Protein AF-0000000074141932 (afdb_homodimer)

Radius of gyration: 29.72 Å; Cα contacts (8 Å, |Δi|>4): 2025; chains: 2; bounding box: 64×89×67 Å

pLDDT: mean 93.92, std 7.86, range [34.31, 98.94]

Foldseek 3Di:
DPPQFKKFKDKAFAPAAFWWFFVPDPDDIDGLVRCCVPFNVCQYGGHMAGFAPCQRFLVSLAVVLVVDLPCVPLDWAWAKDKDWQAQAWDADPVGDTDGLDDPHGQWIWMKIWTAAPVGDDDDPCQCVLDDPLQDFDAPPNYGHDDPPDDRDDQDALAAEEEEEEAAQEWPSRPLNSLQSSPCCDPPNNHTYMYTAWALHRRGATRAQDTDFLQSLSSVVCCVPPPCCVPHVNHQYEYEYAASGLLSVLNNLLSCFPNPDPSHAEYEYEAYLQQLVVLVCLLCVDPCSNQPVFQVSQVSVVCSLVVHCNNCVDVLSVVCVVPVVVQPRRGNQSSCASDVQVVVPHHGSVVVRRNSRSLVRLLRRFHQYEYEHECRASRRHDPVPNSVSSHQANRYMYMYMPHAYRSGCQHNVRRHSVSVSVSSSVSVSSSIGTDGDDPVSGDDPCCVAQADPNHGCHVNDDDDD/DPPQFKKFKDKAFAPAAFWWFFPPDPPDIDGLVRCCVPFNVCQYGGRMAGFAPCQRFLVSLAVVLVVDLPCVPLDWAWAKDKDWQAQAWDADPVGDTDGLDDPHGQWIWMKIWTAAPVGDDDDPCQVVQDDPLQDFDADPNYGHDDPPDDRDDQDALAAEEEEEEAAQEWPSRPLNSLQSSPCCDPPNNHTYMYTAWALHRSGATRAQDTDFLQSLSSVVCCVPPPCCVPHVNHQYEYEYAASGLLSVLNNLLSCQPNPDPSHAEYEYEAYLQQLVVLVCLLCVDPCSNQPVFQVSLVSVVCSLVVHCNNCVDVLSVVCVVPVVVQPRRGNQSSCASDVQVVVPHHGSVVVRRNSRSLVRLLRRFHAYEYEHECRASRRHDPVPNSVSSHQANRYMYMYMPHAYRSGCQHNVRRHSVSVSVSSSVSVSSSIGTDGDDPVSGDDPCCVAQADPNHGCHVNDPDDD

Secondary structure (DSSP, 8-state):
--GGGEEEEEEE--SS--EEEESSSTT-EE-HHHHHHHH-GGGSTT-EEEBPGGG-SHHHHHHHHHH---TTSS--EEEEEEEE--S-EEE-TTS-EEES-SSTT--EEEEEEEE-TTT----TTGGGG--TT--SPPPTTEEEPPTT---S---TTS-EEEEE--TT--TT-HHHHHHHHHHTSTTT--EEEEEEPTT-TTPPPSSS----TT--HHHHHIIIIIIHHH-TT--EEEEEETHHHHHHHHHHHHHGGGS-TTEEEEEEES--S-HHHHHHHHHHSHHIIIIIHHHHHHHHHHHHHH-GGGGGSHHHHHHHH-GGGS---SHHHHIIIIIHHHTT-S-HHHHHHHH-GGGTGGG--S-EEEEEETT-TTT-STT--HHHHHH-TTEEEEEESS-TTTT-BBTTS-BTTHHHHHHHHHHHTTEEEEPPPGGGSPP-GGGTTEETTEE-TTTS----/--GGGEEEEEEE--SS--EEEESSSSS-EE-HHHHHHHH-GGGSTT-EEEBPGGG-SHHHHHHHHHH---TTSS--EEEEEEEE--S-EEE-TTS-EEES-SSTT--EEEEEEEE-TTT----TTGGGG--TT--SPPPTTEEEPPTT---S---TTS-EEEEE--TT--TT-HHHHHHHHHHTSTTT--EEEEEEPTT-TTPPPSSS----TT--HHHHHIIIIIIHHH-TT--EEEEEETHHHHHHHHHHHHHGGGS-TTEEEEEEES--S-HHHHHHHHHHSHHIIIIIHHHHHHHHHHHHHH-GGGGGSHHHHHHHH-GGGS---SHHHHIIIIIHHHTT-S-HHHHHHHH-GGGTGGG--S-EEEEEETT-TTT-STT--HHHHHH-TTEEEEEESS-TTTT-BBTTS-BTTHHHHHHHHHHHTTEEEEPPPGGGSPP-GGGTTEETTEE-TTTS----

Sequence (928 aa):
MSGFFVSKVETYFPKKPVKFNLNNSGPTSTSIPEIVKSSVPEFSSNYSFLINPLLSSGHTQTAYTALNKFDNQDKVNYKREIINIEHKPYSLPNGEQLYYDQWNGESTIALDYAIPKAQFKSDPNHESFKPESQTRELPPRTEYKNPEESLIDDHEDKPLLIVLHGLAGGSYEAYLRAVVDKIIEEPYGFDTLVVNSRGCANHTITSPQLYNGLWTNDVRYVINEVVAKRWPNKKIYLMGYSLGAAICSNYLGQEGEHVSKQIKGATVIACPWDFVESSYHLRDSVIGHYIYSPTMANNLLKLLKSHHMLLANDLVKQYMENPEKYEVKFLKQFDDQFTAKLFGLNSADEYYRKASPVQRLLNVRVPLVILNSLDDPIVGSRSLPYSEVNLNPYLSMITTTNGGHIGWFTLNGSRWYVDPVCKLLTELNKVDVINASEEDLPIDITKDSWQFDRLVHGMLPAKKMSGFFVSKVETYFPKKPVKFNLNNSGPTSTSIPEIVKSSVPEFSSNYSFLINPLLSSGHTQTAYTALNKFDNQDKVNYKREIINIEHKPYSLPNGEQLYYDQWNGESTIALDYAIPKAQFKSDPNHESFKPESQTRELPPRTEYKNPEESLIDDHEDKPLLIVLHGLAGGSYEAYLRAVVDKIIEEPYGFDTLVVNSRGCANHTITSPQLYNGLWTNDVRYVINEVVAKRWPNKKIYLMGYSLGAAICSNYLGQEGEHVSKQIKGATVIACPWDFVESSYHLRDSVIGHYIYSPTMANNLLKLLKSHHMLLANDLVKQYMENPEKYEVKFLKQFDDQFTAKLFGLNSADEYYRKASPVQRLLNVRVPLVILNSLDDPIVGSRSLPYSEVNLNPYLSMITTTNGGHIGWFTLNGSRWYVDPVCKLLTELNKVDVINASEEDLPIDITKDSWQFDRLVHGMLPAKK

Structure (mmCIF, N/CA/C/O backbone):
data_AF-0000000074141932-model_v1
#
loop_
_entity.id
_entity.type
_entity.pdbx_description
1 polymer 'AB hydrolase-1 domain-containing protein'
#
loop_
_atom_site.group_PDB
_atom_site.id
_atom_site.type_symbol
_atom_site.label_atom_id
_atom_site.label_alt_id
_atom_site.label_comp_id
_atom_site.label_asym_id
_atom_site.label_entity_id
_atom_site.label_seq_id
_atom_site.pdbx_PDB_ins_code
_atom_site.Cartn_x
_atom_site.Cartn_y
_atom_site.Cartn_z
_atom_site.occupancy
_atom_site.B_iso_or_equiv
_atom_site.auth_seq_id
_atom_site.auth_comp_id
_atom_site.auth_asym_id
_atom_site.auth_atom_id
_atom_site.pdbx_PDB_model_num
ATOM 1 N N . MET A 1 1 ? 28.531 10.164 30.312 1 34.31 1 MET A N 1
ATOM 2 C CA . MET A 1 1 ? 27.125 10.367 30.688 1 34.31 1 MET A CA 1
ATOM 3 C C . MET A 1 1 ? 26.219 9.383 29.953 1 34.31 1 MET A C 1
ATOM 5 O O . MET A 1 1 ? 26.375 9.172 28.75 1 34.31 1 MET A O 1
ATOM 9 N N . SER A 1 2 ? 25.594 8.531 30.578 1 41.97 2 SER A N 1
ATOM 10 C CA . SER A 1 2 ? 24.844 7.348 30.172 1 41.97 2 SER A CA 1
ATOM 11 C C . SER A 1 2 ? 23.844 7.676 29.078 1 41.97 2 SER A C 1
ATOM 13 O O . SER A 1 2 ? 23.25 8.758 29.078 1 41.97 2 SER A O 1
ATOM 15 N N . GLY A 1 3 ? 24.047 7.277 27.734 1 57.75 3 GLY A N 1
ATOM 16 C CA . GLY A 1 3 ? 23.391 7.277 26.438 1 57.75 3 GLY A CA 1
ATOM 17 C C . GLY A 1 3 ? 21.875 7.258 26.547 1 57.75 3 GLY A C 1
ATOM 18 O O . GLY A 1 3 ? 21.172 7.434 25.547 1 57.75 3 GLY A O 1
ATOM 19 N N . PHE A 1 4 ? 21.328 7.137 27.797 1 68.12 4 PHE A N 1
ATOM 20 C CA . PHE A 1 4 ? 19.906 6.887 28.016 1 68.12 4 PHE A CA 1
ATOM 21 C C . PHE A 1 4 ? 19.109 8.172 27.875 1 68.12 4 PHE A C 1
ATOM 23 O O . PHE A 1 4 ? 17.953 8.148 27.438 1 68.12 4 PHE A O 1
ATOM 30 N N . PHE A 1 5 ? 19.828 9.375 28.109 1 84.62 5 PHE A N 1
ATOM 31 C CA . PHE A 1 5 ? 19.047 10.609 28.078 1 84.62 5 PHE A CA 1
ATOM 32 C C . PHE A 1 5 ? 19.469 11.5 26.922 1 84.62 5 PHE A C 1
ATOM 34 O O . PHE A 1 5 ? 19.234 12.711 26.938 1 84.62 5 PHE A O 1
ATOM 41 N N . VAL A 1 6 ? 20.203 10.961 26.078 1 91.88 6 VAL A N 1
ATOM 42 C CA . VAL A 1 6 ? 20.672 11.711 24.922 1 91.88 6 VAL A CA 1
ATOM 43 C C . VAL A 1 6 ? 19.953 11.219 23.672 1 91.88 6 VAL A C 1
ATOM 45 O O . VAL A 1 6 ? 19.891 10.016 23.406 1 91.88 6 VAL A O 1
ATOM 48 N N . SER A 1 7 ? 19.328 12.18 23 1 95.19 7 SER A N 1
ATOM 49 C CA . SER A 1 7 ? 18.766 11.875 21.688 1 95.19 7 SER A CA 1
ATOM 50 C C . SER A 1 7 ? 19.719 12.289 20.578 1 95.19 7 SER A C 1
ATOM 52 O O . SER A 1 7 ? 20.188 13.422 20.531 1 95.19 7 SER A O 1
ATOM 54 N N . LYS A 1 8 ? 20.016 11.398 19.703 1 97.06 8 LYS A N 1
ATOM 55 C CA . LYS A 1 8 ? 20.938 11.641 18.594 1 97.06 8 LYS A CA 1
ATOM 56 C C . LYS A 1 8 ? 20.156 11.914 17.297 1 97.06 8 LYS A C 1
ATOM 58 O O . LYS A 1 8 ? 19.125 11.297 17.047 1 97.06 8 LYS A O 1
ATOM 63 N N . VAL A 1 9 ? 20.688 12.867 16.547 1 97.94 9 VAL A N 1
ATOM 64 C CA . VAL A 1 9 ? 20.062 13.273 15.297 1 97.94 9 VAL A CA 1
ATOM 65 C C . VAL A 1 9 ? 20.781 12.641 14.109 1 97.94 9 VAL A C 1
ATOM 67 O O . VAL A 1 9 ? 22.016 12.531 14.109 1 97.94 9 VAL A O 1
ATOM 70 N N . GLU A 1 10 ? 20.047 12.109 13.164 1 98.25 10 GLU A N 1
ATOM 71 C CA . GLU A 1 10 ? 20.547 11.703 11.852 1 98.25 10 GLU A CA 1
ATOM 72 C C . GLU A 1 10 ? 19.75 12.359 10.734 1 98.25 10 GLU A C 1
ATOM 74 O O . GLU A 1 10 ? 18.531 12.461 10.812 1 98.25 10 GLU A O 1
ATOM 79 N N . THR A 1 11 ? 20.453 12.852 9.75 1 98.31 11 THR A N 1
ATOM 80 C CA . THR A 1 11 ? 19.797 13.516 8.641 1 98.31 11 THR A CA 1
ATOM 81 C C . THR A 1 11 ? 20.047 12.766 7.336 1 98.31 11 THR A C 1
ATOM 83 O O . THR A 1 11 ? 21.141 12.25 7.105 1 98.31 11 THR A O 1
ATOM 86 N N . TYR A 1 12 ? 19.016 12.648 6.516 1 98.56 12 TYR A N 1
ATOM 87 C CA . TYR A 1 12 ? 19.031 12.008 5.207 1 98.56 12 TYR A CA 1
ATOM 88 C C . TYR A 1 12 ? 18.656 12.992 4.109 1 98.56 12 TYR A C 1
ATOM 90 O O . TYR A 1 12 ? 17.578 13.602 4.16 1 98.56 12 TYR A O 1
ATOM 98 N N . PHE A 1 13 ? 19.547 13.156 3.166 1 98.5 13 PHE A N 1
ATOM 99 C CA . PHE A 1 13 ? 19.328 14.047 2.033 1 98.5 13 PHE A CA 1
ATOM 100 C C . PHE A 1 13 ? 19.188 13.258 0.739 1 98.5 13 PHE A C 1
ATOM 102 O O . PHE A 1 13 ? 19.578 12.094 0.673 1 98.5 13 PHE A O 1
ATOM 109 N N . PRO A 1 14 ? 18.516 13.859 -0.27 1 98.38 14 PRO A N 1
ATOM 110 C CA . PRO A 1 14 ? 18.469 13.195 -1.576 1 98.38 14 PRO A CA 1
ATOM 111 C C . PRO A 1 14 ? 19.844 13.094 -2.23 1 98.38 14 PRO A C 1
ATOM 113 O O . PRO A 1 14 ? 20.75 13.875 -1.909 1 98.38 14 PRO A O 1
ATOM 116 N N . LYS A 1 15 ? 19.969 12.141 -3.139 1 97 15 LYS A N 1
ATOM 117 C CA . LYS A 1 15 ? 21.188 11.984 -3.91 1 97 15 LYS A CA 1
ATOM 118 C C . LYS A 1 15 ? 21.547 13.273 -4.656 1 97 15 LYS A C 1
ATOM 120 O O . LYS A 1 15 ? 22.719 13.609 -4.801 1 97 15 LYS A O 1
ATOM 125 N N . LYS A 1 16 ? 20.531 14.008 -5.141 1 97.38 16 LYS A N 1
ATOM 126 C CA . LYS A 1 16 ? 20.688 15.273 -5.855 1 97.38 16 LYS A CA 1
ATOM 127 C C . LYS A 1 16 ? 19.719 16.328 -5.312 1 97.38 16 LYS A C 1
ATOM 129 O O . LYS A 1 16 ? 18.719 16.656 -5.957 1 97.38 16 LYS A O 1
ATOM 134 N N . PRO A 1 17 ? 20.109 16.953 -4.254 1 97.81 17 PRO A N 1
ATOM 135 C CA . PRO A 1 17 ? 19.203 17.938 -3.668 1 97.81 17 PRO A CA 1
ATOM 136 C C . PRO A 1 17 ? 18.953 19.125 -4.594 1 97.81 17 PRO A C 1
ATOM 138 O O . PRO A 1 17 ? 19.859 19.562 -5.297 1 97.81 17 PRO A O 1
ATOM 141 N N . VAL A 1 18 ? 17.766 19.625 -4.598 1 96.88 18 VAL A N 1
ATOM 142 C CA . VAL A 1 18 ? 17.453 20.812 -5.371 1 96.88 18 VAL A CA 1
ATOM 143 C C . VAL A 1 18 ? 18.281 21.984 -4.875 1 96.88 18 VAL A C 1
ATOM 145 O O . VAL A 1 18 ? 18.719 22.016 -3.717 1 96.88 18 VAL A O 1
ATOM 148 N N . LYS A 1 19 ? 18.453 22.906 -5.746 1 96.06 19 LYS A N 1
ATOM 149 C CA . LYS A 1 19 ? 19.203 24.109 -5.422 1 96.06 19 LYS A CA 1
ATOM 150 C C . LYS A 1 19 ? 18.281 25.312 -5.266 1 96.06 19 LYS A C 1
ATOM 152 O O . LYS A 1 19 ? 17.125 25.266 -5.66 1 96.06 19 LYS A O 1
ATOM 157 N N . PHE A 1 20 ? 18.812 26.297 -4.559 1 95.44 20 PHE A N 1
ATOM 158 C CA . PHE A 1 20 ? 18.078 27.531 -4.332 1 95.44 20 PHE A CA 1
ATOM 159 C C . PHE A 1 20 ? 18.891 28.734 -4.812 1 95.44 20 PHE A C 1
ATOM 161 O O . PHE A 1 20 ? 20.109 28.766 -4.641 1 95.44 20 PHE A O 1
ATOM 168 N N . ASN A 1 21 ? 18.203 29.688 -5.43 1 91.75 21 ASN A N 1
ATOM 169 C CA . ASN A 1 21 ? 18.812 31 -5.699 1 91.75 21 ASN A CA 1
ATOM 170 C C . ASN A 1 21 ? 18.719 31.922 -4.484 1 91.75 21 ASN A C 1
ATOM 172 O O . ASN A 1 21 ? 17.703 31.922 -3.785 1 91.75 21 ASN A O 1
ATOM 176 N N . LEU A 1 22 ? 19.891 32.594 -4.289 1 83.5 22 LEU A N 1
ATOM 177 C CA . LEU A 1 22 ? 19.859 33.594 -3.229 1 83.5 22 LEU A CA 1
ATOM 178 C C . LEU A 1 22 ? 19.188 34.875 -3.717 1 83.5 22 LEU A C 1
ATOM 180 O O . LEU A 1 22 ? 19.406 35.281 -4.859 1 83.5 22 LEU A O 1
ATOM 184 N N . ASN A 1 23 ? 18.141 35.375 -3.275 1 67.56 23 ASN A N 1
ATOM 185 C CA . ASN A 1 23 ? 17.438 36.562 -3.727 1 67.56 23 ASN A CA 1
ATOM 186 C C . ASN A 1 23 ? 18.391 37.719 -3.951 1 67.56 23 ASN A C 1
ATOM 188 O O . ASN A 1 23 ? 18.234 38.5 -4.902 1 67.56 23 ASN A O 1
ATOM 192 N N . ASN A 1 24 ? 19.25 38.156 -2.998 1 57.47 24 ASN A N 1
ATOM 193 C CA . ASN A 1 24 ? 19.984 39.406 -3.098 1 57.47 24 ASN A CA 1
ATOM 194 C C . ASN A 1 24 ? 21.406 39.188 -3.604 1 57.47 24 ASN A C 1
ATOM 196 O O . ASN A 1 24 ? 22.203 40.125 -3.668 1 57.47 24 ASN A O 1
ATOM 200 N N . SER A 1 25 ? 21.859 38 -3.576 1 51.81 25 SER A N 1
ATOM 201 C CA . SER A 1 25 ? 23.312 37.969 -3.723 1 51.81 25 SER A CA 1
ATOM 202 C C . SER A 1 25 ? 23.75 37 -4.816 1 51.81 25 SER A C 1
ATOM 204 O O . SER A 1 25 ? 23.609 35.812 -4.668 1 51.81 25 SER A O 1
ATOM 206 N N . GLY A 1 26 ? 24.031 37.438 -5.98 1 54.31 26 GLY A N 1
ATOM 207 C CA . GLY A 1 26 ? 24.828 36.906 -7.074 1 54.31 26 GLY A CA 1
ATOM 208 C C . GLY A 1 26 ? 24.594 35.406 -7.301 1 54.31 26 GLY A C 1
ATOM 209 O O . GLY A 1 26 ? 23.688 34.844 -6.699 1 54.31 26 GLY A O 1
ATOM 210 N N . PRO A 1 27 ? 25.422 34.719 -8.203 1 56.62 27 PRO A N 1
ATOM 211 C CA . PRO A 1 27 ? 25.281 33.406 -8.828 1 56.62 27 PRO A CA 1
ATOM 212 C C . PRO A 1 27 ? 25.391 32.25 -7.828 1 56.62 27 PRO A C 1
ATOM 214 O O . PRO A 1 27 ? 25.531 31.094 -8.227 1 56.62 27 PRO A O 1
ATOM 217 N N . THR A 1 28 ? 25.359 32.469 -6.496 1 67.19 28 THR A N 1
ATOM 218 C CA . THR A 1 28 ? 25.672 31.359 -5.59 1 67.19 28 THR A CA 1
ATOM 219 C C . THR A 1 28 ? 24.391 30.625 -5.18 1 67.19 28 THR A C 1
ATOM 221 O O . THR A 1 28 ? 23.375 31.266 -4.855 1 67.19 28 THR A O 1
ATOM 224 N N . SER A 1 29 ? 24.266 29.312 -5.484 1 84.88 29 SER A N 1
ATOM 225 C CA . SER A 1 29 ? 23.141 28.453 -5.133 1 84.88 29 SER A CA 1
ATOM 226 C C . SER A 1 29 ? 23.391 27.703 -3.83 1 84.88 29 SER A C 1
ATOM 228 O O . SER A 1 29 ? 24.531 27.625 -3.371 1 84.88 29 SER A O 1
ATOM 230 N N . THR A 1 30 ? 22.469 27.609 -3.074 1 93.69 30 THR A N 1
ATOM 231 C CA . THR A 1 30 ? 22.516 26.797 -1.86 1 93.69 30 THR A CA 1
ATOM 232 C C . THR A 1 30 ? 21.547 25.625 -1.955 1 93.69 30 THR A C 1
ATOM 234 O O . THR A 1 30 ? 20.953 25.375 -3.01 1 93.69 30 THR A O 1
ATOM 237 N N . SER A 1 31 ? 21.578 24.75 -0.964 1 96.06 31 SER A N 1
ATOM 238 C CA . SER A 1 31 ? 20.688 23.594 -0.854 1 96.06 31 SER A CA 1
ATOM 239 C C . SER A 1 31 ? 20.266 23.344 0.593 1 96.06 31 SER A C 1
ATOM 241 O O . SER A 1 31 ? 20.797 23.984 1.511 1 96.06 31 SER A O 1
ATOM 243 N N . ILE A 1 32 ? 19.297 22.531 0.807 1 96.19 32 ILE A N 1
ATOM 244 C CA . ILE A 1 32 ? 18.844 22.25 2.162 1 96.19 32 ILE A CA 1
ATOM 245 C C . ILE A 1 32 ? 20 21.672 2.984 1 96.19 32 ILE A C 1
ATOM 247 O O . ILE A 1 32 ? 20.203 22.062 4.133 1 96.19 32 ILE A O 1
ATOM 251 N N . PRO A 1 33 ? 20.812 20.75 2.426 1 97.12 33 PRO A N 1
ATOM 252 C CA . PRO A 1 33 ? 21.969 20.297 3.191 1 97.12 33 PRO A CA 1
ATOM 253 C C . PRO A 1 33 ? 22.859 21.453 3.645 1 97.12 33 PRO A C 1
ATOM 255 O O . PRO A 1 33 ? 23.312 21.469 4.789 1 97.12 33 PRO A O 1
ATOM 258 N N . GLU A 1 34 ? 23.062 22.391 2.781 1 96.19 34 GLU A N 1
ATOM 259 C CA . GLU A 1 34 ? 23.906 23.547 3.125 1 96.19 34 GLU A CA 1
ATOM 260 C C . GLU A 1 34 ? 23.219 24.422 4.164 1 96.19 34 GLU A C 1
ATOM 262 O O . GLU A 1 34 ? 23.875 24.922 5.086 1 96.19 34 GLU A O 1
ATOM 267 N N . ILE A 1 35 ? 21.953 24.625 4.016 1 96.5 35 ILE A N 1
ATOM 268 C CA . ILE A 1 35 ? 21.203 25.438 4.961 1 96.5 35 ILE A CA 1
ATOM 269 C C . ILE A 1 35 ? 21.25 24.797 6.344 1 96.5 35 ILE A C 1
ATOM 271 O O . ILE A 1 35 ? 21.469 25.469 7.348 1 96.5 35 ILE A O 1
ATOM 275 N N . VAL A 1 36 ? 21.047 23.469 6.414 1 97.25 36 VAL A N 1
ATOM 276 C CA . VAL A 1 36 ? 21.078 22.734 7.676 1 97.25 36 VAL A CA 1
ATOM 277 C C . VAL A 1 36 ? 22.453 22.891 8.328 1 97.25 36 VAL A C 1
ATOM 279 O O . VAL A 1 36 ? 22.562 23.188 9.516 1 97.25 36 VAL A O 1
ATOM 282 N N . LYS A 1 37 ? 23.453 22.766 7.613 1 95.5 37 LYS A N 1
ATOM 283 C CA . LYS A 1 37 ? 24.812 22.844 8.125 1 95.5 37 LYS A CA 1
ATOM 284 C C . LYS A 1 37 ? 25.125 24.25 8.641 1 95.5 37 LYS A C 1
ATOM 286 O O . LYS A 1 37 ? 25.719 24.406 9.719 1 95.5 37 LYS A O 1
ATOM 291 N N . SER A 1 38 ? 24.703 25.234 7.938 1 95.44 38 SER A N 1
ATOM 292 C CA . SER A 1 38 ? 25.125 26.609 8.227 1 95.44 38 SER A CA 1
ATOM 293 C C . SER A 1 38 ? 24.203 27.281 9.227 1 95.44 38 SER A C 1
ATOM 295 O O . SER A 1 38 ? 24.641 28.016 10.102 1 95.44 38 SER A O 1
ATOM 297 N N . SER A 1 39 ? 22.891 26.953 9.125 1 96.25 39 SER A N 1
ATOM 298 C CA . SER A 1 39 ? 21.953 27.812 9.82 1 96.25 39 SER A CA 1
ATOM 299 C C . SER A 1 39 ? 21.125 27.016 10.828 1 96.25 39 SER A C 1
ATOM 301 O O . SER A 1 39 ? 20.516 27.594 11.734 1 96.25 39 SER A O 1
ATOM 303 N N . VAL A 1 40 ? 21.047 25.734 10.664 1 98.06 40 VAL A N 1
ATOM 304 C CA . VAL A 1 40 ? 20.234 24.906 11.555 1 98.06 40 VAL A CA 1
ATOM 305 C C . VAL A 1 40 ? 21.047 23.672 11.984 1 98.06 40 VAL A C 1
ATOM 307 O O . VAL A 1 40 ? 20.594 22.531 11.781 1 98.06 40 VAL A O 1
ATOM 310 N N . PRO A 1 41 ? 22.125 23.812 12.578 1 97.06 41 PRO A N 1
ATOM 311 C CA . PRO A 1 41 ? 22.984 22.688 12.922 1 97.06 41 PRO A CA 1
ATOM 312 C C . PRO A 1 41 ? 22.297 21.656 13.812 1 97.06 41 PRO A C 1
ATOM 314 O O . PRO A 1 41 ? 22.719 20.5 13.875 1 97.06 41 PRO A O 1
ATOM 317 N N . GLU A 1 42 ? 21.234 22.031 14.508 1 97.75 42 GLU A N 1
ATOM 318 C CA . GLU A 1 42 ? 20.469 21.125 15.352 1 97.75 42 GLU A CA 1
ATOM 319 C C . GLU A 1 42 ? 19.875 19.969 14.531 1 97.75 42 GLU A C 1
ATOM 321 O O . GLU A 1 42 ? 19.516 18.938 15.078 1 97.75 42 GLU A O 1
ATOM 326 N N . PHE A 1 43 ? 19.734 20.188 13.148 1 98.12 43 PHE A N 1
ATOM 327 C CA . PHE A 1 43 ? 19.172 19.172 12.266 1 98.12 43 PHE A CA 1
ATOM 328 C C . PHE A 1 43 ? 20.266 18.375 11.578 1 98.12 43 PHE A C 1
ATOM 330 O O . PHE A 1 43 ? 20 17.5 10.758 1 98.12 43 PHE A O 1
ATOM 337 N N . SER A 1 44 ? 21.516 18.641 11.875 1 97.19 44 SER A N 1
ATOM 338 C CA . SER A 1 44 ? 22.625 17.969 11.227 1 97.19 44 SER A CA 1
ATOM 339 C C . SER A 1 44 ? 22.891 16.609 11.875 1 97.19 44 SER A C 1
ATOM 341 O O . SER A 1 44 ? 22.688 16.438 13.078 1 97.19 44 SER A O 1
ATOM 343 N N . SER A 1 45 ? 23.422 15.805 10.992 1 95.56 45 SER A N 1
ATOM 344 C CA . SER A 1 45 ? 23.859 14.516 11.516 1 95.56 45 SER A CA 1
ATOM 345 C C . SER A 1 45 ? 24.906 14.68 12.609 1 95.56 45 SER A C 1
ATOM 347 O O . SER A 1 45 ? 25.734 15.602 12.547 1 95.56 45 SER A O 1
ATOM 349 N N . ASN A 1 46 ? 24.875 13.914 13.719 1 88.62 46 ASN A N 1
ATOM 350 C CA . ASN A 1 46 ? 25.797 13.859 14.852 1 88.62 46 ASN A CA 1
ATOM 351 C C . ASN A 1 46 ? 25.453 14.898 15.906 1 88.62 46 ASN A C 1
ATOM 353 O O . ASN A 1 46 ? 26.141 15 16.922 1 88.62 46 ASN A O 1
ATOM 357 N N . TYR A 1 47 ? 24.453 15.797 15.555 1 94.94 47 TYR A N 1
ATOM 358 C CA . TYR A 1 47 ? 23.922 16.594 16.656 1 94.94 47 TYR A CA 1
ATOM 359 C C . TYR A 1 47 ? 23.25 15.719 17.703 1 94.94 47 TYR A C 1
ATOM 361 O O . TYR A 1 47 ? 22.797 14.617 17.391 1 94.94 47 TYR A O 1
ATOM 369 N N . SER A 1 48 ? 23.312 16.203 18.859 1 95.56 48 SER A N 1
ATOM 370 C CA . SER A 1 48 ? 22.609 15.531 19.953 1 95.56 48 SER A CA 1
ATOM 371 C C . SER A 1 48 ? 22.078 16.547 20.969 1 95.56 48 SER A C 1
ATOM 373 O O . SER A 1 48 ? 22.562 17.672 21.047 1 95.56 48 SER A O 1
ATOM 375 N N . PHE A 1 49 ? 21.062 16.188 21.625 1 93.44 49 PHE A N 1
ATOM 376 C CA . PHE A 1 49 ? 20.484 17.031 22.656 1 93.44 49 PHE A CA 1
ATOM 377 C C . PHE A 1 49 ? 20 16.188 23.844 1 93.44 49 PHE A C 1
ATOM 379 O O . PHE A 1 49 ? 19.75 14.992 23.688 1 93.44 49 PHE A O 1
ATOM 386 N N . LEU A 1 50 ? 19.891 16.812 24.984 1 92.06 50 LEU A N 1
ATOM 387 C CA . LEU A 1 50 ? 19.438 16.125 26.172 1 92.06 50 LEU A CA 1
ATOM 388 C C . LEU A 1 50 ? 17.922 16.141 26.281 1 92.06 50 LEU A C 1
ATOM 390 O O . LEU A 1 50 ? 17.297 17.188 26.094 1 92.06 50 LEU A O 1
ATOM 394 N N . ILE A 1 51 ? 17.359 15 26.547 1 90.88 51 ILE A N 1
ATOM 395 C CA . ILE A 1 51 ? 15.93 14.914 26.766 1 90.88 51 ILE A CA 1
ATOM 396 C C . ILE A 1 51 ? 15.625 14.953 28.266 1 90.88 51 ILE A C 1
ATOM 398 O O . ILE A 1 51 ? 16.5 14.68 29.078 1 90.88 51 ILE A O 1
ATOM 402 N N . ASN A 1 52 ? 14.43 15.305 28.547 1 88.25 52 ASN A N 1
ATOM 403 C CA . ASN A 1 52 ? 14 15.273 29.953 1 88.25 52 ASN A CA 1
ATOM 404 C C . ASN A 1 52 ? 14.133 13.875 30.547 1 88.25 52 ASN A C 1
ATOM 406 O O . ASN A 1 52 ? 13.492 12.938 30.078 1 88.25 52 ASN A O 1
ATOM 410 N N . PRO A 1 53 ? 14.867 13.711 31.594 1 85.75 53 PRO A N 1
ATOM 411 C CA . PRO A 1 53 ? 15.109 12.375 32.156 1 85.75 53 PRO A CA 1
ATOM 412 C C . PRO A 1 53 ? 13.836 11.719 32.688 1 85.75 53 PRO A C 1
ATOM 414 O O . PRO A 1 53 ? 13.766 10.484 32.781 1 85.75 53 PRO A O 1
ATOM 417 N N . LEU A 1 54 ? 12.859 12.492 33.062 1 82.94 54 LEU A N 1
ATOM 418 C CA . LEU A 1 54 ? 11.586 11.945 33.5 1 82.94 54 LEU A CA 1
ATOM 419 C C . LEU A 1 54 ? 10.773 11.422 32.344 1 82.94 54 LEU A C 1
ATOM 421 O O . LEU A 1 54 ? 9.789 10.695 32.531 1 82.94 54 LEU A O 1
ATOM 425 N N . LEU A 1 55 ? 11.234 11.758 31.156 1 82.75 55 LEU A N 1
ATOM 426 C CA . LEU A 1 55 ? 10.562 11.367 29.922 1 82.75 55 LEU A CA 1
ATOM 427 C C . LEU A 1 55 ? 11.539 10.664 28.984 1 82.75 55 LEU A C 1
ATOM 429 O O . LEU A 1 55 ? 11.672 11.055 27.828 1 82.75 55 LEU A O 1
ATOM 433 N N . SER A 1 56 ? 12.078 9.578 29.344 1 81.81 56 SER A N 1
ATOM 434 C CA . SER A 1 56 ? 13.289 9.039 28.734 1 81.81 56 SER A CA 1
ATOM 435 C C . SER A 1 56 ? 12.953 8.062 27.609 1 81.81 56 SER A C 1
ATOM 437 O O . SER A 1 56 ? 13.852 7.551 26.938 1 81.81 56 SER A O 1
ATOM 439 N N . SER A 1 57 ? 11.688 7.859 27.375 1 83.44 57 SER A N 1
ATOM 440 C CA . SER A 1 57 ? 11.305 6.93 26.312 1 83.44 57 SER A CA 1
ATOM 441 C C . SER A 1 57 ? 10.227 7.52 25.406 1 83.44 57 SER A C 1
ATOM 443 O O . SER A 1 57 ? 9.555 8.492 25.797 1 83.44 57 SER A O 1
ATOM 445 N N . GLY A 1 58 ? 10.094 6.922 24.297 1 84.5 58 GLY A N 1
ATOM 446 C CA . GLY A 1 58 ? 9.039 7.332 23.391 1 84.5 58 GLY A CA 1
ATOM 447 C C . GLY A 1 58 ? 7.656 7.242 24.016 1 84.5 58 GLY A C 1
ATOM 448 O O . GLY A 1 58 ? 6.801 8.094 23.766 1 84.5 58 GLY A O 1
ATOM 449 N N . HIS A 1 59 ? 7.426 6.27 24.781 1 83.12 59 HIS A N 1
ATOM 450 C CA . HIS A 1 59 ? 6.145 6.109 25.469 1 83.12 59 HIS A CA 1
ATOM 451 C C . HIS A 1 59 ? 5.906 7.234 26.469 1 83.12 59 HIS A C 1
ATOM 453 O O . HIS A 1 59 ? 4.828 7.832 26.484 1 83.12 59 HIS A O 1
ATOM 459 N N . THR A 1 60 ? 6.891 7.535 27.219 1 82.25 60 THR A N 1
ATOM 460 C CA . THR A 1 60 ? 6.723 8.562 28.25 1 82.25 60 THR A CA 1
ATOM 461 C C . THR A 1 60 ? 6.586 9.945 27.609 1 82.25 60 THR A C 1
ATOM 463 O O . THR A 1 60 ? 5.789 10.766 28.062 1 82.25 60 THR A O 1
ATOM 466 N N . GLN A 1 61 ? 7.367 10.195 26.562 1 83.69 61 GLN A N 1
ATOM 467 C CA . GLN A 1 61 ? 7.238 11.438 25.812 1 83.69 61 GLN A CA 1
ATOM 468 C C . GLN A 1 61 ? 5.828 11.594 25.25 1 83.69 61 GLN A C 1
ATOM 470 O O . GLN A 1 61 ? 5.23 12.664 25.344 1 83.69 61 GLN A O 1
ATOM 475 N N . THR A 1 62 ? 5.328 10.57 24.703 1 83.25 62 THR A N 1
ATOM 476 C CA . THR A 1 62 ? 4.016 10.562 24.078 1 83.25 62 THR A CA 1
ATOM 477 C C . THR A 1 62 ? 2.91 10.734 25.109 1 83.25 62 THR A C 1
ATOM 479 O O . THR A 1 62 ? 1.996 11.539 24.922 1 83.25 62 THR A O 1
ATOM 482 N N . ALA A 1 63 ? 2.99 10.023 26.203 1 81.44 63 ALA A N 1
ATOM 483 C CA . ALA A 1 63 ? 2.006 10.117 27.281 1 81.44 63 ALA A CA 1
ATOM 484 C C . ALA A 1 63 ? 1.975 11.531 27.859 1 81.44 63 ALA A C 1
ATOM 486 O O . ALA A 1 63 ? 0.901 12.07 28.141 1 81.44 63 ALA A O 1
ATOM 487 N N . TYR A 1 64 ? 3.139 12.094 28.031 1 80.5 64 TYR A N 1
ATOM 488 C CA . TYR A 1 64 ? 3.242 13.445 28.578 1 80.5 64 TYR A CA 1
ATOM 489 C C . TYR A 1 64 ? 2.572 14.453 27.672 1 80.5 64 TYR A C 1
ATOM 491 O O . TYR A 1 64 ? 1.898 15.375 28.141 1 80.5 64 TYR A O 1
ATOM 499 N N . THR A 1 65 ? 2.727 14.258 26.438 1 80.56 65 THR A N 1
ATOM 500 C CA . THR A 1 65 ? 2.072 15.109 25.453 1 80.56 65 THR A CA 1
ATOM 501 C C . THR A 1 65 ? 0.555 14.961 25.531 1 80.56 65 THR A C 1
ATOM 503 O O . THR A 1 65 ? -0.173 15.953 25.5 1 80.56 65 THR A O 1
ATOM 506 N N . ALA A 1 66 ? 0.072 13.758 25.703 1 77.69 66 ALA A N 1
ATOM 507 C CA . ALA A 1 66 ? -1.355 13.461 25.641 1 77.69 66 ALA A CA 1
ATOM 508 C C . ALA A 1 66 ? -2.059 13.867 26.922 1 77.69 66 ALA A C 1
ATOM 510 O O . ALA A 1 66 ? -3.223 14.273 26.906 1 77.69 66 ALA A O 1
ATOM 511 N N . LEU A 1 67 ? -1.345 13.836 28.031 1 77.38 67 LEU A N 1
ATOM 512 C CA . LEU A 1 67 ? -1.978 13.992 29.344 1 77.38 67 LEU A CA 1
ATOM 513 C C . LEU A 1 67 ? -1.944 15.445 29.797 1 77.38 67 LEU A C 1
ATOM 515 O O . LEU A 1 67 ? -2.672 15.836 30.719 1 77.38 67 LEU A O 1
ATOM 519 N N . ASN A 1 68 ? -1.115 16.25 29.109 1 79.25 68 ASN A N 1
ATOM 520 C CA . ASN A 1 68 ? -0.965 17.625 29.578 1 79.25 68 ASN A CA 1
ATOM 521 C C . ASN A 1 68 ? -1.477 18.625 28.547 1 79.25 68 ASN A C 1
ATOM 523 O O . ASN A 1 68 ? -1.157 18.516 27.359 1 79.25 68 ASN A O 1
ATOM 527 N N . LYS A 1 69 ? -2.252 19.609 29.047 1 78.38 69 LYS A N 1
ATOM 528 C CA . LYS A 1 69 ? -2.812 20.641 28.172 1 78.38 69 LYS A CA 1
ATOM 529 C C . LYS A 1 69 ? -1.81 21.75 27.938 1 78.38 69 LYS A C 1
ATOM 531 O O . LYS A 1 69 ? -1.931 22.5 26.953 1 78.38 69 LYS A O 1
ATOM 536 N N . PHE A 1 70 ? -0.888 21.875 28.781 1 84.12 70 PHE A N 1
ATOM 537 C CA . PHE A 1 70 ? 0.153 22.891 28.672 1 84.12 70 PHE A CA 1
ATOM 538 C C . PHE A 1 70 ? -0.459 24.281 28.547 1 84.12 70 PHE A C 1
ATOM 540 O O . PHE A 1 70 ? -0.01 25.094 27.734 1 84.12 70 PHE A O 1
ATOM 547 N N . ASP A 1 71 ? -1.481 24.594 29.281 1 83.69 71 ASP A N 1
ATOM 548 C CA . ASP A 1 71 ? -2.279 25.797 29.172 1 83.69 71 ASP A CA 1
ATOM 549 C C . ASP A 1 71 ? -1.453 27.047 29.516 1 83.69 71 ASP A C 1
ATOM 551 O O . ASP A 1 71 ? -1.773 28.156 29.094 1 83.69 71 ASP A O 1
ATOM 555 N N . ASN A 1 72 ? -0.403 26.797 30.219 1 85.06 72 ASN A N 1
ATOM 556 C CA . ASN A 1 72 ? 0.382 27.938 30.641 1 85.06 72 ASN A CA 1
ATOM 557 C C . ASN A 1 72 ? 1.657 28.094 29.828 1 85.06 72 ASN A C 1
ATOM 559 O O . ASN A 1 72 ? 2.502 28.938 30.125 1 85.06 72 ASN A O 1
ATOM 563 N N . GLN A 1 73 ? 1.779 27.297 28.906 1 89.25 73 GLN A N 1
ATOM 564 C CA . GLN A 1 73 ? 2.92 27.391 28 1 89.25 73 GLN A CA 1
ATOM 565 C C . GLN A 1 73 ? 2.475 27.734 26.594 1 89.25 73 GLN A C 1
ATOM 567 O O . GLN A 1 73 ? 1.379 27.359 26.172 1 89.25 73 GLN A O 1
ATOM 572 N N . ASP A 1 74 ? 3.285 28.547 25.906 1 92.5 74 ASP A N 1
ATOM 573 C CA . ASP A 1 74 ? 3.051 28.859 24.5 1 92.5 74 ASP A CA 1
ATOM 574 C C . ASP A 1 74 ? 1.619 29.344 24.281 1 92.5 74 ASP A C 1
ATOM 576 O O . ASP A 1 74 ? 0.867 28.734 23.516 1 92.5 74 ASP A O 1
ATOM 580 N N . LYS A 1 75 ? 1.25 30.422 24.906 1 95.5 75 LYS A N 1
ATOM 581 C CA . LYS A 1 75 ? -0.097 30.969 24.828 1 95.5 75 LYS A CA 1
ATOM 582 C C . LYS A 1 75 ? -0.298 31.734 23.516 1 95.5 75 LYS A C 1
ATOM 584 O O . LYS A 1 75 ? 0.274 32.812 23.328 1 95.5 75 LYS A O 1
ATOM 589 N N . VAL A 1 76 ? -1.074 31.188 22.625 1 97.75 76 VAL A N 1
ATOM 590 C CA . VAL A 1 76 ? -1.366 31.797 21.328 1 97.75 76 VAL A CA 1
ATOM 591 C C . VAL A 1 76 ? -2.807 32.312 21.312 1 97.75 76 VAL A C 1
ATOM 593 O O . VAL A 1 76 ? -3.732 31.578 21.688 1 97.75 76 VAL A O 1
ATOM 596 N N . ASN A 1 77 ? -3.004 33.562 20.938 1 98.12 77 ASN A N 1
ATOM 597 C CA . ASN A 1 77 ? -4.336 34.094 20.703 1 98.12 77 ASN A CA 1
ATOM 598 C C . ASN A 1 77 ? -4.754 33.969 19.25 1 98.12 77 ASN A C 1
ATOM 600 O O . ASN A 1 77 ? -3.973 34.25 18.344 1 98.12 77 ASN A O 1
ATOM 604 N N . TYR A 1 78 ? -5.98 33.469 19.062 1 98.44 78 TYR A N 1
ATOM 605 C CA . TYR A 1 78 ? -6.473 33.219 17.719 1 98.44 78 TYR A CA 1
ATOM 606 C C . TYR A 1 78 ? -7.711 34.062 17.422 1 98.44 78 TYR A C 1
ATOM 608 O O . TYR A 1 78 ? -8.492 34.375 18.328 1 98.44 78 TYR A O 1
ATOM 616 N N . LYS A 1 79 ? -7.875 34.5 16.219 1 98.69 79 LYS A N 1
ATOM 617 C CA . LYS A 1 79 ? -9.141 34.938 15.641 1 98.69 79 LYS A CA 1
ATOM 618 C C . LYS A 1 79 ? -9.688 33.875 14.664 1 98.69 79 LYS A C 1
ATOM 620 O O . LYS A 1 79 ? -9 33.5 13.719 1 98.69 79 LYS A O 1
ATOM 625 N N . ARG A 1 80 ? -10.883 33.438 14.922 1 98.62 80 ARG A N 1
ATOM 626 C CA . ARG A 1 80 ? -11.469 32.344 14.133 1 98.62 80 ARG A CA 1
ATOM 627 C C . ARG A 1 80 ? -12.391 32.906 13.055 1 98.62 80 ARG A C 1
ATOM 629 O O . ARG A 1 80 ? -13.219 33.781 13.32 1 98.62 80 ARG A O 1
ATOM 636 N N . GLU A 1 81 ? -12.227 32.406 11.875 1 98.5 81 GLU A N 1
ATOM 637 C CA . GLU A 1 81 ? -13.133 32.625 10.758 1 98.5 81 GLU A CA 1
ATOM 638 C C . GLU A 1 81 ? -13.75 31.328 10.273 1 98.5 81 GLU A C 1
ATOM 640 O O . GLU A 1 81 ? -13.047 30.344 10.047 1 98.5 81 GLU A O 1
ATOM 645 N N . ILE A 1 82 ? -15.047 31.25 10.195 1 98.38 82 ILE A N 1
ATOM 646 C CA . ILE A 1 82 ? -15.75 30.109 9.609 1 98.38 82 ILE A CA 1
ATOM 647 C C . ILE A 1 82 ? -15.914 30.328 8.109 1 98.38 82 ILE A C 1
ATOM 649 O O . ILE A 1 82 ? -16.469 31.344 7.676 1 98.38 82 ILE A O 1
ATOM 653 N N . ILE A 1 83 ? -15.391 29.375 7.305 1 97.62 83 ILE A N 1
ATOM 654 C CA . ILE A 1 83 ? -15.406 29.484 5.852 1 97.62 83 ILE A CA 1
ATOM 655 C C . ILE A 1 83 ? -16.422 28.516 5.27 1 97.62 83 ILE A C 1
ATOM 657 O O . ILE A 1 83 ? -16.453 27.328 5.641 1 97.62 83 ILE A O 1
ATOM 661 N N . ASN A 1 84 ? -17.219 29 4.391 1 97.5 84 ASN A N 1
ATOM 662 C CA . ASN A 1 84 ? -18.109 28.156 3.623 1 97.5 84 ASN A CA 1
ATOM 663 C C . ASN A 1 84 ? -17.422 27.562 2.396 1 97.5 84 ASN A C 1
ATOM 665 O O . ASN A 1 84 ? -16.75 28.281 1.647 1 97.5 84 ASN A O 1
ATOM 669 N N . ILE A 1 85 ? -17.547 26.266 2.215 1 98.19 85 ILE A N 1
ATOM 670 C CA . ILE A 1 85 ? -17.031 25.609 1.015 1 98.19 85 ILE A CA 1
ATOM 671 C C . ILE A 1 85 ? -18.016 25.812 -0.14 1 98.19 85 ILE A C 1
ATOM 673 O O . ILE A 1 85 ? -19.078 25.203 -0.163 1 98.19 85 ILE A O 1
ATOM 677 N N . GLU A 1 86 ? -17.609 26.562 -1.044 1 97.69 86 GLU A N 1
ATOM 678 C CA . GLU A 1 86 ? -18.484 26.891 -2.168 1 97.69 86 GLU A CA 1
ATOM 679 C C . GLU A 1 86 ? -18.703 25.672 -3.066 1 97.69 86 GLU A C 1
ATOM 681 O O . GLU A 1 86 ? -17.812 24.812 -3.191 1 97.69 86 GLU A O 1
ATOM 686 N N . HIS A 1 87 ? -19.891 25.656 -3.637 1 96.5 87 HIS A N 1
ATOM 687 C CA . HIS A 1 87 ? -20.172 24.609 -4.609 1 96.5 87 HIS A CA 1
ATOM 688 C C . HIS A 1 87 ? -19.609 24.953 -5.98 1 96.5 87 HIS A C 1
ATOM 690 O O . HIS A 1 87 ? -20.359 25.328 -6.891 1 96.5 87 HIS A O 1
ATOM 696 N N . LYS A 1 88 ? -18.406 24.812 -6.172 1 95.56 88 LYS A N 1
ATOM 697 C CA . LYS A 1 88 ? -17.719 25.031 -7.445 1 95.56 88 LYS A CA 1
ATOM 698 C C . LYS A 1 88 ? -16.641 23.969 -7.672 1 95.56 88 LYS A C 1
ATOM 700 O O . LYS A 1 88 ? -16.078 23.438 -6.715 1 95.56 88 LYS A O 1
ATOM 705 N N . PRO A 1 89 ? -16.406 23.656 -8.859 1 95.69 89 PRO A N 1
ATOM 706 C CA . PRO A 1 89 ? -15.375 22.656 -9.141 1 95.69 89 PRO A CA 1
ATOM 707 C C . PRO A 1 89 ? -13.984 23.266 -9.297 1 95.69 89 PRO A C 1
ATOM 709 O O . PRO A 1 89 ? -13.859 24.484 -9.461 1 95.69 89 PRO A O 1
ATOM 712 N N . TYR A 1 90 ? -13 22.5 -9.148 1 95.75 90 TYR A N 1
ATOM 713 C CA . TYR A 1 90 ? -11.641 22.812 -9.578 1 95.75 90 TYR A CA 1
ATOM 714 C C . TYR A 1 90 ? -11.172 21.844 -10.648 1 95.75 90 TYR A C 1
ATOM 716 O O . TYR A 1 90 ? -11.742 20.75 -10.797 1 95.75 90 TYR A O 1
ATOM 724 N N . SER A 1 91 ? -10.195 22.234 -11.406 1 94.56 91 SER A N 1
ATOM 725 C CA . SER A 1 91 ? -9.734 21.422 -12.531 1 94.56 91 SER A CA 1
ATOM 726 C C . SER A 1 91 ? -8.523 20.578 -12.148 1 94.56 91 SER A C 1
ATOM 728 O O . SER A 1 91 ? -7.578 21.078 -11.531 1 94.56 91 SER A O 1
ATOM 730 N N . LEU A 1 92 ? -8.594 19.359 -12.492 1 93.81 92 LEU A N 1
ATOM 731 C CA . LEU A 1 92 ? -7.422 18.484 -12.406 1 93.81 92 LEU A CA 1
ATOM 732 C C . LEU A 1 92 ? -6.508 18.672 -13.609 1 93.81 92 LEU A C 1
ATOM 734 O O . LEU A 1 92 ? -6.926 19.219 -14.633 1 93.81 92 LEU A O 1
ATOM 738 N N . PRO A 1 93 ? -5.352 18.203 -13.492 1 87.25 93 PRO A N 1
ATOM 739 C CA . PRO A 1 93 ? -4.414 18.375 -14.602 1 87.25 93 PRO A CA 1
ATOM 740 C C . PRO A 1 93 ? -4.883 17.688 -15.883 1 87.25 93 PRO A C 1
ATOM 742 O O . PRO A 1 93 ? -4.574 18.156 -16.984 1 87.25 93 PRO A O 1
ATOM 745 N N . ASN A 1 94 ? -5.574 16.641 -15.758 1 86.88 94 ASN A N 1
ATOM 746 C CA . ASN A 1 94 ? -6.023 15.906 -16.938 1 86.88 94 ASN A CA 1
ATOM 747 C C . ASN A 1 94 ? -7.297 16.516 -17.516 1 86.88 94 ASN A C 1
ATOM 749 O O . ASN A 1 94 ? -7.852 15.984 -18.484 1 86.88 94 ASN A O 1
ATOM 753 N N . GLY A 1 95 ? -7.785 17.578 -16.938 1 90.56 95 GLY A N 1
ATOM 754 C CA . GLY A 1 95 ? -8.938 18.281 -17.469 1 90.56 95 GLY A CA 1
ATOM 755 C C . GLY A 1 95 ? -10.234 17.953 -16.75 1 90.56 95 GLY A C 1
ATOM 756 O O . GLY A 1 95 ? -11.234 18.656 -16.906 1 90.56 95 GLY A O 1
ATOM 757 N N . GLU A 1 96 ? -10.18 16.969 -15.93 1 92.62 96 GLU A N 1
ATOM 758 C CA . GLU A 1 96 ? -11.375 16.594 -15.188 1 92.62 96 GLU A CA 1
ATOM 759 C C . GLU A 1 96 ? -11.734 17.641 -14.141 1 92.62 96 GLU A C 1
ATOM 761 O O . GLU A 1 96 ? -10.859 18.344 -13.633 1 92.62 96 GLU A O 1
ATOM 766 N N . GLN A 1 97 ? -13.023 17.781 -13.93 1 95.44 97 GLN A N 1
ATOM 767 C CA . GLN A 1 97 ? -13.523 18.703 -12.914 1 95.44 97 GLN A CA 1
ATOM 768 C C . GLN A 1 97 ? -13.977 17.953 -11.672 1 95.44 97 GLN A C 1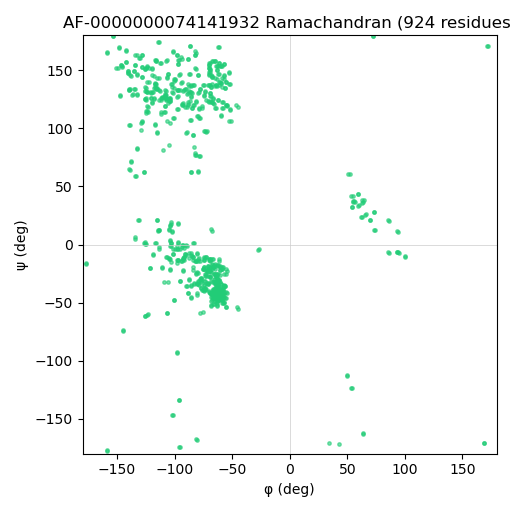
ATOM 770 O O . GLN A 1 97 ? -14.594 16.875 -11.773 1 95.44 97 GLN A O 1
ATOM 775 N N . LEU A 1 98 ? -13.633 18.5 -10.562 1 96.69 98 LEU A N 1
ATOM 776 C CA . LEU A 1 98 ? -14.008 17.891 -9.297 1 96.69 98 LEU A CA 1
ATOM 777 C C . LEU A 1 98 ? -14.508 18.938 -8.305 1 96.69 98 LEU A C 1
ATOM 779 O O . LEU A 1 98 ? -13.875 19.984 -8.141 1 96.69 98 LEU A O 1
ATOM 783 N N . TYR A 1 99 ? -15.672 18.688 -7.715 1 97.44 99 TYR A N 1
ATOM 784 C CA . TYR A 1 99 ? -16.094 19.547 -6.617 1 97.44 99 TYR A CA 1
ATOM 785 C C . TYR A 1 99 ? -15.234 19.312 -5.379 1 97.44 99 TYR A C 1
ATOM 787 O O . TYR A 1 99 ? -14.641 18.25 -5.223 1 97.44 99 TYR A O 1
ATOM 795 N N . TYR A 1 100 ? -15.172 20.266 -4.566 1 97.75 100 TYR A N 1
ATOM 796 C CA . TYR A 1 100 ? -14.359 20.156 -3.363 1 97.75 100 TYR A CA 1
ATOM 797 C C . TYR A 1 100 ? -14.977 19.188 -2.363 1 97.75 100 TYR A C 1
ATOM 799 O O . TYR A 1 100 ? -14.273 18.562 -1.565 1 97.75 100 TYR A O 1
ATOM 807 N N . ASP A 1 101 ? -16.297 19.109 -2.289 1 97.06 101 ASP A N 1
ATOM 808 C CA . ASP A 1 101 ? -17.016 18.078 -1.542 1 97.06 101 ASP A CA 1
ATOM 809 C C . ASP A 1 101 ? -18.406 17.828 -2.131 1 97.06 101 ASP A C 1
ATOM 811 O O . ASP A 1 101 ? -18.75 18.406 -3.166 1 97.06 101 ASP A O 1
ATOM 815 N N . GLN A 1 102 ? -19.125 16.922 -1.55 1 95.69 102 GLN A N 1
ATOM 816 C CA . GLN A 1 102 ? -20.391 16.484 -2.146 1 95.69 102 GLN A CA 1
ATOM 817 C C . GLN A 1 102 ? -21.578 17.203 -1.531 1 95.69 102 GLN A C 1
ATOM 819 O O . GLN A 1 102 ? -22.719 16.812 -1.725 1 95.69 102 GLN A O 1
ATOM 824 N N . TRP A 1 103 ? -21.375 18.391 -0.824 1 96.56 103 TRP A N 1
ATOM 825 C CA . TRP A 1 103 ? -22.469 18.891 0.021 1 96.56 103 TRP A CA 1
ATOM 826 C C . TRP A 1 103 ? -22.984 20.219 -0.489 1 96.56 103 TRP A C 1
ATOM 828 O O . TRP A 1 103 ? -23.484 21.047 0.291 1 96.56 103 TRP A O 1
ATOM 838 N N . ASN A 1 104 ? -22.781 20.562 -1.679 1 95.94 104 ASN A N 1
ATOM 839 C CA . ASN A 1 104 ? -23.438 21.609 -2.459 1 95.94 104 ASN A CA 1
ATOM 840 C C . ASN A 1 104 ? -23.359 22.953 -1.764 1 95.94 104 ASN A C 1
ATOM 842 O O . ASN A 1 104 ? -24.359 23.672 -1.684 1 95.94 104 ASN A O 1
ATOM 846 N N . GLY A 1 105 ? -22.297 23.203 -1.153 1 96.75 105 GLY A N 1
ATOM 847 C CA . GLY A 1 105 ? -22.094 24.516 -0.595 1 96.75 105 GLY A CA 1
ATOM 848 C C . GLY A 1 105 ? -22.531 24.641 0.854 1 96.75 105 GLY A C 1
ATOM 849 O O . GLY A 1 105 ? -22.516 25.734 1.427 1 96.75 105 GLY A O 1
ATOM 850 N N . GLU A 1 106 ? -22.797 23.531 1.449 1 97 106 GLU A N 1
ATOM 851 C CA . GLU A 1 106 ? -23.328 23.562 2.811 1 97 106 GLU A CA 1
ATOM 852 C C . GLU A 1 106 ? -22.219 23.359 3.836 1 97 106 GLU A C 1
ATOM 854 O O . GLU A 1 106 ? -22.391 23.625 5.023 1 97 106 GLU A O 1
ATOM 859 N N . SER A 1 107 ? -21.078 22.938 3.379 1 97.81 107 SER A N 1
ATOM 860 C CA . SER A 1 107 ? -20 22.609 4.297 1 97.81 107 SER A CA 1
ATOM 861 C C . SER A 1 107 ? -19.266 23.859 4.785 1 97.81 107 SER A C 1
ATOM 863 O O . SER A 1 107 ? -19.156 24.844 4.051 1 97.81 107 SER A O 1
ATOM 865 N N . THR A 1 108 ? -18.828 23.797 6.023 1 98.06 108 THR A N 1
ATOM 866 C CA . THR A 1 108 ? -17.984 24.844 6.566 1 98.06 108 THR A CA 1
ATOM 867 C C . THR A 1 108 ? -16.719 24.25 7.195 1 98.06 108 THR A C 1
ATOM 869 O O . THR A 1 108 ? -16.703 23.094 7.586 1 98.06 108 THR A O 1
ATOM 872 N N . ILE A 1 109 ? -15.656 25.031 7.223 1 98.19 109 ILE A N 1
ATOM 873 C CA . ILE A 1 109 ? -14.445 24.719 7.969 1 98.19 109 ILE A CA 1
ATOM 874 C C . ILE A 1 109 ? -14.031 25.938 8.805 1 98.19 109 ILE A C 1
ATOM 876 O O . ILE A 1 109 ? -14.516 27.047 8.57 1 98.19 109 ILE A O 1
ATOM 880 N N . ALA A 1 110 ? -13.242 25.719 9.781 1 98.69 110 ALA A N 1
ATOM 881 C CA . ALA A 1 110 ? -12.797 26.797 10.672 1 98.69 110 ALA A CA 1
ATOM 882 C C . ALA A 1 110 ? -11.312 27.094 10.477 1 98.69 110 ALA A C 1
ATOM 884 O O . ALA A 1 110 ? -10.484 26.172 10.516 1 98.69 110 ALA A O 1
ATOM 885 N N . LEU A 1 111 ? -10.984 28.312 10.25 1 98.75 111 LEU A N 1
ATOM 886 C CA . LEU A 1 111 ? -9.609 28.797 10.195 1 98.75 111 LEU A CA 1
ATOM 887 C C . LEU A 1 111 ? -9.289 29.656 11.414 1 98.75 111 LEU A C 1
ATOM 889 O O . LEU A 1 111 ? -10.055 30.547 11.773 1 98.75 111 LEU A O 1
ATOM 893 N N . ASP A 1 112 ? -8.227 29.375 12.086 1 98.88 112 ASP A N 1
ATOM 894 C CA . ASP A 1 112 ? -7.758 30.156 13.227 1 98.88 112 ASP A CA 1
ATOM 895 C C . ASP A 1 112 ? -6.492 30.938 12.875 1 98.88 112 ASP A C 1
ATOM 897 O O . ASP A 1 112 ? -5.438 30.344 12.633 1 98.88 112 ASP A O 1
ATOM 901 N N . TYR A 1 113 ? -6.617 32.281 12.859 1 98.69 113 TYR A N 1
ATOM 902 C CA . TYR A 1 113 ? -5.5 33.188 12.625 1 98.69 113 TYR A CA 1
ATOM 903 C C . TYR A 1 113 ? -4.73 33.438 13.922 1 98.69 113 TYR A C 1
ATOM 905 O O . TYR A 1 113 ? -5.301 33.938 14.898 1 98.69 113 TYR A O 1
ATOM 913 N N . ALA A 1 114 ? -3.455 33.094 13.914 1 98.69 114 ALA A N 1
ATOM 914 C CA . ALA A 1 114 ? -2.639 33.375 15.086 1 98.69 114 ALA A CA 1
ATOM 915 C C . ALA A 1 114 ? -2.209 34.844 15.109 1 98.69 114 ALA A C 1
ATOM 917 O O . ALA A 1 114 ? -1.689 35.375 14.109 1 98.69 114 ALA A O 1
ATOM 918 N N . ILE A 1 115 ? -2.402 35.531 16.234 1 98.19 115 ILE A N 1
ATOM 919 C CA . ILE A 1 115 ? -2.125 36.969 16.344 1 98.19 115 ILE A CA 1
ATOM 920 C C . ILE A 1 115 ? -0.939 37.188 17.266 1 98.19 115 ILE A C 1
ATOM 922 O O . ILE A 1 115 ? -0.951 36.75 18.422 1 98.19 115 ILE A O 1
ATOM 926 N N . PRO A 1 116 ? 0.105 37.875 16.797 1 97.5 116 PRO A N 1
ATOM 927 C CA . PRO A 1 116 ? 1.206 38.219 17.688 1 97.5 116 PRO A CA 1
ATOM 928 C C . PRO A 1 116 ? 0.729 38.938 18.953 1 97.5 116 PRO A C 1
ATOM 930 O O . PRO A 1 116 ? -0.215 39.75 18.906 1 97.5 116 PRO A O 1
ATOM 933 N N . LYS A 1 117 ? 1.402 38.75 20.062 1 96.75 117 LYS A N 1
ATOM 934 C CA . LYS A 1 117 ? 1.001 39.219 21.375 1 96.75 117 LYS A CA 1
ATOM 935 C C . LYS A 1 117 ? 0.833 40.75 21.391 1 96.75 117 LYS A C 1
ATOM 937 O O . LYS A 1 117 ? -0.155 41.25 21.922 1 96.75 117 LYS A O 1
ATOM 942 N N . ALA A 1 118 ? 1.712 41.438 20.703 1 95.31 118 ALA A N 1
ATOM 943 C CA . ALA A 1 118 ? 1.699 42.906 20.703 1 95.31 118 ALA A CA 1
ATOM 944 C C . ALA A 1 118 ? 0.554 43.438 19.859 1 95.31 118 ALA A C 1
ATOM 946 O O . ALA A 1 118 ? 0.119 44.562 20.047 1 95.31 118 ALA A O 1
ATOM 947 N N . GLN A 1 119 ? 0.045 42.594 18.984 1 94.62 119 GLN A N 1
ATOM 948 C CA . GLN A 1 119 ? -0.959 43.062 18.031 1 94.62 119 GLN A CA 1
ATOM 949 C C . GLN A 1 119 ? -2.357 42.594 18.453 1 94.62 119 GLN A C 1
ATOM 951 O O . GLN A 1 119 ? -3.355 43.125 17.938 1 94.62 119 GLN A O 1
ATOM 956 N N . PHE A 1 120 ? -2.404 41.719 19.359 1 95.69 120 PHE A N 1
ATOM 957 C CA . PHE A 1 120 ? -3.697 41.156 19.734 1 95.69 120 PHE A CA 1
ATOM 958 C C . PHE A 1 120 ? -4.516 42.188 20.516 1 95.69 120 PHE A C 1
ATOM 960 O O . PHE A 1 120 ? -4.055 42.688 21.547 1 95.69 120 PHE A O 1
ATOM 967 N N . LYS A 1 121 ? -5.645 42.469 20.078 1 94.06 121 LYS A N 1
ATOM 968 C CA . LYS A 1 121 ? -6.656 43.281 20.766 1 94.06 121 LYS A CA 1
ATOM 969 C C . LYS A 1 121 ? -7.969 42.531 20.891 1 94.06 121 LYS A C 1
ATOM 971 O O . LYS A 1 121 ? -8.625 42.219 19.891 1 94.06 121 LYS A O 1
ATOM 976 N N . SER A 1 122 ? -8.266 42.25 22.094 1 95.06 122 SER A N 1
ATOM 977 C CA . SER A 1 122 ? -9.516 41.531 22.344 1 95.06 122 SER A CA 1
ATOM 978 C C . SER A 1 122 ? -10.719 42.375 21.906 1 95.06 122 SER A C 1
ATOM 980 O O . SER A 1 122 ? -10.75 43.594 22.125 1 95.06 122 SER A O 1
ATOM 982 N N . ASP A 1 123 ? -11.602 41.719 21.281 1 95 123 ASP A N 1
ATOM 983 C CA . ASP A 1 123 ? -12.875 42.344 20.922 1 95 123 ASP A CA 1
ATOM 984 C C . ASP A 1 123 ? -14 41.812 21.812 1 95 123 ASP A C 1
ATOM 986 O O . ASP A 1 123 ? -14.516 40.719 21.609 1 95 123 ASP A O 1
ATOM 990 N N . PRO A 1 124 ? -14.469 42.594 22.75 1 94.12 124 PRO A N 1
ATOM 991 C CA . PRO A 1 124 ? -15.516 42.125 23.656 1 94.12 124 PRO A CA 1
ATOM 992 C C . PRO A 1 124 ? -16.797 41.75 22.922 1 94.12 124 PRO A C 1
ATOM 994 O O . PRO A 1 124 ? -17.625 41 23.469 1 94.12 124 PRO A O 1
ATOM 997 N N . ASN A 1 125 ? -16.938 42.25 21.688 1 95.69 125 ASN A N 1
ATOM 998 C CA . ASN A 1 125 ? -18.156 41.969 20.938 1 95.69 125 ASN A CA 1
ATOM 999 C C . ASN A 1 125 ? -17.938 40.906 19.891 1 95.69 125 ASN A C 1
ATOM 1001 O O . ASN A 1 125 ? -18.734 40.781 18.953 1 95.69 125 ASN A O 1
ATOM 1005 N N . HIS A 1 126 ? -16.875 40.094 20 1 96.69 126 HIS A N 1
ATOM 1006 C CA . HIS A 1 126 ? -16.531 39.156 18.969 1 96.69 126 HIS A CA 1
ATOM 1007 C C . HIS A 1 126 ? -17.641 38.125 18.766 1 96.69 126 HIS A C 1
ATOM 1009 O O . HIS A 1 126 ? -17.812 37.594 17.672 1 96.69 126 HIS A O 1
ATOM 1015 N N . GLU A 1 127 ? -18.469 37.844 19.781 1 96.5 127 GLU A N 1
ATOM 1016 C CA . GLU A 1 127 ? -19.562 36.875 19.703 1 96.5 127 GLU A CA 1
ATOM 1017 C C . GLU A 1 127 ? -20.609 37.281 18.688 1 96.5 127 GLU A C 1
ATOM 1019 O O . GLU A 1 127 ? -21.391 36.469 18.203 1 96.5 127 GLU A O 1
ATOM 1024 N N . SER A 1 128 ? -20.703 38.562 18.438 1 96.94 128 SER A N 1
ATOM 1025 C CA . SER A 1 128 ? -21.656 39.031 17.453 1 96.94 128 SER A CA 1
ATOM 1026 C C . SER A 1 128 ? -21.297 38.562 16.047 1 96.94 128 SER A C 1
ATOM 1028 O O . SER A 1 128 ? -22.141 38.594 15.148 1 96.94 128 SER A O 1
ATOM 1030 N N . PHE A 1 129 ? -20.031 38.156 15.867 1 97.38 129 PHE A N 1
ATOM 1031 C CA . PHE A 1 129 ? -19.562 37.688 14.57 1 97.38 129 PHE A CA 1
ATOM 1032 C C . PHE A 1 129 ? -19.719 36.156 14.453 1 97.38 129 PHE A C 1
ATOM 1034 O O . PHE A 1 129 ? -19.406 35.594 13.414 1 97.38 129 PHE A O 1
ATOM 1041 N N . LYS A 1 130 ? -20.172 35.531 15.492 1 97.5 130 LYS A N 1
ATOM 1042 C CA . LYS A 1 130 ? -20.391 34.094 15.508 1 97.5 130 LYS A CA 1
ATOM 1043 C C . LYS A 1 130 ? -21.5 33.688 14.539 1 97.5 130 LYS A C 1
ATOM 1045 O O . LYS A 1 130 ? -22.625 34.188 14.648 1 97.5 130 LYS A O 1
ATOM 1050 N N . PRO A 1 131 ? -21.188 32.844 13.586 1 96.94 131 PRO A N 1
ATOM 1051 C CA . PRO A 1 131 ? -22.266 32.344 12.742 1 96.94 131 PRO A CA 1
ATOM 1052 C C . PRO A 1 131 ? -23.281 31.531 13.523 1 96.94 131 PRO A C 1
ATOM 1054 O O . PRO A 1 131 ? -22.922 30.828 14.469 1 96.94 131 PRO A O 1
ATOM 1057 N N . GLU A 1 132 ? -24.531 31.484 13.047 1 95.62 132 GLU A N 1
ATOM 1058 C CA . GLU A 1 132 ? -25.625 30.766 13.711 1 95.62 132 GLU A CA 1
ATOM 1059 C C . GLU A 1 132 ? -25.344 29.266 13.766 1 95.62 132 GLU A C 1
ATOM 1061 O O . GLU A 1 132 ? -25.734 28.594 14.719 1 95.62 132 GLU A O 1
ATOM 1066 N N . SER A 1 133 ? -24.625 28.828 12.836 1 95.06 133 SER A N 1
ATOM 1067 C CA . SER A 1 133 ? -24.359 27.406 12.719 1 95.06 133 SER A CA 1
ATOM 1068 C C . SER A 1 133 ? -23.422 26.922 13.828 1 95.06 133 SER A C 1
ATOM 1070 O O . SER A 1 133 ? -23.375 25.734 14.133 1 95.06 133 SER A O 1
ATOM 1072 N N . GLN A 1 134 ? -22.656 27.844 14.406 1 97.12 134 GLN A N 1
ATOM 1073 C CA . GLN A 1 134 ? -21.703 27.469 15.438 1 97.12 134 GLN A CA 1
ATOM 1074 C C . GLN A 1 134 ? -22.344 27.484 16.812 1 97.12 134 GLN A C 1
ATOM 1076 O O . GLN A 1 134 ? -22.797 28.531 17.281 1 97.12 134 GLN A O 1
ATOM 1081 N N . THR A 1 135 ? -22.344 26.312 17.484 1 95.5 135 THR A N 1
ATOM 1082 C CA . THR A 1 135 ? -23.109 26.203 18.734 1 95.5 135 THR A CA 1
ATOM 1083 C C . THR A 1 135 ? -22.188 25.875 19.906 1 95.5 135 THR A C 1
ATOM 1085 O O . THR A 1 135 ? -22.609 25.938 21.062 1 95.5 135 THR A O 1
ATOM 1088 N N . ARG A 1 136 ? -20.969 25.594 19.594 1 95.06 136 ARG A N 1
ATOM 1089 C CA . ARG A 1 136 ? -20.047 25.188 20.641 1 95.06 136 ARG A CA 1
ATOM 1090 C C . ARG A 1 136 ? -19.219 26.359 21.125 1 95.06 136 ARG A C 1
ATOM 1092 O O . ARG A 1 136 ? -18.984 27.328 20.375 1 95.06 136 ARG A O 1
ATOM 1099 N N . GLU A 1 137 ? -18.766 26.219 22.328 1 95.75 137 GLU A N 1
ATOM 1100 C CA . GLU A 1 137 ? -17.859 27.234 22.859 1 95.75 137 GLU A CA 1
ATOM 1101 C C . GLU A 1 137 ? -16.516 27.219 22.141 1 95.75 137 GLU A C 1
ATOM 1103 O O . GLU A 1 137 ? -16.016 26.156 21.781 1 95.75 137 GLU A O 1
ATOM 1108 N N . LEU A 1 138 ? -15.969 28.391 22 1 97.5 138 LEU A N 1
ATOM 1109 C CA . LEU A 1 138 ? -14.664 28.5 21.359 1 97.5 138 LEU A CA 1
ATOM 1110 C C . LEU A 1 138 ? -13.57 27.906 22.234 1 97.5 138 LEU A C 1
ATOM 1112 O O . LEU A 1 138 ? -13.703 27.891 23.469 1 97.5 138 LEU A O 1
ATOM 1116 N N . PRO A 1 139 ? -12.516 27.375 21.625 1 96.38 139 PRO A N 1
ATOM 1117 C CA . PRO A 1 139 ? -11.359 26.938 22.406 1 96.38 139 PRO A CA 1
ATOM 1118 C C . PRO A 1 139 ? -10.703 28.094 23.172 1 96.38 139 PRO A C 1
ATOM 1120 O O . PRO A 1 139 ? -11.039 29.266 22.938 1 96.38 139 PRO A O 1
ATOM 1123 N N . PRO A 1 140 ? -9.789 27.766 24.062 1 94.5 140 PRO A N 1
ATOM 1124 C CA . PRO A 1 140 ? -9.117 28.812 24.812 1 94.5 140 PRO A CA 1
ATOM 1125 C C . PRO A 1 140 ? -8.406 29.828 23.922 1 94.5 140 PRO A C 1
ATOM 1127 O O . PRO A 1 140 ? -7.82 29.453 22.906 1 94.5 140 PRO A O 1
ATOM 1130 N N . ARG A 1 141 ? -8.461 31.156 24.359 1 96.81 141 ARG A N 1
ATOM 1131 C CA . ARG A 1 141 ? -7.734 32.25 23.734 1 96.81 141 ARG A CA 1
ATOM 1132 C C . ARG A 1 141 ? -8.148 32.406 22.266 1 96.81 141 ARG A C 1
ATOM 1134 O O . ARG A 1 141 ? -7.309 32.688 21.406 1 96.81 141 ARG A O 1
ATOM 1141 N N . THR A 1 142 ? -9.414 32.125 21.984 1 98.06 142 THR A N 1
ATOM 1142 C CA . THR A 1 142 ? -9.938 32.219 20.625 1 98.06 142 THR A CA 1
ATOM 1143 C C . THR A 1 142 ? -11.156 33.156 20.578 1 98.06 142 THR A C 1
ATOM 1145 O O . THR A 1 142 ? -12.016 33.094 21.469 1 98.06 142 THR A O 1
ATOM 1148 N N . GLU A 1 143 ? -11.195 34.062 19.672 1 98.5 143 GLU A N 1
ATOM 1149 C CA . GLU A 1 143 ? -12.336 34.938 19.391 1 98.5 143 GLU A CA 1
ATOM 1150 C C . GLU A 1 143 ? -12.766 34.844 17.938 1 98.5 143 GLU A C 1
ATOM 1152 O O . GLU A 1 143 ? -11.969 34.438 17.078 1 98.5 143 GLU A O 1
ATOM 1157 N N . TYR A 1 144 ? -14 35.094 17.688 1 98.62 144 TYR A N 1
ATOM 1158 C CA . TYR A 1 144 ? -14.438 35.188 16.297 1 98.62 144 TYR A CA 1
ATOM 1159 C C . TYR A 1 144 ? -13.836 36.406 15.609 1 98.62 144 TYR A C 1
ATOM 1161 O O . TYR A 1 144 ? -13.766 37.469 16.203 1 98.62 144 TYR A O 1
ATOM 1169 N N . LYS A 1 145 ? -13.43 36.25 14.469 1 98.19 145 LYS A N 1
ATOM 1170 C CA . LYS A 1 145 ? -12.852 37.312 13.664 1 98.19 145 LYS A CA 1
ATOM 1171 C C . LYS A 1 145 ? -13.922 38.281 13.172 1 98.19 145 LYS A C 1
ATOM 1173 O O . LYS A 1 145 ? -14.961 37.844 12.664 1 98.19 145 LYS A O 1
ATOM 1178 N N . ASN A 1 146 ? -13.68 39.562 13.344 1 96.75 146 ASN A N 1
ATOM 1179 C CA . ASN A 1 146 ? -14.477 40.562 12.664 1 96.75 146 ASN A CA 1
ATOM 1180 C C . ASN A 1 146 ? -14.312 40.5 11.148 1 96.75 146 ASN A C 1
ATOM 1182 O O . ASN A 1 146 ? -13.211 40.656 10.633 1 96.75 146 ASN A O 1
ATOM 1186 N N . PRO A 1 147 ? -15.406 40.219 10.422 1 95 147 PRO A N 1
ATOM 1187 C CA . PRO A 1 147 ? -15.305 40.062 8.969 1 95 147 PRO A CA 1
ATOM 1188 C C . PRO A 1 147 ? -14.68 41.25 8.281 1 95 147 PRO A C 1
ATOM 1190 O O . PRO A 1 147 ? -14.133 41.125 7.18 1 95 147 PRO A O 1
ATOM 1193 N N . GLU A 1 148 ? -14.664 42.406 8.867 1 93.44 148 GLU A N 1
ATOM 1194 C CA . GLU A 1 148 ? -14.148 43.625 8.258 1 93.44 148 GLU A CA 1
ATOM 1195 C C . GLU A 1 148 ? -12.664 43.812 8.562 1 93.44 148 GLU A C 1
ATOM 1197 O O . GLU A 1 148 ? -11.992 44.625 7.945 1 93.44 148 GLU A O 1
ATOM 1202 N N . GLU A 1 149 ? -12.211 43 9.422 1 92.5 149 GLU A N 1
ATOM 1203 C CA . GLU A 1 149 ? -10.812 43.125 9.805 1 92.5 149 GLU A CA 1
ATOM 1204 C C . GLU A 1 149 ? -9.906 42.344 8.844 1 92.5 149 GLU A C 1
ATOM 1206 O O . GLU A 1 149 ? -10.242 41.25 8.414 1 92.5 149 GLU A O 1
ATOM 1211 N N . SER A 1 150 ? -8.82 42.969 8.492 1 91.56 150 SER A N 1
ATOM 1212 C CA . SER A 1 150 ? -7.766 42.312 7.738 1 91.56 150 SER A CA 1
ATOM 1213 C C . SER A 1 150 ? -6.602 41.906 8.641 1 91.56 150 SER A C 1
ATOM 1215 O O . SER A 1 150 ? -5.883 42.781 9.148 1 91.56 150 SER A O 1
ATOM 1217 N N . LEU A 1 151 ? -6.434 40.688 8.875 1 93.75 151 LEU A N 1
ATOM 1218 C CA . LEU A 1 151 ? -5.445 40.219 9.828 1 93.75 151 LEU A CA 1
ATOM 1219 C C . LEU A 1 151 ? -4.121 39.906 9.141 1 93.75 151 LEU A C 1
ATOM 1221 O O . LEU A 1 151 ? -3.08 39.812 9.797 1 93.75 151 LEU A O 1
ATOM 1225 N N . ILE A 1 152 ? -4.121 39.656 7.867 1 95 152 ILE A N 1
ATOM 1226 C CA . ILE A 1 152 ? -2.941 39.281 7.082 1 95 152 ILE A CA 1
ATOM 1227 C C . ILE A 1 152 ? -2.787 40.25 5.918 1 95 152 ILE A C 1
ATOM 1229 O O . ILE A 1 152 ? -3.744 40.531 5.184 1 95 152 ILE A O 1
ATOM 1233 N N . ASP A 1 153 ? -1.616 40.875 5.82 1 92.12 153 ASP A N 1
ATOM 1234 C CA . ASP A 1 153 ? -1.296 41.719 4.688 1 92.12 153 ASP A CA 1
ATOM 1235 C C . ASP A 1 153 ? -0.682 40.938 3.543 1 92.12 153 ASP A C 1
ATOM 1237 O O . ASP A 1 153 ? 0.13 40.031 3.773 1 92.12 153 ASP A O 1
ATOM 1241 N N . ASP A 1 154 ? -1.104 41.219 2.389 1 92.75 154 ASP A N 1
ATOM 1242 C CA . ASP A 1 154 ? -0.61 40.531 1.204 1 92.75 154 ASP A CA 1
ATOM 1243 C C . ASP A 1 154 ? 0.764 41.062 0.792 1 92.75 154 ASP A C 1
ATOM 1245 O O . ASP A 1 154 ? 0.878 41.844 -0.157 1 92.75 154 ASP A O 1
ATOM 1249 N N . HIS A 1 155 ? 1.722 40.688 1.472 1 86.5 155 HIS A N 1
ATOM 1250 C CA . HIS A 1 155 ? 3.086 41.094 1.154 1 86.5 155 HIS A CA 1
ATOM 1251 C C . HIS A 1 155 ? 4.012 39.875 1.061 1 86.5 155 HIS A C 1
ATOM 1253 O O . HIS A 1 155 ? 3.955 39 1.903 1 86.5 155 HIS A O 1
ATOM 1259 N N . GLU A 1 156 ? 4.918 39.938 0.186 1 79.75 156 GLU A N 1
ATOM 1260 C CA . GLU A 1 156 ? 5.793 38.812 -0.098 1 79.75 156 GLU A CA 1
ATOM 1261 C C . GLU A 1 156 ? 6.848 38.625 0.992 1 79.75 156 GLU A C 1
ATOM 1263 O O . GLU A 1 156 ? 7.363 37.531 1.196 1 79.75 156 GLU A O 1
ATOM 1268 N N . ASP A 1 157 ? 7.062 39.688 1.69 1 84.38 157 ASP A N 1
ATOM 1269 C CA . ASP A 1 157 ? 8.156 39.656 2.654 1 84.38 157 ASP A CA 1
ATOM 1270 C C . ASP A 1 157 ? 7.719 39 3.965 1 84.38 157 ASP A C 1
ATOM 1272 O O . ASP A 1 157 ? 8.555 38.688 4.816 1 84.38 157 ASP A O 1
ATOM 1276 N N . LYS A 1 158 ? 6.492 38.844 4.156 1 93.31 158 LYS A N 1
ATOM 1277 C CA . LYS A 1 158 ? 5.977 38.156 5.34 1 93.31 158 LYS A CA 1
ATOM 1278 C C . LYS A 1 158 ? 5.266 36.875 4.965 1 93.31 158 LYS A C 1
ATOM 1280 O O . LYS A 1 158 ? 4.074 36.875 4.652 1 93.31 158 LYS A O 1
ATOM 1285 N N . PRO A 1 159 ? 5.949 35.781 5.047 1 97.12 159 PRO A N 1
ATOM 1286 C CA . PRO A 1 159 ? 5.367 34.5 4.605 1 97.12 159 PRO A CA 1
ATOM 1287 C C . PRO A 1 159 ? 4.207 34.031 5.488 1 97.12 159 PRO A C 1
ATOM 1289 O O . PRO A 1 159 ? 4.031 34.562 6.598 1 97.12 159 PRO A O 1
ATOM 1292 N N . LEU A 1 160 ? 3.346 33.188 4.961 1 98.5 160 LEU A N 1
ATOM 1293 C CA . LEU A 1 160 ? 2.217 32.594 5.664 1 98.5 160 LEU A CA 1
ATOM 1294 C C . LEU A 1 160 ? 2.465 31.125 5.934 1 98.5 160 LEU A C 1
ATOM 1296 O O . LEU A 1 160 ? 2.738 30.359 5.008 1 98.5 160 LEU A O 1
ATOM 1300 N N . LEU A 1 161 ? 2.473 30.781 7.188 1 98.75 161 LEU A N 1
ATOM 1301 C CA . LEU A 1 161 ? 2.529 29.375 7.59 1 98.75 161 LEU A CA 1
ATOM 1302 C C . LEU A 1 161 ? 1.129 28.812 7.805 1 98.75 161 LEU A C 1
ATOM 1304 O O . LEU A 1 161 ? 0.337 29.375 8.562 1 98.75 161 LEU A O 1
ATOM 1308 N N . ILE A 1 162 ? 0.775 27.766 7.082 1 98.94 162 ILE A N 1
ATOM 1309 C CA . ILE A 1 162 ? -0.485 27.062 7.262 1 98.94 162 ILE A CA 1
ATOM 1310 C C . ILE A 1 162 ? -0.233 25.734 7.984 1 98.94 162 ILE A C 1
ATOM 1312 O O . ILE A 1 162 ? 0.554 24.906 7.516 1 98.94 162 ILE A O 1
ATOM 1316 N N . VAL A 1 163 ? -0.945 25.531 9.086 1 98.94 163 VAL A N 1
ATOM 1317 C CA . VAL A 1 163 ? -0.651 24.391 9.961 1 98.94 163 VAL A CA 1
ATOM 1318 C C . VAL A 1 163 ? -1.835 23.438 9.977 1 98.94 163 VAL A C 1
ATOM 1320 O O . VAL A 1 163 ? -2.988 23.859 10.094 1 98.94 163 VAL A O 1
ATOM 1323 N N . LEU A 1 164 ? -1.577 22.141 9.852 1 98.94 164 LEU A N 1
ATOM 1324 C CA . LEU A 1 164 ? -2.545 21.062 9.961 1 98.94 164 LEU A CA 1
ATOM 1325 C C . LEU A 1 164 ? -2.291 20.234 11.219 1 98.94 164 LEU A C 1
ATOM 1327 O O . LEU A 1 164 ? -1.186 19.719 11.422 1 98.94 164 LEU A O 1
ATOM 1331 N N . HIS A 1 165 ? -3.318 20.078 12.047 1 98.5 165 HIS A N 1
ATOM 1332 C CA . HIS A 1 165 ? -3.186 19.422 13.336 1 98.5 165 HIS A CA 1
ATOM 1333 C C . HIS A 1 165 ? -3.355 17.906 13.203 1 98.5 165 HIS A C 1
ATOM 1335 O O . HIS A 1 165 ? -3.689 17.406 12.125 1 98.5 165 HIS A O 1
ATOM 1341 N N . GLY A 1 166 ? -3.07 17.203 14.297 1 97 166 GLY A N 1
ATOM 1342 C CA . GLY A 1 166 ? -3.213 15.75 14.328 1 97 166 GLY A CA 1
ATOM 1343 C C . GLY A 1 166 ? -4.641 15.297 14.562 1 97 166 GLY A C 1
ATOM 1344 O O . GLY A 1 166 ? -5.57 16.109 14.508 1 97 166 GLY A O 1
ATOM 1345 N N . LEU A 1 167 ? -4.801 14.047 14.852 1 95.44 167 LEU A N 1
ATOM 1346 C CA . LEU A 1 167 ? -6.105 13.406 14.969 1 95.44 167 LEU A CA 1
ATOM 1347 C C . LEU A 1 167 ? -6.914 14.016 16.094 1 95.44 167 LEU A C 1
ATOM 1349 O O . LEU A 1 167 ? -6.445 14.086 17.234 1 95.44 167 LEU A O 1
ATOM 1353 N N . ALA A 1 168 ? -8.078 14.492 15.82 1 93.31 168 ALA A N 1
ATOM 1354 C CA . ALA A 1 168 ? -9.078 14.984 16.766 1 93.31 168 ALA A CA 1
ATOM 1355 C C . ALA A 1 168 ? -8.555 16.188 17.531 1 93.31 168 ALA A C 1
ATOM 1357 O O . ALA A 1 168 ? -8.977 16.438 18.672 1 93.31 168 ALA A O 1
ATOM 1358 N N . GLY A 1 169 ? -7.602 16.891 16.984 1 94.69 169 GLY A N 1
ATOM 1359 C CA . GLY A 1 169 ? -7.031 18.047 17.641 1 94.69 169 GLY A CA 1
ATOM 1360 C C . GLY A 1 169 ? -7.551 19.375 17.109 1 94.69 169 GLY A C 1
ATOM 1361 O O . GLY A 1 169 ? -8.742 19.5 16.797 1 94.69 169 GLY A O 1
ATOM 1362 N N . GLY A 1 170 ? -6.625 20.344 17.141 1 96.75 170 GLY A N 1
ATOM 1363 C CA . GLY A 1 170 ? -6.957 21.672 16.688 1 96.75 170 GLY A CA 1
ATOM 1364 C C . GLY A 1 170 ? -5.902 22.703 17.047 1 96.75 170 GLY A C 1
ATOM 1365 O O . GLY A 1 170 ? -4.805 22.359 17.484 1 96.75 170 GLY A O 1
ATOM 1366 N N . SER A 1 171 ? -6.289 23.938 16.812 1 97.88 171 SER A N 1
ATOM 1367 C CA . SER A 1 171 ? -5.352 25.047 16.984 1 97.88 171 SER A CA 1
ATOM 1368 C C . SER A 1 171 ? -4.883 25.156 18.438 1 97.88 171 SER A C 1
ATOM 1370 O O . SER A 1 171 ? -3.824 25.734 18.703 1 97.88 171 SER A O 1
ATOM 1372 N N . TYR A 1 172 ? -5.578 24.562 19.406 1 96.12 172 TYR A N 1
ATOM 1373 C CA . TYR A 1 172 ? -5.266 24.688 20.828 1 96.12 172 TYR A CA 1
ATOM 1374 C C . TYR A 1 172 ? -4.203 23.688 21.25 1 96.12 172 TYR A C 1
ATOM 1376 O O . TYR A 1 172 ? -3.703 23.734 22.375 1 96.12 172 TYR A O 1
ATOM 1384 N N . GLU A 1 173 ? -3.883 22.75 20.375 1 95.75 173 GLU A N 1
ATOM 1385 C CA . GLU A 1 173 ? -2.951 21.688 20.75 1 95.75 173 GLU A CA 1
ATOM 1386 C C . GLU A 1 173 ? -1.583 22.266 21.125 1 95.75 173 GLU A C 1
ATOM 1388 O O . GLU A 1 173 ? -1.067 23.141 20.422 1 95.75 173 GLU A O 1
ATOM 1393 N N . ALA A 1 174 ? -0.937 21.766 22.125 1 94.62 174 ALA A N 1
ATOM 1394 C CA . ALA A 1 174 ? 0.308 22.281 22.672 1 94.62 174 ALA A CA 1
ATOM 1395 C C . ALA A 1 174 ? 1.458 22.141 21.688 1 94.62 174 ALA A C 1
ATOM 1397 O O . ALA A 1 174 ? 2.312 23.016 21.578 1 94.62 174 ALA A O 1
ATOM 1398 N N . TYR A 1 175 ? 1.509 21.016 21 1 94.44 175 TYR A N 1
ATOM 1399 C CA . TYR A 1 175 ? 2.625 20.75 20.094 1 94.44 175 TYR A CA 1
ATOM 1400 C C . TYR A 1 175 ? 2.666 21.766 18.953 1 94.44 175 TYR A C 1
ATOM 1402 O O . TYR A 1 175 ? 3.744 22.203 18.531 1 94.44 175 TYR A O 1
ATOM 1410 N N . LEU A 1 176 ? 1.496 22.156 18.422 1 95.94 176 LEU A N 1
ATOM 1411 C CA . LEU A 1 176 ? 1.503 23.125 17.328 1 95.94 176 LEU A CA 1
ATOM 1412 C C . LEU A 1 176 ? 1.656 24.547 17.859 1 95.94 176 LEU A C 1
ATOM 1414 O O . LEU A 1 176 ? 2.328 25.375 17.234 1 95.94 176 LEU A O 1
ATOM 1418 N N . ARG A 1 177 ? 1.095 24.875 19.078 1 97 177 ARG A N 1
ATOM 1419 C CA . ARG A 1 177 ? 1.262 26.188 19.688 1 97 177 ARG A CA 1
ATOM 1420 C C . ARG A 1 177 ? 2.732 26.484 19.953 1 97 177 ARG A C 1
ATOM 1422 O O . ARG A 1 177 ? 3.168 27.641 19.875 1 97 177 ARG A O 1
ATOM 1429 N N . ALA A 1 178 ? 3.482 25.422 20.25 1 96.88 178 ALA A N 1
ATOM 1430 C CA . ALA A 1 178 ? 4.902 25.609 20.531 1 96.88 178 ALA A CA 1
ATOM 1431 C C . ALA A 1 178 ? 5.609 26.297 19.375 1 96.88 178 ALA A C 1
ATOM 1433 O O . ALA A 1 178 ? 6.426 27.203 19.594 1 96.88 178 ALA A O 1
ATOM 1434 N N . VAL A 1 179 ? 5.32 25.922 18.172 1 98.19 179 VAL A N 1
ATOM 1435 C CA . VAL A 1 179 ? 5.941 26.531 17 1 98.19 179 VAL A CA 1
ATOM 1436 C C . VAL A 1 179 ? 5.238 27.844 16.672 1 98.19 179 VAL A C 1
ATOM 1438 O O . VAL A 1 179 ? 5.898 28.859 16.391 1 98.19 179 VAL A O 1
ATOM 1441 N N . VAL A 1 180 ? 3.914 27.891 16.719 1 98.56 180 VAL A N 1
ATOM 1442 C CA . VAL A 1 180 ? 3.127 29.062 16.312 1 98.56 180 VAL A CA 1
ATOM 1443 C C . VAL A 1 180 ? 3.459 30.25 17.219 1 98.56 180 VAL A C 1
ATOM 1445 O O . VAL A 1 180 ? 3.658 31.359 16.719 1 98.56 180 VAL A O 1
ATOM 1448 N N . ASP A 1 181 ? 3.531 30 18.531 1 98.19 181 ASP A N 1
ATOM 1449 C CA . ASP A 1 181 ? 3.826 31.047 19.5 1 98.19 181 ASP A CA 1
ATOM 1450 C C . ASP A 1 181 ? 5.156 31.734 19.172 1 98.19 181 ASP A C 1
ATOM 1452 O O . ASP A 1 181 ? 5.305 32.938 19.375 1 98.19 181 ASP A O 1
ATOM 1456 N N . LYS A 1 182 ? 6.066 30.984 18.703 1 98.06 182 LYS A N 1
ATOM 1457 C CA . LYS A 1 182 ? 7.402 31.5 18.422 1 98.06 182 LYS A CA 1
ATOM 1458 C C . LYS A 1 182 ? 7.473 32.125 17.047 1 98.06 182 LYS A C 1
ATOM 1460 O O . LYS A 1 182 ? 7.992 33.25 16.891 1 98.06 182 LYS A O 1
ATOM 1465 N N . ILE A 1 183 ? 6.961 31.531 16.047 1 98.56 183 ILE A N 1
ATOM 1466 C CA . ILE A 1 183 ? 7.207 31.891 14.648 1 98.56 183 ILE A CA 1
ATOM 1467 C C . ILE A 1 183 ? 6.457 33.188 14.305 1 98.56 183 ILE A C 1
ATOM 1469 O O . ILE A 1 183 ? 6.859 33.906 13.398 1 98.56 183 ILE A O 1
ATOM 1473 N N . ILE A 1 184 ? 5.363 33.531 14.992 1 98.12 184 ILE A N 1
ATOM 1474 C CA . ILE A 1 184 ? 4.57 34.719 14.672 1 98.12 184 ILE A CA 1
ATOM 1475 C C . ILE A 1 184 ? 5.219 35.969 15.281 1 98.12 184 ILE A C 1
ATOM 1477 O O . ILE A 1 184 ? 4.836 37.094 14.969 1 98.12 184 ILE A O 1
ATOM 1481 N N . GLU A 1 185 ? 6.133 35.719 16.172 1 97.81 185 GLU A N 1
ATOM 1482 C CA . GLU A 1 185 ? 6.801 36.844 16.844 1 97.81 185 GLU A CA 1
ATOM 1483 C C . GLU A 1 185 ? 8.102 37.219 16.141 1 97.81 185 GLU A C 1
ATOM 1485 O O . GLU A 1 185 ? 8.641 36.406 15.367 1 97.81 185 GLU A O 1
ATOM 1490 N N . GLU A 1 186 ? 8.594 38.406 16.391 1 95.31 186 GLU A N 1
ATOM 1491 C CA . GLU A 1 186 ? 9.938 38.812 15.945 1 95.31 186 GLU A CA 1
ATOM 1492 C C . GLU A 1 186 ? 11 37.906 16.594 1 95.31 186 GLU A C 1
ATOM 1494 O O . GLU A 1 186 ? 10.867 37.5 17.75 1 95.31 186 GLU A O 1
ATOM 1499 N N . PRO A 1 187 ? 11.969 37.469 15.898 1 95.69 187 PRO A N 1
ATOM 1500 C CA . PRO A 1 187 ? 12.422 37.969 14.609 1 95.69 187 PRO A CA 1
ATOM 1501 C C . PRO A 1 187 ? 11.859 37.219 13.422 1 95.69 187 PRO A C 1
ATOM 1503 O O . PRO A 1 187 ? 12.156 37.531 12.266 1 95.69 187 PRO A O 1
ATOM 1506 N N . TYR A 1 188 ? 11.086 36.156 13.633 1 96.38 188 TYR A N 1
ATOM 1507 C CA . TYR A 1 188 ? 10.594 35.375 12.516 1 96.38 188 TYR A CA 1
ATOM 1508 C C . TYR A 1 188 ? 9.461 36.062 11.789 1 96.38 188 TYR A C 1
ATOM 1510 O O . TYR A 1 188 ? 9.562 36.375 10.594 1 96.38 188 TYR A O 1
ATOM 1518 N N . GLY A 1 189 ? 8.352 36.375 12.523 1 96.5 189 GLY A N 1
ATOM 1519 C CA . GLY A 1 189 ? 7.316 37.281 12.031 1 96.5 189 GLY A CA 1
ATOM 1520 C C . GLY A 1 189 ? 6.453 36.656 10.953 1 96.5 189 GLY A C 1
ATOM 1521 O O . GLY A 1 189 ? 5.996 37.375 10.047 1 96.5 189 GLY A O 1
ATOM 1522 N N . PHE A 1 190 ? 6.273 35.406 10.914 1 97.88 190 PHE A N 1
ATOM 1523 C CA . PHE A 1 190 ? 5.375 34.75 9.961 1 97.88 190 PHE A CA 1
ATOM 1524 C C . PHE A 1 190 ? 3.922 35.062 10.305 1 97.88 190 PHE A C 1
ATOM 1526 O O . PHE A 1 190 ? 3.545 35.062 11.477 1 97.88 190 PHE A O 1
ATOM 1533 N N . ASP A 1 191 ? 3.117 35.344 9.305 1 98.25 191 ASP A N 1
ATOM 1534 C CA . ASP A 1 191 ? 1.694 35.094 9.516 1 98.25 191 ASP A CA 1
ATOM 1535 C C . ASP A 1 191 ? 1.407 33.594 9.633 1 98.25 191 ASP A C 1
ATOM 1537 O O . ASP A 1 191 ? 2.1 32.781 9.023 1 98.25 191 ASP A O 1
ATOM 1541 N N . THR A 1 192 ? 0.467 33.25 10.469 1 98.56 192 THR A N 1
ATOM 1542 C CA . THR A 1 192 ? 0.204 31.828 10.648 1 98.56 192 THR A CA 1
ATOM 1543 C C . THR A 1 192 ? -1.296 31.562 10.742 1 98.56 192 THR A C 1
ATOM 1545 O O . THR A 1 192 ? -2.014 32.281 11.453 1 98.56 192 THR A O 1
ATOM 1548 N N . LEU A 1 193 ? -1.728 30.562 10.016 1 97.88 193 LEU A N 1
ATOM 1549 C CA . LEU A 1 193 ? -3.105 30.078 9.969 1 97.88 193 LEU A CA 1
ATOM 1550 C C . LEU A 1 193 ? -3.172 28.594 10.289 1 97.88 193 LEU A C 1
ATOM 1552 O O . LEU A 1 193 ? -2.361 27.812 9.789 1 97.88 193 LEU A O 1
ATOM 1556 N N . VAL A 1 194 ? -4.125 28.203 11.219 1 98.88 194 VAL A N 1
ATOM 1557 C CA . VAL A 1 194 ? -4.379 26.781 11.477 1 98.88 194 VAL A CA 1
ATOM 1558 C C . VAL A 1 194 ? -5.684 26.359 10.8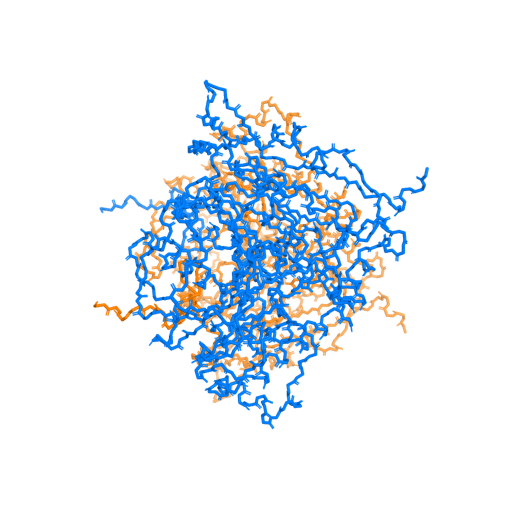12 1 98.88 194 VAL A C 1
ATOM 1560 O O . VAL A 1 194 ? -6.723 27 11.016 1 98.88 194 VAL A O 1
ATOM 1563 N N . VAL A 1 195 ? -5.629 25.344 9.953 1 98.88 195 VAL A N 1
ATOM 1564 C CA . VAL A 1 195 ? -6.824 24.75 9.375 1 98.88 195 VAL A CA 1
ATOM 1565 C C . VAL A 1 195 ? -7.371 23.672 10.312 1 98.88 195 VAL A C 1
ATOM 1567 O O . VAL A 1 195 ? -6.789 22.594 10.438 1 98.88 195 VAL A O 1
ATOM 1570 N N . ASN A 1 196 ? -8.477 23.984 10.969 1 98.81 196 ASN A N 1
ATOM 1571 C CA . ASN A 1 196 ? -9.109 22.984 11.82 1 98.81 196 ASN A CA 1
ATOM 1572 C C . ASN A 1 196 ? -9.969 22.016 11.008 1 98.81 196 ASN A C 1
ATOM 1574 O O . ASN A 1 196 ? -10.867 22.438 10.281 1 98.81 196 ASN A O 1
ATOM 1578 N N . SER A 1 197 ? -9.656 20.766 11.141 1 98.19 197 SER A N 1
ATOM 1579 C CA . SER A 1 197 ? -10.422 19.75 10.43 1 98.19 197 SER A CA 1
ATOM 1580 C C . SER A 1 197 ? -11.891 19.781 10.828 1 98.19 197 SER A C 1
ATOM 1582 O O . SER A 1 197 ? -12.234 20.234 11.922 1 98.19 197 SER A O 1
ATOM 1584 N N . ARG A 1 198 ? -12.727 19.328 9.93 1 97.94 198 ARG A N 1
ATOM 1585 C CA . ARG A 1 198 ? -14.172 19.359 10.156 1 97.94 198 ARG A CA 1
ATOM 1586 C C . ARG A 1 198 ? -14.531 18.656 11.461 1 97.94 198 ARG A C 1
ATOM 1588 O O . ARG A 1 198 ? -14.195 17.5 11.672 1 97.94 198 ARG A O 1
ATOM 1595 N N . GLY A 1 199 ? -15.141 19.422 12.336 1 96.81 199 GLY A N 1
ATOM 1596 C CA . GLY A 1 199 ? -15.602 18.906 13.609 1 96.81 199 GLY A CA 1
ATOM 1597 C C . GLY A 1 199 ? -14.586 19.078 14.727 1 96.81 199 GLY A C 1
ATOM 1598 O O . GLY A 1 199 ? -14.898 18.844 15.898 1 96.81 199 GLY A O 1
ATOM 1599 N N . CYS A 1 200 ? -13.453 19.516 14.445 1 97.44 200 CYS A N 1
ATOM 1600 C CA . CYS A 1 200 ? -12.398 19.641 15.445 1 97.44 200 CYS A CA 1
ATOM 1601 C C . CYS A 1 200 ? -12.32 21.078 15.977 1 97.44 200 CYS A C 1
ATOM 1603 O O . CYS A 1 200 ? -12.93 21.984 15.406 1 97.44 200 CYS A O 1
ATOM 1605 N N . ALA A 1 201 ? -11.656 21.266 17.125 1 97.38 201 ALA A N 1
ATOM 1606 C CA . ALA A 1 201 ? -11.469 22.562 17.797 1 97.38 201 ALA A CA 1
ATOM 1607 C C . ALA A 1 201 ? -12.805 23.25 18.031 1 97.38 201 ALA A C 1
ATOM 1609 O O . ALA A 1 201 ? -12.922 24.469 17.812 1 97.38 201 ALA A O 1
ATOM 1610 N N . ASN A 1 202 ? -13.812 22.469 18.25 1 97 202 ASN A N 1
ATOM 1611 C CA . ASN A 1 202 ? -15.156 22.938 18.594 1 97 202 ASN A CA 1
ATOM 1612 C C . ASN A 1 202 ? -15.828 23.625 17.406 1 97 202 ASN A C 1
ATOM 1614 O O . ASN A 1 202 ? -16.672 24.516 17.594 1 97 202 ASN A O 1
ATOM 1618 N N . HIS A 1 203 ? -1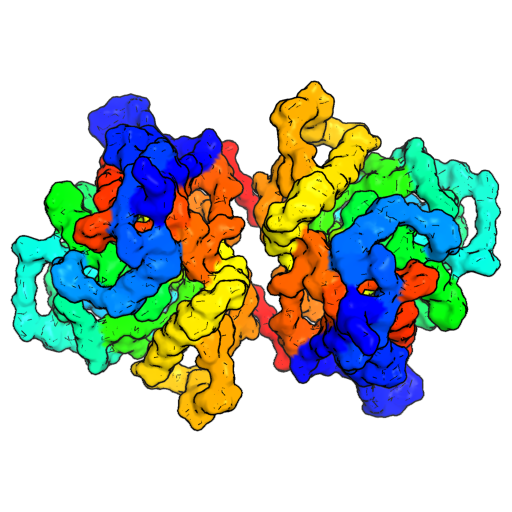5.375 23.344 16.266 1 97.56 203 HIS A N 1
ATOM 1619 C CA . HIS A 1 203 ? -16.109 23.688 15.047 1 97.56 203 HIS A CA 1
ATOM 1620 C C . HIS A 1 203 ? -17.359 22.828 14.898 1 97.56 203 HIS A C 1
ATOM 1622 O O . HIS A 1 203 ? -17.281 21.594 14.977 1 97.56 203 HIS A O 1
ATOM 1628 N N . THR A 1 204 ? -18.547 23.422 14.789 1 97.5 204 THR A N 1
ATOM 1629 C CA . THR A 1 204 ? -19.766 22.688 14.5 1 97.5 204 THR A CA 1
ATOM 1630 C C . THR A 1 204 ? -19.938 22.484 13 1 97.5 204 THR A C 1
ATOM 1632 O O . THR A 1 204 ? -20.078 23.438 12.242 1 97.5 204 THR A O 1
ATOM 1635 N N . ILE A 1 205 ? -19.938 21.234 12.594 1 97.31 205 ILE A N 1
ATOM 1636 C CA . ILE A 1 205 ? -20.016 20.953 11.164 1 97.31 205 ILE A CA 1
ATOM 1637 C C . ILE A 1 205 ? -21.406 21.312 10.648 1 97.31 205 ILE A C 1
ATOM 1639 O O . ILE A 1 205 ? -22.391 21.234 11.391 1 97.31 205 ILE A O 1
ATOM 1643 N N . THR A 1 206 ? -21.484 21.672 9.391 1 97.19 206 THR A N 1
ATOM 1644 C CA . THR A 1 206 ? -22.75 22.047 8.766 1 97.19 206 THR A CA 1
ATOM 1645 C C . THR A 1 206 ? -23.109 21.062 7.648 1 97.19 206 THR A C 1
ATOM 1647 O O . THR A 1 206 ? -24.078 21.297 6.914 1 97.19 206 THR A O 1
ATOM 1650 N N . SER A 1 207 ? -22.406 20.094 7.375 1 96.06 207 SER A N 1
ATOM 1651 C CA . SER A 1 207 ? -22.641 18.938 6.527 1 96.06 207 SER A CA 1
ATOM 1652 C C . SER A 1 207 ? -22.219 17.641 7.219 1 96.06 207 SER A C 1
ATOM 1654 O O . SER A 1 207 ? -21.438 17.672 8.164 1 96.06 207 SER A O 1
ATOM 1656 N N . PRO A 1 208 ? -22.781 16.484 6.883 1 95.12 208 PRO A N 1
ATOM 1657 C CA . PRO A 1 208 ? -22.484 15.227 7.578 1 95.12 208 PRO A CA 1
ATOM 1658 C C . PRO A 1 208 ? -21.172 14.602 7.113 1 95.12 208 PRO A C 1
ATOM 1660 O O . PRO A 1 208 ? -21.141 13.453 6.676 1 95.12 208 PRO A O 1
ATOM 1663 N N . GLN A 1 209 ? -20.141 15.336 7.348 1 95.19 209 GLN A N 1
ATOM 1664 C CA . GLN A 1 209 ? -18.812 14.867 6.934 1 95.19 209 GLN A CA 1
ATOM 1665 C C . GLN A 1 209 ? -17.734 15.344 7.902 1 95.19 209 GLN A C 1
ATOM 1667 O O . GLN A 1 209 ? -17.672 16.531 8.234 1 95.19 209 GLN A O 1
ATOM 1672 N N . LEU A 1 210 ? -17 14.43 8.32 1 96.31 210 LEU A N 1
ATOM 1673 C CA . LEU A 1 210 ? -15.812 14.734 9.102 1 96.31 210 LEU A CA 1
ATOM 1674 C C . LEU A 1 210 ? -14.578 14.773 8.211 1 96.31 210 LEU A C 1
ATOM 1676 O O . LEU A 1 210 ? -14.555 15.477 7.199 1 96.31 210 LEU A O 1
ATOM 1680 N N . TYR A 1 211 ? -13.5 14.125 8.648 1 97.38 211 TYR A N 1
ATOM 1681 C CA . TYR A 1 211 ? -12.242 14.125 7.91 1 97.38 211 TYR A CA 1
ATOM 1682 C C . TYR A 1 211 ? -11.484 12.82 8.125 1 97.38 211 TYR A C 1
ATOM 1684 O O . TYR A 1 211 ? -11.938 11.945 8.867 1 97.38 211 TYR A O 1
ATOM 1692 N N . ASN A 1 212 ? -10.461 12.562 7.395 1 98 212 ASN A N 1
ATOM 1693 C CA . ASN A 1 212 ? -9.539 11.445 7.547 1 98 212 ASN A CA 1
ATOM 1694 C C . ASN A 1 212 ? -8.195 11.727 6.883 1 98 212 ASN A C 1
ATOM 1696 O O . ASN A 1 212 ? -7.938 12.852 6.449 1 98 212 ASN A O 1
ATOM 1700 N N . GLY A 1 213 ? -7.316 10.789 6.895 1 97.75 213 GLY A N 1
ATOM 1701 C CA . GLY A 1 213 ? -5.969 10.977 6.383 1 97.75 213 GLY A CA 1
ATOM 1702 C C . GLY A 1 213 ? -5.922 11.18 4.879 1 97.75 213 GLY A C 1
ATOM 1703 O O . GLY A 1 213 ? -4.93 11.672 4.34 1 97.75 213 GLY A O 1
ATOM 1704 N N . LEU A 1 214 ? -6.977 10.82 4.238 1 97.12 214 LEU A N 1
ATOM 1705 C CA . LEU A 1 214 ? -7.055 10.891 2.783 1 97.12 214 LEU A CA 1
ATOM 1706 C C . LEU A 1 214 ? -7.836 12.117 2.338 1 97.12 214 LEU A C 1
ATOM 1708 O O . LEU A 1 214 ? -7.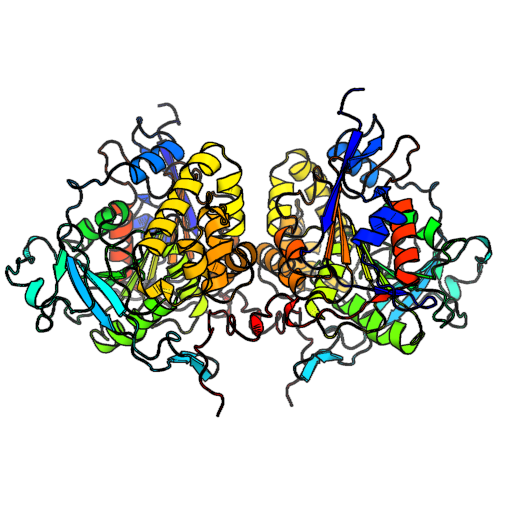879 12.438 1.146 1 97.12 214 LEU A O 1
ATOM 1712 N N . TRP A 1 215 ? -8.445 12.828 3.217 1 98.12 215 TRP A N 1
ATOM 1713 C CA . TRP A 1 215 ? -9.242 14 2.896 1 98.12 215 TRP A CA 1
ATOM 1714 C C . TRP A 1 215 ? -8.367 15.242 2.766 1 98.12 215 TRP A C 1
ATOM 1716 O O . TRP A 1 215 ? -8.172 15.977 3.736 1 98.12 215 TRP A O 1
ATOM 1726 N N . THR A 1 216 ? -7.984 15.516 1.529 1 98.38 216 THR A N 1
ATOM 1727 C CA . THR A 1 216 ? -7.055 16.609 1.274 1 98.38 216 THR A CA 1
ATOM 1728 C C . THR A 1 216 ? -7.789 17.828 0.716 1 98.38 216 THR A C 1
ATOM 1730 O O . THR A 1 216 ? -7.188 18.875 0.505 1 98.38 216 THR A O 1
ATOM 1733 N N . ASN A 1 217 ? -9.07 17.75 0.58 1 98 217 ASN A N 1
ATOM 1734 C CA . ASN A 1 217 ? -9.797 18.766 -0.17 1 98 217 ASN A CA 1
ATOM 1735 C C . ASN A 1 217 ? -9.969 20.047 0.644 1 98 217 ASN A C 1
ATOM 1737 O O . ASN A 1 217 ? -10.078 21.141 0.08 1 98 217 ASN A O 1
ATOM 1741 N N . ASP A 1 218 ? -10.023 19.922 1.951 1 98.56 218 ASP A N 1
ATOM 1742 C CA . ASP A 1 218 ? -10.156 21.141 2.746 1 98.56 218 ASP A CA 1
ATOM 1743 C C . ASP A 1 218 ? -8.906 22.016 2.623 1 98.56 218 ASP A C 1
ATOM 1745 O O . ASP A 1 218 ? -9 23.219 2.439 1 98.56 218 ASP A O 1
ATOM 1749 N N . VAL A 1 219 ? -7.723 21.406 2.75 1 98.69 219 VAL A N 1
ATOM 1750 C CA . VAL A 1 219 ? -6.496 22.172 2.584 1 98.69 219 VAL A CA 1
ATOM 1751 C C . VAL A 1 219 ? -6.402 22.688 1.149 1 98.69 219 VAL A C 1
ATOM 1753 O O . VAL A 1 219 ? -5.965 23.828 0.915 1 98.69 219 VAL A O 1
ATOM 1756 N N . ARG A 1 220 ? -6.805 21.906 0.16 1 98.5 220 ARG A N 1
ATOM 1757 C CA . ARG A 1 220 ? -6.84 22.328 -1.234 1 98.5 220 ARG A CA 1
ATOM 1758 C C . ARG A 1 220 ? -7.719 23.562 -1.411 1 98.5 220 ARG A C 1
ATOM 1760 O O . ARG A 1 220 ? -7.34 24.516 -2.096 1 98.5 220 ARG A O 1
ATOM 1767 N N . TYR A 1 221 ? -8.883 23.5 -0.779 1 98.69 221 TYR A N 1
ATOM 1768 C CA . TYR A 1 221 ? -9.805 24.625 -0.862 1 98.69 221 TYR A CA 1
ATOM 1769 C C . TYR A 1 221 ? -9.18 25.891 -0.27 1 98.69 221 TYR A C 1
ATOM 1771 O O . TYR A 1 221 ? -9.273 26.969 -0.855 1 98.69 221 TYR A O 1
ATOM 1779 N N . VAL A 1 222 ? -8.602 25.766 0.88 1 98.81 222 VAL A N 1
ATOM 1780 C CA . VAL A 1 222 ? -7.996 26.906 1.56 1 98.81 222 VAL A CA 1
ATOM 1781 C C . VAL A 1 222 ? -6.918 27.516 0.673 1 98.81 222 VAL A C 1
ATOM 1783 O O . VAL A 1 222 ? -6.852 28.734 0.524 1 98.81 222 VAL A O 1
ATOM 1786 N N . ILE A 1 223 ? -6.09 26.688 0.053 1 98.69 223 ILE A N 1
ATOM 1787 C CA . ILE A 1 223 ? -5.004 27.172 -0.79 1 98.69 223 ILE A CA 1
ATOM 1788 C C . ILE A 1 223 ? -5.574 27.844 -2.041 1 98.69 223 ILE A C 1
ATOM 1790 O O . ILE A 1 223 ? -5.203 28.969 -2.381 1 98.69 223 ILE A O 1
ATOM 1794 N N . ASN A 1 224 ? -6.52 27.172 -2.701 1 98.25 224 ASN A N 1
ATOM 1795 C CA . ASN A 1 224 ? -7.012 27.594 -4.008 1 98.25 224 ASN A CA 1
ATOM 1796 C C . ASN A 1 224 ? -7.953 28.781 -3.889 1 98.25 224 ASN A C 1
ATOM 1798 O O . ASN A 1 224 ? -7.922 29.703 -4.719 1 98.25 224 ASN A O 1
ATOM 1802 N N . GLU A 1 225 ? -8.797 28.75 -2.836 1 98.31 225 GLU A N 1
ATOM 1803 C CA . GLU A 1 225 ? -9.953 29.656 -2.854 1 98.31 225 GLU A CA 1
ATOM 1804 C C . GLU A 1 225 ? -9.82 30.75 -1.795 1 98.31 225 GLU A C 1
ATOM 1806 O O . GLU A 1 225 ? -10.508 31.766 -1.858 1 98.31 225 GLU A O 1
ATOM 1811 N N . VAL A 1 226 ? -8.992 30.516 -0.836 1 98.12 226 VAL A N 1
ATOM 1812 C CA . VAL A 1 226 ? -8.828 31.516 0.209 1 98.12 226 VAL A CA 1
ATOM 1813 C C . VAL A 1 226 ? -7.484 32.219 0.041 1 98.12 226 VAL A C 1
ATOM 1815 O O . VAL A 1 226 ? -7.434 33.406 -0.315 1 98.12 226 VAL A O 1
ATOM 1818 N N . VAL A 1 227 ? -6.441 31.5 0.081 1 98.12 227 VAL A N 1
ATOM 1819 C CA . VAL A 1 227 ? -5.094 32.062 0.094 1 98.12 227 VAL A CA 1
ATOM 1820 C C . VAL A 1 227 ? -4.797 32.719 -1.252 1 98.12 227 VAL A C 1
ATOM 1822 O O . VAL A 1 227 ? -4.398 33.875 -1.307 1 98.12 227 VAL A O 1
ATOM 1825 N N . ALA A 1 228 ? -4.984 32 -2.316 1 97.69 228 ALA A N 1
ATOM 1826 C CA . ALA A 1 228 ? -4.637 32.469 -3.65 1 97.69 228 ALA A CA 1
ATOM 1827 C C . ALA A 1 228 ? -5.445 33.719 -4.008 1 97.69 228 ALA A C 1
ATOM 1829 O O . ALA A 1 228 ? -4.969 34.594 -4.734 1 97.69 228 ALA A O 1
ATOM 1830 N N . LYS A 1 229 ? -6.641 33.844 -3.498 1 97.38 229 LYS A N 1
ATOM 1831 C CA . LYS A 1 229 ? -7.512 34.969 -3.842 1 97.38 229 LYS A CA 1
ATOM 1832 C C . LYS A 1 229 ? -7.266 36.156 -2.92 1 97.38 229 LYS A C 1
ATOM 1834 O O . LYS A 1 229 ? -7.211 37.312 -3.379 1 97.38 229 LYS A O 1
ATOM 1839 N N . ARG A 1 230 ? -7.102 35.906 -1.637 1 97.31 230 ARG A N 1
ATOM 1840 C CA . ARG A 1 230 ? -6.984 36.969 -0.666 1 97.31 230 ARG A CA 1
ATOM 1841 C C . ARG A 1 230 ? -5.555 37.5 -0.607 1 97.31 230 ARG A C 1
ATOM 1843 O O . ARG A 1 230 ? -5.336 38.688 -0.375 1 97.31 230 ARG A O 1
ATOM 1850 N N . TRP A 1 231 ? -4.602 36.625 -0.808 1 97.5 231 TRP A N 1
ATOM 1851 C CA . TRP A 1 231 ? -3.197 37 -0.639 1 97.5 231 TRP A CA 1
ATOM 1852 C C . TRP A 1 231 ? -2.346 36.375 -1.751 1 97.5 231 TRP A C 1
ATOM 1854 O O . TRP A 1 231 ? -1.434 35.594 -1.487 1 97.5 231 TRP A O 1
ATOM 1864 N N . PRO A 1 232 ? -2.498 36.719 -3.004 1 96.75 232 PRO A N 1
ATOM 1865 C CA . PRO A 1 232 ? -1.832 36.125 -4.16 1 96.75 232 PRO A CA 1
ATOM 1866 C C . PRO A 1 232 ? -0.318 36.312 -4.141 1 96.75 232 PRO A C 1
ATOM 1868 O O . PRO A 1 232 ? 0.414 35.594 -4.805 1 96.75 232 PRO A O 1
ATOM 1871 N N . ASN A 1 233 ? 0.196 37.219 -3.363 1 95.5 233 ASN A N 1
ATOM 1872 C CA . ASN A 1 233 ? 1.623 37.531 -3.393 1 95.5 233 ASN A CA 1
ATOM 1873 C C . ASN A 1 233 ? 2.363 36.875 -2.24 1 95.5 233 ASN A C 1
ATOM 1875 O O . ASN A 1 233 ? 3.59 36.938 -2.162 1 95.5 233 ASN A O 1
ATOM 1879 N N . LYS A 1 234 ? 1.661 36.188 -1.33 1 95.81 234 LYS A N 1
ATOM 1880 C CA . LYS A 1 234 ? 2.262 35.562 -0.148 1 95.81 234 LYS A CA 1
ATOM 1881 C C . LYS A 1 234 ? 3.033 34.312 -0.516 1 95.81 234 LYS A C 1
ATOM 1883 O O . LYS A 1 234 ? 2.584 33.531 -1.35 1 95.81 234 LYS A O 1
ATOM 1888 N N . LYS A 1 235 ? 4.203 34.156 0.081 1 97 235 LYS A N 1
ATOM 1889 C CA . LYS A 1 235 ? 4.852 32.844 0.131 1 97 235 LYS A CA 1
ATOM 1890 C C . LYS A 1 235 ? 4.219 31.969 1.2 1 97 235 LYS A C 1
ATOM 1892 O O . LYS A 1 235 ? 3.969 32.438 2.32 1 97 235 LYS A O 1
ATOM 1897 N N . ILE A 1 236 ? 3.957 30.75 0.79 1 98.38 236 ILE A N 1
ATOM 1898 C CA . ILE A 1 236 ? 3.227 29.859 1.689 1 98.38 236 ILE A CA 1
ATOM 1899 C C . ILE A 1 236 ? 4.133 28.719 2.133 1 98.38 236 ILE A C 1
ATOM 1901 O O . ILE A 1 236 ? 4.832 28.125 1.312 1 98.38 236 ILE A O 1
ATOM 1905 N N . TYR A 1 237 ? 4.16 28.453 3.375 1 98.75 237 TYR A N 1
ATOM 1906 C CA . TYR A 1 237 ? 4.758 27.25 3.949 1 98.75 237 TYR A CA 1
ATOM 1907 C C . TYR A 1 237 ? 3.703 26.406 4.652 1 98.75 237 TYR A C 1
ATOM 1909 O O . TYR A 1 237 ? 2.801 26.938 5.301 1 98.75 237 TYR A O 1
ATOM 1917 N N . LEU A 1 238 ? 3.766 25.094 4.473 1 98.94 238 LEU A N 1
ATOM 1918 C CA . LEU A 1 238 ? 2.854 24.172 5.133 1 98.94 238 LEU A CA 1
ATOM 1919 C C . LEU A 1 238 ? 3.557 23.422 6.266 1 98.94 238 LEU A C 1
ATOM 1921 O O . LEU A 1 238 ? 4.758 23.156 6.184 1 98.94 238 LEU A O 1
ATOM 1925 N N . MET A 1 239 ? 2.805 23.141 7.262 1 98.88 239 MET A N 1
ATOM 1926 C CA . MET A 1 239 ? 3.268 22.312 8.375 1 98.88 239 MET A CA 1
ATOM 1927 C C . MET A 1 239 ? 2.17 21.359 8.836 1 98.88 239 MET A C 1
ATOM 1929 O O . MET A 1 239 ? 1.006 21.75 8.938 1 98.88 239 MET A O 1
ATOM 1933 N N . GLY A 1 240 ? 2.461 20.141 9.016 1 98.81 240 GLY A N 1
ATOM 1934 C CA . GLY A 1 240 ? 1.519 19.141 9.516 1 98.81 240 GLY A CA 1
ATOM 1935 C C . GLY A 1 240 ? 2.092 18.281 10.625 1 98.81 240 GLY A C 1
ATOM 1936 O O . GLY A 1 240 ? 3.287 17.984 10.625 1 98.81 240 GLY A O 1
ATOM 1937 N N . TYR A 1 241 ? 1.223 17.906 11.539 1 98.62 241 TYR A N 1
ATOM 1938 C CA . TYR A 1 241 ? 1.594 17.031 12.648 1 98.62 241 TYR A CA 1
ATOM 1939 C C . TYR A 1 241 ? 0.818 15.719 12.586 1 98.62 241 TYR A C 1
ATOM 1941 O O . TYR A 1 241 ? -0.4 15.719 12.391 1 98.62 241 TYR A O 1
ATOM 1949 N N . SER A 1 242 ? 1.494 14.57 12.797 1 98.19 242 SER A N 1
ATOM 1950 C CA . SER A 1 242 ? 0.826 13.273 12.898 1 98.19 242 SER A CA 1
ATOM 1951 C C . SER A 1 242 ? -0.141 13.062 11.734 1 98.19 242 SER A C 1
ATOM 1953 O O . SER A 1 242 ? 0.261 13.102 10.57 1 98.19 242 SER A O 1
ATOM 1955 N N . LEU A 1 243 ? -1.444 13.031 11.961 1 98.62 243 LEU A N 1
ATOM 1956 C CA . LEU A 1 243 ? -2.414 12.875 10.883 1 98.62 243 LEU A CA 1
ATOM 1957 C C . LEU A 1 243 ? -2.371 14.078 9.945 1 98.62 243 LEU A C 1
ATOM 1959 O O . LEU A 1 243 ? -2.52 13.922 8.727 1 98.62 243 LEU A O 1
ATOM 1963 N N . GLY A 1 244 ? -2.221 15.289 10.469 1 98.81 244 GLY A N 1
ATOM 1964 C CA . GLY A 1 244 ? -2.07 16.469 9.648 1 98.81 244 GLY A CA 1
ATOM 1965 C C . GLY A 1 244 ? -0.86 16.422 8.734 1 98.81 244 GLY A C 1
ATOM 1966 O O . GLY A 1 244 ? -0.886 16.953 7.629 1 98.81 244 GLY A O 1
ATOM 1967 N N . ALA A 1 245 ? 0.191 15.781 9.242 1 98.88 245 ALA A N 1
ATOM 1968 C CA . ALA A 1 245 ? 1.37 15.562 8.414 1 98.88 245 ALA A CA 1
ATOM 1969 C C . ALA A 1 245 ? 1.047 14.648 7.23 1 98.88 245 ALA A C 1
ATOM 1971 O O . ALA A 1 245 ? 1.514 14.883 6.113 1 98.88 245 ALA A O 1
ATOM 1972 N N . ALA A 1 246 ? 0.248 13.648 7.496 1 98.81 246 ALA A N 1
ATOM 1973 C CA . ALA A 1 246 ? -0.167 12.742 6.426 1 98.81 246 ALA A CA 1
ATOM 1974 C C . ALA A 1 246 ? -1.028 13.469 5.398 1 98.81 246 ALA A C 1
ATOM 1976 O O . ALA A 1 246 ? -0.819 13.328 4.191 1 98.81 246 ALA A O 1
ATOM 1977 N N . ILE A 1 247 ? -1.976 14.281 5.848 1 98.88 247 ILE A N 1
ATOM 1978 C CA . ILE A 1 247 ? -2.848 15.047 4.961 1 98.88 247 ILE A CA 1
ATOM 1979 C C . ILE A 1 247 ? -2.014 16 4.109 1 98.88 247 ILE A C 1
ATOM 1981 O O . ILE A 1 247 ? -2.201 16.078 2.895 1 98.88 247 ILE A O 1
ATOM 1985 N N . CYS A 1 248 ? -1.068 16.641 4.746 1 98.94 248 CYS A N 1
ATOM 1986 C CA . CYS A 1 248 ? -0.185 17.578 4.062 1 98.94 248 CYS A CA 1
ATOM 1987 C C . CYS A 1 248 ? 0.626 16.875 2.982 1 98.94 248 CYS A C 1
ATOM 1989 O O . CYS A 1 248 ? 0.689 17.344 1.844 1 98.94 248 CYS A O 1
ATOM 1991 N N . SER A 1 249 ? 1.205 15.766 3.344 1 98.88 249 SER A N 1
ATOM 1992 C CA . SER A 1 249 ? 2.047 15.016 2.422 1 98.88 249 SER A CA 1
ATOM 1993 C C . SER A 1 249 ? 1.23 14.445 1.266 1 98.88 249 SER A C 1
ATOM 1995 O O . SER A 1 249 ? 1.676 14.469 0.116 1 98.88 249 SER A O 1
ATOM 1997 N N . ASN A 1 250 ? 0.061 13.906 1.58 1 98.88 250 ASN A N 1
ATOM 1998 C CA . ASN A 1 250 ? -0.822 13.406 0.532 1 98.88 250 ASN A CA 1
ATOM 1999 C C . ASN A 1 250 ? -1.241 14.516 -0.425 1 98.88 250 ASN A C 1
ATOM 2001 O O . ASN A 1 250 ? -1.263 14.32 -1.642 1 98.88 250 ASN A O 1
ATOM 2005 N N . TYR A 1 251 ? -1.599 15.695 0.096 1 98.75 251 TYR A N 1
ATOM 2006 C CA . TYR A 1 251 ? -1.963 16.844 -0.732 1 98.75 251 TYR A CA 1
ATOM 2007 C C . TYR A 1 251 ? -0.833 17.203 -1.688 1 98.75 251 TYR A C 1
ATOM 2009 O O . TYR A 1 251 ? -1.052 17.328 -2.895 1 98.75 251 TYR A O 1
ATOM 2017 N N . LEU A 1 252 ? 0.373 17.328 -1.152 1 98.81 252 LEU A N 1
ATOM 2018 C CA . LEU A 1 252 ? 1.523 17.703 -1.963 1 98.81 252 LEU A CA 1
ATOM 2019 C C . LEU A 1 252 ? 1.812 16.656 -3.029 1 98.81 252 LEU A C 1
ATOM 2021 O O . LEU A 1 252 ? 2.146 17 -4.168 1 98.81 252 LEU A O 1
ATOM 2025 N N . GLY A 1 253 ? 1.712 15.391 -2.613 1 98.44 253 GLY A N 1
ATOM 2026 C CA . GLY A 1 253 ? 1.911 14.312 -3.572 1 98.44 253 GLY A CA 1
ATOM 2027 C C . GLY A 1 253 ? 0.858 14.281 -4.664 1 98.44 253 GLY A C 1
ATOM 2028 O O . GLY A 1 253 ? 1.167 14.008 -5.824 1 98.44 253 GLY A O 1
ATOM 2029 N N . GLN A 1 254 ? -0.374 14.523 -4.316 1 97.62 254 GLN A N 1
ATOM 2030 C CA . GLN A 1 254 ? -1.472 14.555 -5.277 1 97.62 254 GLN A CA 1
ATOM 2031 C C . GLN A 1 254 ? -1.297 15.688 -6.281 1 97.62 254 GLN A C 1
ATOM 2033 O O . GLN A 1 254 ? -1.578 15.523 -7.469 1 97.62 254 GLN A O 1
ATOM 2038 N N . GLU A 1 255 ? -0.847 16.828 -5.781 1 97.5 255 GLU A N 1
ATOM 2039 C CA . GLU A 1 255 ? -0.668 17.969 -6.664 1 97.5 255 GLU A CA 1
ATOM 2040 C C . GLU A 1 255 ? 0.561 17.812 -7.551 1 97.5 255 GLU A C 1
ATOM 2042 O O . GLU A 1 255 ? 0.551 18.203 -8.719 1 97.5 255 GLU A O 1
ATOM 2047 N N . GLY A 1 256 ? 1.668 17.234 -6.957 1 96.56 256 GLY A N 1
ATOM 2048 C CA . GLY A 1 256 ? 2.881 17.016 -7.727 1 96.56 256 GLY A CA 1
ATOM 2049 C C . GLY A 1 256 ? 3.387 18.266 -8.422 1 96.56 256 GLY A C 1
ATOM 2050 O O . GLY A 1 256 ? 3.549 19.312 -7.793 1 96.56 256 GLY A O 1
ATOM 2051 N N . GLU A 1 257 ? 3.529 18.172 -9.703 1 95.44 257 GLU A N 1
ATOM 2052 C CA . GLU A 1 257 ? 4.086 19.281 -10.492 1 95.44 257 GLU A CA 1
ATOM 2053 C C . GLU A 1 257 ? 3.096 20.438 -10.609 1 95.44 257 GLU A C 1
ATOM 2055 O O . GLU A 1 257 ? 3.469 21.547 -11 1 95.44 257 GLU A O 1
ATOM 2060 N N . HIS A 1 258 ? 1.884 20.219 -10.211 1 96.44 258 HIS A N 1
ATOM 2061 C CA . HIS A 1 258 ? 0.857 21.234 -10.359 1 96.44 258 HIS A CA 1
ATOM 2062 C C . HIS A 1 258 ? 0.578 21.938 -9.023 1 96.44 258 HIS A C 1
ATOM 2064 O O . HIS A 1 258 ? -0.402 22.672 -8.898 1 96.44 258 HIS A O 1
ATOM 2070 N N . VAL A 1 259 ? 1.383 21.719 -8.055 1 97.75 259 VAL A N 1
ATOM 2071 C CA . VAL A 1 259 ? 1.244 22.359 -6.758 1 97.75 259 VAL A CA 1
ATOM 2072 C C . VAL A 1 259 ? 1.258 23.875 -6.938 1 97.75 259 VAL A C 1
ATOM 2074 O O . VAL A 1 259 ? 1.913 24.406 -7.844 1 97.75 259 VAL A O 1
ATOM 2077 N N . SER A 1 260 ? 0.497 24.578 -6.113 1 97.94 260 SER A N 1
ATOM 2078 C CA . SER A 1 260 ? 0.457 26.031 -6.172 1 97.94 260 SER A CA 1
ATOM 2079 C C . SER A 1 260 ? 1.859 26.625 -6.109 1 97.94 260 SER A C 1
ATOM 2081 O O . SER A 1 260 ? 2.67 26.234 -5.266 1 97.94 260 SER A O 1
ATOM 2083 N N . LYS A 1 261 ? 2.121 27.609 -6.902 1 96.62 261 LYS A N 1
ATOM 2084 C CA . LYS A 1 261 ? 3.428 28.266 -6.941 1 96.62 261 LYS A CA 1
ATOM 2085 C C . LYS A 1 261 ? 3.68 29.062 -5.672 1 96.62 261 LYS A C 1
ATOM 2087 O O . LYS A 1 261 ? 4.82 29.422 -5.367 1 96.62 261 LYS A O 1
ATOM 2092 N N . GLN A 1 262 ? 2.619 29.359 -5.008 1 97.62 262 GLN A N 1
ATOM 2093 C CA . GLN A 1 262 ? 2.779 30.094 -3.764 1 97.62 262 GLN A CA 1
ATOM 2094 C C . GLN A 1 262 ? 3.426 29.234 -2.686 1 97.62 262 GLN A C 1
ATOM 2096 O O . GLN A 1 262 ? 4.012 29.75 -1.733 1 97.62 262 GLN A O 1
ATOM 2101 N N . ILE A 1 263 ? 3.256 27.906 -2.754 1 98.56 263 ILE A N 1
ATOM 2102 C CA . ILE A 1 263 ? 3.82 27.016 -1.744 1 98.56 263 ILE A CA 1
ATOM 2103 C C . ILE A 1 263 ? 5.324 26.859 -1.968 1 98.56 263 ILE A C 1
ATOM 2105 O O . ILE A 1 263 ? 5.754 26.359 -3.004 1 98.56 263 ILE A O 1
ATOM 2109 N N . LYS A 1 264 ? 6.098 27.281 -1.004 1 97.75 264 LYS A N 1
ATOM 2110 C CA . LYS A 1 264 ? 7.547 27.328 -1.162 1 97.75 264 LYS A CA 1
ATOM 2111 C C . LYS A 1 264 ? 8.234 26.219 -0.367 1 97.75 264 LYS A C 1
ATOM 2113 O O . LYS A 1 264 ? 9.414 25.938 -0.571 1 97.75 264 LYS A O 1
ATOM 2118 N N . GLY A 1 265 ? 7.488 25.547 0.487 1 98.25 265 GLY A N 1
ATOM 2119 C CA . GLY A 1 265 ? 8.039 24.453 1.274 1 98.25 265 GLY A CA 1
ATOM 2120 C C . GLY A 1 265 ? 7.074 23.938 2.328 1 98.25 265 GLY A C 1
ATOM 2121 O O . GLY A 1 265 ? 5.996 24.5 2.525 1 98.25 265 GLY A O 1
ATOM 2122 N N . ALA A 1 266 ? 7.441 22.844 2.939 1 98.88 266 ALA A N 1
ATOM 2123 C CA . ALA A 1 266 ? 6.629 22.234 3.99 1 98.88 266 ALA A CA 1
ATOM 2124 C C . ALA A 1 266 ? 7.504 21.484 4.996 1 98.88 266 ALA A C 1
ATOM 2126 O O . ALA A 1 266 ? 8.617 21.062 4.668 1 98.88 266 ALA A O 1
ATOM 2127 N N . THR A 1 267 ? 7.051 21.406 6.176 1 98.88 267 THR A N 1
ATOM 2128 C CA . THR A 1 267 ? 7.621 20.578 7.238 1 98.88 267 THR A CA 1
ATOM 2129 C C . THR A 1 267 ? 6.555 19.656 7.836 1 98.88 267 THR A C 1
ATOM 2131 O O . THR A 1 267 ? 5.5 20.125 8.266 1 98.88 267 THR A O 1
ATOM 2134 N N . VAL A 1 268 ? 6.809 18.375 7.848 1 98.88 268 VAL A N 1
ATOM 2135 C CA . VAL A 1 268 ? 5.863 17.422 8.422 1 98.88 268 VAL A CA 1
ATOM 2136 C C . VAL A 1 268 ? 6.512 16.688 9.586 1 98.88 268 VAL A C 1
ATOM 2138 O O . VAL A 1 268 ? 7.66 16.25 9.492 1 98.88 268 VAL A O 1
ATOM 2141 N N . ILE A 1 269 ? 5.82 16.625 10.672 1 98.75 269 ILE A N 1
ATOM 2142 C CA . ILE A 1 269 ? 6.371 16.156 11.938 1 98.75 269 ILE A CA 1
ATOM 2143 C C . ILE A 1 269 ? 5.578 14.945 12.43 1 98.75 269 ILE A C 1
ATOM 2145 O O . ILE A 1 269 ? 4.352 14.992 12.531 1 98.75 269 ILE A O 1
ATOM 2149 N N . ALA A 1 270 ? 6.289 13.797 12.727 1 98.38 270 ALA A N 1
ATOM 2150 C CA . ALA A 1 270 ? 5.723 12.562 13.273 1 98.38 270 ALA A CA 1
ATOM 2151 C C . ALA A 1 270 ? 4.656 11.992 12.344 1 98.38 270 ALA A C 1
ATOM 2153 O O . ALA A 1 270 ? 3.588 11.578 12.797 1 98.38 270 ALA A O 1
ATOM 2154 N N . CYS A 1 271 ? 4.906 11.977 11.078 1 98.69 271 CYS A N 1
ATOM 2155 C CA . CYS A 1 271 ? 3.977 11.508 10.055 1 98.69 271 CYS A CA 1
ATOM 2156 C C . CYS A 1 271 ? 3.879 9.984 10.055 1 98.69 271 CYS A C 1
ATOM 2158 O O . CYS A 1 271 ? 4.898 9.297 10.086 1 98.69 271 CYS A O 1
ATOM 2160 N N . PRO A 1 272 ? 2.654 9.43 10.117 1 98.38 272 PRO A N 1
ATOM 2161 C CA . PRO A 1 272 ? 2.5 8.016 9.773 1 98.38 272 PRO A CA 1
ATOM 2162 C C . PRO A 1 272 ? 2.631 7.762 8.273 1 98.38 272 PRO A C 1
ATOM 2164 O O . PRO A 1 272 ? 1.638 7.82 7.543 1 98.38 272 PRO A O 1
ATOM 2167 N N . TRP A 1 273 ? 3.75 7.387 7.82 1 98.56 273 TRP A N 1
ATOM 2168 C CA . TRP A 1 273 ? 4.066 7.305 6.398 1 98.56 273 TRP A CA 1
ATOM 2169 C C . TRP A 1 273 ? 3.375 6.105 5.754 1 98.56 273 TRP A C 1
ATOM 2171 O O . TRP A 1 273 ? 3.088 6.117 4.555 1 98.56 273 TRP A O 1
ATOM 2181 N N . ASP A 1 274 ? 3.182 5.07 6.457 1 98.25 274 ASP A N 1
ATOM 2182 C CA . ASP A 1 274 ? 2.432 3.877 6.082 1 98.25 274 ASP A CA 1
ATOM 2183 C C . ASP A 1 274 ? 1.393 3.525 7.145 1 98.25 274 ASP A C 1
ATOM 2185 O O . ASP A 1 274 ? 1.728 2.951 8.18 1 98.25 274 ASP A O 1
ATOM 2189 N N . PHE A 1 275 ? 0.127 3.791 6.816 1 98.06 275 PHE A N 1
ATOM 2190 C CA . PHE A 1 275 ? -0.947 3.605 7.785 1 98.06 275 PHE A CA 1
ATOM 2191 C C . PHE A 1 275 ? -1.084 2.135 8.164 1 98.06 275 PHE A C 1
ATOM 2193 O O . PHE A 1 275 ? -1.413 1.812 9.312 1 98.06 275 PHE A O 1
ATOM 2200 N N . VAL A 1 276 ? -0.858 1.205 7.242 1 97.25 276 VAL A N 1
ATOM 2201 C CA . VAL A 1 276 ? -0.963 -0.223 7.52 1 97.25 276 VAL A CA 1
ATOM 2202 C C . VAL A 1 276 ? 0.074 -0.624 8.57 1 97.25 276 VAL A C 1
ATOM 2204 O O . VAL A 1 276 ? -0.266 -1.228 9.586 1 97.25 276 VAL A O 1
ATOM 2207 N N . GLU A 1 277 ? 1.286 -0.186 8.32 1 96.38 277 GLU A N 1
ATOM 2208 C CA . GLU A 1 277 ? 2.367 -0.509 9.242 1 96.38 277 GLU A CA 1
ATOM 2209 C C . GLU A 1 277 ? 2.125 0.117 10.617 1 96.38 277 GLU A C 1
ATOM 2211 O O . GLU A 1 277 ? 2.381 -0.512 11.648 1 96.38 277 GLU A O 1
ATOM 2216 N N . SER A 1 278 ? 1.688 1.356 10.586 1 96.06 278 SER A N 1
ATOM 2217 C CA . SER A 1 278 ? 1.429 2.033 11.859 1 96.06 278 SER A CA 1
ATOM 2218 C C . SER A 1 278 ? 0.322 1.337 12.641 1 96.06 278 SER A C 1
ATOM 2220 O O . SER A 1 278 ? 0.358 1.294 13.875 1 96.06 278 SER A O 1
ATOM 2222 N N . SER A 1 279 ? -0.67 0.827 11.953 1 95.69 279 SER A N 1
ATOM 2223 C CA . SER A 1 279 ? -1.754 0.102 12.609 1 95.69 279 SER A CA 1
ATOM 2224 C C . SER A 1 279 ? -1.242 -1.171 13.273 1 95.69 279 SER A C 1
ATOM 2226 O O . SER A 1 279 ? -1.668 -1.514 14.375 1 95.69 279 SER A O 1
ATOM 2228 N N . TYR A 1 280 ? -0.337 -1.909 12.602 1 94.19 280 TYR A N 1
ATOM 2229 C CA . TYR A 1 280 ? 0.291 -3.078 13.211 1 94.19 280 TYR A CA 1
ATOM 2230 C C . TYR A 1 280 ? 1.107 -2.686 14.438 1 94.19 280 TYR A C 1
ATOM 2232 O O . TYR A 1 280 ? 1.037 -3.346 15.469 1 94.19 280 TYR A O 1
ATOM 2240 N N . HIS A 1 281 ? 1.861 -1.579 14.242 1 92.75 281 HIS A N 1
ATOM 2241 C CA . HIS A 1 281 ? 2.74 -1.097 15.305 1 92.75 281 HIS A CA 1
ATOM 2242 C C . HIS A 1 281 ? 1.952 -0.772 16.562 1 92.75 281 HIS A C 1
ATOM 2244 O O . HIS A 1 281 ? 2.373 -1.119 17.672 1 92.75 281 HIS A O 1
ATOM 2250 N N . LEU A 1 282 ? 0.832 -0.145 16.391 1 90.81 282 LEU A N 1
ATOM 2251 C CA . LEU A 1 282 ? -0.042 0.208 17.516 1 90.81 282 LEU A CA 1
ATOM 2252 C C . LEU A 1 282 ? -0.57 -1.043 18.203 1 90.81 282 LEU A C 1
ATOM 2254 O O . LEU A 1 282 ? -0.68 -1.076 19.438 1 90.81 282 LEU A O 1
ATOM 2258 N N . ARG A 1 283 ? -0.865 -2.051 17.484 1 88.69 283 ARG A N 1
ATOM 2259 C CA . ARG A 1 283 ? -1.457 -3.277 18.016 1 88.69 283 ARG A CA 1
ATOM 2260 C C . ARG A 1 283 ? -0.4 -4.16 18.672 1 88.69 283 ARG A C 1
ATOM 2262 O O . ARG A 1 283 ? -0.698 -4.891 19.609 1 88.69 283 ARG A O 1
ATOM 2269 N N . ASP A 1 284 ? 0.779 -4.109 18.188 1 88.25 284 ASP A N 1
ATOM 2270 C CA . ASP A 1 284 ? 1.822 -5.055 18.578 1 88.25 284 ASP A CA 1
ATOM 2271 C C . ASP A 1 284 ? 2.328 -4.77 20 1 88.25 284 ASP A C 1
ATOM 2273 O O . ASP A 1 284 ? 2.875 -5.656 20.656 1 88.25 284 ASP A O 1
ATOM 2277 N N . SER A 1 285 ? 2.223 -3.494 20.453 1 86.38 285 SER A N 1
ATOM 2278 C CA . SER A 1 285 ? 2.645 -3.182 21.812 1 86.38 285 SER A CA 1
ATOM 2279 C C . SER A 1 285 ? 1.46 -3.184 22.781 1 86.38 285 SER A C 1
ATOM 2281 O O . SER A 1 285 ? 0.354 -2.783 22.406 1 86.38 285 SER A O 1
ATOM 2283 N N . VAL A 1 286 ? 1.707 -3.582 23.953 1 84.81 286 VAL A N 1
ATOM 2284 C CA . VAL A 1 286 ? 0.665 -3.658 24.969 1 84.81 286 VAL A CA 1
ATOM 2285 C C . VAL A 1 286 ? 0.084 -2.268 25.219 1 84.81 286 VAL A C 1
ATOM 2287 O O . VAL A 1 286 ? -1.136 -2.088 25.203 1 84.81 286 VAL A O 1
ATOM 2290 N N . ILE A 1 287 ? 0.965 -1.307 25.375 1 83.88 287 ILE A N 1
ATOM 2291 C CA . ILE A 1 287 ? 0.525 0.055 25.656 1 83.88 287 ILE A CA 1
ATOM 2292 C C . ILE A 1 287 ? -0.177 0.634 24.422 1 83.88 287 ILE A C 1
ATOM 2294 O O . ILE A 1 287 ? -1.213 1.293 24.547 1 83.88 287 ILE A O 1
ATOM 2298 N N . GLY A 1 288 ? 0.338 0.41 23.281 1 84.88 288 GLY A N 1
ATOM 2299 C CA . GLY A 1 288 ? -0.299 0.862 22.062 1 84.88 288 GLY A CA 1
ATOM 2300 C C . GLY A 1 288 ? -1.692 0.296 21.859 1 84.88 288 GLY A C 1
ATOM 2301 O O . GLY A 1 288 ? -2.627 1.03 21.531 1 84.88 288 GLY A O 1
ATOM 2302 N N . HIS A 1 289 ? -1.847 -0.941 22.156 1 86.38 289 HIS A N 1
ATOM 2303 C CA . HIS A 1 289 ? -3.098 -1.646 21.891 1 86.38 289 HIS A CA 1
ATOM 2304 C C . HIS A 1 289 ? -4.137 -1.322 22.969 1 86.38 289 HIS A C 1
ATOM 2306 O O . HIS A 1 289 ? -5.32 -1.15 22.656 1 86.38 289 HIS A O 1
ATOM 2312 N N . TYR A 1 290 ? -3.699 -1.138 24.141 1 89.5 290 TYR A N 1
ATOM 2313 C CA . TYR A 1 290 ? -4.68 -1.054 25.219 1 89.5 290 TYR A CA 1
ATOM 2314 C C . TYR A 1 290 ? -4.859 0.387 25.688 1 89.5 290 TYR A C 1
ATOM 2316 O O . TYR A 1 290 ? -5.809 0.7 26.406 1 89.5 290 TYR A O 1
ATOM 2324 N N . ILE A 1 291 ? -3.975 1.277 25.266 1 87.44 291 ILE A N 1
ATOM 2325 C CA . ILE A 1 291 ? -4.094 2.65 25.734 1 87.44 291 ILE A CA 1
ATOM 2326 C C . ILE A 1 291 ? -4.207 3.604 24.547 1 87.44 291 ILE A C 1
ATOM 2328 O O . ILE A 1 291 ? -5.23 4.27 24.375 1 87.44 291 ILE A O 1
ATOM 2332 N N . TYR A 1 292 ? -3.209 3.635 23.672 1 90.5 292 TYR A N 1
ATOM 2333 C CA . TYR A 1 292 ? -3.195 4.621 22.609 1 90.5 292 TYR A CA 1
ATOM 2334 C C . TYR A 1 292 ? -4.359 4.395 21.641 1 90.5 292 TYR A C 1
ATOM 2336 O O . TYR A 1 292 ? -5.109 5.324 21.344 1 90.5 292 TYR A O 1
ATOM 2344 N N . SER A 1 293 ? -4.535 3.152 21.188 1 92.56 293 SER A N 1
ATOM 2345 C CA . SER A 1 293 ? -5.578 2.824 20.219 1 92.56 293 SER A CA 1
ATOM 2346 C C . SER A 1 293 ? -6.965 3.113 20.781 1 92.56 293 SER A C 1
ATOM 2348 O O . SER A 1 293 ? -7.77 3.793 20.141 1 92.56 293 SER A O 1
ATOM 2350 N N . PRO A 1 294 ? -7.281 2.725 22 1 93.25 294 PRO A N 1
ATOM 2351 C CA . PRO A 1 294 ? -8.594 3.045 22.562 1 93.25 294 PRO A CA 1
ATOM 2352 C C . PRO A 1 294 ? -8.797 4.543 22.781 1 93.25 294 PRO A C 1
ATOM 2354 O O . PRO A 1 294 ? -9.906 5.055 22.594 1 93.25 294 PRO A O 1
ATOM 2357 N N . THR A 1 295 ? -7.758 5.23 23.203 1 92.56 295 THR A N 1
ATOM 2358 C CA . THR A 1 295 ? -7.863 6.672 23.406 1 92.56 295 THR A CA 1
ATOM 2359 C C . THR A 1 295 ? -8.195 7.379 22.094 1 92.56 295 THR A C 1
ATOM 2361 O O . THR A 1 295 ? -9.078 8.242 22.047 1 92.56 295 THR A O 1
ATOM 2364 N N . MET A 1 296 ? -7.5 7.035 21.031 1 93.88 296 MET A N 1
ATOM 2365 C CA . MET A 1 296 ? -7.75 7.613 19.719 1 93.88 296 MET A CA 1
ATOM 2366 C C . MET A 1 296 ? -9.156 7.281 19.234 1 93.88 296 MET A C 1
ATOM 2368 O O . MET A 1 296 ? -9.859 8.148 18.703 1 93.88 296 MET A O 1
ATOM 2372 N N . ALA A 1 297 ? -9.57 6.016 19.438 1 95.31 297 ALA A N 1
ATOM 2373 C CA . ALA A 1 297 ? -10.922 5.602 19.062 1 95.31 297 ALA A CA 1
ATOM 2374 C C . ALA A 1 297 ? -11.969 6.41 19.812 1 95.31 297 ALA A C 1
ATOM 2376 O O . ALA A 1 297 ? -12.945 6.871 19.234 1 95.31 297 ALA A O 1
ATOM 2377 N N . ASN A 1 298 ? -11.773 6.598 21.094 1 94.81 298 ASN A N 1
ATOM 2378 C CA . ASN A 1 298 ? -12.719 7.328 21.938 1 94.81 298 ASN A CA 1
ATOM 2379 C C . ASN A 1 298 ? -12.812 8.797 21.516 1 94.81 298 ASN A C 1
ATOM 2381 O O . ASN A 1 298 ? -13.891 9.391 21.578 1 94.81 298 ASN A O 1
ATOM 2385 N N . ASN A 1 299 ? -11.672 9.375 21.219 1 94.12 299 ASN A N 1
ATOM 2386 C CA . ASN A 1 299 ? -11.68 10.758 20.734 1 94.12 299 ASN A CA 1
ATOM 2387 C C . ASN A 1 299 ? -12.523 10.906 19.484 1 94.12 299 ASN A C 1
ATOM 2389 O O . ASN A 1 299 ? -13.273 11.875 19.328 1 94.12 299 ASN A O 1
ATOM 2393 N N . LEU A 1 300 ? -12.469 9.953 18.594 1 95.06 300 LEU A N 1
ATOM 2394 C CA . LEU A 1 300 ? -13.227 9.984 17.359 1 95.06 300 LEU A CA 1
ATOM 2395 C C . LEU A 1 300 ? -14.711 9.719 17.625 1 95.06 300 LEU A C 1
ATOM 2397 O O . LEU A 1 300 ? -15.578 10.312 16.984 1 95.06 300 LEU A O 1
ATOM 2401 N N . LEU A 1 301 ? -14.977 8.812 18.531 1 94.31 301 LEU A N 1
ATOM 2402 C CA . LEU A 1 301 ? -16.359 8.547 18.922 1 94.31 301 LEU A CA 1
ATOM 2403 C C . LEU A 1 301 ? -17.016 9.797 19.5 1 94.31 301 LEU A C 1
ATOM 2405 O O . LEU A 1 301 ? -18.188 10.062 19.25 1 94.31 301 LEU A O 1
ATOM 2409 N N . LYS A 1 302 ? -16.234 10.516 20.297 1 93.75 302 LYS A N 1
ATOM 2410 C CA . LYS A 1 302 ? -16.75 11.766 20.844 1 93.75 302 LYS A CA 1
ATOM 2411 C C . LYS A 1 302 ? -17.109 12.742 19.719 1 93.75 302 LYS A C 1
ATOM 2413 O O . LYS A 1 302 ? -18.141 13.422 19.797 1 93.75 302 LYS A O 1
ATOM 2418 N N . LEU A 1 303 ? -16.266 12.812 18.703 1 92.81 303 LEU A N 1
ATOM 2419 C CA . LEU A 1 303 ? -16.562 13.664 17.547 1 92.81 303 LEU A CA 1
ATOM 2420 C C . LEU A 1 303 ? -17.844 13.211 16.859 1 92.81 303 LEU A C 1
ATOM 2422 O O . LEU A 1 303 ? -18.688 14.031 16.5 1 92.81 303 LEU A O 1
ATOM 2426 N N . LEU A 1 304 ? -17.953 11.93 16.656 1 91.56 304 LEU A N 1
ATOM 2427 C CA . LEU A 1 304 ? -19.109 11.352 15.992 1 91.56 304 LEU A CA 1
ATOM 2428 C C . LEU A 1 304 ? -20.391 11.656 16.781 1 91.56 304 LEU A C 1
ATOM 2430 O O . LEU A 1 304 ? -21.406 12.039 16.188 1 91.56 304 LEU A O 1
ATOM 2434 N N . LYS A 1 305 ? -20.328 11.602 18.078 1 91.25 305 LYS A N 1
ATOM 2435 C CA . LYS A 1 305 ? -21.484 11.734 18.953 1 91.25 305 LYS A CA 1
ATOM 2436 C C . LYS A 1 305 ? -21.859 13.203 19.156 1 91.25 305 LYS A C 1
ATOM 2438 O O . LYS A 1 305 ? -23.016 13.523 19.406 1 91.25 305 LYS A O 1
ATOM 2443 N N . SER A 1 306 ? -20.891 14.023 19 1 91.75 306 SER A N 1
ATOM 2444 C CA . SER A 1 306 ? -21.109 15.43 19.328 1 91.75 306 SER A CA 1
ATOM 2445 C C . SER A 1 306 ? -21.703 16.203 18.156 1 91.75 306 SER A C 1
ATOM 2447 O O . SER A 1 306 ? -22.094 17.359 18.297 1 91.75 306 SER A O 1
ATOM 2449 N N . HIS A 1 307 ? -21.797 15.602 17.016 1 92.75 307 HIS A N 1
ATOM 2450 C CA . HIS A 1 307 ? -22.312 16.297 15.844 1 92.75 307 HIS A CA 1
ATOM 2451 C C . HIS A 1 307 ? -23.594 15.656 15.336 1 92.75 307 HIS A C 1
ATOM 2453 O O . HIS A 1 307 ? -23.547 14.695 14.562 1 92.75 307 HIS A O 1
ATOM 2459 N N . HIS A 1 308 ? -24.672 16.281 15.609 1 89.25 308 HIS A N 1
ATOM 2460 C CA . HIS A 1 308 ? -26 15.75 15.273 1 89.25 308 HIS A CA 1
ATOM 2461 C C . HIS A 1 308 ? -26.188 15.68 13.766 1 89.25 308 HIS A C 1
ATOM 2463 O O . HIS A 1 308 ? -27 14.875 13.281 1 89.25 308 HIS A O 1
ATOM 2469 N N . MET A 1 309 ? -25.484 16.5 13.078 1 89.56 309 MET A N 1
ATOM 2470 C CA . MET A 1 309 ? -25.547 16.547 11.617 1 89.56 309 MET A CA 1
ATOM 2471 C C . MET A 1 309 ? -25.219 15.18 11.023 1 89.56 309 MET A C 1
ATOM 2473 O O . MET A 1 309 ? -25.703 14.836 9.938 1 89.56 309 MET A O 1
ATOM 2477 N N . LEU A 1 310 ? -24.484 14.391 11.734 1 91.44 310 LEU A N 1
ATOM 2478 C CA . LEU A 1 310 ? -24.016 13.102 11.227 1 91.44 310 LEU A CA 1
ATOM 2479 C C . LEU A 1 310 ? -25.125 12.055 11.305 1 91.44 310 LEU A C 1
ATOM 2481 O O . LEU A 1 310 ? -25 10.984 10.695 1 91.44 310 LEU A O 1
ATOM 2485 N N . LEU A 1 311 ? -26.203 12.375 12.016 1 89.06 311 LEU A N 1
ATOM 2486 C CA . LEU A 1 311 ? -27.328 11.461 12.125 1 89.06 311 LEU A CA 1
ATOM 2487 C C . LEU A 1 311 ? -28.031 11.297 10.781 1 89.06 311 LEU A C 1
ATOM 2489 O O . LEU A 1 311 ? -28.828 10.375 10.602 1 89.06 311 LEU A O 1
ATOM 2493 N N . ALA A 1 312 ? -27.703 12.125 9.922 1 86.75 312 ALA A N 1
ATOM 2494 C CA . ALA A 1 312 ? -28.234 11.992 8.57 1 86.75 312 ALA A CA 1
ATOM 2495 C C . ALA A 1 312 ? -27.688 10.742 7.887 1 86.75 312 ALA A C 1
ATOM 2497 O O . ALA A 1 312 ? -28.266 10.258 6.914 1 86.75 312 ALA A O 1
ATOM 2498 N N . ASN A 1 313 ? -26.609 10.242 8.383 1 90.12 313 ASN A N 1
ATOM 2499 C CA . ASN A 1 313 ? -26.016 9.016 7.867 1 90.12 313 ASN A CA 1
ATOM 2500 C C . ASN A 1 313 ? -26.578 7.785 8.578 1 90.12 313 ASN A C 1
ATOM 2502 O O . ASN A 1 313 ? -26.547 7.707 9.812 1 90.12 313 ASN A O 1
ATOM 2506 N N . ASP A 1 314 ? -27 6.836 7.82 1 90.5 314 ASP A N 1
ATOM 2507 C CA . ASP A 1 314 ? -27.656 5.656 8.367 1 90.5 314 ASP A CA 1
ATOM 2508 C C . ASP A 1 314 ? -26.734 4.891 9.305 1 90.5 314 ASP A C 1
ATOM 2510 O O . ASP A 1 314 ? -27.172 4.348 10.32 1 90.5 314 ASP A O 1
ATOM 2514 N N . LEU A 1 315 ? -25.547 4.832 8.953 1 90.06 315 LEU A N 1
ATOM 2515 C CA . LEU A 1 315 ? -24.578 4.105 9.766 1 90.06 315 LEU A CA 1
ATOM 2516 C C . LEU A 1 315 ? -24.453 4.742 11.148 1 90.06 315 LEU A C 1
ATOM 2518 O O . LEU A 1 315 ? -24.422 4.035 12.156 1 90.06 315 LEU A O 1
ATOM 2522 N N . VAL A 1 316 ? -24.328 6.031 11.164 1 92.44 316 VAL A N 1
ATOM 2523 C CA . VAL A 1 316 ? -24.172 6.77 12.414 1 92.44 316 VAL A CA 1
ATOM 2524 C C . VAL A 1 316 ? -25.453 6.68 13.234 1 92.44 316 VAL A C 1
ATOM 2526 O O . VAL A 1 316 ? -25.422 6.477 14.453 1 92.44 316 VAL A O 1
ATOM 2529 N N . LYS A 1 317 ? -26.562 6.805 12.523 1 93 317 LYS A N 1
ATOM 2530 C CA . LYS A 1 317 ? -27.859 6.703 13.188 1 93 317 LYS A CA 1
ATOM 2531 C C . LYS A 1 317 ? -28.016 5.355 13.883 1 93 317 LYS A C 1
ATOM 2533 O O . LYS A 1 317 ? -28.438 5.293 15.039 1 93 317 LYS A O 1
ATOM 2538 N N . GLN A 1 318 ? -27.656 4.352 13.188 1 92 318 GLN A N 1
ATOM 2539 C CA . GLN A 1 318 ? -27.781 3.008 13.742 1 92 318 GLN A CA 1
ATOM 2540 C C . GLN A 1 318 ? -26.891 2.834 14.969 1 92 318 GLN A C 1
ATOM 2542 O O . GLN A 1 318 ? -27.297 2.221 15.953 1 92 318 GLN A O 1
ATOM 2547 N N . TYR A 1 319 ? -25.719 3.33 14.852 1 91.5 319 TYR A N 1
ATOM 2548 C CA . TYR A 1 319 ? -24.797 3.244 15.984 1 91.5 319 TYR A CA 1
ATOM 2549 C C . TYR A 1 319 ? -25.344 3.998 17.188 1 91.5 319 TYR A C 1
ATOM 2551 O O . TYR A 1 319 ? -25.281 3.5 18.312 1 91.5 319 TYR A O 1
ATOM 2559 N N . MET A 1 320 ? -25.922 5.176 16.984 1 90.81 320 MET A N 1
ATOM 2560 C CA . MET A 1 320 ? -26.422 6.004 18.078 1 90.81 320 MET A CA 1
ATOM 2561 C C . MET A 1 320 ? -27.641 5.344 18.734 1 90.81 320 MET A C 1
ATOM 2563 O O . MET A 1 320 ? -27.844 5.48 19.953 1 90.81 320 MET A O 1
ATOM 2567 N N . GLU A 1 321 ? -28.359 4.641 17.953 1 91.94 321 GLU A N 1
ATOM 2568 C CA . GLU A 1 321 ? -29.547 3.969 18.469 1 91.94 321 GLU A CA 1
ATOM 2569 C C . GLU A 1 321 ? -29.188 2.711 19.25 1 91.94 321 GLU A C 1
ATOM 2571 O O . GLU A 1 321 ? -29.812 2.391 20.266 1 91.94 321 GLU A O 1
ATOM 2576 N N . ASN A 1 322 ? -28.156 2.016 18.734 1 92.06 322 ASN A N 1
ATOM 2577 C CA . ASN A 1 322 ? -27.734 0.771 19.375 1 92.06 322 ASN A CA 1
ATOM 2578 C C . ASN A 1 322 ? -26.203 0.661 19.438 1 92.06 322 ASN A C 1
ATOM 2580 O O . ASN A 1 322 ? -25.625 -0.227 18.812 1 92.06 322 ASN A O 1
ATOM 2584 N N . PRO A 1 323 ? -25.609 1.431 20.25 1 87.5 323 PRO A N 1
ATOM 2585 C CA . PRO A 1 323 ? -24.141 1.45 20.281 1 87.5 323 PRO A CA 1
ATOM 2586 C C . PRO A 1 323 ? -23.547 0.113 20.719 1 87.5 323 PRO A C 1
ATOM 2588 O O . PRO A 1 323 ? -22.438 -0.232 20.328 1 87.5 323 PRO A O 1
ATOM 2591 N N . GLU A 1 324 ? -24.234 -0.677 21.469 1 86.69 324 GLU A N 1
ATOM 2592 C CA . GLU A 1 324 ? -23.719 -1.929 22.016 1 86.69 324 GLU A CA 1
ATOM 2593 C C . GLU A 1 324 ? -23.516 -2.969 20.906 1 86.69 324 GLU A C 1
ATOM 2595 O O . GLU A 1 324 ? -22.75 -3.92 21.078 1 86.69 324 GLU A O 1
ATOM 2600 N N . LYS A 1 325 ? -24.219 -2.754 19.891 1 86.31 325 LYS A N 1
ATOM 2601 C CA . LYS A 1 325 ? -24.125 -3.689 18.781 1 86.31 325 LYS A CA 1
ATOM 2602 C C . LYS A 1 325 ? -22.812 -3.494 18.016 1 86.31 325 LYS A C 1
ATOM 2604 O O . LYS A 1 325 ? -22.406 -4.359 17.234 1 86.31 325 LYS A O 1
ATOM 2609 N N . TYR A 1 326 ? -22.219 -2.375 18.359 1 83.44 326 TYR A N 1
ATOM 2610 C CA . TYR A 1 326 ? -21 -2.049 17.641 1 83.44 326 TYR A CA 1
ATOM 2611 C C . TYR A 1 326 ? -19.781 -2.127 18.562 1 83.44 326 TYR A C 1
ATOM 2613 O O . TYR A 1 326 ? -19.859 -1.713 19.719 1 83.44 326 TYR A O 1
ATOM 2621 N N . GLU A 1 327 ? -18.922 -3.012 18.391 1 84.56 327 GLU A N 1
ATOM 2622 C CA . GLU A 1 327 ? -17.719 -3.127 19.203 1 84.56 327 GLU A CA 1
ATOM 2623 C C . GLU A 1 327 ? -16.625 -2.176 18.703 1 84.56 327 GLU A C 1
ATOM 2625 O O . GLU A 1 327 ? -15.711 -2.592 18 1 84.56 327 GLU A O 1
ATOM 2630 N N . VAL A 1 328 ? -16.75 -0.895 19.062 1 92.5 328 VAL A N 1
ATOM 2631 C CA . VAL A 1 328 ? -15.75 0.073 18.641 1 92.5 328 VAL A CA 1
ATOM 2632 C C . VAL A 1 328 ? -14.852 0.445 19.812 1 92.5 328 VAL A C 1
ATOM 2634 O O . VAL A 1 328 ? -15.07 1.462 20.469 1 92.5 328 VAL A O 1
ATOM 2637 N N . LYS A 1 329 ? -13.867 -0.318 20.016 1 92.62 329 LYS A N 1
ATOM 2638 C CA . LYS A 1 329 ? -12.961 -0.12 21.156 1 92.62 329 LYS A CA 1
ATOM 2639 C C . LYS A 1 329 ? -11.602 0.378 20.672 1 92.62 329 LYS A C 1
ATOM 2641 O O . LYS A 1 329 ? -10.906 1.093 21.406 1 92.62 329 LYS A O 1
ATOM 2646 N N . PHE A 1 330 ? -11.227 -0.027 19.531 1 95 330 PHE A N 1
ATOM 2647 C CA . PHE A 1 330 ? -9.906 0.273 19 1 95 330 PHE A CA 1
ATOM 2648 C C . PHE A 1 330 ? -10.008 1.135 17.75 1 95 330 PHE A C 1
ATOM 2650 O O . PHE A 1 330 ? -11.047 1.162 17.078 1 95 330 PHE A O 1
ATOM 2657 N N . LEU A 1 331 ? -8.93 1.823 17.469 1 96.69 331 LEU A N 1
ATOM 2658 C CA . LEU A 1 331 ? -8.898 2.779 16.375 1 96.69 331 LEU A CA 1
ATOM 2659 C C . LEU A 1 331 ? -9.305 2.113 15.055 1 96.69 331 LEU A C 1
ATOM 2661 O O . LEU A 1 331 ? -10.109 2.66 14.305 1 96.69 331 LEU A O 1
ATOM 2665 N N . LYS A 1 332 ? -8.758 0.96 14.781 1 96.56 332 LYS A N 1
ATOM 2666 C CA . LYS A 1 332 ? -9.047 0.286 13.516 1 96.56 332 LYS A CA 1
ATOM 2667 C C . LYS A 1 332 ? -10.523 -0.064 13.406 1 96.56 332 LYS A C 1
ATOM 2669 O O . LYS A 1 332 ? -11.102 -0.031 12.312 1 96.56 332 LYS A O 1
ATOM 2674 N N . GLN A 1 333 ? -11.117 -0.428 14.531 1 96.25 333 GLN A N 1
ATOM 2675 C CA . GLN A 1 333 ? -12.547 -0.735 14.531 1 96.25 333 GLN A CA 1
ATOM 2676 C C . GLN A 1 333 ? -13.375 0.5 14.195 1 96.25 333 GLN A C 1
ATOM 2678 O O . GLN A 1 333 ? -14.352 0.411 13.445 1 96.25 333 GLN A O 1
ATOM 2683 N N . PHE A 1 334 ? -13.039 1.654 14.742 1 96.69 334 PHE A N 1
ATOM 2684 C CA . PHE A 1 334 ? -13.711 2.896 14.383 1 96.69 334 PHE A CA 1
ATOM 2685 C C . PHE A 1 334 ? -13.57 3.184 12.891 1 96.69 334 PHE A C 1
ATOM 2687 O O . PHE A 1 334 ? -14.547 3.529 12.227 1 96.69 334 PHE A O 1
ATOM 2694 N N . ASP A 1 335 ? -12.312 3.045 12.391 1 97.81 335 ASP A N 1
ATOM 2695 C CA . ASP A 1 335 ? -12.055 3.33 10.984 1 97.81 335 ASP A CA 1
ATOM 2696 C C . ASP A 1 335 ? -12.797 2.354 10.078 1 97.81 335 ASP A C 1
ATOM 2698 O O . ASP A 1 335 ? -13.227 2.721 8.984 1 97.81 335 ASP A O 1
ATOM 2702 N N . ASP A 1 336 ? -12.93 1.162 10.539 1 96.88 336 ASP A N 1
ATOM 2703 C CA . ASP A 1 336 ? -13.617 0.142 9.75 1 96.88 336 ASP A CA 1
ATOM 2704 C C . ASP A 1 336 ? -15.125 0.386 9.727 1 96.88 336 ASP A C 1
ATOM 2706 O O . ASP A 1 336 ? -15.773 0.216 8.695 1 96.88 336 ASP A O 1
ATOM 2710 N N . GLN A 1 337 ? -15.711 0.831 10.812 1 95.19 337 GLN A N 1
ATOM 2711 C CA . GLN A 1 337 ? -17.156 0.963 10.961 1 95.19 337 GLN A CA 1
ATOM 2712 C C . GLN A 1 337 ? -17.641 2.32 10.453 1 95.19 337 GLN A C 1
ATOM 2714 O O . GLN A 1 337 ? -18.75 2.439 9.953 1 95.19 337 GLN A O 1
ATOM 2719 N N . PHE A 1 338 ? -16.734 3.342 10.57 1 95.5 338 PHE A N 1
ATOM 2720 C CA . PHE A 1 338 ? -17.234 4.68 10.281 1 95.5 338 PHE A CA 1
ATOM 2721 C C . PHE A 1 338 ? -16.375 5.363 9.234 1 95.5 338 PHE A C 1
ATOM 2723 O O . PHE A 1 338 ? -16.812 5.578 8.102 1 95.5 338 PHE A O 1
ATOM 2730 N N . THR A 1 339 ? -15.078 5.586 9.484 1 97.06 339 THR A N 1
ATOM 2731 C CA . THR A 1 339 ? -14.227 6.395 8.617 1 97.06 339 THR A CA 1
ATOM 2732 C C . THR A 1 339 ? -14.266 5.871 7.184 1 97.06 339 THR A C 1
ATOM 2734 O O . THR A 1 339 ? -14.562 6.621 6.25 1 97.06 339 THR A O 1
ATOM 2737 N N . ALA A 1 340 ? -13.977 4.594 7.023 1 97.38 340 ALA A N 1
ATOM 2738 C CA . ALA A 1 340 ? -13.922 4.02 5.684 1 97.38 340 ALA A CA 1
ATOM 2739 C C . ALA A 1 340 ? -15.273 4.125 4.984 1 97.38 340 ALA A C 1
ATOM 2741 O O . ALA A 1 340 ? -15.375 4.68 3.887 1 97.38 340 ALA A O 1
ATOM 2742 N N . LYS A 1 341 ? -16.312 3.775 5.633 1 95.06 341 LYS A N 1
ATOM 2743 C CA . LYS A 1 341 ? -17.641 3.668 5.027 1 95.06 341 LYS A CA 1
ATOM 2744 C C . LYS A 1 341 ? -18.234 5.047 4.77 1 95.06 341 LYS A C 1
ATOM 2746 O O . LYS A 1 341 ? -18.938 5.25 3.777 1 95.06 341 LYS A O 1
ATOM 2751 N N . LEU A 1 342 ? -17.953 5.996 5.648 1 94.69 342 LEU A N 1
ATOM 2752 C CA . LEU A 1 342 ? -18.469 7.348 5.488 1 94.69 342 LEU A CA 1
ATOM 2753 C C . LEU A 1 342 ? -17.875 8.016 4.25 1 94.69 342 LEU A C 1
ATOM 2755 O O . LEU A 1 342 ? -18.453 8.969 3.721 1 94.69 342 LEU A O 1
ATOM 2759 N N . PHE A 1 343 ? -16.781 7.5 3.783 1 96.25 343 PHE A N 1
ATOM 2760 C CA . PHE A 1 343 ? -16.156 8.102 2.613 1 96.25 343 PHE A CA 1
ATOM 2761 C C . PHE A 1 343 ? -16.203 7.156 1.421 1 96.25 343 PHE A C 1
ATOM 2763 O O . PHE A 1 343 ? -15.484 7.34 0.441 1 96.25 343 PHE A O 1
ATOM 2770 N N . GLY A 1 344 ? -16.984 6.121 1.539 1 95.56 344 GLY A N 1
ATOM 2771 C CA . GLY A 1 344 ? -17.281 5.266 0.404 1 95.56 344 GLY A CA 1
ATOM 2772 C C . GLY A 1 344 ? -16.25 4.172 0.194 1 95.56 344 GLY A C 1
ATOM 2773 O O . GLY A 1 344 ? -16.141 3.627 -0.905 1 95.56 344 GLY A O 1
ATOM 2774 N N . LEU A 1 345 ? -15.469 3.818 1.168 1 97.25 345 LEU A N 1
ATOM 2775 C CA . LEU A 1 345 ? -14.5 2.73 1.088 1 97.25 345 LEU A CA 1
ATOM 2776 C C . LEU A 1 345 ? -15.031 1.477 1.773 1 97.25 345 LEU A C 1
ATOM 2778 O O . LEU A 1 345 ? -16 1.542 2.527 1 97.25 345 LEU A O 1
ATOM 2782 N N . ASN A 1 346 ? -14.406 0.351 1.549 1 97.62 346 ASN A N 1
ATOM 2783 C CA . ASN A 1 346 ? -14.93 -0.932 2 1 97.62 346 ASN A CA 1
ATOM 2784 C C . ASN A 1 346 ? -14.516 -1.236 3.436 1 97.62 346 ASN A C 1
ATOM 2786 O O . ASN A 1 346 ? -15.242 -1.898 4.172 1 97.62 346 ASN A O 1
ATOM 2790 N N . SER A 1 347 ? -13.289 -0.821 3.781 1 97.94 347 SER A N 1
ATOM 2791 C CA . SER A 1 347 ? -12.727 -1.287 5.043 1 97.94 347 SER A CA 1
ATOM 2792 C C . SER A 1 347 ? -11.617 -0.361 5.523 1 97.94 347 SER A C 1
ATOM 2794 O O . SER A 1 347 ? -11.117 0.469 4.762 1 97.94 347 SER A O 1
ATOM 2796 N N . ALA A 1 348 ? -11.25 -0.507 6.773 1 98.06 348 ALA A N 1
ATOM 2797 C CA . ALA A 1 348 ? -10.117 0.228 7.328 1 98.06 348 ALA A CA 1
ATOM 2798 C C . ALA A 1 348 ? -8.828 -0.111 6.582 1 98.06 348 ALA A C 1
ATOM 2800 O O . ALA A 1 348 ? -8 0.768 6.328 1 98.06 348 ALA A O 1
ATOM 2801 N N . ASP A 1 349 ? -8.641 -1.366 6.215 1 98 349 ASP A N 1
ATOM 2802 C CA . ASP A 1 349 ? -7.426 -1.787 5.527 1 98 349 ASP A CA 1
ATOM 2803 C C . ASP A 1 349 ? -7.293 -1.095 4.176 1 98 349 ASP A C 1
ATOM 2805 O O . ASP A 1 349 ? -6.215 -0.612 3.822 1 98 349 ASP A O 1
ATOM 2809 N N . GLU A 1 350 ? -8.359 -1.07 3.42 1 97.56 350 GLU A N 1
ATOM 2810 C CA . GLU A 1 350 ? -8.359 -0.38 2.133 1 97.56 350 GLU A CA 1
ATOM 2811 C C . GLU A 1 350 ? -8.086 1.111 2.307 1 97.56 350 GLU A C 1
ATOM 2813 O O . GLU A 1 350 ? -7.285 1.69 1.566 1 97.56 350 GLU A O 1
ATOM 2818 N N . TYR A 1 351 ? -8.727 1.685 3.346 1 98.25 351 TYR A N 1
ATOM 2819 C CA . TYR A 1 351 ? -8.492 3.082 3.689 1 98.25 351 TYR A CA 1
ATOM 2820 C C . TYR A 1 351 ? -7.02 3.322 4.008 1 98.25 351 TYR A C 1
ATOM 2822 O O . TYR A 1 351 ? -6.41 4.262 3.488 1 98.25 351 TYR A O 1
ATOM 2830 N N . TYR A 1 352 ? -6.457 2.484 4.828 1 98.38 352 TYR A N 1
ATOM 2831 C CA . TYR A 1 352 ? -5.07 2.645 5.262 1 98.38 352 TYR A CA 1
ATOM 2832 C C . TYR A 1 352 ? -4.117 2.553 4.078 1 98.38 352 TYR A C 1
ATOM 2834 O O . TYR A 1 352 ? -3.176 3.344 3.969 1 98.38 352 TYR A O 1
ATOM 2842 N N . ARG A 1 353 ? -4.32 1.64 3.182 1 97.31 353 ARG A N 1
ATOM 2843 C CA . ARG A 1 353 ? -3.447 1.493 2.023 1 97.31 353 ARG A CA 1
ATOM 2844 C C . ARG A 1 353 ? -3.494 2.736 1.142 1 97.31 353 ARG A C 1
ATOM 2846 O O . ARG A 1 353 ? -2.457 3.215 0.679 1 97.31 353 ARG A O 1
ATOM 2853 N N . LYS A 1 354 ? -4.676 3.309 0.973 1 97.44 354 LYS A N 1
ATOM 2854 C CA . LYS A 1 354 ? -4.824 4.477 0.107 1 97.44 354 LYS A CA 1
ATOM 2855 C C . LYS A 1 354 ? -4.312 5.738 0.795 1 97.44 354 LYS A C 1
ATOM 2857 O O . LYS A 1 354 ? -3.807 6.648 0.136 1 97.44 354 LYS A O 1
ATOM 2862 N N . ALA A 1 355 ? -4.445 5.777 2.084 1 98.12 355 ALA A N 1
ATOM 2863 C CA . ALA A 1 355 ? -4.172 7 2.834 1 98.12 355 ALA A CA 1
ATOM 2864 C C . ALA A 1 355 ? -2.682 7.129 3.146 1 98.12 355 ALA A C 1
ATOM 2866 O O . ALA A 1 355 ? -2.225 8.18 3.596 1 98.12 355 ALA A O 1
ATOM 2867 N N . SER A 1 356 ? -1.878 6.113 2.936 1 98.44 356 SER A N 1
ATOM 2868 C CA . SER A 1 356 ? -0.454 6.125 3.254 1 98.44 356 SER A CA 1
ATOM 2869 C C . SER A 1 356 ? 0.306 7.094 2.354 1 98.44 356 SER A C 1
ATOM 2871 O O . SER A 1 356 ? 0.377 6.895 1.139 1 98.44 356 SER A O 1
ATOM 2873 N N . PRO A 1 357 ? 1.001 8.07 2.916 1 98.44 357 PRO A N 1
ATOM 2874 C CA . PRO A 1 357 ? 1.643 9.102 2.096 1 98.44 357 PRO A CA 1
ATOM 2875 C C . PRO A 1 357 ? 2.85 8.578 1.325 1 98.44 357 PRO A C 1
ATOM 2877 O O . PRO A 1 357 ? 3.24 9.156 0.309 1 98.44 357 PRO A O 1
ATOM 2880 N N . VAL A 1 358 ? 3.434 7.527 1.786 1 97.62 358 VAL A N 1
ATOM 2881 C CA . VAL A 1 358 ? 4.625 6.98 1.147 1 97.62 358 VAL A CA 1
ATOM 2882 C C . VAL A 1 358 ? 4.32 6.629 -0.307 1 97.62 358 VAL A C 1
ATOM 2884 O O . VAL A 1 358 ? 5.219 6.605 -1.149 1 97.62 358 VAL A O 1
ATOM 2887 N N . GLN A 1 359 ? 3.092 6.473 -0.661 1 95.5 359 GLN A N 1
ATOM 2888 C CA . GLN A 1 359 ? 2.674 6.125 -2.016 1 95.5 359 GLN A CA 1
ATOM 2889 C C . GLN A 1 359 ? 2.875 7.297 -2.971 1 95.5 359 GLN A C 1
ATOM 2891 O O . GLN A 1 359 ? 2.961 7.105 -4.188 1 95.5 359 GLN A O 1
ATOM 2896 N N . ARG A 1 360 ? 3.002 8.5 -2.428 1 97.06 360 ARG A N 1
ATOM 2897 C CA . ARG A 1 360 ? 2.928 9.672 -3.287 1 97.06 360 ARG A CA 1
ATOM 2898 C C . ARG A 1 360 ? 4.152 10.562 -3.107 1 97.06 360 ARG A C 1
ATOM 2900 O O . ARG A 1 360 ? 4.27 11.609 -3.75 1 97.06 360 ARG A O 1
ATOM 2907 N N . LEU A 1 361 ? 5.074 10.172 -2.293 1 98.19 361 LEU A N 1
ATOM 2908 C CA . LEU A 1 361 ? 6.188 11.039 -1.917 1 98.19 361 LEU A CA 1
ATOM 2909 C C . LEU A 1 361 ? 7.082 11.328 -3.117 1 98.19 361 LEU A C 1
ATOM 2911 O O . LEU A 1 361 ? 7.695 12.398 -3.197 1 98.19 361 LEU A O 1
ATOM 2915 N N . LEU A 1 362 ? 7.156 10.398 -4.07 1 98.38 362 LEU A N 1
ATOM 2916 C CA . LEU A 1 362 ? 8 10.586 -5.242 1 98.38 362 LEU A CA 1
ATOM 2917 C C . LEU A 1 362 ? 7.43 11.672 -6.148 1 98.38 362 LEU A C 1
ATOM 2919 O O . LEU A 1 362 ? 8.125 12.188 -7.023 1 98.38 362 LEU A O 1
ATOM 2923 N N . ASN A 1 363 ? 6.156 12.102 -5.902 1 97.81 363 ASN A N 1
ATOM 2924 C CA . ASN A 1 363 ? 5.496 13.094 -6.738 1 97.81 363 ASN A CA 1
ATOM 2925 C C . ASN A 1 363 ? 5.688 14.508 -6.188 1 97.81 363 ASN A C 1
ATOM 2927 O O . ASN A 1 363 ? 5.406 15.492 -6.875 1 97.81 363 ASN A O 1
ATOM 2931 N N . VAL A 1 364 ? 6.16 14.641 -4.969 1 98.69 364 VAL A N 1
ATOM 2932 C CA . VAL A 1 364 ? 6.262 15.945 -4.309 1 98.69 364 VAL A CA 1
ATOM 2933 C C . VAL A 1 364 ? 7.242 16.828 -5.07 1 98.69 364 VAL A C 1
ATOM 2935 O O . VAL A 1 364 ? 8.32 16.391 -5.461 1 98.69 364 VAL A O 1
ATOM 2938 N N . ARG A 1 365 ? 6.902 18.125 -5.273 1 98.56 365 ARG A N 1
ATOM 2939 C CA . ARG A 1 365 ? 7.719 19.016 -6.09 1 98.56 365 ARG A CA 1
ATOM 2940 C C . ARG A 1 365 ? 7.98 20.328 -5.363 1 98.56 365 ARG A C 1
ATOM 2942 O O . ARG A 1 365 ? 8.25 21.359 -6 1 98.56 365 ARG A O 1
ATOM 2949 N N . VAL A 1 366 ? 7.871 20.391 -4.062 1 98.44 366 VAL A N 1
ATOM 2950 C CA . VAL A 1 366 ? 8.305 21.484 -3.213 1 98.44 366 VAL A CA 1
ATOM 2951 C C . VAL A 1 366 ? 9.227 20.969 -2.111 1 98.44 366 VAL A C 1
ATOM 2953 O O . VAL A 1 366 ? 9.125 19.797 -1.708 1 98.44 366 VAL A O 1
ATOM 2956 N N . PRO A 1 367 ? 10.148 21.812 -1.634 1 98.5 367 PRO A N 1
ATOM 2957 C CA . PRO A 1 367 ? 10.984 21.344 -0.52 1 98.5 367 PRO A CA 1
ATOM 2958 C C . PRO A 1 367 ? 10.156 20.875 0.674 1 98.5 367 PRO A C 1
ATOM 2960 O O . PRO A 1 367 ? 9.312 21.625 1.184 1 98.5 367 PRO A O 1
ATOM 2963 N N . LEU A 1 368 ? 10.312 19.656 1.033 1 98.88 368 LEU A N 1
ATOM 2964 C CA . LEU A 1 368 ? 9.617 19.031 2.152 1 98.88 368 LEU A CA 1
ATOM 2965 C C . LEU A 1 368 ? 10.602 18.453 3.154 1 98.88 368 LEU A C 1
ATOM 2967 O O . LEU A 1 368 ? 11.391 17.562 2.807 1 98.88 368 LEU A O 1
ATOM 2971 N N . VAL A 1 369 ? 10.594 18.938 4.363 1 98.88 369 VAL A N 1
ATOM 2972 C CA . VAL A 1 369 ? 11.461 18.422 5.422 1 98.88 369 VAL A CA 1
ATOM 2973 C C . VAL A 1 369 ? 10.648 17.547 6.379 1 98.88 369 VAL A C 1
ATOM 2975 O O . VAL A 1 369 ? 9.648 18 6.938 1 98.88 369 VAL A O 1
ATOM 2978 N N . ILE A 1 370 ? 11.125 16.344 6.535 1 98.88 370 ILE A N 1
ATOM 2979 C CA . ILE A 1 370 ? 10.469 15.32 7.348 1 98.88 370 ILE A CA 1
ATOM 2980 C C . ILE A 1 370 ? 11.172 15.203 8.695 1 98.88 370 ILE A C 1
ATOM 2982 O O . ILE A 1 370 ? 12.398 15.125 8.758 1 98.88 370 ILE A O 1
ATOM 2986 N N . LEU A 1 371 ? 10.414 15.227 9.758 1 98.81 371 LEU A N 1
ATOM 2987 C CA . LEU A 1 371 ? 10.945 15 11.094 1 98.81 371 LEU A CA 1
ATOM 2988 C C . LEU A 1 371 ? 10.219 13.859 11.789 1 98.81 371 LEU A C 1
ATOM 2990 O O . LEU A 1 371 ? 9.016 13.945 12.047 1 98.81 371 LEU A O 1
ATOM 2994 N N . ASN A 1 372 ? 10.906 12.773 12.078 1 98.56 372 ASN A N 1
ATOM 2995 C CA . ASN A 1 372 ? 10.352 11.617 12.789 1 98.56 372 ASN A CA 1
ATOM 2996 C C . ASN A 1 372 ? 11.312 11.117 13.867 1 98.56 372 ASN A C 1
ATOM 2998 O O . ASN A 1 372 ? 12.523 11.273 13.742 1 98.56 372 ASN A O 1
ATOM 3002 N N . SER A 1 373 ? 10.758 10.57 14.914 1 97.56 373 SER A N 1
ATOM 3003 C CA . SER A 1 373 ? 11.539 9.914 15.945 1 97.56 373 SER A CA 1
ATOM 3004 C C . SER A 1 373 ? 11.531 8.398 15.773 1 97.56 373 SER A C 1
ATOM 3006 O O . SER A 1 373 ? 10.492 7.812 15.461 1 97.56 373 SER A O 1
ATOM 3008 N N . LEU A 1 374 ? 12.656 7.77 16.047 1 97.12 374 LEU A N 1
ATOM 3009 C CA . LEU A 1 374 ? 12.781 6.332 15.836 1 97.12 374 LEU A CA 1
ATOM 3010 C C . LEU A 1 374 ? 12.039 5.555 16.906 1 97.12 374 LEU A C 1
ATOM 3012 O O . LEU A 1 374 ? 11.672 4.395 16.703 1 97.12 374 LEU A O 1
ATOM 3016 N N . ASP A 1 375 ? 11.773 6.176 18.062 1 95.12 375 ASP A N 1
ATOM 3017 C CA . ASP A 1 375 ? 11.125 5.473 19.172 1 95.12 375 ASP A CA 1
ATOM 3018 C C . ASP A 1 375 ? 9.648 5.875 19.281 1 95.12 375 ASP A C 1
ATOM 3020 O O . ASP A 1 375 ? 9.055 5.754 20.344 1 95.12 375 ASP A O 1
ATOM 3024 N N . ASP A 1 376 ? 9.07 6.473 18.234 1 96.25 376 ASP A N 1
ATOM 3025 C CA . ASP A 1 376 ? 7.656 6.848 18.219 1 96.25 376 ASP A CA 1
ATOM 3026 C C . ASP A 1 376 ? 6.758 5.633 18.422 1 96.25 376 ASP A C 1
ATOM 3028 O O . ASP A 1 376 ? 6.734 4.723 17.594 1 96.25 376 ASP A O 1
ATOM 3032 N N . PRO A 1 377 ? 5.988 5.578 19.469 1 95 377 PRO A N 1
ATOM 3033 C CA . PRO A 1 377 ? 5.203 4.383 19.766 1 95 377 PRO A CA 1
ATOM 3034 C C . PRO A 1 377 ? 3.916 4.301 18.953 1 95 377 PRO A C 1
ATOM 3036 O O . PRO A 1 377 ? 3.236 3.271 18.953 1 95 377 PRO A O 1
ATOM 3039 N N . ILE A 1 378 ? 3.582 5.344 18.219 1 94.19 378 ILE A N 1
ATOM 3040 C CA . ILE A 1 378 ? 2.32 5.391 17.484 1 94.19 378 ILE A CA 1
ATOM 3041 C C . ILE A 1 378 ? 2.562 5.07 16.016 1 94.19 378 ILE A C 1
ATOM 3043 O O . ILE A 1 378 ? 1.894 4.207 15.445 1 94.19 378 ILE A O 1
ATOM 3047 N N . VAL A 1 379 ? 3.561 5.699 15.422 1 94.88 379 VAL A N 1
ATOM 3048 C CA . VAL A 1 379 ? 3.711 5.57 13.977 1 94.88 379 VAL A CA 1
ATOM 3049 C C . VAL A 1 379 ? 4.855 4.609 13.656 1 94.88 379 VAL A C 1
ATOM 3051 O O . VAL A 1 379 ? 4.922 4.059 12.555 1 94.88 379 VAL A O 1
ATOM 3054 N N . GLY A 1 380 ? 5.758 4.406 14.586 1 93.56 380 GLY A N 1
ATOM 3055 C CA . GLY A 1 380 ? 6.891 3.521 14.359 1 93.56 380 GLY A CA 1
ATOM 3056 C C . GLY A 1 380 ? 7.926 4.105 13.414 1 93.56 380 GLY A C 1
ATOM 3057 O O . GLY A 1 380 ? 7.758 5.219 12.914 1 93.56 380 GLY A O 1
ATOM 3058 N N . SER A 1 381 ? 9.016 3.342 13.172 1 95.44 381 SER A N 1
ATOM 3059 C CA . SER A 1 381 ? 10.094 3.85 12.328 1 95.44 381 SER A CA 1
ATOM 3060 C C . SER A 1 381 ? 10.391 2.898 11.172 1 95.44 381 SER A C 1
ATOM 3062 O O . SER A 1 381 ? 11.188 3.217 10.289 1 95.44 381 SER A O 1
ATOM 3064 N N . ARG A 1 382 ? 9.688 1.781 11.055 1 93.06 382 ARG A N 1
ATOM 3065 C CA . ARG A 1 382 ? 9.953 0.763 10.039 1 93.06 382 ARG A CA 1
ATOM 3066 C C . ARG A 1 382 ? 9.602 1.271 8.648 1 93.06 382 ARG A C 1
ATOM 3068 O O . ARG A 1 382 ? 10.195 0.833 7.656 1 93.06 382 ARG A O 1
ATOM 3075 N N . SER A 1 383 ? 8.68 2.158 8.594 1 95.62 383 SER A N 1
ATOM 3076 C CA . SER A 1 383 ? 8.156 2.59 7.305 1 95.62 383 SER A CA 1
ATOM 3077 C C . SER A 1 383 ? 8.68 3.975 6.934 1 95.62 383 SER A C 1
ATOM 3079 O O . SER A 1 383 ? 8.102 4.648 6.074 1 95.62 383 SER A O 1
ATOM 3081 N N . LEU A 1 384 ? 9.695 4.477 7.641 1 98.38 384 LEU A N 1
ATOM 3082 C CA . LEU A 1 384 ? 10.266 5.758 7.242 1 98.38 384 LEU A CA 1
ATOM 3083 C C . LEU A 1 384 ? 10.703 5.73 5.781 1 98.38 384 LEU A C 1
ATOM 3085 O O . LEU A 1 384 ? 11.242 4.727 5.309 1 98.38 384 LEU A O 1
ATOM 3089 N N . PRO A 1 385 ? 10.492 6.738 5.059 1 98.44 385 PRO A N 1
ATOM 3090 C CA . PRO A 1 385 ? 10.633 6.719 3.602 1 98.44 385 PRO A CA 1
ATOM 3091 C C . PRO A 1 385 ? 12.062 6.988 3.141 1 98.44 385 PRO A C 1
ATOM 3093 O O . PRO A 1 385 ? 12.305 7.926 2.375 1 98.44 385 PRO A O 1
ATOM 3096 N N . TYR A 1 386 ? 12.977 6.195 3.457 1 98.06 386 TYR A N 1
ATOM 3097 C CA . TYR A 1 386 ? 14.383 6.363 3.113 1 98.06 386 TYR A CA 1
ATOM 3098 C C . TYR A 1 386 ? 14.578 6.379 1.603 1 98.06 386 TYR A C 1
ATOM 3100 O O . TYR A 1 386 ? 15.289 7.23 1.069 1 98.06 386 TYR A O 1
ATOM 3108 N N . SER A 1 387 ? 13.977 5.453 0.876 1 97.62 387 SER A N 1
ATOM 3109 C CA . SER A 1 387 ? 14.125 5.352 -0.572 1 97.62 387 SER A CA 1
ATOM 3110 C C . SER A 1 387 ? 13.586 6.59 -1.275 1 97.62 387 SER A C 1
ATOM 3112 O O . SER A 1 387 ? 14.219 7.117 -2.189 1 97.62 387 SER A O 1
ATOM 3114 N N . GLU A 1 388 ? 12.484 7.027 -0.868 1 98.56 388 GLU A N 1
ATOM 3115 C CA . GLU A 1 388 ? 11.867 8.203 -1.475 1 98.56 388 GLU A CA 1
ATOM 3116 C C . GLU A 1 388 ? 12.711 9.453 -1.253 1 98.56 388 GLU A C 1
ATOM 3118 O O . GLU A 1 388 ? 12.875 10.266 -2.16 1 98.56 388 GLU A O 1
ATOM 3123 N N . VAL A 1 389 ? 13.227 9.57 -0.031 1 98.75 389 VAL A N 1
ATOM 3124 C CA . VAL A 1 389 ? 14.062 10.719 0.292 1 98.75 389 VAL A CA 1
ATOM 3125 C C . VAL A 1 389 ? 15.328 10.703 -0.564 1 98.75 389 VAL A C 1
ATOM 3127 O O . VAL A 1 389 ? 15.766 11.742 -1.064 1 98.75 389 VAL A O 1
ATOM 3130 N N . ASN A 1 390 ? 15.906 9.562 -0.76 1 98.31 390 ASN A N 1
ATOM 3131 C CA . ASN A 1 390 ? 17.109 9.43 -1.58 1 98.31 390 ASN A CA 1
ATOM 3132 C C . ASN A 1 390 ? 16.828 9.805 -3.033 1 98.31 390 ASN A C 1
ATOM 3134 O O . ASN A 1 390 ? 17.719 10.32 -3.719 1 98.31 390 ASN A O 1
ATOM 3138 N N . LEU A 1 391 ? 15.672 9.555 -3.537 1 98.31 391 LEU A N 1
ATOM 3139 C CA . LEU A 1 391 ? 15.391 9.609 -4.965 1 98.31 391 LEU A CA 1
ATOM 3140 C C . LEU A 1 391 ? 14.805 10.969 -5.348 1 98.31 391 LEU A C 1
ATOM 3142 O O . LEU A 1 391 ? 14.938 11.398 -6.496 1 98.31 391 LEU A O 1
ATOM 3146 N N . ASN A 1 392 ? 14.078 11.625 -4.512 1 98.69 392 ASN A N 1
ATOM 3147 C CA . ASN A 1 392 ? 13.375 12.867 -4.82 1 98.69 392 ASN A CA 1
ATOM 3148 C C . ASN A 1 392 ? 14.164 14.086 -4.367 1 98.69 392 ASN A C 1
ATOM 3150 O O . ASN A 1 392 ? 14.312 14.328 -3.166 1 98.69 392 ASN A O 1
ATOM 3154 N N . PRO A 1 393 ? 14.586 14.922 -5.223 1 98.62 393 PRO A N 1
ATOM 3155 C CA . PRO A 1 393 ? 15.461 16.047 -4.902 1 98.62 393 PRO A CA 1
ATOM 3156 C C . PRO A 1 393 ? 14.82 17.031 -3.916 1 98.62 393 PRO A C 1
ATOM 3158 O O . PRO A 1 393 ? 15.523 17.859 -3.324 1 98.62 393 PRO A O 1
ATOM 3161 N N . TYR A 1 394 ? 13.555 16.922 -3.684 1 98.69 394 TYR A N 1
ATOM 3162 C CA . TYR A 1 394 ? 12.844 17.938 -2.9 1 98.69 394 TYR A CA 1
ATOM 3163 C C . TYR A 1 394 ? 12.703 17.484 -1.449 1 98.69 394 TYR A C 1
ATOM 3165 O O . TYR A 1 394 ? 12.242 18.25 -0.601 1 98.69 394 TYR A O 1
ATOM 3173 N N . LEU A 1 395 ? 13.141 16.266 -1.133 1 98.81 395 LEU A N 1
ATOM 3174 C CA . LEU A 1 395 ? 12.859 15.727 0.189 1 98.81 395 LEU A CA 1
ATOM 3175 C C . LEU A 1 395 ? 14.109 15.719 1.059 1 98.81 395 LEU A C 1
ATOM 3177 O O . LEU A 1 395 ? 15.219 15.5 0.56 1 98.81 395 LEU A O 1
ATOM 3181 N N . SER A 1 396 ? 13.969 15.977 2.316 1 98.81 396 SER A N 1
ATOM 3182 C CA . SER A 1 396 ? 14.945 15.766 3.383 1 98.81 396 SER A CA 1
ATOM 3183 C C . SER A 1 396 ? 14.281 15.188 4.629 1 98.81 396 SER A C 1
ATOM 3185 O O . SER A 1 396 ? 13.125 15.492 4.926 1 98.81 396 SER A O 1
ATOM 3187 N N . MET A 1 397 ? 15.023 14.336 5.316 1 98.88 397 MET A N 1
ATOM 3188 C CA . MET A 1 397 ? 14.438 13.711 6.504 1 98.88 397 MET A CA 1
ATOM 3189 C C . MET A 1 397 ? 15.398 13.789 7.688 1 98.88 397 MET A C 1
ATOM 3191 O O . MET A 1 397 ? 16.578 13.484 7.551 1 98.88 397 MET A O 1
ATOM 3195 N N . ILE A 1 398 ? 14.914 14.258 8.773 1 98.81 398 ILE A N 1
ATOM 3196 C CA . ILE A 1 398 ? 15.609 14.289 10.055 1 98.81 398 ILE A CA 1
ATOM 3197 C C . ILE A 1 398 ? 15 13.258 11 1 98.81 398 ILE A C 1
ATOM 3199 O O . ILE A 1 398 ? 13.781 13.242 11.211 1 98.81 398 ILE A O 1
ATOM 3203 N N . THR A 1 399 ? 15.812 12.398 11.547 1 98.44 399 THR A N 1
ATOM 3204 C CA . THR A 1 399 ? 15.352 11.445 12.547 1 98.44 399 THR A CA 1
ATOM 3205 C C . THR A 1 399 ? 16.094 11.641 13.867 1 98.44 399 THR A C 1
ATOM 3207 O O . THR A 1 399 ? 17.203 12.172 13.883 1 98.44 399 THR A O 1
ATOM 3210 N N . THR A 1 400 ? 15.477 11.336 14.93 1 97.5 400 THR A N 1
ATOM 3211 C CA . THR A 1 400 ? 16.078 11.312 16.266 1 97.5 400 THR A CA 1
ATOM 3212 C C . THR A 1 400 ? 15.93 9.938 16.906 1 97.5 400 THR A C 1
ATOM 3214 O O . THR A 1 400 ? 14.977 9.219 16.609 1 97.5 400 THR A O 1
ATOM 3217 N N . THR A 1 401 ? 16.844 9.586 17.781 1 96.25 401 THR A N 1
ATOM 3218 C CA . THR A 1 401 ? 16.734 8.305 18.484 1 96.25 401 THR A CA 1
ATOM 3219 C C . THR A 1 401 ? 15.594 8.336 19.484 1 96.25 401 THR A C 1
ATOM 3221 O O . THR A 1 401 ? 14.961 7.309 19.75 1 96.25 401 THR A O 1
ATOM 3224 N N . ASN A 1 402 ? 15.383 9.555 20.078 1 94.31 402 ASN A N 1
ATOM 3225 C CA . ASN A 1 402 ? 14.328 9.719 21.078 1 94.31 402 ASN A CA 1
ATOM 3226 C C . ASN A 1 402 ? 13.508 10.984 20.812 1 94.31 402 ASN A C 1
ATOM 3228 O O . ASN A 1 402 ? 14.07 12.031 20.5 1 94.31 402 ASN A O 1
ATOM 3232 N N . GLY A 1 403 ? 12.273 10.891 20.859 1 94.94 403 GLY A N 1
ATOM 3233 C CA . GLY A 1 403 ? 11.375 12.023 20.703 1 94.94 403 GLY A CA 1
ATOM 3234 C C . GLY A 1 403 ? 9.914 11.656 20.875 1 94.94 403 GLY A C 1
ATOM 3235 O O . GLY A 1 403 ? 9.062 12.539 21.062 1 94.94 403 GLY A O 1
ATOM 3236 N N . GLY A 1 404 ? 9.633 10.305 20.812 1 94.62 404 GLY A N 1
ATOM 3237 C CA . GLY A 1 404 ? 8.258 9.867 20.938 1 94.62 404 GLY A CA 1
ATOM 3238 C C . GLY A 1 404 ? 7.371 10.367 19.812 1 94.62 404 GLY A C 1
ATOM 3239 O O . GLY A 1 404 ? 7.848 10.617 18.703 1 94.62 404 GLY A O 1
ATOM 3240 N N . HIS A 1 405 ? 6.027 10.312 20.062 1 95.06 405 HIS A N 1
ATOM 3241 C CA . HIS A 1 405 ? 5.078 10.883 19.109 1 95.06 405 HIS A CA 1
ATOM 3242 C C . HIS A 1 405 ? 4.797 12.352 19.422 1 95.06 405 HIS A C 1
ATOM 3244 O O . HIS A 1 405 ? 3.908 12.656 20.219 1 95.06 405 HIS A O 1
ATOM 3250 N N . ILE A 1 406 ? 5.484 13.266 18.766 1 93.44 406 ILE A N 1
ATOM 3251 C CA . ILE A 1 406 ? 5.402 14.719 18.875 1 93.44 406 ILE A CA 1
ATOM 3252 C C . ILE A 1 406 ? 5.844 15.156 20.266 1 93.44 406 ILE A C 1
ATOM 3254 O O . ILE A 1 406 ? 5.219 16.031 20.875 1 93.44 406 ILE A O 1
ATOM 3258 N N . GLY A 1 407 ? 6.816 14.562 20.844 1 93.12 407 GLY A N 1
ATOM 3259 C CA . GLY A 1 407 ? 7.363 14.891 22.141 1 93.12 407 GLY A CA 1
ATOM 3260 C C . GLY A 1 407 ? 8.609 15.75 22.078 1 93.12 407 GLY A C 1
ATOM 3261 O O . GLY A 1 407 ? 8.523 16.984 22.047 1 93.12 407 GLY A O 1
ATOM 3262 N N . TRP A 1 408 ? 9.805 15.203 22.078 1 95.19 408 TRP A N 1
ATOM 3263 C CA . TRP A 1 408 ? 11.133 15.805 22.031 1 95.19 408 TRP A CA 1
ATOM 3264 C C . TRP A 1 408 ? 11.328 16.781 23.172 1 95.19 408 TRP A C 1
ATOM 3266 O O . TRP A 1 408 ? 11.859 17.891 22.984 1 95.19 408 TRP A O 1
ATOM 3276 N N . PHE A 1 409 ? 10.789 16.469 24.312 1 93.62 409 PHE A N 1
ATOM 3277 C CA . PHE A 1 409 ? 10.891 17.359 25.469 1 93.62 409 PHE A CA 1
ATOM 3278 C C . PHE A 1 409 ? 12.32 17.406 26 1 93.62 409 PHE A C 1
ATOM 3280 O O . PHE A 1 409 ? 12.93 16.359 26.234 1 93.62 409 PHE A O 1
ATOM 3287 N N . THR A 1 410 ? 12.758 18.594 26.172 1 92.56 410 THR A N 1
ATOM 3288 C CA . THR A 1 410 ? 14.086 18.812 26.734 1 92.56 410 THR A CA 1
ATOM 3289 C C . THR A 1 410 ? 14.016 19.062 28.234 1 92.56 410 THR A C 1
ATOM 3291 O O . THR A 1 410 ? 12.945 18.969 28.828 1 92.56 410 THR A O 1
ATOM 3294 N N . LEU A 1 411 ? 15.141 19.391 28.828 1 87.69 411 LEU A N 1
ATOM 3295 C CA . LEU A 1 411 ? 15.266 19.531 30.281 1 87.69 411 LEU A CA 1
ATOM 3296 C C . LEU A 1 411 ? 14.375 20.656 30.797 1 87.69 411 LEU A C 1
ATOM 3298 O O . LEU A 1 411 ? 13.836 20.578 31.891 1 87.69 411 LEU A O 1
ATOM 3302 N N . ASN A 1 412 ? 14.203 21.656 30 1 86.06 412 ASN A N 1
ATOM 3303 C CA . ASN A 1 412 ? 13.43 22.812 30.438 1 86.06 412 ASN A CA 1
ATOM 3304 C C . ASN A 1 412 ? 11.945 22.641 30.125 1 86.06 412 ASN A C 1
ATOM 3306 O O . ASN A 1 412 ? 11.156 23.562 30.344 1 86.06 412 ASN A O 1
ATOM 3310 N N . GLY A 1 413 ? 11.641 21.531 29.516 1 85.69 413 GLY A N 1
ATOM 3311 C CA . GLY A 1 413 ? 10.234 21.266 29.25 1 85.69 413 GLY A CA 1
ATOM 3312 C C . GLY A 1 413 ? 9.789 21.719 27.875 1 85.69 413 GLY A C 1
ATOM 3313 O O . GLY A 1 413 ? 8.672 21.422 27.453 1 85.69 413 GLY A O 1
ATOM 3314 N N . SER A 1 414 ? 10.688 22.375 27.25 1 90.38 414 SER A N 1
ATOM 3315 C CA . SER A 1 414 ? 10.367 22.812 25.891 1 90.38 414 SER A CA 1
ATOM 3316 C C . SER A 1 414 ? 10.609 21.688 24.891 1 90.38 414 SER A C 1
ATOM 3318 O O . SER A 1 414 ? 11.258 20.688 25.203 1 90.38 414 SER A O 1
ATOM 3320 N N . ARG A 1 415 ? 10.062 21.828 23.734 1 94.81 415 ARG A N 1
ATOM 3321 C CA . ARG A 1 415 ? 10.273 20.859 22.672 1 94.81 415 ARG A CA 1
ATOM 3322 C C . ARG A 1 415 ? 11.469 21.219 21.812 1 94.81 415 ARG A C 1
ATOM 3324 O O . ARG A 1 415 ? 11.586 22.359 21.344 1 94.81 415 ARG A O 1
ATOM 3331 N N . TRP A 1 416 ? 12.32 20.25 21.531 1 96.56 416 TRP A N 1
ATOM 3332 C CA . TRP A 1 416 ? 13.602 20.438 20.859 1 96.56 416 TRP A CA 1
ATOM 3333 C C . TRP A 1 416 ? 13.383 20.969 19.438 1 96.56 416 TRP A C 1
ATOM 3335 O O . TRP A 1 416 ? 14.141 21.828 18.969 1 96.56 416 TRP A O 1
ATOM 3345 N N . TYR A 1 417 ? 12.391 20.578 18.719 1 97.12 417 TYR A N 1
ATOM 3346 C CA . TYR A 1 417 ? 12.258 20.812 17.281 1 97.12 417 TYR A CA 1
ATOM 3347 C C . TYR A 1 417 ? 11.773 22.234 17.016 1 97.12 417 TYR A C 1
ATOM 3349 O O . TYR A 1 417 ? 11.859 22.719 15.891 1 97.12 417 TYR A O 1
ATOM 3357 N N . VAL A 1 418 ? 11.273 22.984 17.984 1 97.62 418 VAL A N 1
ATOM 3358 C CA . VAL A 1 418 ? 10.602 24.266 17.797 1 97.62 418 VAL A CA 1
ATOM 3359 C C . VAL A 1 418 ? 11.578 25.281 17.203 1 97.62 418 VAL A C 1
ATOM 3361 O O . VAL A 1 418 ? 11.328 25.828 16.125 1 97.62 418 VAL A O 1
ATOM 3364 N N . ASP A 1 419 ? 12.703 25.438 17.828 1 97.06 419 ASP A N 1
ATOM 3365 C CA . ASP A 1 419 ? 13.672 26.438 17.391 1 97.06 419 ASP A CA 1
ATOM 3366 C C . ASP A 1 419 ? 14.227 26.078 16.016 1 97.06 419 ASP A C 1
ATOM 3368 O O . ASP A 1 419 ? 14.211 26.906 15.094 1 97.06 419 ASP A O 1
ATOM 3372 N N . PRO A 1 420 ? 14.695 24.859 15.852 1 98.06 420 PRO A N 1
ATOM 3373 C CA . PRO A 1 420 ? 15.281 24.547 14.547 1 98.06 420 PRO A CA 1
ATOM 3374 C C . PRO A 1 420 ? 14.266 24.609 13.406 1 98.06 420 PRO A C 1
ATOM 3376 O O . PRO A 1 420 ? 14.617 24.969 12.281 1 98.06 420 PRO A O 1
ATOM 3379 N N . VAL A 1 421 ? 13.031 24.297 13.602 1 98.44 421 VAL A N 1
ATOM 3380 C CA . VAL A 1 421 ? 12.008 24.391 12.562 1 98.44 421 VAL A CA 1
ATOM 3381 C C . VAL A 1 421 ? 11.797 25.844 12.188 1 98.44 421 VAL A C 1
ATOM 3383 O O . VAL A 1 421 ? 11.695 26.188 11 1 98.44 421 VAL A O 1
ATOM 3386 N N . CYS A 1 422 ? 11.688 26.766 13.164 1 98.5 422 CYS A N 1
ATOM 3387 C CA . CYS A 1 422 ? 11.516 28.188 12.891 1 98.5 422 CYS A CA 1
ATOM 3388 C C . CYS A 1 422 ? 12.688 28.734 12.086 1 98.5 422 CYS A C 1
ATOM 3390 O O . CYS A 1 422 ? 12.484 29.484 11.125 1 98.5 422 CYS A O 1
ATOM 3392 N N . LYS A 1 423 ? 13.891 28.328 12.477 1 98.19 423 LYS A N 1
ATOM 3393 C CA . LYS A 1 423 ? 15.086 28.75 11.75 1 98.19 423 LYS A CA 1
ATOM 3394 C C . LYS A 1 423 ? 15.055 28.266 10.305 1 98.19 423 LYS A C 1
ATOM 3396 O O . LYS A 1 423 ? 15.352 29.016 9.383 1 98.19 423 LYS A O 1
ATOM 3401 N N . LEU A 1 424 ? 14.727 27.016 10.133 1 98.25 424 LEU A N 1
ATOM 3402 C CA . LEU A 1 424 ? 14.695 26.422 8.805 1 98.25 424 LEU A CA 1
ATOM 3403 C C . LEU A 1 424 ? 13.734 27.172 7.887 1 98.25 424 LEU A C 1
ATOM 3405 O O . LEU A 1 424 ? 14.086 27.516 6.762 1 98.25 424 LEU A O 1
ATOM 3409 N N . LEU A 1 425 ? 12.508 27.391 8.352 1 97.94 425 LEU A N 1
ATOM 3410 C CA . LEU A 1 425 ? 11.492 28.062 7.547 1 97.94 425 LEU A CA 1
ATOM 3411 C C . LEU A 1 425 ? 11.93 29.469 7.191 1 97.94 425 LEU A C 1
ATOM 3413 O O . LEU A 1 425 ? 11.688 29.938 6.078 1 97.94 425 LEU A O 1
ATOM 3417 N N . THR A 1 426 ? 12.539 30.125 8.133 1 96.81 426 THR A N 1
ATOM 3418 C CA . THR A 1 426 ? 13.023 31.484 7.906 1 96.81 426 THR A CA 1
ATOM 3419 C C . THR A 1 426 ? 14.109 31.5 6.832 1 96.81 426 THR A C 1
ATOM 3421 O O . THR A 1 426 ? 14.117 32.375 5.961 1 96.81 426 THR A O 1
ATOM 3424 N N . GLU A 1 427 ? 15.023 30.531 6.902 1 96.06 427 GLU A N 1
ATOM 3425 C CA . GLU A 1 427 ? 16.094 30.438 5.906 1 96.06 427 GLU A CA 1
ATOM 3426 C C . GLU A 1 427 ? 15.531 30.094 4.527 1 96.06 427 GLU A C 1
ATOM 3428 O O . GLU A 1 427 ? 16 30.625 3.518 1 96.06 427 GLU A O 1
ATOM 3433 N N . LEU A 1 428 ? 14.57 29.234 4.488 1 95.25 428 LEU A N 1
ATOM 3434 C CA . LEU A 1 428 ? 13.945 28.875 3.223 1 95.25 428 LEU A CA 1
ATOM 3435 C C . LEU A 1 428 ? 13.242 30.078 2.605 1 95.25 428 LEU A C 1
ATOM 3437 O O . LEU A 1 428 ? 13.164 30.203 1.38 1 95.25 428 LEU A O 1
ATOM 3441 N N . ASN A 1 429 ? 12.719 30.938 3.459 1 94.69 429 ASN A N 1
ATOM 3442 C CA . ASN A 1 429 ? 12 32.125 2.971 1 94.69 429 ASN A CA 1
ATOM 3443 C C . ASN A 1 429 ? 12.938 33.125 2.305 1 94.69 429 ASN A C 1
ATOM 3445 O O . ASN A 1 429 ? 12.5 34 1.586 1 94.69 429 ASN A O 1
ATOM 3449 N N . LYS A 1 430 ? 14.25 33 2.473 1 93.31 430 LYS A N 1
ATOM 3450 C CA . LYS A 1 430 ? 15.242 33.906 1.924 1 93.31 430 LYS A CA 1
ATOM 3451 C C . LYS A 1 430 ? 15.719 33.469 0.548 1 93.31 430 LYS A C 1
ATOM 3453 O O . LYS A 1 430 ? 16.484 34.156 -0.118 1 93.31 430 LYS A O 1
ATOM 3458 N N . VAL A 1 431 ? 15.297 32.281 0.169 1 93.12 431 VAL A N 1
ATOM 3459 C CA . VAL A 1 431 ? 15.805 31.719 -1.073 1 93.12 431 VAL A CA 1
ATOM 3460 C C . VAL A 1 431 ? 14.648 31.266 -1.95 1 93.12 431 VAL A C 1
ATOM 3462 O O . VAL A 1 431 ? 13.508 31.156 -1.479 1 93.12 431 VAL A O 1
ATOM 3465 N N . ASP A 1 432 ? 14.922 31.062 -3.223 1 92.69 432 ASP A N 1
ATOM 3466 C CA . ASP A 1 432 ? 13.938 30.547 -4.176 1 92.69 432 ASP A CA 1
ATOM 3467 C C . ASP A 1 432 ? 14.414 29.25 -4.809 1 92.69 432 ASP A C 1
ATOM 3469 O O . ASP A 1 432 ? 15.547 29.156 -5.273 1 92.69 432 ASP A O 1
ATOM 3473 N N . VAL A 1 433 ? 13.562 28.312 -4.801 1 94.44 433 VAL A N 1
ATOM 3474 C CA . VAL A 1 433 ? 13.922 26.984 -5.285 1 94.44 433 VAL A CA 1
ATOM 3475 C C . VAL A 1 433 ? 14.148 27.031 -6.797 1 94.44 433 VAL A C 1
ATOM 3477 O O . VAL A 1 433 ? 13.398 27.688 -7.52 1 94.44 433 VAL A O 1
ATOM 3480 N N . ILE A 1 434 ? 15.211 26.406 -7.25 1 94.06 434 ILE A N 1
ATOM 3481 C CA . ILE A 1 434 ? 15.414 26.109 -8.664 1 94.06 434 ILE A CA 1
ATOM 3482 C C . ILE A 1 434 ? 14.828 24.734 -8.984 1 94.06 434 ILE A C 1
ATOM 3484 O O . ILE A 1 434 ? 15.266 23.719 -8.438 1 94.06 434 ILE A O 1
ATOM 3488 N N . ASN A 1 435 ? 13.883 24.734 -9.844 1 94.12 435 ASN A N 1
ATOM 3489 C CA . ASN A 1 435 ? 13.227 23.469 -10.164 1 94.12 435 ASN A CA 1
ATOM 3490 C C . ASN A 1 435 ? 14.227 22.406 -10.633 1 94.12 435 ASN A C 1
ATOM 3492 O O . ASN A 1 435 ? 15.133 22.703 -11.414 1 94.12 435 ASN A O 1
ATOM 3496 N N . ALA A 1 436 ? 14.031 21.266 -10.086 1 95.19 436 ALA A N 1
ATOM 3497 C CA . ALA A 1 436 ? 14.891 20.141 -10.492 1 95.19 436 ALA A CA 1
ATOM 3498 C C . ALA A 1 436 ? 14.734 19.844 -11.977 1 95.19 436 ALA A C 1
ATOM 3500 O O . ALA A 1 436 ? 13.641 19.969 -12.531 1 95.19 436 ALA A O 1
ATOM 3501 N N . SER A 1 437 ? 15.836 19.422 -12.562 1 94.81 437 SER A N 1
ATOM 3502 C CA . SER A 1 437 ? 15.758 18.953 -13.938 1 94.81 437 SER A CA 1
ATOM 3503 C C . SER A 1 437 ? 15.016 17.625 -14.039 1 94.81 437 SER A C 1
ATOM 3505 O O . SER A 1 437 ? 14.977 16.859 -13.07 1 94.81 437 SER A O 1
ATOM 3507 N N . GLU A 1 438 ? 14.453 17.375 -15.156 1 93.94 438 GLU A N 1
ATOM 3508 C CA . GLU A 1 438 ? 13.703 16.141 -15.375 1 93.94 438 GLU A CA 1
ATOM 3509 C C . GLU A 1 438 ? 14.57 14.914 -15.109 1 93.94 438 GLU A C 1
ATOM 3511 O O . GLU A 1 438 ? 14.086 13.906 -14.602 1 93.94 438 GLU A O 1
ATOM 3516 N N . GLU A 1 439 ? 15.82 14.977 -15.422 1 94.38 439 GLU A N 1
ATOM 3517 C CA . GLU A 1 439 ? 16.734 13.844 -15.273 1 94.38 439 GLU A CA 1
ATOM 3518 C C . GLU A 1 439 ? 17 13.539 -13.805 1 94.38 439 GLU A C 1
ATOM 3520 O O . GLU A 1 439 ? 17.375 12.422 -13.453 1 94.38 439 GLU A O 1
ATOM 3525 N N . ASP A 1 440 ? 16.797 14.539 -12.93 1 96.38 440 ASP A N 1
ATOM 3526 C CA . ASP A 1 440 ? 17.078 14.375 -11.508 1 96.38 440 ASP A CA 1
ATOM 3527 C C . ASP A 1 440 ? 15.828 13.898 -10.758 1 96.38 440 ASP A C 1
ATOM 3529 O O . ASP A 1 440 ? 15.914 13.477 -9.602 1 96.38 440 ASP A O 1
ATOM 3533 N N . LEU A 1 441 ? 14.719 13.938 -11.461 1 97.5 441 LEU A N 1
ATOM 3534 C CA . LEU A 1 441 ? 13.453 13.562 -10.836 1 97.5 441 LEU A CA 1
ATOM 3535 C C . LEU A 1 441 ? 13.219 12.055 -10.953 1 97.5 441 LEU A C 1
ATOM 3537 O O . LEU A 1 441 ? 13.695 11.422 -11.891 1 97.5 441 LEU A O 1
ATOM 3541 N N . PRO A 1 442 ? 12.555 11.453 -9.922 1 97.38 442 PRO A N 1
ATOM 3542 C CA . PRO A 1 442 ? 12.109 10.07 -10.125 1 97.38 442 PRO A CA 1
ATOM 3543 C C . PRO A 1 442 ? 11.195 9.93 -11.344 1 97.38 442 PRO A C 1
ATOM 3545 O O . PRO A 1 442 ? 10.508 10.883 -11.727 1 97.38 442 PRO A O 1
ATOM 3548 N N . ILE A 1 443 ? 11.188 8.719 -11.875 1 95.5 443 ILE A N 1
ATOM 3549 C CA . ILE A 1 443 ? 10.336 8.422 -13.016 1 95.5 443 ILE A CA 1
ATOM 3550 C C . ILE A 1 443 ? 8.867 8.492 -12.594 1 95.5 443 ILE A C 1
ATOM 3552 O O . ILE A 1 443 ? 8.492 7.953 -11.555 1 95.5 443 ILE A O 1
ATOM 3556 N N . ASP A 1 444 ? 8.133 9.273 -13.281 1 94.44 444 ASP A N 1
ATOM 3557 C CA . ASP A 1 444 ? 6.684 9.164 -13.125 1 94.44 444 ASP A CA 1
ATOM 3558 C C . ASP A 1 444 ? 6.145 7.91 -13.812 1 94.44 444 ASP A C 1
ATOM 3560 O O . ASP A 1 444 ? 5.812 7.949 -15 1 94.44 444 ASP A O 1
ATOM 3564 N N . ILE A 1 445 ? 5.945 6.883 -13.086 1 95.75 445 ILE A N 1
ATOM 3565 C CA . ILE A 1 445 ? 5.645 5.578 -13.664 1 95.75 445 ILE A CA 1
ATOM 3566 C C . ILE A 1 445 ? 4.234 5.59 -14.258 1 95.75 445 ILE A C 1
ATOM 3568 O O . ILE A 1 445 ? 3.902 4.754 -15.102 1 95.75 445 ILE A O 1
ATOM 3572 N N . THR A 1 446 ? 3.361 6.488 -13.812 1 92.94 446 THR A N 1
ATOM 3573 C CA . THR A 1 446 ? 1.988 6.543 -14.297 1 92.94 446 THR A CA 1
ATOM 3574 C C . THR A 1 446 ? 1.947 7.02 -15.75 1 92.94 446 THR A C 1
ATOM 3576 O O . THR A 1 446 ? 0.926 6.879 -16.422 1 92.94 446 THR A O 1
ATOM 3579 N N . LYS A 1 447 ? 3.025 7.527 -16.188 1 90.31 447 LYS A N 1
ATOM 3580 C CA . LYS A 1 447 ? 3.107 7.996 -17.562 1 90.31 447 LYS A CA 1
ATOM 3581 C C . LYS A 1 447 ? 3.875 7.008 -18.438 1 90.31 447 LYS A C 1
ATOM 3583 O O . LYS A 1 447 ? 4.016 7.215 -19.641 1 90.31 447 LYS A O 1
ATOM 3588 N N . ASP A 1 448 ? 4.332 5.922 -17.75 1 91.69 448 ASP A N 1
ATOM 3589 C CA . ASP A 1 448 ? 5.191 5.047 -18.547 1 91.69 448 ASP A CA 1
ATOM 3590 C C . ASP A 1 448 ? 4.973 3.58 -18.172 1 91.69 448 ASP A C 1
ATOM 3592 O O . ASP A 1 448 ? 4.188 2.881 -18.812 1 91.69 448 ASP A O 1
ATOM 3596 N N . SER A 1 449 ? 5.461 3.213 -17.062 1 95.69 449 SER A N 1
ATOM 3597 C CA . SER A 1 449 ? 5.629 1.788 -16.797 1 95.69 449 SER A CA 1
ATOM 3598 C C . SER A 1 449 ? 4.414 1.209 -16.078 1 95.69 449 SER A C 1
ATOM 3600 O O . SER A 1 449 ? 4.258 -0.011 -16 1 95.69 449 SER A O 1
ATOM 3602 N N . TRP A 1 450 ? 3.551 2.049 -15.602 1 96.44 450 TRP A N 1
ATOM 3603 C CA . TRP A 1 450 ? 2.447 1.557 -14.781 1 96.44 450 TRP A CA 1
ATOM 3604 C C . TRP A 1 450 ? 1.153 2.293 -15.117 1 96.44 450 TRP A C 1
ATOM 3606 O O . TRP A 1 450 ? 0.956 3.436 -14.688 1 96.44 450 TRP A O 1
ATOM 3616 N N . GLN A 1 451 ? 0.32 1.712 -15.812 1 94 451 GLN A N 1
ATOM 3617 C CA . GLN A 1 451 ? -1.017 2.188 -16.156 1 94 451 GLN A CA 1
ATOM 3618 C C . GLN A 1 451 ? -2.031 1.049 -16.125 1 94 451 GLN A C 1
ATOM 3620 O O . GLN A 1 451 ? -1.67 -0.117 -16.297 1 94 451 GLN A O 1
ATOM 3625 N N . PHE A 1 452 ? -3.279 1.297 -15.766 1 93.38 452 PHE A N 1
ATOM 3626 C CA . PHE A 1 452 ? -4.383 0.347 -15.789 1 93.38 452 PHE A CA 1
ATOM 3627 C C . PHE A 1 452 ? -4.16 -0.774 -14.781 1 93.38 452 PHE A C 1
ATOM 3629 O O . PHE A 1 452 ? -4.559 -1.917 -15.023 1 93.38 452 PHE A O 1
ATOM 3636 N N . ASP A 1 453 ? -3.355 -0.447 -13.695 1 94.25 453 ASP A N 1
ATOM 3637 C CA . ASP A 1 453 ? -3.002 -1.417 -12.664 1 94.25 453 ASP A CA 1
ATOM 3638 C C . ASP A 1 453 ? -2.191 -2.572 -13.25 1 94.25 453 ASP A C 1
ATOM 3640 O O . ASP A 1 453 ? -2.371 -3.725 -12.859 1 94.25 453 ASP A O 1
ATOM 3644 N N . ARG A 1 454 ? -1.333 -2.268 -14.242 1 95.62 454 ARG A N 1
ATOM 3645 C CA . ARG A 1 454 ? -0.474 -3.244 -14.906 1 95.62 454 ARG A CA 1
ATOM 3646 C C . ARG A 1 454 ? 0.857 -2.619 -15.312 1 95.62 454 ARG A C 1
ATOM 3648 O O . ARG A 1 454 ? 0.951 -1.4 -15.477 1 95.62 454 ARG A O 1
ATOM 3655 N N . LEU A 1 455 ? 1.887 -3.475 -15.422 1 96.44 455 LEU A N 1
ATOM 3656 C CA . LEU A 1 455 ? 3.113 -3.053 -16.078 1 96.44 455 LEU A CA 1
ATOM 3657 C C . LEU A 1 455 ? 2.885 -2.869 -17.578 1 96.44 455 LEU A C 1
ATOM 3659 O O . LEU A 1 455 ? 2.398 -3.781 -18.25 1 96.44 455 LEU A O 1
ATOM 3663 N N . VAL A 1 456 ? 3.27 -1.682 -18.156 1 94.94 456 VAL A N 1
ATOM 3664 C CA . VAL A 1 456 ? 2.914 -1.423 -19.547 1 94.94 456 VAL A CA 1
ATOM 3665 C C . VAL A 1 456 ? 4.125 -0.865 -20.281 1 94.94 456 VAL A C 1
ATOM 3667 O O . VAL A 1 456 ? 4 -0.404 -21.422 1 94.94 456 VAL A O 1
ATOM 3670 N N . HIS A 1 457 ? 5.281 -0.795 -19.625 1 91.06 457 HIS A N 1
ATOM 3671 C CA . HIS A 1 457 ? 6.453 -0.181 -20.25 1 91.06 457 HIS A CA 1
ATOM 3672 C C . HIS A 1 457 ? 6.723 -0.766 -21.625 1 91.06 457 HIS A C 1
ATOM 3674 O O . HIS A 1 457 ? 6.977 -1.965 -21.766 1 91.06 457 HIS A O 1
ATOM 3680 N N . GLY A 1 458 ? 6.625 0.048 -22.594 1 90.75 458 GLY A N 1
ATOM 3681 C CA . GLY A 1 458 ? 6.895 -0.374 -23.969 1 90.75 458 GLY A CA 1
ATOM 3682 C C . GLY A 1 458 ? 5.801 -1.253 -24.547 1 90.75 458 GLY A C 1
ATOM 3683 O O . GLY A 1 458 ? 5.988 -1.876 -25.594 1 90.75 458 GLY A O 1
ATOM 3684 N N . MET A 1 459 ? 4.672 -1.312 -23.875 1 95.12 459 MET A N 1
ATOM 3685 C CA . MET A 1 459 ? 3.66 -2.285 -24.266 1 95.12 459 MET A CA 1
ATOM 3686 C C . MET A 1 459 ? 2.41 -1.586 -24.797 1 95.12 459 MET A C 1
ATOM 3688 O O . MET A 1 459 ? 1.436 -2.242 -25.172 1 95.12 459 MET A O 1
ATOM 3692 N N . LEU A 1 460 ? 2.441 -0.247 -24.734 1 91.62 460 LEU A N 1
ATOM 3693 C CA . LEU A 1 460 ? 1.316 0.514 -25.266 1 91.62 460 LEU A CA 1
ATOM 3694 C C . LEU A 1 460 ? 1.482 0.755 -26.766 1 91.62 460 LEU A C 1
ATOM 3696 O O . LEU A 1 460 ? 2.562 1.139 -27.219 1 91.62 460 LEU A O 1
ATOM 3700 N N . PRO A 1 461 ? 0.494 0.416 -27.453 1 87.81 461 PRO A N 1
ATOM 3701 C CA . PRO A 1 461 ? 0.595 0.729 -28.891 1 87.81 461 PRO A CA 1
ATOM 3702 C C . PRO A 1 461 ? 0.709 2.229 -29.156 1 87.81 461 PRO A C 1
ATOM 3704 O O . PRO A 1 461 ? 0.284 3.041 -28.328 1 87.81 461 PRO A O 1
ATOM 3707 N N . ALA A 1 462 ? 1.315 2.504 -30.25 1 78.62 462 ALA A N 1
ATOM 3708 C CA . ALA A 1 462 ? 1.384 3.904 -30.656 1 78.62 462 ALA A CA 1
ATOM 3709 C C . ALA A 1 462 ? -0.013 4.496 -30.828 1 78.62 462 ALA A C 1
ATOM 3711 O O . ALA A 1 462 ? -0.91 3.84 -31.359 1 78.62 462 ALA A O 1
ATOM 3712 N N . LYS A 1 463 ? -0.304 5.363 -29.969 1 64.56 463 LYS A N 1
ATOM 3713 C CA . LYS A 1 463 ? -1.6 6.023 -30.109 1 64.56 463 LYS A CA 1
ATOM 3714 C C . LYS A 1 463 ? -1.836 6.465 -31.547 1 64.56 463 LYS A C 1
ATOM 3716 O O . LYS A 1 463 ? -0.942 7.027 -32.188 1 64.56 463 LYS A O 1
ATOM 3721 N N . LYS A 1 464 ? -3 5.895 -32.188 1 43.47 464 LYS A N 1
ATOM 3722 C CA . LYS A 1 464 ? -3.387 6.383 -33.5 1 43.47 464 LYS A CA 1
ATOM 3723 C C . LYS A 1 464 ? -3.646 7.887 -33.5 1 43.47 464 LYS A C 1
ATOM 3725 O O . LYS A 1 464 ? -4.266 8.398 -32.562 1 43.47 464 LYS A O 1
ATOM 3730 N N . MET B 1 1 ? -0.445 -34.562 25.297 1 34.38 1 MET B N 1
ATOM 3731 C CA . MET B 1 1 ? 0.667 -34.531 24.359 1 34.38 1 MET B CA 1
ATOM 3732 C C . MET B 1 1 ? 1.046 -33.094 24 1 34.38 1 MET B C 1
ATOM 3734 O O . MET B 1 1 ? 0.174 -32.281 23.734 1 34.38 1 MET B O 1
ATOM 3738 N N . SER B 1 2 ? 2.141 -32.656 24.312 1 41.97 2 SER B N 1
ATOM 3739 C CA . SER B 1 2 ? 2.693 -31.297 24.344 1 41.97 2 SER B CA 1
ATOM 3740 C C . SER B 1 2 ? 2.508 -30.594 23.016 1 41.97 2 SER B C 1
ATOM 3742 O O . SER B 1 2 ? 2.598 -31.234 21.953 1 41.97 2 SER B O 1
ATOM 3744 N N . GLY B 1 3 ? 1.554 -29.562 22.844 1 57.97 3 GLY B N 1
ATOM 3745 C CA . GLY B 1 3 ? 1.103 -28.594 21.859 1 57.97 3 GLY B CA 1
ATOM 3746 C C . GLY B 1 3 ? 2.186 -28.188 20.875 1 57.97 3 GLY B C 1
ATOM 3747 O O . GLY B 1 3 ? 1.909 -27.516 19.875 1 57.97 3 GLY B O 1
ATOM 3748 N N . PHE B 1 4 ? 3.449 -28.703 21.078 1 68.25 4 PHE B N 1
ATOM 3749 C CA . PHE B 1 4 ? 4.609 -28.219 20.344 1 68.25 4 PHE B CA 1
ATOM 3750 C C . PHE B 1 4 ? 4.668 -28.859 18.953 1 68.25 4 PHE B C 1
ATOM 3752 O O . PHE B 1 4 ? 5.129 -28.219 18 1 68.25 4 PHE B O 1
ATOM 3759 N N . PHE B 1 5 ? 3.996 -30.094 18.812 1 84.56 5 PHE B N 1
ATOM 3760 C CA . PHE B 1 5 ? 4.129 -30.766 17.531 1 84.56 5 PHE B CA 1
ATOM 3761 C C . PHE B 1 5 ? 2.783 -30.844 16.812 1 84.56 5 PHE B C 1
ATOM 3763 O O . PHE B 1 5 ? 2.592 -31.688 15.93 1 84.56 5 PHE B O 1
ATOM 3770 N N . VAL B 1 6 ? 1.893 -30.156 17.297 1 91.88 6 VAL B N 1
ATOM 3771 C CA . VAL B 1 6 ? 0.562 -30.141 16.703 1 91.88 6 VAL B CA 1
ATOM 3772 C C . VAL B 1 6 ? 0.321 -28.812 16 1 91.88 6 VAL B C 1
ATOM 3774 O O . VAL B 1 6 ? 0.55 -27.75 16.578 1 91.88 6 VAL B O 1
ATOM 3777 N N . SER B 1 7 ? -0.023 -28.938 14.734 1 95.12 7 SER B N 1
ATOM 3778 C CA . SER B 1 7 ? -0.462 -27.75 14.008 1 95.12 7 SER B CA 1
ATOM 3779 C C . SER B 1 7 ? -1.984 -27.656 13.961 1 95.12 7 SER B C 1
ATOM 3781 O O . SER B 1 7 ? -2.658 -28.625 13.586 1 95.12 7 SER B O 1
ATOM 3783 N N . LYS B 1 8 ? -2.51 -26.562 14.359 1 97.06 8 LYS B N 1
ATOM 3784 C CA . LYS B 1 8 ? -3.951 -26.344 14.398 1 97.06 8 LYS B CA 1
ATOM 3785 C C . LYS B 1 8 ? -4.41 -25.547 13.18 1 97.06 8 LYS B C 1
ATOM 3787 O O . LYS B 1 8 ? -3.723 -24.609 12.75 1 97.06 8 LYS B O 1
ATOM 3792 N N . VAL B 1 9 ? -5.57 -25.938 12.68 1 97.94 9 VAL B N 1
ATOM 3793 C CA . VAL B 1 9 ? -6.129 -25.297 11.492 1 97.94 9 VAL B CA 1
ATOM 3794 C C . VAL B 1 9 ? -7.234 -24.328 11.906 1 97.94 9 VAL B C 1
ATOM 3796 O O . VAL B 1 9 ? -8.023 -24.609 12.812 1 97.94 9 VAL B O 1
ATOM 3799 N N . GLU B 1 10 ? -7.246 -23.141 11.344 1 98.25 10 GLU B N 1
ATOM 3800 C CA . GLU B 1 10 ? -8.352 -22.188 11.406 1 98.25 10 GLU B CA 1
ATOM 3801 C C . GLU B 1 10 ? -8.789 -21.766 10.008 1 98.25 10 GLU B C 1
ATOM 3803 O O . GLU B 1 10 ? -7.957 -21.516 9.133 1 98.25 10 GLU B O 1
ATOM 3808 N N . THR B 1 11 ? -10.078 -21.75 9.797 1 98.31 11 THR B N 1
ATOM 3809 C CA . THR B 1 11 ? -10.609 -21.375 8.492 1 98.31 11 THR B CA 1
ATOM 3810 C C . THR B 1 11 ? -11.445 -20.094 8.594 1 98.31 11 THR B C 1
ATOM 3812 O O . THR B 1 11 ? -12.172 -19.906 9.57 1 98.31 11 THR B O 1
ATOM 3815 N N . TYR B 1 12 ? -11.289 -19.203 7.633 1 98.56 12 TYR B N 1
ATOM 3816 C CA . TYR B 1 12 ? -12.016 -17.938 7.512 1 98.56 12 TYR B CA 1
ATOM 3817 C C . TYR B 1 12 ? -12.812 -17.891 6.215 1 98.56 12 TYR B C 1
ATOM 3819 O O . TYR B 1 12 ? -12.25 -18.047 5.129 1 98.56 12 TYR B O 1
ATOM 3827 N N . PHE B 1 13 ? -14.102 -17.703 6.352 1 98.5 13 PHE B N 1
ATOM 3828 C CA . PHE B 1 13 ? -14.992 -17.609 5.203 1 98.5 13 PHE B CA 1
ATOM 3829 C C . PHE B 1 13 ? -15.562 -16.203 5.07 1 98.5 13 PHE B C 1
ATOM 3831 O O . PHE B 1 13 ? -15.523 -15.422 6.02 1 98.5 13 PHE B O 1
ATOM 3838 N N . PRO B 1 14 ? -15.984 -15.836 3.838 1 98.38 14 PRO B N 1
ATOM 3839 C CA . PRO B 1 14 ? -16.656 -14.547 3.686 1 98.38 14 PRO B CA 1
ATOM 3840 C C . PRO B 1 14 ? -17.984 -14.484 4.43 1 98.38 14 PRO B C 1
ATOM 3842 O O . PRO B 1 14 ? -18.594 -15.523 4.707 1 98.38 14 PRO B O 1
ATOM 3845 N N . LYS B 1 15 ? -18.406 -13.258 4.727 1 97 15 LYS B N 1
ATOM 3846 C CA . LYS B 1 15 ? -19.703 -13.047 5.359 1 97 15 LYS B CA 1
ATOM 3847 C C . LYS B 1 15 ? -20.828 -13.641 4.523 1 97 15 LYS B C 1
ATOM 3849 O O . LYS B 1 15 ? -21.812 -14.164 5.07 1 97 15 LYS B O 1
ATOM 3854 N N . LYS B 1 16 ? -20.719 -13.594 3.189 1 97.38 16 LYS B N 1
ATOM 3855 C CA . LYS B 1 16 ? -21.688 -14.141 2.244 1 97.38 16 LYS B CA 1
ATOM 3856 C C . LYS B 1 16 ? -21 -14.961 1.16 1 97.38 16 LYS B C 1
ATOM 3858 O O . LYS B 1 16 ? -20.875 -14.516 0.017 1 97.38 16 LYS B O 1
ATOM 3863 N N . PRO B 1 17 ? -20.703 -16.172 1.474 1 97.81 17 PRO B N 1
ATOM 3864 C CA . PRO B 1 17 ? -20 -17 0.485 1 97.81 17 PRO B CA 1
ATOM 3865 C C . PRO B 1 17 ? -20.828 -17.234 -0.777 1 97.81 17 PRO B C 1
ATOM 3867 O O . PRO B 1 17 ? -22.047 -17.406 -0.7 1 97.81 17 PRO B O 1
ATOM 3870 N N . VAL B 1 18 ? -20.188 -17.25 -1.904 1 96.94 18 VAL B N 1
ATOM 3871 C CA . VAL B 1 18 ? -20.875 -17.578 -3.154 1 96.94 18 VAL B CA 1
ATOM 3872 C C . VAL B 1 18 ? -21.422 -18.984 -3.082 1 96.94 18 VAL B C 1
ATOM 3874 O O . VAL B 1 18 ? -20.922 -19.828 -2.334 1 96.94 18 VAL B O 1
ATOM 3877 N N . LYS B 1 19 ? -22.406 -19.188 -3.871 1 96.12 19 LYS B N 1
ATOM 3878 C CA . LYS B 1 19 ? -23.047 -20.5 -3.943 1 96.12 19 LYS B CA 1
ATOM 3879 C C . LYS B 1 19 ? -22.688 -21.203 -5.242 1 96.12 19 LYS B C 1
ATOM 3881 O O . LYS B 1 19 ? -22.172 -20.594 -6.176 1 96.12 19 LYS B O 1
ATOM 3886 N N . PHE B 1 20 ? -22.828 -22.516 -5.195 1 95.44 20 PHE B N 1
ATOM 3887 C CA . PHE B 1 20 ? -22.562 -23.359 -6.355 1 95.44 20 PHE B CA 1
ATOM 3888 C C . PHE B 1 20 ? -23.797 -24.188 -6.715 1 95.44 20 PHE B C 1
ATOM 3890 O O . PHE B 1 20 ? -24.5 -24.688 -5.832 1 95.44 20 PHE B O 1
ATOM 3897 N N . ASN B 1 21 ? -24.031 -24.312 -8.008 1 91.69 21 ASN B N 1
ATOM 3898 C CA . ASN B 1 21 ? -25.016 -25.281 -8.484 1 91.69 21 ASN B CA 1
ATOM 3899 C C . ASN B 1 21 ? -24.391 -26.672 -8.617 1 91.69 21 ASN B C 1
ATOM 3901 O O . ASN B 1 21 ? -23.234 -26.812 -9.039 1 91.69 21 ASN B O 1
ATOM 3905 N N . LEU B 1 22 ? -25.234 -27.641 -8.133 1 83.5 22 LEU B N 1
ATOM 3906 C CA . LEU B 1 22 ? -24.781 -29 -8.336 1 83.5 22 LEU B CA 1
ATOM 3907 C C . LEU B 1 22 ? -25.047 -29.453 -9.766 1 83.5 22 LEU B C 1
ATOM 3909 O O . LEU B 1 22 ? -26.094 -29.141 -10.336 1 83.5 22 LEU B O 1
ATOM 3913 N N . ASN B 1 23 ? -24.188 -29.766 -10.609 1 67.62 23 ASN B N 1
ATOM 3914 C CA . ASN B 1 23 ? -24.375 -30.172 -12 1 67.62 23 ASN B CA 1
ATOM 3915 C C . ASN B 1 23 ? -25.516 -31.188 -12.141 1 67.62 23 ASN B C 1
ATOM 3917 O O . ASN B 1 23 ? -26.281 -31.125 -13.102 1 67.62 23 ASN B O 1
ATOM 3921 N N . ASN B 1 24 ? -25.547 -32.344 -11.445 1 57.66 24 ASN B N 1
ATOM 3922 C CA . ASN B 1 24 ? -26.469 -33.406 -11.727 1 57.66 24 ASN B CA 1
ATOM 3923 C C . ASN B 1 24 ? -27.688 -33.375 -10.805 1 57.66 24 ASN B C 1
ATOM 3925 O O . ASN B 1 24 ? -28.531 -34.25 -10.844 1 57.66 24 ASN B O 1
ATOM 3929 N N . SER B 1 25 ? -27.609 -32.625 -9.773 1 52.12 25 SER B N 1
ATOM 3930 C CA . SER B 1 25 ? -28.656 -32.938 -8.828 1 52.12 25 SER B CA 1
ATOM 3931 C C . SER B 1 25 ? -29.422 -31.703 -8.391 1 52.12 25 SER B C 1
ATOM 3933 O O . SER B 1 25 ? -28.828 -30.781 -7.824 1 52.12 25 SER B O 1
ATOM 3935 N N . GLY B 1 26 ? -30.609 -31.484 -8.859 1 54.22 26 GLY B N 1
ATOM 3936 C CA . GLY B 1 26 ? -31.719 -30.656 -8.438 1 54.22 26 GLY B CA 1
ATOM 3937 C C . GLY B 1 26 ? -31.281 -29.344 -7.793 1 54.22 26 GLY B C 1
ATOM 3938 O O . GLY B 1 26 ? -30.109 -29.016 -7.797 1 54.22 26 GLY B O 1
ATOM 3939 N N . PRO B 1 27 ? -32.25 -28.516 -7.156 1 56.38 27 PRO B N 1
ATOM 3940 C CA . PRO B 1 27 ? -32.188 -27.125 -6.719 1 56.38 27 PRO B CA 1
ATOM 3941 C C . PRO B 1 27 ? -31.234 -26.906 -5.551 1 56.38 27 PRO B C 1
ATOM 3943 O O . PRO B 1 27 ? -31.234 -25.844 -4.926 1 56.38 27 PRO B O 1
ATOM 3946 N N . THR B 1 28 ? -30.328 -27.859 -5.164 1 66.81 28 THR B N 1
ATOM 3947 C CA . THR B 1 28 ? -29.578 -27.672 -3.93 1 66.81 28 THR B CA 1
ATOM 3948 C C . THR B 1 28 ? -28.234 -27 -4.215 1 66.81 28 THR B C 1
ATOM 3950 O O . THR B 1 28 ? -27.531 -27.375 -5.156 1 66.81 28 THR B O 1
ATOM 3953 N N . SER B 1 29 ? -27.969 -25.797 -3.635 1 84.81 29 SER B N 1
ATOM 3954 C CA . SER B 1 29 ? -26.734 -25.047 -3.756 1 84.81 29 SER B CA 1
ATOM 3955 C C . SER B 1 29 ? -25.781 -25.359 -2.605 1 84.81 29 SER B C 1
ATOM 3957 O O . SER B 1 29 ? -26.188 -25.922 -1.588 1 84.81 29 SER B O 1
ATOM 3959 N N . THR B 1 30 ? -24.609 -25.469 -2.881 1 93.69 30 THR B N 1
ATOM 3960 C CA . THR B 1 30 ? -23.562 -25.625 -1.873 1 93.69 30 THR B CA 1
ATOM 3961 C C . THR B 1 30 ? -22.641 -24.406 -1.866 1 93.69 30 THR B C 1
ATOM 3963 O O . THR B 1 30 ? -22.891 -23.422 -2.561 1 93.69 30 THR B O 1
ATOM 3966 N N . SER B 1 31 ? -21.719 -24.375 -0.923 1 96.06 31 SER B N 1
ATOM 3967 C CA . SER B 1 31 ? -20.719 -23.312 -0.784 1 96.06 31 SER B CA 1
ATOM 3968 C C . SER B 1 31 ? -19.375 -23.891 -0.345 1 96.06 31 SER B C 1
ATOM 3970 O O . SER B 1 31 ? -19.281 -25.078 -0.003 1 96.06 31 SER B O 1
ATOM 3972 N N . ILE B 1 32 ? -18.344 -23.125 -0.431 1 96.25 32 ILE B N 1
ATOM 3973 C CA . ILE B 1 32 ? -17.031 -23.594 -0.028 1 96.25 32 ILE B CA 1
ATOM 3974 C C . ILE B 1 32 ? -17.047 -24.016 1.439 1 96.25 32 ILE B C 1
ATOM 3976 O O . ILE B 1 32 ? -16.516 -25.062 1.802 1 96.25 32 ILE B O 1
ATOM 3980 N N . PRO B 1 33 ? -17.703 -23.234 2.33 1 97.06 33 PRO B N 1
ATOM 3981 C CA . PRO B 1 33 ? -17.812 -23.703 3.711 1 97.06 33 PRO B CA 1
ATOM 3982 C C . PRO B 1 33 ? -18.438 -25.094 3.809 1 97.06 33 PRO B C 1
ATOM 3984 O O . PRO B 1 33 ? -17.953 -25.938 4.57 1 97.06 33 PRO B O 1
ATOM 3987 N N . GLU B 1 34 ? -19.438 -25.344 3.035 1 96.19 34 GLU B N 1
ATOM 3988 C CA . GLU B 1 34 ? -20.094 -26.641 3.051 1 96.19 34 GLU B CA 1
ATOM 3989 C C . GLU B 1 34 ? -19.188 -27.719 2.463 1 96.19 34 GLU B C 1
ATOM 3991 O O . GLU B 1 34 ? -19.141 -28.844 2.977 1 96.19 34 GLU B O 1
ATOM 3996 N N . ILE B 1 35 ? -18.531 -27.406 1.416 1 96.44 35 ILE B N 1
ATOM 3997 C CA . ILE B 1 35 ? -17.609 -28.344 0.784 1 96.44 35 ILE B CA 1
ATOM 3998 C C . ILE B 1 35 ? -16.5 -28.734 1.765 1 96.44 35 ILE B C 1
ATOM 4000 O O . ILE B 1 35 ? -16.172 -29.906 1.904 1 96.44 35 ILE B O 1
ATOM 4004 N N . VAL B 1 36 ? -15.93 -27.734 2.463 1 97.25 36 VAL B N 1
ATOM 4005 C CA . VAL B 1 36 ? -14.867 -27.969 3.436 1 97.25 36 VAL B CA 1
ATOM 4006 C C . VAL B 1 36 ? -15.375 -28.875 4.551 1 97.25 36 VAL B C 1
ATOM 4008 O O . VAL B 1 36 ? -14.711 -29.859 4.914 1 97.25 36 VAL B O 1
ATOM 4011 N N . LYS B 1 37 ? -16.484 -28.641 5.02 1 95.5 37 LYS B N 1
ATOM 4012 C CA . LYS B 1 37 ? -17.062 -29.422 6.117 1 95.5 37 LYS B CA 1
ATOM 4013 C C . LYS B 1 37 ? -17.328 -30.859 5.688 1 95.5 37 LYS B C 1
ATOM 4015 O O . LYS B 1 37 ? -17.031 -31.797 6.426 1 95.5 37 LYS B O 1
ATOM 4020 N N . SER B 1 38 ? -17.828 -31.047 4.512 1 95.31 38 SER B N 1
ATOM 4021 C CA . SER B 1 38 ? -18.312 -32.375 4.098 1 95.31 38 SER B CA 1
ATOM 4022 C C . SER B 1 38 ? -17.203 -33.188 3.445 1 95.31 38 SER B C 1
ATOM 4024 O O . SER B 1 38 ? -17.125 -34.406 3.648 1 95.31 38 SER B O 1
ATOM 4026 N N . SER B 1 39 ? -16.328 -32.5 2.699 1 96.25 39 SER B N 1
ATOM 4027 C CA . SER B 1 39 ? -15.469 -33.281 1.803 1 96.25 39 SER B CA 1
ATOM 4028 C C . SER B 1 39 ? -13.992 -33.062 2.115 1 96.25 39 SER B C 1
ATOM 4030 O O . SER B 1 39 ? -13.141 -33.844 1.713 1 96.25 39 SER B O 1
ATOM 4032 N N . VAL B 1 40 ? -13.68 -31.984 2.783 1 98.06 40 VAL B N 1
ATOM 4033 C CA . VAL B 1 40 ? -12.281 -31.672 3.086 1 98.06 40 VAL B CA 1
ATOM 4034 C C . VAL B 1 40 ? -12.148 -31.25 4.551 1 98.06 40 VAL B C 1
ATOM 4036 O O . VAL B 1 40 ? -11.664 -30.156 4.852 1 98.06 40 VAL B O 1
ATOM 4039 N N . PRO B 1 41 ? -12.492 -32.031 5.441 1 97.12 41 PRO B N 1
ATOM 4040 C CA . PRO B 1 41 ? -12.492 -31.672 6.859 1 97.12 41 PRO B CA 1
ATOM 4041 C C . PRO B 1 41 ? -11.117 -31.25 7.363 1 97.12 41 PRO B C 1
ATOM 4043 O O . PRO B 1 41 ? -11.016 -30.562 8.383 1 97.12 41 PRO B O 1
ATOM 4046 N N . GLU B 1 42 ? -10.047 -31.625 6.684 1 97.75 42 GLU B N 1
ATOM 4047 C CA . GLU B 1 42 ? -8.688 -31.234 7.047 1 97.75 42 GLU B CA 1
ATOM 4048 C C . GLU B 1 42 ? -8.531 -29.719 7.012 1 97.75 42 GLU B C 1
ATOM 4050 O O . GLU B 1 42 ? -7.605 -29.172 7.621 1 97.75 42 GLU B O 1
ATOM 4055 N N . PHE B 1 43 ? -9.453 -29 6.23 1 98.12 43 PHE B N 1
ATOM 4056 C CA . PHE B 1 43 ? -9.383 -27.547 6.105 1 98.12 43 PHE B CA 1
ATOM 4057 C C . PHE B 1 43 ? -10.344 -26.875 7.074 1 98.12 43 PHE B C 1
ATOM 4059 O O . PHE B 1 43 ? -10.477 -25.641 7.082 1 98.12 43 PHE B O 1
ATOM 4066 N N . SER B 1 44 ? -11.047 -27.609 7.875 1 97.12 44 SER B N 1
ATOM 4067 C CA . SER B 1 44 ? -12.023 -27.062 8.797 1 97.12 44 SER B CA 1
ATOM 4068 C C . SER B 1 44 ? -11.359 -26.531 10.062 1 97.12 44 SER B C 1
ATOM 4070 O O . SER B 1 44 ? -10.336 -27.062 10.508 1 97.12 44 SER B O 1
ATOM 4072 N N . SER B 1 45 ? -12.07 -25.562 10.562 1 95.56 45 SER B N 1
ATOM 4073 C CA . SER B 1 45 ? -11.617 -25.047 11.852 1 95.56 45 SER B CA 1
ATOM 4074 C C . SER B 1 45 ? -11.609 -26.141 12.906 1 95.56 45 SER B C 1
ATOM 4076 O O . SER B 1 45 ? -12.461 -27.031 12.891 1 95.56 45 SER B O 1
ATOM 4078 N N . ASN B 1 46 ? -10.594 -26.234 13.789 1 88.62 46 ASN B N 1
ATOM 4079 C CA . ASN B 1 46 ? -10.406 -27.156 14.914 1 88.62 46 ASN B CA 1
ATOM 4080 C C . ASN B 1 46 ? -9.766 -28.469 14.469 1 88.62 46 ASN B C 1
ATOM 4082 O O . ASN B 1 46 ? -9.562 -29.375 15.281 1 88.62 46 ASN B O 1
ATOM 4086 N N . TYR B 1 47 ? -9.602 -28.625 13.102 1 95 47 TYR B N 1
ATOM 4087 C CA . TYR B 1 47 ? -8.742 -29.719 12.68 1 95 47 TYR B CA 1
ATOM 4088 C C . TYR B 1 47 ? -7.312 -29.5 13.172 1 95 47 TYR B C 1
ATOM 4090 O O . TYR B 1 47 ? -6.891 -28.359 13.398 1 95 47 TYR B O 1
ATOM 4098 N N . SER B 1 48 ? -6.695 -30.578 13.383 1 95.62 48 SER B N 1
ATOM 4099 C CA . SER B 1 48 ? -5.281 -30.547 13.742 1 95.62 48 SER B CA 1
ATOM 4100 C C . SER B 1 48 ? -4.531 -31.734 13.172 1 95.62 48 SER B C 1
ATOM 4102 O O . SER B 1 48 ? -5.141 -32.75 12.852 1 95.62 48 SER B O 1
ATOM 4104 N N . PHE B 1 49 ? -3.307 -31.578 12.945 1 93.5 49 PHE B N 1
ATOM 4105 C CA . PHE B 1 49 ? -2.461 -32.656 12.453 1 93.5 49 PHE B CA 1
ATOM 4106 C C . PHE B 1 49 ? -1.08 -32.594 13.102 1 93.5 49 PHE B C 1
ATOM 4108 O O . PHE B 1 49 ? -0.663 -31.562 13.594 1 93.5 49 PHE B O 1
ATOM 4115 N N . LEU B 1 50 ? -0.411 -33.719 13.109 1 92 50 LEU B N 1
ATOM 4116 C CA . LEU B 1 50 ? 0.921 -33.812 13.695 1 92 50 LEU B CA 1
ATOM 4117 C C . LEU B 1 50 ? 1.99 -33.438 12.68 1 92 50 LEU B C 1
ATOM 4119 O O . LEU B 1 50 ? 1.96 -33.906 11.539 1 92 50 LEU B O 1
ATOM 4123 N N . ILE B 1 51 ? 2.873 -32.594 13.102 1 90.81 51 ILE B N 1
ATOM 4124 C CA . ILE B 1 51 ? 4 -32.219 12.25 1 90.81 51 ILE B CA 1
ATOM 4125 C C . ILE B 1 51 ? 5.219 -33.062 12.617 1 90.81 51 ILE B C 1
ATOM 4127 O O . ILE B 1 51 ? 5.285 -33.625 13.719 1 90.81 51 ILE B O 1
ATOM 4131 N N . ASN B 1 52 ? 6.117 -33.156 11.711 1 88.12 52 ASN B N 1
ATOM 4132 C CA . ASN B 1 52 ? 7.371 -33.844 11.992 1 88.12 52 ASN B CA 1
ATOM 4133 C C . ASN B 1 52 ? 8.109 -33.219 13.164 1 88.12 52 ASN B C 1
ATOM 4135 O O . ASN B 1 52 ? 8.484 -32.031 13.109 1 88.12 52 ASN B O 1
ATOM 4139 N N . PRO B 1 53 ? 8.406 -33.938 14.195 1 85.56 53 PRO B N 1
ATOM 4140 C CA . PRO B 1 53 ? 9.031 -33.375 15.391 1 85.56 53 PRO B CA 1
ATOM 4141 C C . PRO B 1 53 ? 10.43 -32.812 15.117 1 85.56 53 PRO B C 1
ATOM 4143 O O . PRO B 1 53 ? 10.906 -31.953 15.852 1 85.56 53 PRO B O 1
ATOM 4146 N N . LEU B 1 54 ? 11.086 -33.344 14.125 1 82.69 54 LEU B N 1
ATOM 4147 C CA . LEU B 1 54 ? 12.406 -32.812 13.758 1 82.69 54 LEU B CA 1
ATOM 4148 C C . LEU B 1 54 ? 12.297 -31.484 13.047 1 82.69 54 LEU B C 1
ATOM 4150 O O . LEU B 1 54 ? 13.297 -30.781 12.883 1 82.69 54 LEU B O 1
ATOM 4154 N N . LEU B 1 55 ? 11.086 -31.156 12.695 1 82.56 55 LEU B N 1
ATOM 4155 C CA . LEU B 1 55 ? 10.797 -29.922 11.984 1 82.56 55 LEU B CA 1
ATOM 4156 C C . LEU B 1 55 ? 9.719 -29.125 12.695 1 82.56 55 LEU B C 1
ATOM 4158 O O . LEU B 1 55 ? 8.711 -28.75 12.094 1 82.56 55 LEU B O 1
ATOM 4162 N N . SER B 1 56 ? 9.93 -28.703 13.867 1 81.5 56 SER B N 1
ATOM 4163 C CA . SER B 1 56 ? 8.875 -28.281 14.789 1 81.5 56 SER B CA 1
ATOM 4164 C C . SER B 1 56 ? 8.609 -26.797 14.695 1 81.5 56 SER B C 1
ATOM 4166 O O . SER B 1 56 ? 7.707 -26.266 15.359 1 81.5 56 SER B O 1
ATOM 4168 N N . SER B 1 57 ? 9.336 -26.125 13.836 1 83.12 57 SER B N 1
ATOM 4169 C CA . SER B 1 57 ? 9.133 -24.672 13.711 1 83.12 57 SER B CA 1
ATOM 4170 C C . SER B 1 57 ? 9.055 -24.25 12.25 1 83.12 57 SER B C 1
ATOM 4172 O O . SER B 1 57 ? 9.477 -25 11.359 1 83.12 57 SER B O 1
ATOM 4174 N N . GLY B 1 58 ? 8.547 -23.094 12.086 1 84.12 58 GLY B N 1
ATOM 4175 C CA . GLY B 1 58 ? 8.5 -22.547 10.742 1 84.12 58 GLY B CA 1
ATOM 4176 C C . GLY B 1 58 ? 9.867 -22.438 10.094 1 84.12 58 GLY B C 1
ATOM 4177 O O . GLY B 1 58 ? 10.008 -22.656 8.891 1 84.12 58 GLY B O 1
ATOM 4178 N N . HIS B 1 59 ? 10.844 -22.125 10.836 1 82.81 59 HIS B N 1
ATOM 4179 C CA . HIS B 1 59 ? 12.203 -22.031 10.312 1 82.81 59 HIS B CA 1
ATOM 4180 C C . HIS B 1 59 ? 12.719 -23.406 9.875 1 82.81 59 HIS B C 1
ATOM 4182 O O . HIS B 1 59 ? 13.273 -23.531 8.781 1 82.81 59 HIS B O 1
ATOM 4188 N N . THR B 1 60 ? 12.492 -24.375 10.672 1 82 60 THR B N 1
ATOM 4189 C CA . THR B 1 60 ? 13 -25.703 10.344 1 82 60 THR B CA 1
ATOM 4190 C C . THR B 1 60 ? 12.242 -26.297 9.156 1 82 60 THR B C 1
ATOM 4192 O O . THR B 1 60 ? 12.836 -26.938 8.289 1 82 60 THR B O 1
ATOM 4195 N N . GLN B 1 61 ? 10.938 -26.094 9.133 1 83.44 61 GLN B N 1
ATOM 4196 C CA . GLN B 1 61 ? 10.141 -26.5 7.984 1 83.44 61 GLN B CA 1
ATOM 4197 C C . GLN B 1 61 ? 10.633 -25.859 6.695 1 83.44 61 GLN B C 1
ATOM 4199 O O . GLN B 1 61 ? 10.781 -26.531 5.672 1 83.44 61 GLN B O 1
ATOM 4204 N N . THR B 1 62 ? 10.898 -24.625 6.754 1 83 62 THR B N 1
ATOM 4205 C CA . THR B 1 62 ? 11.328 -23.844 5.605 1 83 62 THR B CA 1
ATOM 4206 C C . THR B 1 62 ? 12.719 -24.266 5.152 1 83 62 THR B C 1
ATOM 4208 O O . THR B 1 62 ? 12.953 -24.469 3.961 1 83 62 THR B O 1
ATOM 4211 N N . ALA B 1 63 ? 13.625 -24.422 6.078 1 81 63 ALA B N 1
ATOM 4212 C CA . ALA B 1 63 ? 14.984 -24.844 5.77 1 81 63 ALA B CA 1
ATOM 4213 C C . ALA B 1 63 ? 14.992 -26.234 5.129 1 81 63 ALA B C 1
ATOM 4215 O O . ALA B 1 63 ? 15.727 -26.469 4.168 1 81 63 ALA B O 1
ATOM 4216 N N . TYR B 1 64 ? 14.172 -27.094 5.66 1 80.25 64 TYR B N 1
ATOM 4217 C CA . TYR B 1 64 ? 14.086 -28.453 5.137 1 80.25 64 TYR B CA 1
ATOM 4218 C C . TYR B 1 64 ? 13.594 -28.453 3.693 1 80.25 64 TYR B C 1
ATOM 4220 O O . TYR B 1 64 ? 14.094 -29.219 2.861 1 80.25 64 TYR B O 1
ATOM 4228 N N . THR B 1 65 ? 12.711 -27.609 3.432 1 80.25 65 THR B N 1
ATOM 4229 C CA . THR B 1 65 ? 12.219 -27.453 2.07 1 80.25 65 THR B CA 1
ATOM 4230 C C . THR B 1 65 ? 13.32 -26.938 1.147 1 80.25 65 THR B C 1
ATOM 4232 O O . THR B 1 65 ? 13.484 -27.422 0.03 1 80.25 65 THR B O 1
ATOM 4235 N N . ALA B 1 66 ? 14.102 -26 1.608 1 77.44 66 ALA B N 1
ATOM 4236 C CA . ALA B 1 66 ? 15.094 -25.312 0.785 1 77.44 66 ALA B CA 1
ATOM 4237 C C . ALA B 1 66 ? 16.328 -26.188 0.568 1 77.44 66 ALA B C 1
ATOM 4239 O O . ALA B 1 66 ? 16.953 -26.141 -0.491 1 77.44 66 ALA B O 1
ATOM 4240 N N . LEU B 1 67 ? 16.625 -27.062 1.521 1 76.81 67 LEU B N 1
ATOM 4241 C CA . LEU B 1 67 ? 17.906 -27.781 1.513 1 76.81 67 LEU B CA 1
ATOM 4242 C C . LEU B 1 67 ? 17.75 -29.141 0.834 1 76.81 67 LEU B C 1
ATOM 4244 O O . LEU B 1 67 ? 18.75 -29.766 0.464 1 76.81 67 LEU B O 1
ATOM 4248 N N . ASN B 1 68 ? 16.484 -29.562 0.644 1 79.12 68 ASN B N 1
ATOM 4249 C CA . ASN B 1 68 ? 16.297 -30.906 0.101 1 79.12 68 ASN B CA 1
ATOM 4250 C C . ASN B 1 68 ? 15.633 -30.875 -1.271 1 79.12 68 ASN B C 1
ATOM 4252 O O . ASN B 1 68 ? 14.641 -30.172 -1.463 1 79.12 68 ASN B O 1
ATOM 4256 N N . LYS B 1 69 ? 16.219 -31.672 -2.197 1 77.44 69 LYS B N 1
ATOM 4257 C CA . LYS B 1 69 ? 15.688 -31.719 -3.555 1 77.44 69 LYS B CA 1
ATOM 4258 C C . LYS B 1 69 ? 14.516 -32.719 -3.645 1 77.44 69 LYS B C 1
ATOM 4260 O O . LYS B 1 69 ? 13.703 -32.625 -4.57 1 77.44 69 LYS B O 1
ATOM 4265 N N . PHE B 1 70 ? 14.438 -33.562 -2.74 1 83.5 70 PHE B N 1
ATOM 4266 C CA . PHE B 1 70 ? 13.383 -34.562 -2.68 1 83.5 70 PHE B CA 1
ATOM 4267 C C . PHE B 1 70 ? 13.289 -35.344 -3.994 1 83.5 70 PHE B C 1
ATOM 4269 O O . PHE B 1 70 ? 12.188 -35.594 -4.5 1 83.5 70 PHE B O 1
ATOM 4276 N N . ASP B 1 71 ? 14.375 -35.719 -4.598 1 83.5 71 ASP B N 1
ATOM 4277 C CA . ASP B 1 71 ? 14.461 -36.281 -5.93 1 83.5 71 ASP B CA 1
ATOM 4278 C C . ASP B 1 71 ? 13.797 -37.656 -5.973 1 83.5 71 ASP B C 1
ATOM 4280 O O . ASP B 1 71 ? 13.391 -38.125 -7.039 1 83.5 71 ASP B O 1
ATOM 4284 N N . ASN B 1 72 ? 13.656 -38.219 -4.809 1 84.81 72 ASN B N 1
ATOM 4285 C CA . ASN B 1 72 ? 13.094 -39.562 -4.789 1 84.81 72 ASN B CA 1
ATOM 4286 C C . ASN B 1 72 ? 11.641 -39.562 -4.344 1 84.81 72 ASN B C 1
ATOM 4288 O O . ASN B 1 72 ? 11.039 -40.625 -4.164 1 84.81 72 ASN B O 1
ATOM 4292 N N . GLN B 1 73 ? 11.164 -38.469 -4.137 1 89.06 7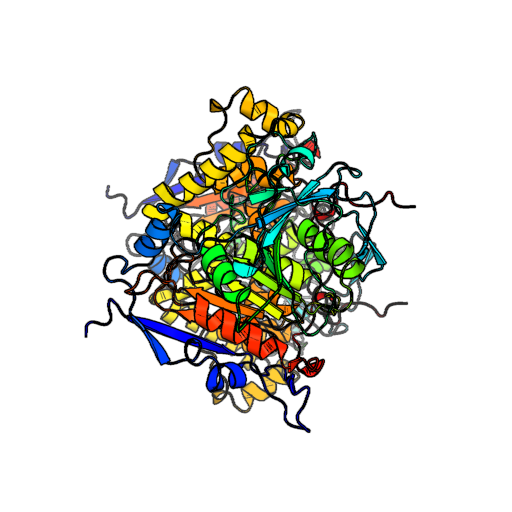3 GLN B N 1
ATOM 4293 C CA . GLN B 1 73 ? 9.766 -38.312 -3.768 1 89.06 73 GLN B CA 1
ATOM 4294 C C . GLN B 1 73 ? 8.977 -37.594 -4.852 1 89.06 73 GLN B C 1
ATOM 4296 O O . GLN B 1 73 ? 9.531 -36.719 -5.551 1 89.06 73 GLN B O 1
ATOM 4301 N N . ASP B 1 74 ? 7.73 -38 -5.051 1 92.44 74 ASP B N 1
ATOM 4302 C CA . ASP B 1 74 ? 6.824 -37.312 -5.965 1 92.44 74 ASP B CA 1
ATOM 4303 C C . ASP B 1 74 ? 7.473 -37.094 -7.328 1 92.44 74 ASP B C 1
ATOM 4305 O O . ASP B 1 74 ? 7.621 -35.969 -7.785 1 92.44 74 ASP B O 1
ATOM 4309 N N . LYS B 1 75 ? 7.84 -38.156 -7.988 1 95.38 75 LYS B N 1
ATOM 4310 C CA . LYS B 1 75 ? 8.508 -38.125 -9.289 1 95.38 75 LYS B CA 1
ATOM 4311 C C . LYS B 1 75 ? 7.508 -37.844 -10.406 1 95.38 75 LYS B C 1
ATOM 4313 O O . LYS B 1 75 ? 6.66 -38.656 -10.719 1 95.38 75 LYS B O 1
ATOM 4318 N N . VAL B 1 76 ? 7.582 -36.656 -10.969 1 97.69 76 VAL B N 1
ATOM 4319 C CA . VAL B 1 76 ? 6.703 -36.25 -12.055 1 97.69 76 VAL B CA 1
ATOM 4320 C C . VAL B 1 76 ? 7.484 -36.188 -13.367 1 97.69 76 VAL B C 1
ATOM 4322 O O . VAL B 1 76 ? 8.57 -35.594 -13.414 1 97.69 76 VAL B O 1
ATOM 4325 N N . ASN B 1 77 ? 6.992 -36.812 -14.406 1 98.12 77 ASN B N 1
ATOM 4326 C CA . ASN B 1 77 ? 7.543 -36.688 -15.75 1 98.12 77 ASN B CA 1
ATOM 4327 C C . ASN B 1 77 ? 6.859 -35.562 -16.531 1 98.12 77 ASN B C 1
ATOM 4329 O O . ASN B 1 77 ? 5.629 -35.469 -16.531 1 98.12 77 ASN B O 1
ATOM 4333 N N . TYR B 1 78 ? 7.691 -34.75 -17.156 1 98.44 78 TYR B N 1
ATOM 4334 C CA . TYR B 1 78 ? 7.168 -33.594 -17.875 1 98.44 78 TYR B CA 1
ATOM 4335 C C . TYR B 1 78 ? 7.531 -33.656 -19.359 1 98.44 78 TYR B C 1
ATOM 4337 O O . TYR B 1 78 ? 8.578 -34.188 -19.719 1 98.44 78 TYR B O 1
ATOM 4345 N N . LYS B 1 79 ? 6.688 -33.188 -20.219 1 98.62 79 LYS B N 1
ATOM 4346 C CA . LYS B 1 79 ? 6.992 -32.781 -21.578 1 98.62 79 LYS B CA 1
ATOM 4347 C C . LYS B 1 79 ? 6.992 -31.266 -21.719 1 98.62 79 LYS B C 1
ATOM 4349 O O . LYS B 1 79 ? 6.004 -30.609 -21.375 1 98.62 79 LYS B O 1
ATOM 4354 N N . ARG B 1 80 ? 8.109 -30.734 -22.141 1 98.62 80 ARG B N 1
ATOM 4355 C CA . ARG B 1 80 ? 8.273 -29.281 -22.219 1 98.62 80 ARG B CA 1
ATOM 4356 C C . ARG B 1 80 ? 7.969 -28.766 -23.609 1 98.62 80 ARG B C 1
ATOM 4358 O O . ARG B 1 80 ? 8.445 -29.312 -24.609 1 98.62 80 ARG B O 1
ATOM 4365 N N . GLU B 1 81 ? 7.199 -27.734 -23.688 1 98.5 81 GLU B N 1
ATOM 4366 C CA . GLU B 1 81 ? 6.957 -26.953 -24.891 1 98.5 81 GLU B CA 1
ATOM 4367 C C . GLU B 1 81 ? 7.426 -25.516 -24.734 1 98.5 81 GLU B C 1
ATOM 4369 O O . GLU B 1 81 ? 7.098 -24.859 -23.734 1 98.5 81 GLU B O 1
ATOM 4374 N N . ILE B 1 82 ? 8.258 -25.031 -25.594 1 98.38 82 ILE B N 1
ATOM 4375 C CA . ILE B 1 82 ? 8.656 -23.625 -25.625 1 98.38 82 ILE B CA 1
ATOM 4376 C C . ILE B 1 82 ? 7.664 -22.828 -26.469 1 98.38 82 ILE B C 1
ATOM 4378 O O . ILE B 1 82 ? 7.438 -23.141 -27.641 1 98.38 82 ILE B O 1
ATOM 4382 N N . ILE B 1 83 ? 7.062 -21.781 -25.859 1 97.62 83 ILE B N 1
ATOM 4383 C CA . ILE B 1 83 ? 6.035 -20.984 -26.516 1 97.62 83 ILE B CA 1
ATOM 4384 C C . ILE B 1 83 ? 6.598 -19.609 -26.859 1 97.62 83 ILE B C 1
ATOM 4386 O O . ILE B 1 83 ? 7.219 -18.953 -26.016 1 97.62 83 ILE B O 1
ATOM 4390 N N . ASN B 1 84 ? 6.359 -19.203 -28.047 1 97.5 84 ASN B N 1
ATOM 4391 C CA . ASN B 1 84 ? 6.68 -17.844 -28.453 1 97.5 84 ASN B CA 1
ATOM 4392 C C . ASN B 1 84 ? 5.551 -16.875 -28.109 1 97.5 84 ASN B C 1
ATOM 4394 O O . ASN B 1 84 ? 4.383 -17.141 -28.391 1 97.5 84 ASN B O 1
ATOM 4398 N N . ILE B 1 85 ? 5.891 -15.758 -27.484 1 98.19 85 ILE B N 1
ATOM 4399 C CA . ILE B 1 85 ? 4.918 -14.711 -27.203 1 98.19 85 ILE B CA 1
ATOM 4400 C C . ILE B 1 85 ? 4.711 -13.859 -28.469 1 98.19 85 ILE B C 1
ATOM 4402 O O . ILE B 1 85 ? 5.59 -13.078 -28.844 1 98.19 85 ILE B O 1
ATOM 4406 N N . GLU B 1 86 ? 3.607 -13.984 -29.016 1 97.69 86 GLU B N 1
ATOM 4407 C CA . GLU B 1 86 ? 3.318 -13.273 -30.25 1 97.69 86 GLU B CA 1
ATOM 4408 C C . GLU B 1 86 ? 3.207 -11.766 -30.016 1 97.69 86 GLU B C 1
ATOM 4410 O O . GLU B 1 86 ? 2.791 -11.328 -28.938 1 97.69 86 GLU B O 1
ATOM 4415 N N . HIS B 1 87 ? 3.609 -11.055 -31.062 1 96.56 87 HIS B N 1
ATOM 4416 C CA . HIS B 1 87 ? 3.443 -9.602 -31 1 96.56 87 HIS B CA 1
ATOM 4417 C C . HIS B 1 87 ? 2.02 -9.195 -31.375 1 96.56 87 HIS B C 1
ATOM 4419 O O . HIS B 1 87 ? 1.777 -8.695 -32.469 1 96.56 87 HIS B O 1
ATOM 4425 N N . LYS B 1 88 ? 1.129 -9.344 -30.531 1 95.62 88 LYS B N 1
ATOM 4426 C CA . LYS B 1 88 ? -0.263 -8.938 -30.703 1 95.62 88 LYS B CA 1
ATOM 4427 C C . LYS B 1 88 ? -0.824 -8.352 -29.406 1 95.62 88 LYS B C 1
ATOM 4429 O O . LYS B 1 88 ? -0.375 -8.703 -28.312 1 95.62 88 LYS B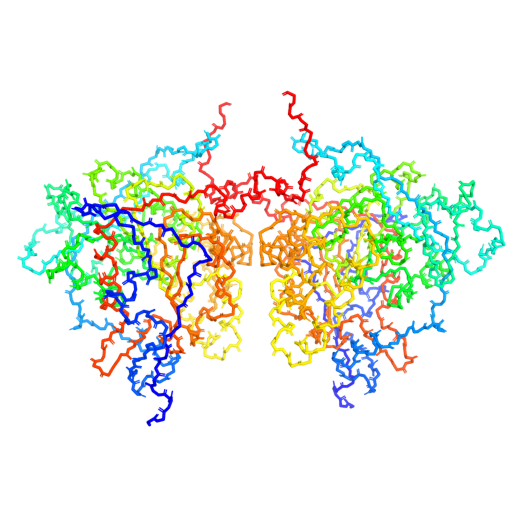 O 1
ATOM 4434 N N . PRO B 1 89 ? -1.702 -7.477 -29.531 1 95.81 89 PRO B N 1
ATOM 4435 C CA . PRO B 1 89 ? -2.283 -6.879 -28.328 1 95.81 89 PRO B CA 1
ATOM 4436 C C . PRO B 1 89 ? -3.49 -7.656 -27.797 1 95.81 89 PRO B C 1
ATOM 4438 O O . PRO B 1 89 ? -4.051 -8.484 -28.516 1 95.81 89 PRO B O 1
ATOM 4441 N N . TYR B 1 90 ? -3.814 -7.48 -26.594 1 95.81 90 TYR B N 1
ATOM 4442 C CA . TYR B 1 90 ? -5.102 -7.848 -26.016 1 95.81 90 TYR B CA 1
ATOM 4443 C C . TYR B 1 90 ? -5.852 -6.617 -25.516 1 95.81 90 TYR B C 1
ATOM 4445 O O . TYR B 1 90 ? -5.254 -5.559 -25.312 1 95.81 90 TYR B O 1
ATOM 4453 N N . SER B 1 91 ? -7.129 -6.738 -25.375 1 94.62 91 SER B N 1
ATOM 4454 C CA . SER B 1 91 ? -7.973 -5.602 -25.016 1 94.62 91 SER B CA 1
ATOM 4455 C C . SER B 1 91 ? -8.25 -5.574 -23.516 1 94.62 91 SER B C 1
ATOM 4457 O O . SER B 1 91 ? -8.617 -6.598 -22.922 1 94.62 91 SER B O 1
ATOM 4459 N N . LEU B 1 92 ? -8.086 -4.445 -22.969 1 93.69 92 LEU B N 1
ATOM 4460 C CA . LEU B 1 92 ? -8.539 -4.211 -21.594 1 93.69 92 LEU B CA 1
ATOM 4461 C C . LEU B 1 92 ? -10.023 -3.891 -21.562 1 93.69 92 LEU B C 1
ATOM 4463 O O . LEU B 1 92 ? -10.617 -3.545 -22.578 1 93.69 92 LEU B O 1
ATOM 4467 N N . PRO B 1 93 ? -10.547 -3.943 -20.422 1 87.25 93 PRO B N 1
ATOM 4468 C CA . PRO B 1 93 ? -11.977 -3.666 -20.312 1 87.25 93 PRO B CA 1
ATOM 4469 C C . PRO B 1 93 ? -12.336 -2.244 -20.734 1 87.25 93 PRO B C 1
ATOM 4471 O O . PRO B 1 93 ? -13.438 -2.006 -21.234 1 87.25 93 PRO B O 1
ATOM 4474 N N . ASN B 1 94 ? -11.492 -1.343 -20.547 1 86.62 94 ASN B N 1
ATOM 4475 C CA . ASN B 1 94 ? -11.781 0.05 -20.859 1 86.62 94 ASN B CA 1
ATOM 4476 C C . ASN B 1 94 ? -11.531 0.344 -22.344 1 86.62 94 ASN B C 1
ATOM 4478 O O . ASN B 1 94 ? -11.648 1.488 -22.781 1 86.62 94 ASN B O 1
ATOM 4482 N N . GLY B 1 95 ? -11.133 -0.658 -23.094 1 90.5 95 GLY B N 1
ATOM 4483 C CA . GLY B 1 95 ? -10.953 -0.51 -24.531 1 90.5 95 GLY B CA 1
ATOM 4484 C C . GLY B 1 95 ? -9.508 -0.316 -24.938 1 90.5 95 GLY B C 1
ATOM 4485 O O . GLY B 1 95 ? -9.164 -0.455 -26.109 1 90.5 95 GLY B O 1
ATOM 4486 N N . GLU B 1 96 ? -8.68 -0.117 -23.969 1 92.5 96 GLU B N 1
ATOM 4487 C CA . GLU B 1 96 ? -7.262 0.065 -24.266 1 92.5 96 GLU B CA 1
ATOM 4488 C C . GLU B 1 96 ? -6.625 -1.239 -24.75 1 92.5 96 GLU B C 1
ATOM 4490 O O . GLU B 1 96 ? -7.059 -2.324 -24.359 1 92.5 96 GLU B O 1
ATOM 4495 N N . GLN B 1 97 ? -5.688 -1.087 -25.641 1 95.44 97 GLN B N 1
ATOM 4496 C CA . GLN B 1 97 ? -4.93 -2.229 -26.141 1 95.44 97 GLN B CA 1
ATOM 4497 C C . GLN B 1 97 ? -3.545 -2.293 -25.5 1 95.44 97 GLN B C 1
ATOM 4499 O O . GLN B 1 97 ? -2.893 -1.264 -25.328 1 95.44 97 GLN B O 1
ATOM 4504 N N . LEU B 1 98 ? -3.172 -3.484 -25.156 1 96.62 98 LEU B N 1
ATOM 4505 C CA . LEU B 1 98 ? -1.862 -3.686 -24.547 1 96.62 98 LEU B CA 1
ATOM 4506 C C . LEU B 1 98 ? -1.171 -4.914 -25.141 1 96.62 98 LEU B C 1
ATOM 4508 O O . LEU B 1 98 ? -1.784 -5.973 -25.266 1 96.62 98 LEU B O 1
ATOM 4512 N N . TYR B 1 99 ? 0.079 -4.73 -25.578 1 97.44 99 TYR B N 1
ATOM 4513 C CA . TYR B 1 99 ? 0.861 -5.902 -25.938 1 97.44 99 TYR B CA 1
ATOM 4514 C C . TYR B 1 99 ? 1.214 -6.734 -24.719 1 97.44 99 TYR B C 1
ATOM 4516 O O . TYR B 1 99 ? 1.248 -6.215 -23.594 1 97.44 99 TYR B O 1
ATOM 4524 N N . TYR B 1 100 ? 1.453 -7.941 -24.922 1 97.75 100 TYR B N 1
ATOM 4525 C CA . TYR B 1 100 ? 1.768 -8.828 -23.812 1 97.75 100 TYR B CA 1
ATOM 4526 C C . TYR B 1 100 ? 3.156 -8.539 -23.25 1 97.75 100 TYR B C 1
ATOM 4528 O O . TYR B 1 100 ? 3.422 -8.781 -22.078 1 97.75 100 TYR B O 1
ATOM 4536 N N . ASP B 1 101 ? 4.105 -8.125 -24.078 1 97.06 101 ASP B N 1
ATOM 4537 C CA . ASP B 1 101 ? 5.398 -7.609 -23.656 1 97.06 101 ASP B CA 1
ATOM 4538 C C . ASP B 1 101 ? 5.988 -6.656 -24.688 1 97.06 101 ASP B C 1
ATOM 4540 O O . ASP B 1 101 ? 5.336 -6.34 -25.688 1 97.06 101 ASP B O 1
ATOM 4544 N N . GLN B 1 102 ? 7.137 -6.121 -24.406 1 95.62 102 GLN B N 1
ATOM 4545 C CA . GLN B 1 102 ? 7.691 -5.059 -25.234 1 95.62 102 GLN B CA 1
ATOM 4546 C C . GLN B 1 102 ? 8.688 -5.613 -26.25 1 95.62 102 GLN B C 1
ATOM 4548 O O . GLN B 1 102 ? 9.438 -4.855 -26.859 1 95.62 102 GLN B O 1
ATOM 4553 N N . TRP B 1 103 ? 8.68 -6.965 -26.547 1 96.56 103 TRP B N 1
ATOM 4554 C CA . TRP B 1 103 ? 9.828 -7.52 -27.266 1 96.56 103 TRP B CA 1
ATOM 4555 C C . TRP B 1 103 ? 9.422 -8.039 -28.641 1 96.56 103 TRP B C 1
ATOM 4557 O O . TRP B 1 103 ? 10.039 -8.977 -29.156 1 96.56 103 TRP B O 1
ATOM 4567 N N . ASN B 1 104 ? 8.367 -7.625 -29.172 1 95.94 104 ASN B N 1
ATOM 4568 C CA . ASN B 1 104 ? 7.961 -7.719 -30.562 1 95.94 104 ASN B CA 1
ATOM 4569 C C . ASN B 1 104 ? 7.98 -9.164 -31.062 1 95.94 104 ASN B C 1
ATOM 4571 O O . ASN B 1 104 ? 8.477 -9.438 -32.156 1 95.94 104 ASN B O 1
ATOM 4575 N N . GLY B 1 105 ? 7.633 -10.031 -30.234 1 96.81 105 GLY B N 1
ATOM 4576 C CA . GLY B 1 105 ? 7.48 -11.406 -30.672 1 96.81 105 GLY B CA 1
ATOM 4577 C C . GLY B 1 105 ? 8.727 -12.242 -30.453 1 96.81 105 GLY B C 1
ATOM 4578 O O . GLY B 1 105 ? 8.789 -13.398 -30.875 1 96.81 105 GLY B O 1
ATOM 4579 N N . GLU B 1 106 ? 9.648 -11.719 -29.734 1 97 106 GLU B N 1
ATOM 4580 C CA . GLU B 1 106 ? 10.93 -12.406 -29.578 1 97 106 GLU B CA 1
ATOM 4581 C C . GLU B 1 106 ? 10.961 -13.211 -28.281 1 97 106 GLU B C 1
ATOM 4583 O O . GLU B 1 106 ? 11.82 -14.07 -28.094 1 97 106 GLU B O 1
ATOM 4588 N N . SER B 1 107 ? 10.016 -12.961 -27.422 1 97.88 107 SER B N 1
ATOM 4589 C CA . SER B 1 107 ? 10.039 -13.594 -26.109 1 97.88 107 SER B CA 1
ATOM 4590 C C . SER B 1 107 ? 9.516 -15.031 -26.188 1 97.88 107 SER B C 1
ATOM 4592 O O . SER B 1 107 ? 8.641 -15.336 -26.984 1 97.88 107 SER B O 1
ATOM 4594 N N . THR B 1 108 ? 10.102 -15.867 -25.359 1 98.06 108 THR B N 1
ATOM 4595 C CA . THR B 1 108 ? 9.602 -17.219 -25.203 1 98.06 108 THR B CA 1
ATOM 4596 C C . THR B 1 108 ? 9.375 -17.547 -23.719 1 98.06 108 THR B C 1
ATOM 4598 O O . THR B 1 108 ? 9.984 -16.922 -22.844 1 98.06 108 THR B O 1
ATOM 4601 N N . ILE B 1 109 ? 8.453 -18.453 -23.438 1 98.19 109 ILE B N 1
ATOM 4602 C CA . ILE B 1 109 ? 8.258 -19.047 -22.109 1 98.19 109 ILE B CA 1
ATOM 4603 C C . ILE B 1 109 ? 8.203 -20.562 -22.234 1 98.19 109 ILE B C 1
ATOM 4605 O O . ILE B 1 109 ? 8.031 -21.094 -23.328 1 98.19 109 ILE B O 1
ATOM 4609 N N . ALA B 1 110 ? 8.422 -21.234 -21.172 1 98.69 110 ALA B N 1
ATOM 4610 C CA . ALA B 1 110 ? 8.422 -22.688 -21.156 1 98.69 110 ALA B CA 1
ATOM 4611 C C . ALA B 1 110 ? 7.215 -23.234 -20.391 1 98.69 110 ALA B C 1
ATOM 4613 O O . ALA B 1 110 ? 6.957 -22.828 -19.25 1 98.69 110 ALA B O 1
ATOM 4614 N N . LEU B 1 111 ? 6.473 -24.094 -21 1 98.75 111 LEU B N 1
ATOM 4615 C CA . LEU B 1 111 ? 5.379 -24.828 -20.375 1 98.75 111 LEU B CA 1
ATOM 4616 C C . LEU B 1 111 ? 5.75 -26.297 -20.188 1 98.75 111 LEU B C 1
ATOM 4618 O O . LEU B 1 111 ? 6.234 -26.953 -21.109 1 98.75 111 LEU B O 1
ATOM 4622 N N . ASP B 1 112 ? 5.602 -26.812 -19 1 98.88 112 ASP B N 1
ATOM 4623 C CA . ASP B 1 112 ? 5.844 -28.219 -18.703 1 98.88 112 ASP B CA 1
ATOM 4624 C C . ASP B 1 112 ? 4.535 -28.953 -18.438 1 98.88 112 ASP B C 1
ATOM 4626 O O . ASP B 1 112 ? 3.85 -28.688 -17.453 1 98.88 112 ASP B O 1
ATOM 4630 N N . TYR B 1 113 ? 4.203 -29.906 -19.344 1 98.69 113 TYR B N 1
ATOM 4631 C CA . TYR B 1 113 ? 3.031 -30.766 -19.219 1 98.69 113 TYR B CA 1
ATOM 4632 C C . TYR B 1 113 ? 3.334 -31.969 -18.328 1 98.69 113 TYR B C 1
ATOM 4634 O O . TYR B 1 113 ? 4.238 -32.75 -18.625 1 98.69 113 TYR B O 1
ATOM 4642 N N . ALA B 1 114 ? 2.594 -32.094 -17.234 1 98.69 114 ALA B N 1
ATOM 4643 C CA . ALA B 1 114 ? 2.771 -33.25 -16.391 1 98.69 114 ALA B CA 1
ATOM 4644 C C . ALA B 1 114 ? 2.066 -34.469 -16.984 1 98.69 114 ALA B C 1
ATOM 4646 O O . ALA B 1 114 ? 0.888 -34.406 -17.328 1 98.69 114 ALA B O 1
ATOM 4647 N N . ILE B 1 115 ? 2.768 -35.625 -17.062 1 98.19 115 ILE B N 1
ATOM 4648 C CA . ILE B 1 115 ? 2.229 -36.812 -17.703 1 98.19 115 ILE B CA 1
ATOM 4649 C C . ILE B 1 115 ? 2.016 -37.906 -16.656 1 98.19 115 ILE B C 1
ATOM 4651 O O . ILE B 1 115 ? 2.945 -38.281 -15.938 1 98.19 115 ILE B O 1
ATOM 4655 N N . PRO B 1 116 ? 0.786 -38.438 -16.547 1 97.5 116 PRO B N 1
ATOM 4656 C CA . PRO B 1 116 ? 0.571 -39.562 -15.633 1 97.5 116 PRO B CA 1
ATOM 4657 C C . PRO B 1 116 ? 1.546 -40.719 -15.883 1 97.5 116 PRO B C 1
ATOM 4659 O O . PRO B 1 116 ? 1.903 -40.969 -17.031 1 97.5 116 PRO B O 1
ATOM 4662 N N . LYS B 1 117 ? 1.921 -41.438 -14.867 1 96.69 117 LYS B N 1
ATOM 4663 C CA . LYS B 1 117 ? 2.955 -42.469 -14.898 1 96.69 117 LYS B CA 1
ATOM 4664 C C . LYS B 1 117 ? 2.629 -43.531 -15.93 1 96.69 117 LYS B C 1
ATOM 4666 O O . LYS B 1 117 ? 3.492 -43.938 -16.703 1 96.69 117 LYS B O 1
ATOM 4671 N N . ALA B 1 118 ? 1.366 -43.906 -16.016 1 95.25 118 ALA B N 1
ATOM 4672 C CA . ALA B 1 118 ? 0.947 -45 -16.906 1 95.25 118 ALA B CA 1
ATOM 4673 C C . ALA B 1 118 ? 0.962 -44.531 -18.375 1 95.25 118 ALA B C 1
ATOM 4675 O O . ALA B 1 118 ? 1.048 -45.344 -19.281 1 95.25 118 ALA B O 1
ATOM 4676 N N . GLN B 1 119 ? 0.945 -43.25 -18.562 1 94.56 119 GLN B N 1
ATOM 4677 C CA . GLN B 1 119 ? 0.819 -42.719 -19.906 1 94.56 119 GLN B CA 1
ATOM 4678 C C . GLN B 1 119 ? 2.162 -42.219 -20.438 1 94.56 119 GLN B C 1
ATOM 4680 O O . GLN B 1 119 ? 2.318 -41.969 -21.625 1 94.56 119 GLN B O 1
ATOM 4685 N N . PHE B 1 120 ? 3.086 -42.062 -19.562 1 95.56 120 PHE B N 1
ATOM 4686 C CA . PHE B 1 120 ? 4.363 -41.5 -19.969 1 95.56 120 PHE B CA 1
ATOM 4687 C C . PHE B 1 120 ? 5.152 -42.469 -20.812 1 95.56 120 PHE B C 1
ATOM 4689 O O . PHE B 1 120 ? 5.387 -43.625 -20.406 1 95.56 120 PHE B O 1
ATOM 4696 N N . LYS B 1 121 ? 5.516 -42.094 -21.953 1 93.81 121 LYS B N 1
ATOM 4697 C CA . LYS B 1 121 ? 6.414 -42.781 -22.859 1 93.81 121 LYS B CA 1
ATOM 4698 C C . LYS B 1 121 ? 7.602 -41.906 -23.25 1 93.81 121 LYS B C 1
ATOM 4700 O O . LYS B 1 121 ? 7.438 -40.906 -23.922 1 93.81 121 LYS B O 1
ATOM 4705 N N . SER B 1 122 ? 8.695 -42.375 -22.812 1 95 122 SER B N 1
ATOM 4706 C CA . SER B 1 122 ? 9.898 -41.625 -23.141 1 95 122 SER B CA 1
ATOM 4707 C C . SER B 1 122 ? 10.156 -41.625 -24.641 1 95 122 SER B C 1
ATOM 4709 O O . SER B 1 122 ? 9.969 -42.656 -25.312 1 95 122 SER B O 1
ATOM 4711 N N . ASP B 1 123 ? 10.5 -40.5 -25.109 1 94.88 123 ASP B N 1
ATOM 4712 C CA . ASP B 1 123 ? 10.914 -40.344 -26.5 1 94.88 123 ASP B CA 1
ATOM 4713 C C . ASP B 1 123 ? 12.43 -40.188 -26.609 1 94.88 123 ASP B C 1
ATOM 4715 O O . ASP B 1 123 ? 12.953 -39.094 -26.375 1 94.88 123 ASP B O 1
ATOM 4719 N N . PRO B 1 124 ? 13.148 -41.156 -27.016 1 94.06 124 PRO B N 1
ATOM 4720 C CA . PRO B 1 124 ? 14.609 -41.062 -27.094 1 94.06 124 PRO B CA 1
ATOM 4721 C C . PRO B 1 124 ? 15.07 -39.969 -28.031 1 94.06 124 PRO B C 1
ATOM 4723 O O . PRO B 1 124 ? 16.219 -39.5 -27.938 1 94.06 124 PRO B O 1
ATOM 4726 N N . ASN B 1 125 ? 14.164 -39.531 -28.922 1 95.62 125 ASN B N 1
ATOM 4727 C CA . ASN B 1 125 ? 14.531 -38.531 -29.906 1 95.62 125 ASN B CA 1
ATOM 4728 C C . ASN B 1 125 ? 13.984 -37.156 -29.531 1 95.62 125 ASN B C 1
ATOM 4730 O O . ASN B 1 125 ? 13.898 -36.25 -30.375 1 95.62 125 ASN B O 1
ATOM 4734 N N . HIS B 1 126 ? 13.594 -36.969 -28.281 1 96.56 126 HIS B N 1
ATOM 4735 C CA . HIS B 1 126 ? 12.93 -35.719 -27.875 1 96.56 126 HIS B CA 1
ATOM 4736 C C . HIS B 1 126 ? 13.836 -34.5 -28.109 1 96.56 126 HIS B C 1
ATOM 4738 O O . HIS B 1 126 ? 13.359 -33.406 -28.344 1 96.56 126 HIS B O 1
ATOM 4744 N N . GLU B 1 127 ? 15.164 -34.688 -28.094 1 96.38 127 GLU B N 1
ATOM 4745 C CA . GLU B 1 127 ? 16.125 -33.594 -28.281 1 96.38 127 GLU B CA 1
ATOM 4746 C C . GLU B 1 127 ? 16 -32.969 -29.672 1 96.38 127 GLU B C 1
ATOM 4748 O O . GLU B 1 127 ? 16.422 -31.844 -29.891 1 96.38 127 GLU B O 1
ATOM 4753 N N . SER B 1 128 ? 15.508 -33.75 -30.609 1 96.81 128 SER B N 1
ATOM 4754 C CA . SER B 1 128 ? 15.312 -33.219 -31.953 1 96.81 128 SER B CA 1
ATOM 4755 C C . SER B 1 128 ? 14.25 -32.125 -31.984 1 96.81 128 SER B C 1
ATOM 4757 O O . SER B 1 128 ? 14.18 -31.344 -32.938 1 96.81 128 SER B O 1
ATOM 4759 N N . PHE B 1 129 ? 13.422 -32.062 -30.922 1 97.31 129 PHE B N 1
ATOM 4760 C CA . PHE B 1 129 ? 12.359 -31.078 -30.828 1 97.31 129 PHE B CA 1
ATOM 4761 C C . PHE B 1 129 ? 12.828 -29.844 -30.062 1 97.31 129 PHE B C 1
ATOM 4763 O O . PHE B 1 129 ? 12.078 -28.875 -29.906 1 97.31 129 PHE B O 1
ATOM 4770 N N . LYS B 1 130 ? 14.023 -29.875 -29.594 1 97.44 130 LYS B N 1
ATOM 4771 C CA . LYS B 1 130 ? 14.609 -28.75 -28.859 1 97.44 130 LYS B CA 1
ATOM 4772 C C . LYS B 1 130 ? 14.789 -27.547 -29.766 1 97.44 130 LYS B C 1
ATOM 4774 O O . LYS B 1 130 ? 15.477 -27.625 -30.797 1 97.44 130 LYS B O 1
ATOM 4779 N N . PRO B 1 131 ? 14.18 -26.422 -29.422 1 96.88 131 PRO B N 1
ATOM 4780 C CA . PRO B 1 131 ? 14.469 -25.219 -30.203 1 96.88 131 PRO B CA 1
ATOM 4781 C C . PRO B 1 131 ? 15.922 -24.781 -30.094 1 96.88 131 PRO B C 1
ATOM 4783 O O . PRO B 1 131 ? 16.547 -24.953 -29.031 1 96.88 131 PRO B O 1
ATOM 4786 N N . GLU B 1 132 ? 16.438 -24.094 -31.094 1 95.56 132 GLU B N 1
ATOM 4787 C CA . GLU B 1 132 ? 17.812 -23.641 -31.156 1 95.56 132 GLU B CA 1
ATOM 4788 C C . GLU B 1 132 ? 18.125 -22.656 -30.031 1 95.56 132 GLU B C 1
ATOM 4790 O O . GLU B 1 132 ? 19.234 -22.609 -29.516 1 95.56 132 GLU B O 1
ATOM 4795 N N . SER B 1 133 ? 17.141 -21.984 -29.641 1 94.94 133 SER B N 1
ATOM 4796 C CA . SER B 1 133 ? 17.312 -20.938 -28.641 1 94.94 133 SER B CA 1
ATOM 4797 C C . SER B 1 133 ? 17.594 -21.531 -27.266 1 94.94 133 SER B C 1
ATOM 4799 O O . SER B 1 133 ? 18.125 -20.859 -26.391 1 94.94 133 SER B O 1
ATOM 4801 N N . GLN B 1 134 ? 17.219 -22.797 -27.078 1 97.06 134 GLN B N 1
ATOM 4802 C CA . GLN B 1 134 ? 17.406 -23.422 -25.781 1 97.06 134 GLN B CA 1
ATOM 4803 C C . GLN B 1 134 ? 18.781 -24.078 -25.672 1 97.06 134 GLN B C 1
ATOM 4805 O O . GLN B 1 134 ? 19.094 -25 -26.438 1 97.06 134 GLN B O 1
ATOM 4810 N N . THR B 1 135 ? 19.578 -23.625 -24.688 1 95.44 135 THR B N 1
ATOM 4811 C CA . THR B 1 135 ? 20.969 -24.062 -24.656 1 95.44 135 THR B CA 1
ATOM 4812 C C . THR B 1 135 ? 21.25 -24.812 -23.359 1 95.44 135 THR B C 1
ATOM 4814 O O . THR B 1 135 ? 22.297 -25.453 -23.219 1 95.44 135 THR B O 1
ATOM 4817 N N . ARG B 1 136 ? 20.312 -24.766 -22.469 1 94.94 136 ARG B N 1
ATOM 4818 C CA . ARG B 1 136 ? 20.547 -25.375 -21.172 1 94.94 136 ARG B CA 1
ATOM 4819 C C . ARG B 1 136 ? 19.969 -26.781 -21.109 1 94.94 136 ARG B C 1
ATOM 4821 O O . ARG B 1 136 ? 19.031 -27.094 -21.828 1 94.94 136 ARG B O 1
ATOM 4828 N N . GLU B 1 137 ? 20.547 -27.531 -20.234 1 95.62 137 GLU B N 1
ATOM 4829 C CA . GLU B 1 137 ? 20.016 -28.875 -20.031 1 95.62 137 GLU B CA 1
ATOM 4830 C C . GLU B 1 137 ? 18.641 -28.828 -19.375 1 95.62 137 GLU B C 1
ATOM 4832 O O . GLU B 1 137 ? 18.375 -27.984 -18.516 1 95.62 137 GLU B O 1
ATOM 4837 N N . LEU B 1 138 ? 17.828 -29.781 -19.766 1 97.44 138 LEU B N 1
ATOM 4838 C CA . LEU B 1 138 ? 16.5 -29.859 -19.188 1 97.44 138 LEU B CA 1
ATOM 4839 C C . LEU B 1 138 ? 16.562 -30.281 -17.734 1 97.44 138 LEU B C 1
ATOM 4841 O O . LEU B 1 138 ? 17.484 -30.984 -17.328 1 97.44 138 LEU B O 1
ATOM 4845 N N . PRO B 1 139 ? 15.586 -29.844 -16.922 1 96.31 139 PRO B N 1
ATOM 4846 C CA . PRO B 1 139 ? 15.492 -30.344 -15.555 1 96.31 139 PRO B CA 1
ATOM 4847 C C . PRO B 1 139 ? 15.234 -31.844 -15.5 1 96.31 139 PRO B C 1
ATOM 4849 O O . PRO B 1 139 ? 14.938 -32.469 -16.531 1 96.31 139 PRO B O 1
ATOM 4852 N N . PRO B 1 140 ? 15.336 -32.406 -14.305 1 94.44 140 PRO B N 1
ATOM 4853 C CA . PRO B 1 140 ? 15.102 -33.844 -14.188 1 94.44 140 PRO B CA 1
ATOM 4854 C C . PRO B 1 140 ? 13.711 -34.25 -14.664 1 94.44 140 PRO B C 1
ATOM 4856 O O . PRO B 1 140 ? 12.734 -33.531 -14.438 1 94.44 140 PRO B O 1
ATOM 4859 N N . ARG B 1 141 ? 13.656 -35.5 -15.336 1 96.75 141 ARG B N 1
ATOM 4860 C CA . ARG B 1 141 ? 12.422 -36.156 -15.758 1 96.75 141 ARG B CA 1
ATOM 4861 C C . ARG B 1 141 ? 11.648 -35.25 -16.719 1 96.75 141 ARG B C 1
ATOM 4863 O O . ARG B 1 141 ? 10.414 -35.188 -16.672 1 96.75 141 ARG B O 1
ATOM 4870 N N . THR B 1 142 ? 12.367 -34.469 -17.516 1 98 142 THR B N 1
ATOM 4871 C CA . THR B 1 142 ? 11.742 -33.562 -18.484 1 98 142 THR B CA 1
ATOM 4872 C C . THR B 1 142 ? 12.25 -33.844 -19.891 1 98 142 THR B C 1
ATOM 4874 O O . THR B 1 142 ? 13.445 -34.094 -20.094 1 98 142 THR B O 1
ATOM 4877 N N . GLU B 1 143 ? 11.391 -33.969 -20.859 1 98.5 143 GLU B N 1
ATOM 4878 C CA . GLU B 1 143 ? 11.695 -34.125 -22.281 1 98.5 143 GLU B CA 1
ATOM 4879 C C . GLU B 1 143 ? 11.008 -33.031 -23.094 1 98.5 143 GLU B C 1
ATOM 4881 O O . GLU B 1 143 ? 10 -32.469 -22.656 1 98.5 143 GLU B O 1
ATOM 4886 N N . TYR B 1 144 ? 11.578 -32.719 -24.203 1 98.56 144 TYR B N 1
ATOM 4887 C CA . TYR B 1 144 ? 10.891 -31.797 -25.109 1 98.56 144 TYR B CA 1
ATOM 4888 C C . TYR B 1 144 ? 9.656 -32.469 -25.719 1 98.56 144 TYR B C 1
ATOM 4890 O O . TYR B 1 144 ? 9.688 -33.625 -26.078 1 98.56 144 TYR B O 1
ATOM 4898 N N . LYS B 1 145 ? 8.648 -31.766 -25.781 1 98.12 145 LYS B N 1
ATOM 4899 C CA . LYS B 1 145 ? 7.391 -32.25 -26.359 1 98.12 145 LYS B CA 1
ATOM 4900 C C . LYS B 1 145 ? 7.48 -32.344 -27.875 1 98.12 145 LYS B C 1
ATOM 4902 O O . LYS B 1 145 ? 7.938 -31.406 -28.547 1 98.12 145 LYS B O 1
ATOM 4907 N N . ASN B 1 146 ? 7.051 -33.469 -28.422 1 96.69 146 ASN B N 1
ATOM 4908 C CA . ASN B 1 146 ? 6.812 -33.562 -29.859 1 96.69 146 ASN B CA 1
ATOM 4909 C C . ASN B 1 146 ? 5.676 -32.656 -30.297 1 96.69 146 ASN B C 1
ATOM 4911 O O . ASN B 1 146 ? 4.539 -32.812 -29.859 1 96.69 146 ASN B O 1
ATOM 4915 N N . PRO B 1 147 ? 5.98 -31.672 -31.172 1 94.94 147 PRO B N 1
ATOM 4916 C CA . PRO B 1 147 ? 4.965 -30.703 -31.594 1 94.94 147 PRO B CA 1
ATOM 4917 C C . PRO B 1 147 ? 3.713 -31.375 -32.156 1 94.94 147 PRO B C 1
ATOM 4919 O O . PRO B 1 147 ? 2.633 -30.781 -32.156 1 94.94 147 PRO B O 1
ATOM 4922 N N . GLU B 1 148 ? 3.768 -32.562 -32.625 1 93.44 148 GLU B N 1
ATOM 4923 C CA . GLU B 1 148 ? 2.643 -33.281 -33.219 1 93.44 148 GLU B CA 1
ATOM 4924 C C . GLU B 1 148 ? 1.818 -34.031 -32.188 1 93.44 148 GLU B C 1
ATOM 4926 O O . GLU B 1 148 ? 0.708 -34.469 -32.469 1 93.44 148 GLU B O 1
ATOM 4931 N N . GLU B 1 149 ? 2.35 -34.094 -31.062 1 92.5 149 GLU B N 1
ATOM 4932 C CA . GLU B 1 149 ? 1.654 -34.844 -30.016 1 92.5 149 GLU B CA 1
ATOM 4933 C C . GLU B 1 149 ? 0.625 -33.938 -29.297 1 92.5 149 GLU B C 1
ATOM 4935 O O . GLU B 1 149 ? 0.878 -32.781 -29.047 1 92.5 149 GLU B O 1
ATOM 4940 N N . SER B 1 150 ? -0.525 -34.5 -29.078 1 91.56 150 SER B N 1
ATOM 4941 C CA . SER B 1 150 ? -1.548 -33.875 -28.25 1 91.56 150 SER B CA 1
ATOM 4942 C C . SER B 1 150 ? -1.58 -34.469 -26.844 1 91.56 150 SER B C 1
ATOM 4944 O O . SER B 1 150 ? -1.966 -35.625 -26.672 1 91.56 150 SER B O 1
ATOM 4946 N N . LEU B 1 151 ? -1.165 -33.75 -25.906 1 93.69 151 LEU B N 1
ATOM 4947 C CA . LEU B 1 151 ? -1.014 -34.281 -24.547 1 93.69 151 LEU B CA 1
ATOM 4948 C C . LEU B 1 151 ? -2.279 -34.031 -23.734 1 93.69 151 LEU B C 1
ATOM 4950 O O . LEU B 1 151 ? -2.49 -34.656 -22.688 1 93.69 151 LEU B O 1
ATOM 4954 N N . ILE B 1 152 ? -3.086 -33.062 -24.094 1 94.94 152 ILE B N 1
ATOM 4955 C CA . ILE B 1 152 ? -4.305 -32.688 -23.375 1 94.94 152 ILE B CA 1
ATOM 4956 C C . ILE B 1 152 ? -5.496 -32.719 -24.328 1 94.94 152 ILE B C 1
ATOM 4958 O O . ILE B 1 152 ? -5.438 -32.188 -25.438 1 94.94 152 ILE B O 1
ATOM 4962 N N . ASP B 1 153 ? -6.504 -33.469 -23.922 1 92.12 153 ASP B N 1
ATOM 4963 C CA . ASP B 1 153 ? -7.754 -33.5 -24.688 1 92.12 153 ASP B CA 1
ATOM 4964 C C . ASP B 1 153 ? -8.711 -32.406 -24.234 1 92.12 153 ASP B C 1
ATOM 4966 O O . ASP B 1 153 ? -8.82 -32.125 -23.031 1 92.12 153 ASP B O 1
ATOM 4970 N N . ASP B 1 154 ? -9.32 -31.797 -25.156 1 92.62 154 ASP B N 1
ATOM 4971 C CA . ASP B 1 154 ? -10.258 -30.719 -24.875 1 92.62 154 ASP B CA 1
ATOM 4972 C C . ASP B 1 154 ? -11.602 -31.266 -24.422 1 92.62 154 ASP B C 1
ATOM 4974 O O . ASP B 1 154 ? -12.562 -31.297 -25.188 1 92.62 154 ASP B O 1
ATOM 4978 N N . HIS B 1 155 ? -11.664 -31.688 -23.266 1 86.31 155 HIS B N 1
ATOM 4979 C CA . HIS B 1 155 ? -12.906 -32.188 -22.703 1 86.31 155 HIS B CA 1
ATOM 4980 C C . HIS B 1 155 ? -13.219 -31.531 -21.359 1 86.31 155 HIS B C 1
ATOM 4982 O O . HIS B 1 155 ? -12.328 -31.359 -20.531 1 86.31 155 HIS B O 1
ATOM 4988 N N . GLU B 1 156 ? -14.438 -31.312 -21.109 1 79.75 156 GLU B N 1
ATOM 4989 C CA . GLU B 1 156 ? -14.875 -30.578 -19.938 1 79.75 156 GLU B CA 1
ATOM 4990 C C . GLU B 1 156 ? -14.773 -31.422 -18.672 1 79.75 156 GLU B C 1
ATOM 4992 O O . GLU B 1 156 ? -14.648 -30.891 -17.562 1 79.75 156 GLU B O 1
ATOM 4997 N N . ASP B 1 157 ? -14.742 -32.688 -18.875 1 84.38 157 ASP B N 1
ATOM 4998 C CA . ASP B 1 157 ? -14.797 -33.562 -17.719 1 84.38 157 ASP B CA 1
ATOM 4999 C C . ASP B 1 157 ? -13.414 -33.75 -17.109 1 84.38 157 ASP B C 1
ATOM 5001 O O . ASP B 1 157 ? -13.289 -34.281 -16 1 84.38 157 ASP B O 1
ATOM 5005 N N . LYS B 1 158 ? -12.414 -33.375 -17.781 1 93.19 158 LYS B N 1
ATOM 5006 C CA . LYS B 1 158 ? -11.062 -33.438 -17.25 1 93.19 158 LYS B CA 1
ATOM 5007 C C . LYS B 1 158 ? -10.461 -32.062 -17.094 1 93.19 158 LYS B C 1
ATOM 5009 O O . LYS B 1 158 ? -9.914 -31.5 -18.062 1 93.19 158 LYS B O 1
ATOM 5014 N N . PRO B 1 159 ? -10.531 -31.5 -15.93 1 97.06 159 PRO B N 1
ATOM 5015 C CA . PRO B 1 159 ? -10.07 -30.125 -15.734 1 97.06 159 PRO B CA 1
ATOM 5016 C C . PRO B 1 159 ? -8.562 -29.969 -15.914 1 97.06 159 PRO B C 1
ATOM 5018 O O . PRO B 1 159 ? -7.832 -30.969 -15.898 1 97.06 159 PRO B O 1
ATOM 5021 N N . LEU B 1 160 ? -8.102 -28.781 -16.203 1 98.5 160 LEU B N 1
ATOM 5022 C CA . LEU B 1 160 ? -6.691 -28.422 -16.344 1 98.5 160 LEU B CA 1
ATOM 5023 C C . LEU B 1 160 ? -6.23 -27.562 -15.172 1 98.5 160 LEU B C 1
ATOM 5025 O O . LEU B 1 160 ? -6.824 -26.531 -14.883 1 98.5 160 LEU B O 1
ATOM 5029 N N . LEU B 1 161 ? -5.266 -28.062 -14.453 1 98.75 161 LEU B N 1
ATOM 5030 C CA . LEU B 1 161 ? -4.613 -27.297 -13.398 1 98.75 161 LEU B CA 1
ATOM 5031 C C . LEU B 1 161 ? -3.371 -26.594 -13.938 1 98.75 161 LEU B C 1
ATOM 5033 O O . LEU B 1 161 ? -2.492 -27.234 -14.523 1 98.75 161 LEU B O 1
ATOM 5037 N N . ILE B 1 162 ? -3.324 -25.281 -13.844 1 98.94 162 ILE B N 1
ATOM 5038 C CA . ILE B 1 162 ? -2.156 -24.484 -14.211 1 98.94 162 ILE B CA 1
ATOM 5039 C C . ILE B 1 162 ? -1.434 -24.031 -12.945 1 98.94 162 ILE B C 1
ATOM 5041 O O . ILE B 1 162 ? -2.027 -23.375 -12.086 1 98.94 162 ILE B O 1
ATOM 5045 N N . VAL B 1 163 ? -0.141 -24.328 -12.867 1 98.94 163 VAL B N 1
ATOM 5046 C CA . VAL B 1 163 ? 0.603 -24.109 -11.633 1 98.94 163 VAL B CA 1
ATOM 5047 C C . VAL B 1 163 ? 1.684 -23.047 -11.852 1 98.94 163 VAL B C 1
ATOM 5049 O O . VAL B 1 163 ? 2.4 -23.094 -12.859 1 98.94 163 VAL B O 1
ATOM 5052 N N . LEU B 1 164 ? 1.809 -22.094 -10.953 1 98.94 164 LEU B N 1
ATOM 5053 C CA . LEU B 1 164 ? 2.852 -21.078 -10.922 1 98.94 164 LEU B CA 1
ATOM 5054 C C . LEU B 1 164 ? 3.793 -21.312 -9.742 1 98.94 164 LEU B C 1
ATOM 5056 O O . LEU B 1 164 ? 3.354 -21.375 -8.594 1 98.94 164 LEU B O 1
ATOM 5060 N N . HIS B 1 165 ? 5.086 -21.391 -10.023 1 98.5 165 HIS B N 1
ATOM 5061 C CA . HIS B 1 165 ? 6.086 -21.719 -9.016 1 98.5 165 HIS B CA 1
ATOM 5062 C C . HIS B 1 165 ? 6.555 -20.469 -8.273 1 98.5 165 HIS B C 1
ATOM 5064 O O . HIS B 1 165 ? 6.184 -19.359 -8.625 1 98.5 165 HIS B O 1
ATOM 5070 N N . GLY B 1 166 ? 7.332 -20.688 -7.203 1 96.88 166 GLY B N 1
ATOM 5071 C CA . GLY B 1 166 ? 7.883 -19.609 -6.41 1 96.88 166 GLY B CA 1
ATOM 5072 C C . GLY B 1 166 ? 9.125 -18.984 -7.027 1 96.88 166 GLY B C 1
ATOM 5073 O O . GLY B 1 166 ? 9.461 -19.266 -8.18 1 96.88 166 GLY B O 1
ATOM 5074 N N . LEU B 1 167 ? 9.797 -18.188 -6.262 1 95.38 167 LEU B N 1
ATOM 5075 C CA . LEU B 1 167 ? 10.93 -17.406 -6.727 1 95.38 167 LEU B CA 1
ATOM 5076 C C . LEU B 1 167 ? 12.062 -18.297 -7.199 1 95.38 167 LEU B C 1
ATOM 5078 O O . LEU B 1 167 ? 12.508 -19.188 -6.465 1 95.38 167 LEU B O 1
ATOM 5082 N N . ALA B 1 168 ? 12.5 -18.125 -8.406 1 93.06 168 ALA B N 1
ATOM 5083 C CA . ALA B 1 168 ? 13.664 -18.766 -9.008 1 93.06 168 ALA B CA 1
ATOM 5084 C C . ALA B 1 168 ? 13.492 -20.281 -9.07 1 93.06 168 ALA B C 1
ATOM 5086 O O . ALA B 1 168 ? 14.469 -21.031 -9.062 1 93.06 168 ALA B O 1
ATOM 5087 N N . GLY B 1 169 ? 12.258 -20.75 -9.07 1 94.62 169 GLY B N 1
ATOM 5088 C CA . GLY B 1 169 ? 11.992 -22.172 -9.109 1 94.62 169 GLY B CA 1
ATOM 5089 C C . GLY B 1 169 ? 11.578 -22.672 -10.484 1 94.62 169 GLY B C 1
ATOM 5090 O O . GLY B 1 169 ? 12.125 -22.234 -11.5 1 94.62 169 GLY B O 1
ATOM 5091 N N . GLY B 1 170 ? 10.703 -23.688 -10.414 1 96.75 170 GLY B N 1
ATOM 5092 C CA . GLY B 1 170 ? 10.211 -24.297 -11.633 1 96.75 170 GLY B CA 1
ATOM 5093 C C . GLY B 1 170 ? 9.453 -25.594 -11.391 1 96.75 170 GLY B C 1
ATOM 5094 O O . GLY B 1 170 ? 9.133 -25.922 -10.242 1 96.75 170 GLY B O 1
ATOM 5095 N N . SER B 1 171 ? 9.18 -26.25 -12.492 1 97.81 171 SER B N 1
ATOM 5096 C CA . SER B 1 171 ? 8.344 -27.438 -12.453 1 97.81 171 SER B CA 1
ATOM 5097 C C . SER B 1 171 ? 8.992 -28.547 -11.617 1 97.81 171 SER B C 1
ATOM 5099 O O . SER B 1 171 ? 8.305 -29.438 -11.125 1 97.81 171 SER B O 1
ATOM 5101 N N . TYR B 1 172 ? 10.312 -28.484 -11.336 1 96.06 172 TYR B N 1
ATOM 5102 C CA . TYR B 1 172 ? 11.039 -29.531 -10.633 1 96.06 172 TYR B CA 1
ATOM 5103 C C . TYR B 1 172 ? 10.93 -29.359 -9.125 1 96.06 172 TYR B C 1
ATOM 5105 O O . TYR B 1 172 ? 11.359 -30.234 -8.359 1 96.06 172 TYR B O 1
ATOM 5113 N N . GLU B 1 173 ? 10.391 -28.25 -8.688 1 95.75 173 GLU B N 1
ATOM 5114 C CA . GLU B 1 173 ? 10.344 -27.969 -7.254 1 95.75 173 GLU B CA 1
ATOM 5115 C C . GLU B 1 173 ? 9.523 -29.016 -6.512 1 95.75 173 GLU B C 1
ATOM 5117 O O . GLU B 1 173 ? 8.445 -29.406 -6.969 1 95.75 173 GLU B O 1
ATOM 5122 N N . ALA B 1 174 ? 9.945 -29.438 -5.355 1 94.56 174 ALA B N 1
ATOM 5123 C CA . ALA B 1 174 ? 9.352 -30.531 -4.594 1 94.56 174 ALA B CA 1
ATOM 5124 C C . ALA B 1 174 ? 7.953 -30.172 -4.109 1 94.56 174 ALA B C 1
ATOM 5126 O O . ALA B 1 174 ? 7.051 -31.016 -4.102 1 94.56 174 ALA B O 1
ATOM 5127 N N . TYR B 1 175 ? 7.773 -28.938 -3.688 1 94.31 175 TYR B N 1
ATOM 5128 C CA . TYR B 1 175 ? 6.492 -28.531 -3.117 1 94.31 175 TYR B CA 1
ATOM 5129 C C . TYR B 1 175 ? 5.383 -28.609 -4.16 1 94.31 175 TYR B C 1
ATOM 5131 O O . TYR B 1 175 ? 4.254 -28.984 -3.844 1 94.31 175 TYR B O 1
ATOM 5139 N N . LEU B 1 176 ? 5.664 -28.219 -5.414 1 95.88 176 LEU B N 1
ATOM 5140 C CA . LEU B 1 176 ? 4.617 -28.266 -6.434 1 95.88 176 LEU B CA 1
ATOM 5141 C C . LEU B 1 176 ? 4.461 -29.688 -6.973 1 95.88 176 LEU B C 1
ATOM 5143 O O . LEU B 1 176 ? 3.344 -30.125 -7.262 1 95.88 176 LEU B O 1
ATOM 5147 N N . ARG B 1 177 ? 5.582 -30.5 -7.066 1 96.94 177 ARG B N 1
ATOM 5148 C CA . ARG B 1 177 ? 5.492 -31.891 -7.512 1 96.94 177 ARG B CA 1
ATOM 5149 C C . ARG B 1 177 ? 4.625 -32.719 -6.566 1 96.94 177 ARG B C 1
ATOM 5151 O O . ARG B 1 177 ? 3.938 -33.625 -6.996 1 96.94 177 ARG B O 1
ATOM 5158 N N . ALA B 1 178 ? 4.641 -32.312 -5.293 1 96.81 178 ALA B N 1
ATOM 5159 C CA . ALA B 1 178 ? 3.844 -33.062 -4.316 1 96.81 178 ALA B CA 1
ATOM 5160 C C . ALA B 1 178 ? 2.371 -33.094 -4.715 1 96.81 178 ALA B C 1
ATOM 5162 O O . ALA B 1 178 ? 1.713 -34.125 -4.621 1 96.81 178 ALA B O 1
ATOM 5163 N N . VAL B 1 179 ? 1.843 -31.969 -5.164 1 98.19 179 VAL B N 1
ATOM 5164 C CA . VAL B 1 179 ? 0.446 -31.906 -5.574 1 98.19 179 VAL B CA 1
ATOM 5165 C C . VAL B 1 179 ? 0.292 -32.469 -6.984 1 98.19 179 VAL B C 1
ATOM 5167 O O . VAL B 1 179 ? -0.629 -33.25 -7.254 1 98.19 179 VAL B O 1
ATOM 5170 N N . VAL B 1 180 ? 1.193 -32.156 -7.902 1 98.56 180 VAL B N 1
ATOM 5171 C CA . VAL B 1 180 ? 1.089 -32.531 -9.312 1 98.56 180 VAL B CA 1
ATOM 5172 C C . VAL B 1 180 ? 1.131 -34.031 -9.445 1 98.56 180 VAL B C 1
ATOM 5174 O O . VAL B 1 180 ? 0.332 -34.625 -10.18 1 98.56 180 VAL B O 1
ATOM 5177 N N . ASP B 1 181 ? 2.07 -34.656 -8.711 1 98.12 181 ASP B N 1
ATOM 5178 C CA . ASP B 1 181 ? 2.225 -36.125 -8.758 1 98.12 181 ASP B CA 1
ATOM 5179 C C . ASP B 1 181 ? 0.922 -36.812 -8.391 1 98.12 181 ASP B C 1
ATOM 5181 O O . ASP B 1 181 ? 0.6 -37.875 -8.938 1 98.12 181 ASP B O 1
ATOM 5185 N N . LYS B 1 182 ? 0.21 -36.25 -7.504 1 98.06 182 LYS B N 1
ATOM 5186 C CA . LYS B 1 182 ? -1.017 -36.875 -7.004 1 98.06 182 LYS B CA 1
ATOM 5187 C C . LYS B 1 182 ? -2.205 -36.531 -7.898 1 98.06 182 LYS B C 1
ATOM 5189 O O . LYS B 1 182 ? -2.98 -37.406 -8.273 1 98.06 182 LYS B O 1
ATOM 5194 N N . ILE B 1 183 ? -2.373 -35.312 -8.273 1 98.56 183 ILE B N 1
ATOM 5195 C CA . ILE B 1 183 ? -3.604 -34.812 -8.875 1 98.56 183 ILE B CA 1
ATOM 5196 C C . ILE B 1 183 ? -3.727 -35.344 -10.312 1 98.56 183 ILE B C 1
ATOM 5198 O O . ILE B 1 183 ? -4.836 -35.469 -10.844 1 98.56 183 ILE B O 1
ATOM 5202 N N . ILE B 1 184 ? -2.643 -35.688 -11.016 1 98.12 184 ILE B N 1
ATOM 5203 C CA . ILE B 1 184 ? -2.695 -36.125 -12.406 1 98.12 184 ILE B CA 1
ATOM 5204 C C . ILE B 1 184 ? -3.07 -37.625 -12.469 1 98.12 184 ILE B C 1
ATOM 5206 O O . ILE B 1 184 ? -3.373 -38.156 -13.539 1 98.12 184 ILE B O 1
ATOM 5210 N N . GLU B 1 185 ? -2.986 -38.25 -11.344 1 97.81 185 GLU B N 1
ATOM 5211 C CA . GLU B 1 185 ? -3.293 -39.688 -11.281 1 97.81 185 GLU B CA 1
ATOM 5212 C C . GLU B 1 185 ? -4.75 -39.938 -10.898 1 97.81 185 GLU B C 1
ATOM 5214 O O . GLU B 1 185 ? -5.402 -39.031 -10.344 1 97.81 185 GLU B O 1
ATOM 5219 N N . GLU B 1 186 ? -5.277 -41.094 -11.195 1 95.31 186 GLU B N 1
ATOM 5220 C CA . GLU B 1 186 ? -6.578 -41.531 -10.68 1 95.31 186 GLU B CA 1
ATOM 5221 C C . GLU B 1 186 ? -6.574 -41.562 -9.148 1 95.31 186 GLU B C 1
ATOM 5223 O O . GLU B 1 186 ? -5.57 -41.938 -8.539 1 95.31 186 GLU B O 1
ATOM 5228 N N . PRO B 1 187 ? -7.547 -41.094 -8.477 1 95.69 187 PRO B N 1
ATOM 5229 C CA . PRO B 1 187 ? -8.898 -40.844 -8.984 1 95.69 187 PRO B CA 1
ATOM 5230 C C . PRO B 1 187 ? -9.109 -39.375 -9.375 1 95.69 187 PRO B C 1
ATOM 5232 O O . PRO B 1 187 ? -10.203 -39.031 -9.82 1 95.69 187 PRO B O 1
ATOM 5235 N N . TYR B 1 188 ? -8.141 -38.531 -9.211 1 96.44 188 TYR B N 1
ATOM 5236 C CA . TYR B 1 188 ? -8.352 -37.094 -9.508 1 96.44 188 TYR B CA 1
ATOM 5237 C C . TYR B 1 188 ? -8.312 -36.844 -11.008 1 96.44 188 TYR B C 1
ATOM 5239 O O . TYR B 1 188 ? -9.289 -36.375 -11.586 1 96.44 188 TYR B O 1
ATOM 5247 N N . GLY B 1 189 ? -7.156 -37.188 -11.664 1 96.5 189 GLY B N 1
ATOM 5248 C CA . GLY B 1 189 ? -7.078 -37.25 -13.117 1 96.5 189 GLY B CA 1
ATOM 5249 C C . GLY B 1 189 ? -7.066 -35.875 -13.773 1 96.5 189 GLY B C 1
ATOM 5250 O O . GLY B 1 189 ? -7.594 -35.719 -14.875 1 96.5 189 GLY B O 1
ATOM 5251 N N . PHE B 1 190 ? -6.594 -34.875 -13.141 1 97.94 190 PHE B N 1
ATOM 5252 C CA . PHE B 1 190 ? -6.469 -33.562 -13.75 1 97.94 190 PHE B CA 1
ATOM 5253 C C . PHE B 1 190 ? -5.355 -33.531 -14.797 1 97.94 190 PHE B C 1
ATOM 5255 O O . PHE B 1 190 ? -4.305 -34.156 -14.594 1 97.94 190 PHE B O 1
ATOM 5262 N N . ASP B 1 191 ? -5.598 -32.906 -15.922 1 98.25 191 ASP B N 1
ATOM 5263 C CA . ASP B 1 191 ? -4.438 -32.438 -16.672 1 98.25 191 ASP B CA 1
ATOM 5264 C C . ASP B 1 191 ? -3.725 -31.312 -15.922 1 98.25 191 ASP B C 1
ATOM 5266 O O . ASP B 1 191 ? -4.355 -30.547 -15.188 1 98.25 191 ASP B O 1
ATOM 5270 N N . THR B 1 192 ? -2.418 -31.281 -16.016 1 98.56 192 THR B N 1
ATOM 5271 C CA . THR B 1 192 ? -1.699 -30.266 -15.266 1 98.56 192 THR B CA 1
ATOM 5272 C C . THR B 1 192 ? -0.563 -29.672 -16.109 1 98.56 192 THR B C 1
ATOM 5274 O O . THR B 1 192 ? 0.182 -30.422 -16.75 1 98.56 192 THR B O 1
ATOM 5277 N N . LEU B 1 193 ? -0.482 -28.375 -16.078 1 97.88 193 LEU B N 1
ATOM 5278 C CA . LEU B 1 193 ? 0.537 -27.578 -16.766 1 97.88 193 LEU B CA 1
ATOM 5279 C C . LEU B 1 193 ? 1.244 -26.656 -15.781 1 97.88 193 LEU B C 1
ATOM 5281 O O . LEU B 1 193 ? 0.595 -26 -14.961 1 97.88 193 LEU B O 1
ATOM 5285 N N . VAL B 1 194 ? 2.629 -26.641 -15.82 1 98.88 194 VAL B N 1
ATOM 5286 C CA . VAL B 1 194 ? 3.396 -25.688 -15.031 1 98.88 194 VAL B CA 1
ATOM 5287 C C . VAL B 1 194 ? 3.93 -24.578 -15.945 1 98.88 194 VAL B C 1
ATOM 5289 O O . VAL B 1 194 ? 4.566 -24.859 -16.969 1 98.88 194 VAL B O 1
ATOM 5292 N N . VAL B 1 195 ? 3.609 -23.328 -15.641 1 98.88 195 VAL B N 1
ATOM 5293 C CA . VAL B 1 195 ? 4.18 -22.172 -16.344 1 98.88 195 VAL B CA 1
ATOM 5294 C C . VAL B 1 195 ? 5.508 -21.781 -15.688 1 98.88 195 VAL B C 1
ATOM 5296 O O . VAL B 1 195 ? 5.527 -21.234 -14.586 1 98.88 195 VAL B O 1
ATOM 5299 N N . ASN B 1 196 ? 6.594 -22.078 -16.375 1 98.75 196 ASN B N 1
ATOM 5300 C CA . ASN B 1 196 ? 7.898 -21.672 -15.859 1 98.75 196 ASN B CA 1
ATOM 5301 C C . ASN B 1 196 ? 8.195 -20.203 -16.188 1 98.75 196 ASN B C 1
ATOM 5303 O O . ASN B 1 196 ? 8.164 -19.812 -17.359 1 98.75 196 ASN B O 1
ATOM 5307 N N . SER B 1 197 ? 8.445 -19.453 -15.164 1 98.25 197 SER B N 1
ATOM 5308 C CA . SER B 1 197 ? 8.773 -18.047 -15.359 1 98.25 197 SER B CA 1
ATOM 5309 C C . SER B 1 197 ? 10.008 -17.875 -16.234 1 98.25 197 SER B C 1
ATOM 5311 O O . SER B 1 197 ? 10.852 -18.781 -16.312 1 98.25 197 SER B O 1
ATOM 5313 N N . ARG B 1 198 ? 10.07 -16.75 -16.891 1 97.94 198 ARG B N 1
ATOM 5314 C CA . ARG B 1 198 ? 11.172 -16.484 -17.812 1 97.94 198 ARG B CA 1
ATOM 5315 C C . ARG B 1 198 ? 12.523 -16.656 -17.125 1 97.94 198 ARG B C 1
ATOM 5317 O O . ARG B 1 198 ? 12.789 -16.016 -16.094 1 97.94 198 ARG B O 1
ATOM 5324 N N . GLY B 1 199 ? 13.297 -17.578 -17.641 1 96.81 199 GLY B N 1
ATOM 5325 C CA . GLY B 1 199 ? 14.633 -17.812 -17.125 1 96.81 199 GLY B CA 1
ATOM 5326 C C . GLY B 1 199 ? 14.68 -18.922 -16.094 1 96.81 199 GLY B C 1
ATOM 5327 O O . GLY B 1 199 ? 15.766 -19.375 -15.703 1 96.81 199 GLY B O 1
ATOM 5328 N N . CYS B 1 200 ? 13.602 -19.422 -15.688 1 97.38 200 CYS B N 1
ATOM 5329 C CA . CYS B 1 200 ? 13.555 -20.438 -14.648 1 97.38 200 CYS B CA 1
ATOM 5330 C C . CYS B 1 200 ? 13.445 -21.828 -15.25 1 97.38 200 CYS B C 1
ATOM 5332 O O . CYS B 1 200 ? 13.195 -21.984 -16.453 1 97.38 200 CYS B O 1
ATOM 5334 N N . ALA B 1 201 ? 13.742 -22.875 -14.438 1 97.31 201 ALA B N 1
ATOM 5335 C CA . ALA B 1 201 ? 13.688 -24.281 -14.828 1 97.31 201 ALA B CA 1
ATOM 5336 C C . ALA B 1 201 ? 14.531 -24.531 -16.078 1 97.31 201 ALA B C 1
ATOM 5338 O O . ALA B 1 201 ? 14.102 -25.266 -16.984 1 97.31 201 ALA B O 1
ATOM 5339 N N . ASN B 1 202 ? 15.586 -23.781 -16.203 1 96.94 202 ASN B N 1
ATOM 5340 C CA . ASN B 1 202 ? 16.578 -23.938 -17.266 1 96.94 202 ASN B CA 1
ATOM 5341 C C . ASN B 1 202 ? 16 -23.531 -18.625 1 96.94 202 ASN B C 1
ATOM 5343 O O . ASN B 1 202 ? 16.422 -24.047 -19.656 1 96.94 202 ASN B O 1
ATOM 5347 N N . HIS B 1 203 ? 14.984 -22.766 -18.609 1 97.5 203 HIS B N 1
ATOM 5348 C CA . HIS B 1 203 ? 14.539 -22.062 -19.797 1 97.5 203 HIS B CA 1
ATOM 5349 C C . HIS B 1 203 ? 15.523 -20.969 -20.188 1 97.5 203 HIS B C 1
ATOM 5351 O O . HIS B 1 203 ? 15.891 -20.125 -19.359 1 97.5 203 HIS B O 1
ATOM 5357 N N . THR B 1 204 ? 16.062 -20.984 -21.422 1 97.44 204 THR B N 1
ATOM 5358 C CA . THR B 1 204 ? 16.891 -19.906 -21.922 1 97.44 204 THR B CA 1
ATOM 5359 C C . THR B 1 204 ? 16.031 -18.797 -22.516 1 97.44 204 THR B C 1
ATOM 5361 O O . THR B 1 204 ? 15.328 -19 -23.5 1 97.44 204 THR B O 1
ATOM 5364 N N . ILE B 1 205 ? 16.125 -17.641 -21.922 1 97.31 205 ILE B N 1
ATOM 5365 C CA . ILE B 1 205 ? 15.273 -16.547 -22.391 1 97.31 205 ILE B CA 1
ATOM 5366 C C . ILE B 1 205 ? 15.734 -16.078 -23.766 1 97.31 205 ILE B C 1
ATOM 5368 O O . ILE B 1 205 ? 16.922 -16.188 -24.109 1 97.31 205 ILE B O 1
ATOM 5372 N N . THR B 1 206 ? 14.82 -15.547 -24.547 1 97.19 206 THR B N 1
ATOM 5373 C CA . THR B 1 206 ? 15.109 -15.07 -25.891 1 97.19 206 THR B CA 1
ATOM 5374 C C . THR B 1 206 ? 14.867 -13.57 -26 1 97.19 206 THR B C 1
ATOM 5376 O O . THR B 1 206 ? 14.93 -13 -27.094 1 97.19 206 THR B O 1
ATOM 5379 N N . SER B 1 207 ? 14.5 -12.898 -25.031 1 96.06 207 SER B N 1
ATOM 5380 C CA . SER B 1 207 ? 14.422 -11.453 -24.844 1 96.06 207 SER B CA 1
ATOM 5381 C C . SER B 1 207 ? 15.008 -11.047 -23.484 1 96.06 207 SER B C 1
ATOM 5383 O O . SER B 1 207 ? 15.133 -11.875 -22.578 1 96.06 207 SER B O 1
ATOM 5385 N N . PRO B 1 208 ? 15.492 -9.82 -23.312 1 95.06 208 PRO B N 1
ATOM 5386 C CA . PRO B 1 208 ? 16.141 -9.406 -22.062 1 95.06 208 PRO B CA 1
ATOM 5387 C C . PRO B 1 208 ? 15.141 -9.055 -20.969 1 95.06 208 PRO B C 1
ATOM 5389 O O . PRO B 1 208 ? 15.164 -7.949 -20.422 1 95.06 208 PRO B O 1
ATOM 5392 N N . GLN B 1 209 ? 14.398 -10.047 -20.594 1 95.19 209 GLN B N 1
ATOM 5393 C CA . GLN B 1 209 ? 13.383 -9.844 -19.578 1 95.19 209 GLN B CA 1
ATOM 5394 C C . GLN B 1 209 ? 13.195 -11.109 -18.734 1 95.19 209 GLN B C 1
ATOM 5396 O O . GLN B 1 209 ? 13.031 -12.203 -19.266 1 95.19 209 GLN B O 1
ATOM 5401 N N . LEU B 1 210 ? 13.273 -10.883 -17.516 1 96.25 210 LEU B N 1
ATOM 5402 C CA . LEU B 1 210 ? 12.93 -11.938 -16.562 1 96.25 210 LEU B CA 1
ATOM 5403 C C . LEU B 1 210 ? 11.484 -11.797 -16.094 1 96.25 210 LEU B C 1
ATOM 5405 O O . LEU B 1 210 ? 10.562 -11.711 -16.906 1 96.25 210 LEU B O 1
ATOM 5409 N N . TYR B 1 211 ? 11.258 -11.906 -14.789 1 97.38 211 TYR B N 1
ATOM 5410 C CA . TYR B 1 211 ? 9.922 -11.828 -14.219 1 97.38 211 TYR B CA 1
ATOM 5411 C C . TYR B 1 211 ? 9.953 -11.211 -12.82 1 97.38 211 TYR B C 1
ATOM 5413 O O . TYR B 1 211 ? 11.023 -10.883 -12.312 1 97.38 211 TYR B O 1
ATOM 5421 N N . ASN B 1 212 ? 8.859 -10.898 -12.25 1 98 212 ASN B N 1
ATOM 5422 C CA . ASN B 1 212 ? 8.688 -10.43 -10.883 1 98 212 ASN B CA 1
ATOM 5423 C C . ASN B 1 212 ? 7.254 -10.641 -10.391 1 98 212 ASN B C 1
ATOM 5425 O O . ASN B 1 212 ? 6.449 -11.281 -11.07 1 98 212 ASN B O 1
ATOM 5429 N N . GLY B 1 213 ? 6.961 -10.227 -9.219 1 97.75 213 GLY B N 1
ATOM 5430 C CA . GLY B 1 213 ? 5.66 -10.461 -8.609 1 97.75 213 GLY B CA 1
ATOM 5431 C C . GLY B 1 213 ? 4.535 -9.703 -9.297 1 97.75 213 GLY B C 1
ATOM 5432 O O . GLY B 1 213 ? 3.361 -10.039 -9.125 1 97.75 213 GLY B O 1
ATOM 5433 N N . LEU B 1 214 ? 4.898 -8.75 -10.062 1 97.12 214 LEU B N 1
ATOM 5434 C CA . LEU B 1 214 ? 3.928 -7.895 -10.734 1 97.12 214 LEU B CA 1
ATOM 5435 C C . LEU B 1 214 ? 3.771 -8.305 -12.195 1 97.12 214 LEU B C 1
ATOM 5437 O O . LEU B 1 214 ? 2.889 -7.801 -12.898 1 97.12 214 LEU B O 1
ATOM 5441 N N . TRP B 1 215 ? 4.559 -9.172 -12.688 1 98.12 215 TRP B N 1
ATOM 5442 C CA . TRP B 1 215 ? 4.52 -9.602 -14.086 1 98.12 215 TRP B CA 1
ATOM 5443 C C . TRP B 1 215 ? 3.479 -10.703 -14.281 1 98.12 215 TRP B C 1
ATOM 5445 O O . TRP B 1 215 ? 3.799 -11.891 -14.211 1 98.12 215 TRP B O 1
ATOM 5455 N N . THR B 1 216 ? 2.291 -10.266 -14.672 1 98.38 216 THR B N 1
ATOM 5456 C CA . THR B 1 216 ? 1.174 -11.195 -14.797 1 98.38 216 THR B CA 1
ATOM 5457 C C . THR B 1 216 ? 0.916 -11.539 -16.266 1 98.38 216 THR B C 1
ATOM 5459 O O . THR B 1 216 ? 0.058 -12.367 -16.578 1 98.38 216 THR B O 1
ATOM 5462 N N . ASN B 1 217 ? 1.691 -11.023 -17.156 1 98 217 ASN B N 1
ATOM 5463 C CA . ASN B 1 217 ? 1.354 -11.102 -18.578 1 98 217 ASN B CA 1
ATOM 5464 C C . ASN B 1 217 ? 1.647 -12.484 -19.141 1 98 217 ASN B C 1
ATOM 5466 O O . ASN B 1 217 ? 1.006 -12.922 -20.094 1 98 217 ASN B O 1
ATOM 5470 N N . ASP B 1 218 ? 2.625 -13.164 -18.578 1 98.56 218 ASP B N 1
ATOM 5471 C CA . ASP B 1 218 ? 2.895 -14.508 -19.094 1 98.56 218 ASP B CA 1
ATOM 5472 C C . ASP B 1 218 ? 1.724 -15.445 -18.797 1 98.56 218 ASP B C 1
ATOM 5474 O O . ASP B 1 218 ? 1.298 -16.203 -19.688 1 98.56 218 ASP B O 1
ATOM 5478 N N . VAL B 1 219 ? 1.206 -15.43 -17.562 1 98.69 219 VAL B N 1
ATOM 5479 C CA . VAL B 1 219 ? 0.051 -16.266 -17.266 1 98.69 219 VAL B CA 1
ATOM 5480 C C . VAL B 1 219 ? -1.153 -15.805 -18.078 1 98.69 219 VAL B C 1
ATOM 5482 O O . VAL B 1 219 ? -1.939 -16.625 -18.562 1 98.69 219 VAL B O 1
ATOM 5485 N N . ARG B 1 220 ? -1.339 -14.5 -18.281 1 98.5 220 ARG B N 1
ATOM 5486 C CA . ARG B 1 220 ? -2.404 -13.969 -19.109 1 98.5 220 ARG B CA 1
ATOM 5487 C C . ARG B 1 220 ? -2.307 -14.508 -20.531 1 98.5 220 ARG B C 1
ATOM 5489 O O . ARG B 1 220 ? -3.312 -14.906 -21.125 1 98.5 220 ARG B O 1
ATOM 5496 N N . TYR B 1 221 ? -1.074 -14.492 -21.047 1 98.69 221 TYR B N 1
ATOM 5497 C CA . TYR B 1 221 ? -0.859 -15 -22.391 1 98.69 221 TYR B CA 1
ATOM 5498 C C . TYR B 1 221 ? -1.239 -16.469 -22.484 1 98.69 221 TYR B C 1
ATOM 5500 O O . TYR B 1 221 ? -1.902 -16.891 -23.438 1 98.69 221 TYR B O 1
ATOM 5508 N N . VAL B 1 222 ? -0.805 -17.25 -21.562 1 98.81 222 VAL B N 1
ATOM 5509 C CA . VAL B 1 222 ? -1.077 -18.688 -21.562 1 98.81 222 VAL B CA 1
ATOM 5510 C C . VAL B 1 222 ? -2.584 -18.922 -21.547 1 98.81 222 VAL B C 1
ATOM 5512 O O . VAL B 1 222 ? -3.096 -19.75 -22.297 1 98.81 222 VAL B O 1
ATOM 5515 N N . ILE B 1 223 ? -3.307 -18.188 -20.734 1 98.69 223 ILE B N 1
ATOM 5516 C CA . ILE B 1 223 ? -4.75 -18.359 -20.609 1 98.69 223 ILE B CA 1
ATOM 5517 C C . ILE B 1 223 ? -5.434 -17.922 -21.906 1 98.69 223 ILE B C 1
ATOM 5519 O O . ILE B 1 223 ? -6.246 -18.656 -22.469 1 98.69 223 ILE B O 1
ATOM 5523 N N . ASN B 1 224 ? -5.066 -16.734 -22.406 1 98.25 224 ASN B N 1
ATOM 5524 C CA . ASN B 1 224 ? -5.77 -16.125 -23.516 1 98.25 224 ASN B CA 1
ATOM 5525 C C . ASN B 1 224 ? -5.418 -16.797 -24.844 1 98.25 224 ASN B C 1
ATOM 5527 O O . ASN B 1 224 ? -6.281 -16.969 -25.703 1 98.25 224 ASN B O 1
ATOM 5531 N N . GLU B 1 225 ? -4.117 -17.156 -24.984 1 98.31 225 GLU B N 1
ATOM 5532 C CA . GLU B 1 225 ? -3.635 -17.469 -26.328 1 98.31 225 GLU B CA 1
ATOM 5533 C C . GLU B 1 225 ? -3.32 -18.953 -26.469 1 98.31 225 GLU B C 1
ATOM 5535 O O . GLU B 1 225 ? -3.215 -19.469 -27.594 1 98.31 225 GLU B O 1
ATOM 5540 N N . VAL B 1 226 ? -3.131 -19.609 -25.391 1 98.12 226 VAL B N 1
ATOM 5541 C CA . VAL B 1 226 ? -2.82 -21.031 -25.469 1 98.12 226 VAL B CA 1
ATOM 5542 C C . VAL B 1 226 ? -4.035 -21.844 -25.031 1 98.12 226 VAL B C 1
ATOM 5544 O O . VAL B 1 226 ? -4.664 -22.516 -25.859 1 98.12 226 VAL B O 1
ATOM 5547 N N . VAL B 1 227 ? -4.488 -21.641 -23.859 1 98.12 227 VAL B N 1
ATOM 5548 C CA . VAL B 1 227 ? -5.539 -22.469 -23.266 1 98.12 227 VAL B CA 1
ATOM 5549 C C . VAL B 1 227 ? -6.855 -22.219 -24 1 98.12 227 VAL B C 1
ATOM 5551 O O . VAL B 1 227 ? -7.5 -23.172 -24.453 1 98.12 227 VAL B O 1
ATOM 5554 N N . ALA B 1 228 ? -7.246 -20.984 -24.125 1 97.75 228 ALA B N 1
ATOM 5555 C CA . ALA B 1 228 ? -8.539 -20.641 -24.703 1 97.75 228 ALA B CA 1
ATOM 5556 C C . ALA B 1 228 ? -8.609 -21.109 -26.156 1 97.75 228 ALA B C 1
ATOM 5558 O O . ALA B 1 228 ? -9.688 -21.453 -26.656 1 97.75 228 ALA B O 1
ATOM 5559 N N . LYS B 1 229 ? -7.508 -21.156 -26.859 1 97.38 229 LYS B N 1
ATOM 5560 C CA . LYS B 1 229 ? -7.5 -21.516 -28.281 1 97.38 229 LYS B CA 1
ATOM 5561 C C . LYS B 1 229 ? -7.383 -23.016 -28.469 1 97.38 229 LYS B C 1
ATOM 5563 O O . LYS B 1 229 ? -8.078 -23.609 -29.297 1 97.38 229 LYS B O 1
ATOM 5568 N N . ARG B 1 230 ? -6.527 -23.656 -27.672 1 97.31 230 ARG B N 1
ATOM 5569 C CA . ARG B 1 230 ? -6.262 -25.078 -27.859 1 97.31 230 ARG B CA 1
ATOM 5570 C C . ARG B 1 230 ? -7.328 -25.922 -27.172 1 97.31 230 ARG B C 1
ATOM 5572 O O . ARG B 1 230 ? -7.668 -27.016 -27.656 1 97.31 230 ARG B O 1
ATOM 5579 N N . TRP B 1 231 ? -7.836 -25.438 -26.062 1 97.5 231 TRP B N 1
ATOM 5580 C CA . TRP B 1 231 ? -8.758 -26.219 -25.25 1 97.5 231 TRP B CA 1
ATOM 5581 C C . TRP B 1 231 ? -9.906 -25.359 -24.734 1 97.5 231 TRP B C 1
ATOM 5583 O O . TRP B 1 231 ? -10.094 -25.203 -23.531 1 97.5 231 TRP B O 1
ATOM 5593 N N . PRO B 1 232 ? -10.766 -24.812 -25.547 1 96.75 232 PRO B N 1
ATOM 5594 C CA . PRO B 1 232 ? -11.82 -23.859 -25.188 1 96.75 232 PRO B CA 1
ATOM 5595 C C . PRO B 1 232 ? -12.867 -24.469 -24.266 1 96.75 232 PRO B C 1
ATOM 5597 O O . PRO B 1 232 ? -13.594 -23.734 -23.578 1 96.75 232 PRO B O 1
ATOM 5600 N N . ASN B 1 233 ? -12.945 -25.766 -24.156 1 95.44 233 ASN B N 1
ATOM 5601 C CA . ASN B 1 233 ? -14 -26.406 -23.359 1 95.44 233 ASN B CA 1
ATOM 5602 C C . ASN B 1 233 ? -13.492 -26.828 -21.984 1 95.44 233 ASN B C 1
ATOM 5604 O O . ASN B 1 233 ? -14.273 -27.281 -21.156 1 95.44 233 ASN B O 1
ATOM 5608 N N . LYS B 1 234 ? -12.203 -26.656 -21.688 1 95.75 234 LYS B N 1
ATOM 5609 C CA . LYS B 1 234 ? -11.609 -27.094 -20.438 1 95.75 234 LYS B CA 1
ATOM 5610 C C . LYS B 1 234 ? -12 -26.172 -19.281 1 95.75 234 LYS B C 1
ATOM 5612 O O . LYS B 1 234 ? -12.047 -24.953 -19.453 1 95.75 234 LYS B O 1
ATOM 5617 N N . LYS B 1 235 ? -12.32 -26.781 -18.156 1 97 235 LYS B N 1
ATOM 5618 C CA . LYS B 1 235 ? -12.328 -26.047 -16.906 1 97 235 LYS B CA 1
ATOM 5619 C C . LYS B 1 235 ? -10.906 -25.844 -16.375 1 97 235 LYS B C 1
ATOM 5621 O O . LYS B 1 235 ? -10.109 -26.781 -16.359 1 97 235 LYS B O 1
ATOM 5626 N N . ILE B 1 236 ? -10.656 -24.625 -15.977 1 98.38 236 ILE B N 1
ATOM 5627 C CA . ILE B 1 236 ? -9.289 -24.297 -15.578 1 98.38 236 ILE B CA 1
ATOM 5628 C C . ILE B 1 236 ? -9.242 -23.984 -14.086 1 98.38 236 ILE B C 1
ATOM 5630 O O . ILE B 1 236 ? -10.086 -23.25 -13.57 1 98.38 236 ILE B O 1
ATOM 5634 N N . TYR B 1 237 ? -8.32 -24.547 -13.406 1 98.75 237 TYR B N 1
ATOM 5635 C CA . TYR B 1 237 ? -7.965 -24.188 -12.039 1 98.75 237 TYR B CA 1
ATOM 5636 C C . TYR B 1 237 ? -6.531 -23.672 -11.969 1 98.75 237 TYR B C 1
ATOM 5638 O O . TYR B 1 237 ? -5.648 -24.203 -12.656 1 98.75 237 TYR B O 1
ATOM 5646 N N . LEU B 1 238 ? -6.312 -22.625 -11.211 1 98.94 238 LEU B N 1
ATOM 5647 C CA . LEU B 1 238 ? -4.98 -22.062 -11.016 1 98.94 238 LEU B CA 1
ATOM 5648 C C . LEU B 1 238 ? -4.445 -22.406 -9.633 1 98.94 238 LEU B C 1
ATOM 5650 O O . LEU B 1 238 ? -5.215 -22.516 -8.672 1 98.94 238 LEU B O 1
ATOM 5654 N N . MET B 1 239 ? -3.172 -22.578 -9.57 1 98.88 239 MET B N 1
ATOM 5655 C CA . MET B 1 239 ? -2.469 -22.781 -8.312 1 98.88 239 MET B CA 1
ATOM 5656 C C . MET B 1 239 ? -1.142 -22.016 -8.305 1 98.88 239 MET B C 1
ATOM 5658 O O . MET B 1 239 ? -0.418 -22.016 -9.297 1 98.88 239 MET B O 1
ATOM 5662 N N . GLY B 1 240 ? -0.845 -21.312 -7.289 1 98.81 240 GLY B N 1
ATOM 5663 C CA . GLY B 1 240 ? 0.416 -20.609 -7.137 1 98.81 240 GLY B CA 1
ATOM 5664 C C . GLY B 1 240 ? 1.056 -20.812 -5.777 1 98.81 240 GLY B C 1
ATOM 5665 O O . GLY B 1 240 ? 0.357 -20.938 -4.77 1 98.81 240 GLY B O 1
ATOM 5666 N N . TYR B 1 241 ? 2.379 -20.828 -5.773 1 98.62 241 TYR B N 1
ATOM 5667 C CA . TYR B 1 241 ? 3.154 -20.969 -4.543 1 98.62 241 TYR B CA 1
ATOM 5668 C C . TYR B 1 241 ? 4.016 -19.734 -4.312 1 98.62 241 TYR B C 1
ATOM 5670 O O . TYR B 1 241 ? 4.684 -19.25 -5.227 1 98.62 241 TYR B O 1
ATOM 5678 N N . SER B 1 242 ? 4.047 -19.203 -3.064 1 98.19 242 SER B N 1
ATOM 5679 C CA . SER B 1 242 ? 4.945 -18.109 -2.705 1 98.19 242 SER B CA 1
ATOM 5680 C C . SER B 1 242 ? 4.852 -16.969 -3.709 1 98.19 242 SER B C 1
ATOM 5682 O O . SER B 1 242 ? 3.771 -16.422 -3.928 1 98.19 242 SER B O 1
ATOM 5684 N N . LEU B 1 243 ? 5.887 -16.688 -4.492 1 98.62 243 LEU B N 1
ATOM 5685 C CA . LEU B 1 243 ? 5.832 -15.641 -5.504 1 98.62 243 LEU B CA 1
ATOM 5686 C C . LEU B 1 243 ? 4.793 -15.969 -6.574 1 98.62 243 LEU B C 1
ATOM 5688 O O . LEU B 1 243 ? 4.105 -15.078 -7.07 1 98.62 243 LEU B O 1
ATOM 5692 N N . GLY B 1 244 ? 4.695 -17.219 -6.988 1 98.81 244 GLY B N 1
ATOM 5693 C CA . GLY B 1 244 ? 3.676 -17.641 -7.938 1 98.81 244 GLY B CA 1
ATOM 5694 C C . GLY B 1 244 ? 2.262 -17.406 -7.434 1 98.81 244 GLY B C 1
ATOM 5695 O O . GLY B 1 244 ? 1.357 -17.125 -8.219 1 98.81 244 GLY B O 1
ATOM 5696 N N . ALA B 1 245 ? 2.111 -17.562 -6.117 1 98.88 245 ALA B N 1
ATOM 5697 C CA . ALA B 1 245 ? 0.822 -17.25 -5.508 1 98.88 245 ALA B CA 1
ATOM 5698 C C . ALA B 1 245 ? 0.493 -15.766 -5.652 1 98.88 245 ALA B C 1
ATOM 5700 O O . ALA B 1 245 ? -0.654 -15.398 -5.922 1 98.88 245 ALA B O 1
ATOM 5701 N N . ALA B 1 246 ? 1.504 -14.953 -5.488 1 98.81 246 ALA B N 1
ATOM 5702 C CA . ALA B 1 246 ? 1.312 -13.516 -5.656 1 98.81 246 ALA B CA 1
ATOM 5703 C C . ALA B 1 246 ? 0.957 -13.172 -7.098 1 98.81 246 ALA B C 1
ATOM 5705 O O . ALA B 1 246 ? 0.033 -12.398 -7.352 1 98.81 246 ALA B O 1
ATOM 5706 N N . ILE B 1 247 ? 1.653 -13.758 -8.062 1 98.88 247 ILE B N 1
ATOM 5707 C CA . ILE B 1 247 ? 1.394 -13.523 -9.484 1 98.88 247 ILE B CA 1
ATOM 5708 C C . ILE B 1 247 ? -0.028 -13.961 -9.828 1 98.88 247 ILE B C 1
ATOM 5710 O O . ILE B 1 247 ? -0.766 -13.227 -10.492 1 98.88 247 ILE B O 1
ATOM 5714 N N . CYS B 1 248 ? -0.399 -15.102 -9.312 1 98.94 248 CYS B N 1
ATOM 5715 C CA . CYS B 1 248 ? -1.733 -15.641 -9.547 1 98.94 248 CYS B CA 1
ATOM 5716 C C . CYS B 1 248 ? -2.805 -14.711 -8.992 1 98.94 248 CYS B C 1
ATOM 5718 O O . CYS B 1 248 ? -3.768 -14.383 -9.688 1 98.94 248 CYS B O 1
ATOM 5720 N N . SER B 1 249 ? -2.615 -14.289 -7.777 1 98.88 249 SER B N 1
ATOM 5721 C CA . SER B 1 249 ? -3.584 -13.422 -7.113 1 98.88 249 SER B CA 1
ATOM 5722 C C . SER B 1 249 ? -3.67 -12.062 -7.793 1 98.88 249 SER B C 1
ATOM 5724 O O . SER B 1 249 ? -4.762 -11.508 -7.957 1 98.88 249 SER B O 1
ATOM 5726 N N . ASN B 1 250 ? -2.518 -11.508 -8.141 1 98.88 250 ASN B N 1
ATOM 5727 C CA . ASN B 1 250 ? -2.508 -10.242 -8.867 1 98.88 250 ASN B CA 1
ATOM 5728 C C . ASN B 1 250 ? -3.221 -10.359 -10.211 1 98.88 250 ASN B C 1
ATOM 5730 O O . ASN B 1 250 ? -3.988 -9.469 -10.586 1 98.88 250 ASN B O 1
ATOM 5734 N N . TYR B 1 251 ? -2.975 -11.43 -10.961 1 98.75 251 TYR B N 1
ATOM 5735 C CA . TYR B 1 251 ? -3.645 -11.664 -12.234 1 98.75 251 TYR B CA 1
ATOM 5736 C C . TYR B 1 251 ? -5.156 -11.695 -12.055 1 98.75 251 TYR B C 1
ATOM 5738 O O . TYR B 1 251 ? -5.883 -10.992 -12.773 1 98.75 251 TYR B O 1
ATOM 5746 N N . LEU B 1 252 ? -5.621 -12.469 -11.086 1 98.81 252 LEU B N 1
ATOM 5747 C CA . LEU B 1 252 ? -7.055 -12.602 -10.852 1 98.81 252 LEU B CA 1
ATOM 5748 C C . LEU B 1 252 ? -7.664 -11.266 -10.445 1 98.81 252 LEU B C 1
ATOM 5750 O O . LEU B 1 252 ? -8.766 -10.93 -10.883 1 98.81 252 LEU B O 1
ATOM 5754 N N . GLY B 1 253 ? -6.949 -10.555 -9.578 1 98.44 253 GLY B N 1
ATOM 5755 C CA . GLY B 1 253 ? -7.418 -9.242 -9.172 1 98.44 253 GLY B CA 1
ATOM 5756 C C . GLY B 1 253 ? -7.465 -8.242 -10.32 1 98.44 253 GLY B C 1
ATOM 5757 O O . GLY B 1 253 ? -8.383 -7.434 -10.398 1 98.44 253 GLY B O 1
ATOM 5758 N N . GLN B 1 254 ? -6.477 -8.266 -11.164 1 97.62 254 GLN B N 1
ATOM 5759 C CA . GLN B 1 254 ? -6.422 -7.371 -12.32 1 97.62 254 GLN B CA 1
ATOM 5760 C C . GLN B 1 254 ? -7.566 -7.656 -13.289 1 97.62 254 GLN B C 1
ATOM 5762 O O . GLN B 1 254 ? -8.156 -6.727 -13.852 1 97.62 254 GLN B O 1
ATOM 5767 N N . GLU B 1 255 ? -7.867 -8.922 -13.477 1 97.5 255 GLU B N 1
ATOM 5768 C CA . GLU B 1 255 ? -8.93 -9.297 -14.398 1 97.5 255 GLU B CA 1
ATOM 5769 C C . GLU B 1 255 ? -10.305 -9 -13.805 1 97.5 255 GLU B C 1
ATOM 5771 O O . GLU B 1 255 ? -11.219 -8.586 -14.516 1 97.5 255 GLU B O 1
ATOM 5776 N N . GLY B 1 256 ? -10.453 -9.273 -12.453 1 96.56 256 GLY B N 1
ATOM 5777 C CA . GLY B 1 256 ? -11.719 -9 -11.789 1 96.56 256 GLY B CA 1
ATOM 5778 C C . GLY B 1 256 ? -12.906 -9.656 -12.477 1 96.56 256 GLY B C 1
ATOM 5779 O O . GLY B 1 256 ? -12.883 -10.859 -12.742 1 96.56 256 GLY B O 1
ATOM 5780 N N . GLU B 1 257 ? -13.859 -8.867 -12.852 1 95.44 257 GLU B N 1
ATOM 5781 C CA . GLU B 1 257 ? -15.094 -9.367 -13.445 1 95.44 257 GLU B CA 1
ATOM 5782 C C . GLU B 1 257 ? -14.859 -9.859 -14.875 1 95.44 257 GLU B C 1
ATOM 5784 O O . GLU B 1 257 ? -15.703 -10.555 -15.445 1 95.44 257 GLU B O 1
ATOM 5789 N N . HIS B 1 258 ? -13.719 -9.57 -15.414 1 96.5 258 HIS B N 1
ATOM 5790 C CA . HIS B 1 258 ? -13.438 -9.93 -16.797 1 96.5 258 HIS B CA 1
ATOM 5791 C C . HIS B 1 258 ? -12.547 -11.164 -16.875 1 96.5 258 HIS B C 1
ATOM 5793 O O . HIS B 1 258 ? -12.031 -11.5 -17.953 1 96.5 258 HIS B O 1
ATOM 5799 N N . VAL B 1 259 ? -12.352 -11.836 -15.797 1 97.75 259 VAL B N 1
ATOM 5800 C CA . VAL B 1 259 ? -11.562 -13.062 -15.766 1 97.75 259 VAL B CA 1
ATOM 5801 C C . VAL B 1 259 ? -12.141 -14.078 -16.75 1 97.75 259 VAL B C 1
ATOM 5803 O O . VAL B 1 259 ? -13.352 -14.102 -16.984 1 97.75 259 VAL B O 1
ATOM 5806 N N . SER B 1 260 ? -11.273 -14.859 -17.375 1 97.94 260 SER B N 1
ATOM 5807 C CA . SER B 1 260 ? -11.727 -15.891 -18.312 1 97.94 260 SER B CA 1
ATOM 5808 C C . SER B 1 260 ? -12.789 -16.781 -17.672 1 97.94 260 SER B C 1
ATOM 5810 O O . SER B 1 260 ? -12.625 -17.25 -16.547 1 97.94 260 SER B O 1
ATOM 5812 N N . LYS B 1 261 ? -13.797 -17.109 -18.406 1 96.62 261 LYS B N 1
ATOM 5813 C CA . LYS B 1 261 ? -14.883 -17.953 -17.922 1 96.62 261 LYS B CA 1
ATOM 5814 C C . LYS B 1 261 ? -14.422 -19.391 -17.719 1 96.62 261 LYS B C 1
ATOM 5816 O O . LYS B 1 261 ? -15.07 -20.172 -17.031 1 96.62 261 LYS B O 1
ATOM 5821 N N . GLN B 1 262 ? -13.336 -19.688 -18.359 1 97.62 262 GLN B N 1
ATOM 5822 C CA . GLN B 1 262 ? -12.812 -21.047 -18.203 1 97.62 262 GLN B CA 1
ATOM 5823 C C . GLN B 1 262 ? -12.242 -21.25 -16.812 1 97.62 262 GLN B C 1
ATOM 5825 O O . GLN B 1 262 ? -12.125 -22.391 -16.344 1 97.62 262 GLN B O 1
ATOM 5830 N N . ILE B 1 263 ? -11.781 -20.172 -16.156 1 98.56 263 ILE B N 1
ATOM 5831 C CA . ILE B 1 263 ? -11.195 -20.297 -14.82 1 98.56 263 ILE B CA 1
ATOM 5832 C C . ILE B 1 263 ? -12.305 -20.484 -13.789 1 98.56 263 ILE B C 1
ATOM 5834 O O . ILE B 1 263 ? -13.148 -19.609 -13.602 1 98.56 263 ILE B O 1
ATOM 5838 N N . LYS B 1 264 ? -12.266 -21.594 -13.117 1 97.75 264 LYS B N 1
ATOM 5839 C CA . LYS B 1 264 ? -13.352 -21.969 -12.211 1 97.75 264 LYS B CA 1
ATOM 5840 C C . LYS B 1 264 ? -12.93 -21.844 -10.758 1 97.75 264 LYS B C 1
ATOM 5842 O O . LYS B 1 264 ? -13.766 -21.875 -9.852 1 97.75 264 LYS B O 1
ATOM 5847 N N . GLY B 1 265 ? -11.648 -21.641 -10.516 1 98.25 265 GLY B N 1
ATOM 5848 C CA . GLY B 1 265 ? -11.148 -21.469 -9.164 1 98.25 265 GLY B CA 1
ATOM 5849 C C . GLY B 1 265 ? -9.633 -21.453 -9.086 1 98.25 265 GLY B C 1
ATOM 5850 O O . GLY B 1 265 ? -8.953 -21.672 -10.094 1 98.25 265 GLY B O 1
ATOM 5851 N N . ALA B 1 266 ? -9.125 -21.109 -7.93 1 98.88 266 ALA B N 1
ATOM 5852 C CA . ALA B 1 266 ? -7.68 -21.062 -7.695 1 98.88 266 ALA B CA 1
ATOM 5853 C C . ALA B 1 266 ? -7.348 -21.391 -6.242 1 98.88 266 ALA B C 1
ATOM 5855 O O . ALA B 1 266 ? -8.18 -21.203 -5.352 1 98.88 266 ALA B O 1
ATOM 5856 N N . THR B 1 267 ? -6.211 -21.906 -6.027 1 98.88 267 THR B N 1
ATOM 5857 C CA . THR B 1 267 ? -5.609 -22.094 -4.715 1 98.88 267 THR B CA 1
ATOM 5858 C C . THR B 1 267 ? -4.223 -21.469 -4.652 1 98.88 267 THR B C 1
ATOM 5860 O O . THR B 1 267 ? -3.365 -21.75 -5.488 1 98.88 267 THR B O 1
ATOM 5863 N N . VAL B 1 268 ? -4 -20.609 -3.695 1 98.88 268 VAL B N 1
ATOM 5864 C CA . VAL B 1 268 ? -2.699 -19.969 -3.543 1 98.88 268 VAL B CA 1
ATOM 5865 C C . VAL B 1 268 ? -2.105 -20.312 -2.182 1 98.88 268 VAL B C 1
ATOM 5867 O O . VAL B 1 268 ? -2.799 -20.281 -1.164 1 98.88 268 VAL B O 1
ATOM 5870 N N . ILE B 1 269 ? -0.881 -20.719 -2.182 1 98.75 269 ILE B N 1
ATOM 5871 C CA . ILE B 1 269 ? -0.233 -21.297 -1.012 1 98.75 269 ILE B CA 1
ATOM 5872 C C . ILE B 1 269 ? 0.989 -20.469 -0.63 1 98.75 269 ILE B C 1
ATOM 5874 O O . ILE B 1 269 ? 1.854 -20.203 -1.468 1 98.75 269 ILE B O 1
ATOM 5878 N N . ALA B 1 270 ? 1.062 -20.016 0.669 1 98.38 270 ALA B N 1
ATOM 5879 C CA . ALA B 1 270 ? 2.178 -19.281 1.246 1 98.38 270 ALA B CA 1
ATOM 5880 C C . ALA B 1 270 ? 2.42 -17.969 0.486 1 98.38 270 ALA B C 1
ATOM 5882 O O . ALA B 1 270 ? 3.564 -17.625 0.188 1 98.38 270 ALA B O 1
ATOM 5883 N N . CYS B 1 271 ? 1.386 -17.266 0.158 1 98.62 271 CYS B N 1
ATOM 5884 C CA . CYS B 1 271 ? 1.439 -16.031 -0.609 1 98.62 271 CYS B CA 1
ATOM 5885 C C . CYS B 1 271 ? 1.957 -14.883 0.247 1 98.62 271 CYS B C 1
ATOM 5887 O O . CYS B 1 271 ? 1.507 -14.695 1.379 1 98.62 271 CYS B O 1
ATOM 5889 N N . PRO B 1 272 ? 2.979 -14.148 -0.227 1 98.38 272 PRO B N 1
ATOM 5890 C CA . PRO B 1 272 ? 3.258 -12.844 0.385 1 98.38 272 PRO B CA 1
ATOM 5891 C C . PRO B 1 272 ? 2.213 -11.789 0.027 1 98.38 272 PRO B C 1
ATOM 5893 O O . PRO B 1 272 ? 2.352 -11.094 -0.984 1 98.38 272 PRO B O 1
ATOM 5896 N N . TRP B 1 273 ? 1.284 -11.562 0.842 1 98.56 273 TRP B N 1
ATOM 5897 C CA . TRP B 1 273 ? 0.121 -10.742 0.54 1 98.56 273 TRP B CA 1
ATOM 5898 C C . TRP B 1 273 ? 0.49 -9.258 0.533 1 98.56 273 TRP B C 1
ATOM 5900 O O . TRP B 1 273 ? -0.151 -8.453 -0.149 1 98.56 273 TRP B O 1
ATOM 5910 N N . ASP B 1 274 ? 1.404 -8.859 1.3 1 98.25 274 ASP B N 1
ATOM 5911 C CA . ASP B 1 274 ? 1.999 -7.527 1.354 1 98.25 274 ASP B CA 1
ATOM 5912 C C . ASP B 1 274 ? 3.521 -7.602 1.277 1 98.25 274 ASP B C 1
ATOM 5914 O O . ASP B 1 274 ? 4.184 -7.902 2.273 1 98.25 274 ASP B O 1
ATOM 5918 N N . PHE B 1 275 ? 4.059 -7.234 0.113 1 98.06 275 PHE B N 1
ATOM 5919 C CA . PHE B 1 275 ? 5.492 -7.363 -0.126 1 98.06 275 PHE B CA 1
ATOM 5920 C C . PHE B 1 275 ? 6.285 -6.473 0.823 1 98.06 275 PHE B C 1
ATOM 5922 O O . PHE B 1 275 ? 7.383 -6.832 1.249 1 98.06 275 PHE B O 1
ATOM 5929 N N . VAL B 1 276 ? 5.773 -5.289 1.17 1 97.25 276 VAL B N 1
ATOM 5930 C CA . VAL B 1 276 ? 6.461 -4.375 2.074 1 97.25 276 VAL B CA 1
ATOM 5931 C C . VAL B 1 276 ? 6.609 -5.02 3.449 1 97.25 276 VAL B C 1
ATOM 5933 O O . VAL B 1 276 ? 7.715 -5.094 3.992 1 97.25 276 VAL B O 1
ATOM 5936 N N . GLU B 1 277 ? 5.504 -5.543 3.914 1 96.38 277 GLU B N 1
ATOM 5937 C CA . GLU B 1 277 ? 5.516 -6.188 5.227 1 96.38 277 GLU B CA 1
ATOM 5938 C C . GLU B 1 277 ? 6.43 -7.41 5.23 1 96.38 277 GLU B C 1
ATOM 5940 O O . GLU B 1 277 ? 7.156 -7.645 6.199 1 96.38 277 GLU B O 1
ATOM 5945 N N . SER B 1 278 ? 6.336 -8.18 4.172 1 95.94 278 SER B N 1
ATOM 5946 C CA . SER B 1 278 ? 7.176 -9.375 4.094 1 95.94 278 SER B CA 1
ATOM 5947 C C . SER B 1 278 ? 8.656 -9.008 4.066 1 95.94 278 SER B C 1
ATOM 5949 O O . SER B 1 278 ? 9.492 -9.734 4.609 1 95.94 278 SER B O 1
ATOM 5951 N N . SER B 1 279 ? 8.992 -7.918 3.412 1 95.62 279 SER B N 1
ATOM 5952 C CA . SER B 1 279 ? 10.383 -7.465 3.367 1 95.62 279 SER B CA 1
ATOM 5953 C C . SER B 1 279 ? 10.883 -7.082 4.754 1 95.62 279 SER B C 1
ATOM 5955 O O . SER B 1 279 ? 12.031 -7.367 5.109 1 95.62 279 SER B O 1
ATOM 5957 N N . TYR B 1 280 ? 10.031 -6.398 5.559 1 94.12 280 TYR B N 1
ATOM 5958 C CA . TYR B 1 280 ? 10.391 -6.09 6.938 1 94.12 280 TYR B CA 1
ATOM 5959 C C . TYR B 1 280 ? 10.57 -7.363 7.754 1 94.12 280 TYR B C 1
ATOM 5961 O O . TYR B 1 280 ? 11.531 -7.488 8.516 1 94.12 280 TYR B O 1
ATOM 5969 N N . HIS B 1 281 ? 9.609 -8.289 7.531 1 92.62 281 HIS B N 1
ATOM 5970 C CA . HIS B 1 281 ? 9.609 -9.547 8.266 1 92.62 281 HIS B CA 1
ATOM 5971 C C . HIS B 1 281 ? 10.906 -10.32 8.031 1 92.62 281 HIS B C 1
ATOM 5973 O O . HIS B 1 281 ? 11.492 -10.859 8.977 1 92.62 281 HIS B O 1
ATOM 5979 N N . LEU B 1 282 ? 11.344 -10.352 6.812 1 90.62 282 LEU B N 1
ATOM 5980 C CA . LEU B 1 282 ? 12.586 -11.031 6.441 1 90.62 282 LEU B CA 1
ATOM 5981 C C . LEU B 1 282 ? 13.781 -10.375 7.113 1 90.62 282 LEU B C 1
ATOM 5983 O O . LEU B 1 282 ? 14.711 -11.07 7.543 1 90.62 282 LEU B O 1
ATOM 5987 N N . ARG B 1 283 ? 13.789 -9.102 7.246 1 88.5 283 ARG B N 1
ATOM 5988 C CA . ARG B 1 283 ? 14.906 -8.344 7.789 1 88.5 283 ARG B CA 1
ATOM 5989 C C . ARG B 1 283 ? 14.922 -8.406 9.312 1 88.5 283 ARG B C 1
ATOM 5991 O O . ARG B 1 283 ? 15.992 -8.344 9.93 1 88.5 283 ARG B O 1
ATOM 5998 N N . ASP B 1 284 ? 13.805 -8.508 9.906 1 88.12 284 ASP B N 1
ATOM 5999 C CA . ASP B 1 284 ? 13.656 -8.352 11.352 1 88.12 284 ASP B CA 1
ATOM 6000 C C . ASP B 1 284 ? 14.211 -9.57 12.086 1 88.12 284 ASP B C 1
ATOM 6002 O O . ASP B 1 284 ? 14.586 -9.477 13.258 1 88.12 284 ASP B O 1
ATOM 6006 N N . SER B 1 285 ? 14.211 -10.766 11.438 1 86.06 285 SER B N 1
ATOM 6007 C CA . SER B 1 285 ? 14.773 -11.945 12.078 1 86.06 285 SER B CA 1
ATOM 6008 C C . SER B 1 285 ? 16.219 -12.172 11.656 1 86.06 285 SER B C 1
ATOM 6010 O O . SER B 1 285 ? 16.578 -11.914 10.508 1 86.06 285 SER B O 1
ATOM 6012 N N . VAL B 1 286 ? 16.984 -12.672 12.523 1 84.31 286 VAL B N 1
ATOM 6013 C CA . VAL B 1 286 ? 18.391 -12.93 12.266 1 84.31 286 VAL B CA 1
ATOM 6014 C C . VAL B 1 286 ? 18.531 -13.93 11.117 1 84.31 286 VAL B C 1
ATOM 6016 O O . VAL B 1 286 ? 19.281 -13.688 10.172 1 84.31 286 VAL B O 1
ATOM 6019 N N . ILE B 1 287 ? 17.766 -14.984 11.203 1 83.38 287 ILE B N 1
ATOM 6020 C CA . ILE B 1 287 ? 17.844 -16.031 10.18 1 83.38 287 ILE B CA 1
ATOM 6021 C C . ILE B 1 287 ? 17.297 -15.5 8.859 1 83.38 287 ILE B C 1
ATOM 6023 O O . ILE B 1 287 ? 17.875 -15.75 7.797 1 83.38 287 ILE B O 1
ATOM 6027 N N . GLY B 1 288 ? 16.234 -14.797 8.898 1 84.81 288 GLY B N 1
ATOM 6028 C CA . GLY B 1 288 ? 15.68 -14.195 7.699 1 84.81 288 GLY B CA 1
ATOM 6029 C C . GLY B 1 288 ? 16.641 -13.242 7.012 1 84.81 288 GLY B C 1
ATOM 6030 O O . GLY B 1 288 ? 16.812 -13.305 5.793 1 84.81 288 GLY B O 1
ATOM 6031 N N . HIS B 1 289 ? 17.312 -12.461 7.773 1 85.94 289 HIS B N 1
ATOM 6032 C CA . HIS B 1 289 ? 18.172 -11.414 7.242 1 85.94 289 HIS B CA 1
ATOM 6033 C C . HIS B 1 289 ? 19.5 -11.992 6.754 1 85.94 289 HIS B C 1
ATOM 6035 O O . HIS B 1 289 ? 20.016 -11.578 5.711 1 85.94 289 HIS B O 1
ATOM 6041 N N . TYR B 1 290 ? 19.969 -12.977 7.41 1 89.06 290 TYR B N 1
ATOM 6042 C CA . TYR B 1 290 ? 21.328 -13.398 7.117 1 89.06 290 TYR B CA 1
ATOM 6043 C C . TYR B 1 290 ? 21.344 -14.688 6.301 1 89.06 290 TYR B C 1
ATOM 6045 O O . TYR B 1 290 ? 22.375 -15.07 5.746 1 89.06 290 TYR B O 1
ATOM 6053 N N . ILE B 1 291 ? 20.188 -15.344 6.199 1 87 291 ILE B N 1
ATOM 6054 C CA . ILE B 1 291 ? 20.188 -16.609 5.477 1 87 291 ILE B CA 1
ATOM 6055 C C . ILE B 1 291 ? 19.172 -16.562 4.344 1 87 291 ILE B C 1
ATOM 6057 O O . ILE B 1 291 ? 19.531 -16.656 3.168 1 87 291 ILE B O 1
ATOM 6061 N N . TYR B 1 292 ? 17.906 -16.359 4.66 1 90.25 292 TYR B N 1
ATOM 6062 C CA . TYR B 1 292 ? 16.859 -16.422 3.643 1 90.25 292 TYR B CA 1
ATOM 6063 C C . TYR B 1 292 ? 17.047 -15.336 2.596 1 90.25 292 TYR B C 1
ATOM 6065 O O . TYR B 1 292 ? 17.062 -15.609 1.395 1 90.25 292 TYR B O 1
ATOM 6073 N N . SER B 1 293 ? 17.219 -14.086 3.049 1 92.31 293 SER B N 1
ATOM 6074 C CA . SER B 1 293 ? 17.344 -12.953 2.143 1 92.31 293 SER B CA 1
ATOM 6075 C C . SER B 1 293 ? 18.562 -13.086 1.241 1 92.31 293 SER B C 1
ATOM 6077 O O . SER B 1 293 ? 18.453 -12.969 0.019 1 92.31 293 SER B O 1
ATOM 6079 N N . PRO B 1 294 ? 19.734 -13.453 1.737 1 93.06 294 PRO B N 1
ATOM 6080 C CA . PRO B 1 294 ? 20.891 -13.633 0.866 1 93.06 294 PRO B CA 1
ATOM 6081 C C . PRO B 1 294 ? 20.719 -14.812 -0.097 1 93.06 294 PRO B C 1
ATOM 6083 O O . PRO B 1 294 ? 21.172 -14.742 -1.244 1 93.06 294 PRO B O 1
ATOM 6086 N N . THR B 1 295 ? 20.125 -15.875 0.37 1 92.19 295 THR B N 1
ATOM 6087 C CA . THR B 1 295 ? 19.906 -17.031 -0.494 1 92.19 295 THR B CA 1
ATOM 6088 C C . THR B 1 295 ? 19 -16.656 -1.673 1 92.19 295 THR B C 1
ATOM 6090 O O . THR B 1 295 ? 19.297 -17 -2.818 1 92.19 295 THR B O 1
ATOM 6093 N N . MET B 1 296 ? 17.938 -15.977 -1.409 1 93.69 296 MET B N 1
ATOM 6094 C CA . MET B 1 296 ? 17.016 -15.531 -2.457 1 93.69 296 MET B CA 1
ATOM 6095 C C . MET B 1 296 ? 17.719 -14.57 -3.418 1 93.69 296 MET B C 1
ATOM 6097 O O . MET B 1 296 ? 17.547 -14.688 -4.637 1 93.69 296 MET B O 1
ATOM 6101 N N . ALA B 1 297 ? 18.5 -13.633 -2.854 1 95.12 297 ALA B N 1
ATOM 6102 C CA . ALA B 1 297 ? 19.25 -12.695 -3.682 1 95.12 297 ALA B CA 1
ATOM 6103 C C . ALA B 1 297 ? 20.234 -13.438 -4.59 1 95.12 297 ALA B C 1
ATOM 6105 O O . ALA B 1 297 ? 20.328 -13.133 -5.781 1 95.12 297 ALA B O 1
ATOM 6106 N N . ASN B 1 298 ? 20.906 -14.414 -4.062 1 94.62 298 ASN B N 1
ATOM 6107 C CA . ASN B 1 298 ? 21.891 -15.18 -4.824 1 94.62 298 ASN B CA 1
ATOM 6108 C C . ASN B 1 298 ? 21.234 -15.984 -5.941 1 94.62 298 ASN B C 1
ATOM 6110 O O . ASN B 1 298 ? 21.812 -16.141 -7.02 1 94.62 298 ASN B O 1
ATOM 6114 N N . ASN B 1 299 ? 20.109 -16.562 -5.629 1 93.94 299 ASN B N 1
ATOM 6115 C CA . ASN B 1 299 ? 19.391 -17.297 -6.664 1 93.94 299 ASN B CA 1
ATOM 6116 C C . ASN B 1 299 ? 19.031 -16.391 -7.836 1 93.94 299 ASN B C 1
ATOM 6118 O O . ASN B 1 299 ? 19.141 -16.797 -8.992 1 93.94 299 ASN B O 1
ATOM 6122 N N . LEU B 1 300 ? 18.672 -15.172 -7.57 1 94.88 300 LEU B N 1
ATOM 6123 C CA . LEU B 1 300 ? 18.312 -14.211 -8.609 1 94.88 300 LEU B CA 1
ATOM 6124 C C . LEU B 1 300 ? 19.547 -13.734 -9.359 1 94.88 300 LEU B C 1
ATOM 6126 O O . LEU B 1 300 ? 19.5 -13.531 -10.578 1 94.88 300 LEU B O 1
ATOM 6130 N N . LEU B 1 301 ? 20.625 -13.547 -8.625 1 94.12 301 LEU B N 1
ATOM 6131 C CA . LEU B 1 301 ? 21.875 -13.172 -9.258 1 94.12 301 LEU B CA 1
ATOM 6132 C C . LEU B 1 301 ? 22.344 -14.25 -10.234 1 94.12 301 LEU B C 1
ATOM 6134 O O . LEU B 1 301 ? 22.875 -13.938 -11.305 1 94.12 301 LEU B O 1
ATOM 6138 N N . LYS B 1 302 ? 22.156 -15.484 -9.828 1 93.56 302 LYS B N 1
ATOM 6139 C CA . LYS B 1 302 ? 22.5 -16.594 -10.719 1 93.56 302 LYS B CA 1
ATOM 6140 C C . LYS B 1 302 ? 21.688 -16.531 -12.008 1 93.56 302 LYS B C 1
ATOM 6142 O O . LYS B 1 302 ? 22.219 -16.766 -13.102 1 93.56 302 LYS B O 1
ATOM 6147 N N . LEU B 1 303 ? 20.391 -16.203 -11.875 1 92.75 303 LEU B N 1
ATOM 6148 C CA . LEU B 1 303 ? 19.547 -16.047 -13.055 1 92.75 303 LEU B CA 1
ATOM 6149 C C . LEU B 1 303 ? 20.062 -14.906 -13.938 1 92.75 303 LEU B C 1
ATOM 6151 O O . LEU B 1 303 ? 20.141 -15.055 -15.164 1 92.75 303 LEU B O 1
ATOM 6155 N N . LEU B 1 304 ? 20.375 -13.812 -13.312 1 91.44 304 LEU B N 1
ATOM 6156 C CA . LEU B 1 304 ? 20.859 -12.641 -14.031 1 91.44 304 LEU B CA 1
ATOM 6157 C C . LEU B 1 304 ? 22.156 -12.953 -14.773 1 91.44 304 LEU B C 1
ATOM 6159 O O . LEU B 1 304 ? 22.312 -12.578 -15.938 1 91.44 304 LEU B O 1
ATOM 6163 N N . LYS B 1 305 ? 23.016 -13.727 -14.172 1 91.06 305 LYS B N 1
ATOM 6164 C CA . LYS B 1 305 ? 24.359 -14 -14.703 1 91.06 305 LYS B CA 1
ATOM 6165 C C . LYS B 1 305 ? 24.312 -15.094 -15.773 1 91.06 305 LYS B C 1
ATOM 6167 O O . LYS B 1 305 ? 25.156 -15.133 -16.672 1 91.06 305 LYS B O 1
ATOM 6172 N N . SER B 1 306 ? 23.312 -15.898 -15.672 1 91.62 306 SER B N 1
ATOM 6173 C CA . SER B 1 306 ? 23.281 -17.078 -16.531 1 91.62 306 SER B CA 1
ATOM 6174 C C . SER B 1 306 ? 22.625 -16.75 -17.875 1 91.62 306 SER B C 1
ATOM 6176 O O . SER B 1 306 ? 22.641 -17.578 -18.797 1 91.62 306 SER B O 1
ATOM 6178 N N . HIS B 1 307 ? 22.078 -15.602 -18.047 1 92.62 307 HIS B N 1
ATOM 6179 C CA . HIS B 1 307 ? 21.406 -15.25 -19.281 1 92.62 307 HIS B CA 1
ATOM 6180 C C . HIS B 1 307 ? 22.094 -14.078 -19.984 1 92.62 307 HIS B C 1
ATOM 6182 O O . HIS B 1 307 ? 21.812 -12.922 -19.672 1 92.62 307 HIS B O 1
ATOM 6188 N N . HIS B 1 308 ? 22.812 -14.375 -20.984 1 89.12 308 HIS B N 1
ATOM 6189 C CA . HIS B 1 308 ? 23.609 -13.391 -21.703 1 89.12 308 HIS B CA 1
ATOM 6190 C C . HIS B 1 308 ? 22.734 -12.367 -22.406 1 89.12 308 HIS B C 1
ATOM 6192 O O . HIS B 1 308 ? 23.156 -11.242 -22.672 1 89.12 308 HIS B O 1
ATOM 6198 N N . MET B 1 309 ? 21.547 -12.773 -22.703 1 89.38 309 MET B N 1
ATOM 6199 C CA . MET B 1 309 ? 20.562 -11.898 -23.344 1 89.38 309 MET B CA 1
ATOM 6200 C C . MET B 1 309 ? 20.344 -10.633 -22.531 1 89.38 309 MET B C 1
ATOM 6202 O O . MET B 1 309 ? 20.016 -9.586 -23.094 1 89.38 309 MET B O 1
ATOM 6206 N N . LEU B 1 310 ? 20.594 -10.688 -21.266 1 91.25 310 LEU B N 1
ATOM 6207 C CA . LEU B 1 310 ? 20.312 -9.578 -20.375 1 91.25 310 LEU B CA 1
ATOM 6208 C C . LEU B 1 310 ? 21.406 -8.516 -20.469 1 91.25 310 LEU B C 1
ATOM 6210 O O . LEU B 1 310 ? 21.219 -7.391 -19.984 1 91.25 310 LEU B O 1
ATOM 6214 N N . LEU B 1 311 ? 22.516 -8.867 -21.109 1 88.81 311 LEU B N 1
ATOM 6215 C CA . LEU B 1 311 ? 23.609 -7.914 -21.297 1 88.81 311 LEU B CA 1
ATOM 6216 C C . LEU B 1 311 ? 23.188 -6.773 -22.219 1 88.81 311 LEU B C 1
ATOM 6218 O O . LEU B 1 311 ? 23.859 -5.75 -22.281 1 88.81 311 LEU B O 1
ATOM 6222 N N . ALA B 1 312 ? 22.125 -6.973 -22.828 1 86.56 312 ALA B N 1
ATOM 6223 C CA . ALA B 1 312 ? 21.578 -5.902 -23.656 1 86.56 312 ALA B CA 1
ATOM 6224 C C . ALA B 1 312 ? 21.125 -4.727 -22.797 1 86.56 312 ALA B C 1
ATOM 6226 O O . ALA B 1 312 ? 20.969 -3.607 -23.297 1 86.56 312 ALA B O 1
ATOM 6227 N N . ASN B 1 313 ? 20.891 -4.977 -21.562 1 90.12 313 ASN B N 1
ATOM 6228 C CA . ASN B 1 313 ? 20.516 -3.932 -20.609 1 90.12 313 ASN B CA 1
ATOM 6229 C C . ASN B 1 313 ? 21.75 -3.291 -19.969 1 90.12 313 ASN B C 1
ATOM 6231 O O . ASN B 1 313 ? 22.594 -3.988 -19.422 1 90.12 313 ASN B O 1
ATOM 6235 N N . ASP B 1 314 ? 21.781 -2.002 -19.984 1 90.5 314 ASP B N 1
ATOM 6236 C CA . ASP B 1 314 ? 22.953 -1.265 -19.516 1 90.5 314 ASP B CA 1
ATOM 6237 C C . ASP B 1 314 ? 23.203 -1.544 -18.031 1 90.5 314 ASP B C 1
ATOM 6239 O O . ASP B 1 314 ? 24.359 -1.628 -17.594 1 90.5 314 ASP B O 1
ATOM 6243 N N . LEU B 1 315 ? 22.188 -1.654 -17.328 1 90.12 315 LEU B N 1
ATOM 6244 C CA . LEU B 1 315 ? 22.312 -1.901 -15.898 1 90.12 315 LEU B CA 1
ATOM 6245 C C . LEU B 1 315 ? 23 -3.24 -15.641 1 90.12 315 LEU B C 1
ATOM 6247 O O . LEU B 1 315 ? 23.891 -3.338 -14.789 1 90.12 315 LEU B O 1
ATOM 6251 N N . VAL B 1 316 ? 22.562 -4.234 -16.328 1 92.25 316 VAL B N 1
ATOM 6252 C CA . VAL B 1 316 ? 23.109 -5.582 -16.172 1 92.25 316 VAL B CA 1
ATOM 6253 C C . VAL B 1 316 ? 24.547 -5.621 -16.672 1 92.25 316 VAL B C 1
ATOM 6255 O O . VAL B 1 316 ? 25.422 -6.219 -16.031 1 92.25 316 VAL B O 1
ATOM 6258 N N . LYS B 1 317 ? 24.734 -4.965 -17.781 1 92.88 317 LYS B N 1
ATOM 6259 C CA . LYS B 1 317 ? 26.078 -4.898 -18.359 1 92.88 317 LYS B CA 1
ATOM 6260 C C . LYS B 1 317 ? 27.062 -4.277 -17.375 1 92.88 317 LYS B C 1
ATOM 6262 O O . LYS B 1 317 ? 28.172 -4.801 -17.156 1 92.88 317 LYS B O 1
ATOM 6267 N N . GLN B 1 318 ? 26.656 -3.221 -16.797 1 91.94 318 GLN B N 1
ATOM 6268 C CA . GLN B 1 318 ? 27.516 -2.521 -15.844 1 91.94 318 GLN B CA 1
ATOM 6269 C C . GLN B 1 318 ? 27.828 -3.398 -14.641 1 91.94 318 GLN B C 1
ATOM 6271 O O . GLN B 1 318 ? 28.969 -3.42 -14.156 1 91.94 318 GLN B O 1
ATOM 6276 N N . TYR B 1 319 ? 26.828 -4.051 -14.18 1 91.38 319 TYR B N 1
ATOM 6277 C CA . TYR B 1 319 ? 27.031 -4.945 -13.047 1 91.38 319 TYR B CA 1
ATOM 6278 C C . TYR B 1 319 ? 28 -6.066 -13.398 1 91.38 319 TYR B C 1
ATOM 6280 O O . TYR B 1 319 ? 28.891 -6.395 -12.609 1 91.38 319 TYR B O 1
ATOM 6288 N N . MET B 1 320 ? 27.891 -6.645 -14.578 1 90.62 320 MET B N 1
ATOM 6289 C CA . MET B 1 320 ? 28.734 -7.762 -15 1 90.62 320 MET B CA 1
ATOM 6290 C C . MET B 1 320 ? 30.172 -7.316 -15.164 1 90.62 320 MET B C 1
ATOM 6292 O O . MET B 1 320 ? 31.109 -8.086 -14.914 1 90.62 320 MET B O 1
ATOM 6296 N N . GLU B 1 321 ? 30.328 -6.105 -15.555 1 91.75 321 GLU B N 1
ATOM 6297 C CA . GLU B 1 321 ? 31.672 -5.566 -15.766 1 91.75 321 GLU B CA 1
ATOM 6298 C C . GLU B 1 321 ? 32.344 -5.219 -14.445 1 91.75 321 GLU B C 1
ATOM 6300 O O . GLU B 1 321 ? 33.562 -5.41 -14.281 1 91.75 321 GLU B O 1
ATOM 6305 N N . ASN B 1 322 ? 31.5 -4.707 -13.516 1 92 322 ASN B N 1
ATOM 6306 C CA . ASN B 1 322 ? 32.031 -4.301 -12.219 1 92 322 ASN B CA 1
ATOM 6307 C C . ASN B 1 322 ? 31.109 -4.719 -11.078 1 92 322 ASN B C 1
ATOM 6309 O O . ASN B 1 322 ? 30.547 -3.869 -10.383 1 92 322 ASN B O 1
ATOM 6313 N N . PRO B 1 323 ? 31.062 -5.949 -10.812 1 87.38 323 PRO B N 1
ATOM 6314 C CA . PRO B 1 323 ? 30.125 -6.43 -9.797 1 87.38 323 PRO B CA 1
ATOM 6315 C C . PRO B 1 323 ? 30.438 -5.898 -8.406 1 87.38 323 PRO B C 1
ATOM 6317 O O . PRO B 1 323 ? 29.531 -5.738 -7.582 1 87.38 323 PRO B O 1
ATOM 6320 N N . GLU B 1 324 ? 31.641 -5.57 -8.109 1 86.38 324 GLU B N 1
ATOM 6321 C CA . GLU B 1 324 ? 32.062 -5.137 -6.777 1 86.38 324 GLU B CA 1
ATOM 6322 C C . GLU B 1 324 ? 31.469 -3.768 -6.438 1 86.38 324 GLU B C 1
ATOM 6324 O O . GLU B 1 324 ? 31.359 -3.408 -5.262 1 86.38 324 GLU B O 1
ATOM 6329 N N . LYS B 1 325 ? 31.156 -3.086 -7.453 1 86.19 325 LYS B N 1
ATOM 6330 C CA . LYS B 1 325 ? 30.594 -1.756 -7.246 1 86.19 325 LYS B CA 1
ATOM 6331 C C . LYS B 1 325 ? 29.141 -1.84 -6.762 1 86.19 325 LYS B C 1
ATOM 6333 O O . LYS B 1 325 ? 28.594 -0.856 -6.262 1 86.19 325 LYS B O 1
ATOM 6338 N N . TYR B 1 326 ? 28.672 -3.041 -6.914 1 83.56 326 TYR B N 1
ATOM 6339 C CA . TYR B 1 326 ? 27.266 -3.217 -6.551 1 83.56 326 TYR B CA 1
ATOM 6340 C C . TYR B 1 326 ? 27.125 -4.09 -5.309 1 83.56 326 TYR B C 1
ATOM 6342 O O . TYR B 1 326 ? 27.828 -5.098 -5.172 1 83.56 326 TYR B O 1
ATOM 6350 N N . GLU B 1 327 ? 26.672 -3.574 -4.27 1 83.62 327 GLU B N 1
ATOM 6351 C CA . GLU B 1 327 ? 26.422 -4.355 -3.061 1 83.62 327 GLU B CA 1
ATOM 6352 C C . GLU B 1 327 ? 25.078 -5.059 -3.115 1 83.62 327 GLU B C 1
ATOM 6354 O O . GLU B 1 327 ? 24.078 -4.527 -2.641 1 83.62 327 GLU B O 1
ATOM 6359 N N . VAL B 1 328 ? 25.031 -6.223 -3.752 1 92.19 328 VAL B N 1
ATOM 6360 C CA . VAL B 1 328 ? 23.766 -6.965 -3.838 1 92.19 328 VAL B CA 1
ATOM 6361 C C . VAL B 1 328 ? 23.844 -8.219 -2.969 1 92.19 328 VAL B C 1
ATOM 6363 O O . VAL B 1 328 ? 24.078 -9.32 -3.477 1 92.19 328 VAL B O 1
ATOM 6366 N N . LYS B 1 329 ? 23.625 -8.047 -1.739 1 92.25 329 LYS B N 1
ATOM 6367 C CA . LYS B 1 329 ? 23.75 -9.141 -0.779 1 92.25 329 LYS B CA 1
ATOM 6368 C C . LYS B 1 329 ? 22.359 -9.625 -0.335 1 92.25 329 LYS B C 1
ATOM 6370 O O . LYS B 1 329 ? 22.188 -10.805 0.005 1 92.25 329 LYS B O 1
ATOM 6375 N N . PHE B 1 330 ? 21.453 -8.742 -0.288 1 94.81 330 PHE B N 1
ATOM 6376 C CA . PHE B 1 330 ? 20.125 -9.039 0.225 1 94.81 330 PHE B CA 1
ATOM 6377 C C . PHE B 1 330 ? 19.078 -8.883 -0.871 1 94.81 330 PHE B C 1
ATOM 6379 O O . PHE B 1 330 ? 19.312 -8.195 -1.867 1 94.81 330 PHE B O 1
ATOM 6386 N N . LEU B 1 331 ? 17.953 -9.547 -0.656 1 96.56 331 LEU B N 1
ATOM 6387 C CA . LEU B 1 331 ? 16.906 -9.586 -1.656 1 96.56 331 LEU B CA 1
ATOM 6388 C C . LEU B 1 331 ? 16.469 -8.18 -2.053 1 96.56 331 LEU B C 1
ATOM 6390 O O . LEU B 1 331 ? 16.312 -7.883 -3.24 1 96.56 331 LEU B O 1
ATOM 6394 N N . LYS B 1 332 ? 16.25 -7.332 -1.082 1 96.44 332 LYS B N 1
ATOM 6395 C CA . LYS B 1 332 ? 15.781 -5.98 -1.375 1 96.44 332 LYS B CA 1
ATOM 6396 C C . LYS B 1 332 ? 16.797 -5.215 -2.227 1 96.44 332 LYS B C 1
ATOM 6398 O O . LYS B 1 332 ? 16.406 -4.406 -3.074 1 96.44 332 LYS B O 1
ATOM 6403 N N . GLN B 1 333 ? 18.062 -5.457 -1.968 1 96.12 333 GLN B N 1
ATOM 6404 C CA . GLN B 1 333 ? 19.094 -4.805 -2.758 1 96.12 333 GLN B CA 1
ATOM 6405 C C . GLN B 1 333 ? 19.047 -5.262 -4.215 1 96.12 333 GLN B C 1
ATOM 6407 O O . GLN B 1 333 ? 19.219 -4.453 -5.129 1 96.12 333 GLN B O 1
ATOM 6412 N N . PHE B 1 334 ? 18.859 -6.543 -4.465 1 96.62 334 PHE B N 1
ATOM 6413 C CA . PHE B 1 334 ? 18.688 -7.043 -5.828 1 96.62 334 PHE B CA 1
ATOM 6414 C C . PHE B 1 334 ? 17.484 -6.395 -6.496 1 96.62 334 PHE B C 1
ATOM 6416 O O . PHE B 1 334 ? 17.562 -5.953 -7.645 1 96.62 334 PHE B O 1
ATOM 6423 N N . ASP B 1 335 ? 16.359 -6.359 -5.758 1 97.75 335 ASP B N 1
ATOM 6424 C CA . ASP B 1 335 ? 15.125 -5.797 -6.316 1 97.75 335 ASP B CA 1
ATOM 6425 C C . ASP B 1 335 ? 15.289 -4.305 -6.602 1 97.75 335 ASP B C 1
ATOM 6427 O O . ASP B 1 335 ? 14.719 -3.781 -7.559 1 97.75 335 ASP B O 1
ATOM 6431 N N . ASP B 1 336 ? 16.047 -3.662 -5.781 1 96.81 336 ASP B N 1
ATOM 6432 C CA . ASP B 1 336 ? 16.266 -2.229 -5.949 1 96.81 336 ASP B CA 1
ATOM 6433 C C . ASP B 1 336 ? 17.172 -1.947 -7.141 1 96.81 336 ASP B C 1
ATOM 6435 O O . ASP B 1 336 ? 16.938 -1.003 -7.898 1 96.81 336 ASP B O 1
ATOM 6439 N N . GLN B 1 337 ? 18.188 -2.764 -7.375 1 95.06 337 GLN B N 1
ATOM 6440 C CA . GLN B 1 337 ? 19.203 -2.52 -8.383 1 95.06 337 GLN B CA 1
ATOM 6441 C C . GLN B 1 337 ? 18.766 -3.07 -9.742 1 95.06 337 GLN B C 1
ATOM 6443 O O . GLN B 1 337 ? 19.141 -2.523 -10.789 1 95.06 337 GLN B O 1
ATOM 6448 N N . PHE B 1 338 ? 17.953 -4.164 -9.695 1 95.44 338 PHE B N 1
ATOM 6449 C CA . PHE B 1 338 ? 17.672 -4.824 -10.969 1 95.44 338 PHE B CA 1
ATOM 6450 C C . PHE B 1 338 ? 16.172 -4.945 -11.203 1 95.44 338 PHE B C 1
ATOM 6452 O O . PHE B 1 338 ? 15.633 -4.281 -12.086 1 95.44 338 PHE B O 1
ATOM 6459 N N . THR B 1 339 ? 15.43 -5.637 -10.359 1 97 339 THR B N 1
ATOM 6460 C CA . THR B 1 339 ? 14.023 -5.957 -10.617 1 97 339 THR B CA 1
ATOM 6461 C C . THR B 1 339 ? 13.227 -4.691 -10.898 1 97 339 THR B C 1
ATOM 6463 O O . THR B 1 339 ? 12.562 -4.59 -11.93 1 97 339 THR B O 1
ATOM 6466 N N . ALA B 1 340 ? 13.305 -3.742 -9.992 1 97.31 340 ALA B N 1
ATOM 6467 C CA . ALA B 1 340 ? 12.516 -2.523 -10.141 1 97.31 340 ALA B CA 1
ATOM 6468 C C . ALA B 1 340 ? 12.898 -1.773 -11.414 1 97.31 340 ALA B C 1
ATOM 6470 O O . ALA B 1 340 ? 12.039 -1.479 -12.25 1 97.31 340 ALA B O 1
ATOM 6471 N N . LYS B 1 341 ? 14.141 -1.604 -11.656 1 95 341 LYS B N 1
ATOM 6472 C CA . LYS B 1 341 ? 14.633 -0.766 -12.742 1 95 341 LYS B CA 1
ATOM 6473 C C . LYS B 1 341 ? 14.438 -1.45 -14.094 1 95 341 LYS B C 1
ATOM 6475 O O . LYS B 1 341 ? 14.156 -0.789 -15.094 1 95 341 LYS B O 1
ATOM 6480 N N . LEU B 1 342 ? 14.57 -2.764 -14.109 1 94.69 342 LEU B N 1
ATOM 6481 C CA . LEU B 1 342 ? 14.406 -3.508 -15.359 1 94.69 342 LEU B CA 1
ATOM 6482 C C . LEU B 1 342 ? 12.961 -3.426 -15.852 1 94.69 342 LEU B C 1
ATOM 6484 O O . LEU B 1 342 ? 12.695 -3.641 -17.031 1 94.69 342 LEU B O 1
ATOM 6488 N N . PHE B 1 343 ? 12.07 -3.092 -14.961 1 96.19 343 PHE B N 1
ATOM 6489 C CA . PHE B 1 343 ? 10.664 -3.016 -15.359 1 96.19 343 PHE B CA 1
ATOM 6490 C C . PHE B 1 343 ? 10.164 -1.577 -15.297 1 96.19 343 PHE B C 1
ATOM 6492 O O . PHE B 1 343 ? 8.953 -1.337 -15.297 1 96.19 343 PHE B O 1
ATOM 6499 N N . GLY B 1 344 ? 11.07 -0.658 -15.172 1 95.5 344 GLY B N 1
ATOM 6500 C CA . GLY B 1 344 ? 10.742 0.751 -15.312 1 95.5 344 GLY B CA 1
ATOM 6501 C C . GLY B 1 344 ? 10.234 1.376 -14.031 1 95.5 344 GLY B C 1
ATOM 6502 O O . GLY B 1 344 ? 9.555 2.402 -14.055 1 95.5 344 GLY B O 1
ATOM 6503 N N . LEU B 1 345 ? 10.5 0.816 -12.875 1 97.25 345 LEU B N 1
ATOM 6504 C CA . LEU B 1 345 ? 10.125 1.378 -11.578 1 97.25 345 LEU B CA 1
ATOM 6505 C C . LEU B 1 345 ? 11.32 2.045 -10.914 1 97.25 345 LEU B C 1
ATOM 6507 O O . LEU B 1 345 ? 12.461 1.827 -11.312 1 97.25 345 LEU B O 1
ATOM 6511 N N . ASN B 1 346 ? 11.086 2.836 -9.891 1 97.56 346 ASN B N 1
ATOM 6512 C CA . ASN B 1 346 ? 12.125 3.666 -9.297 1 97.56 346 ASN B CA 1
ATOM 6513 C C . ASN B 1 346 ? 12.922 2.896 -8.242 1 97.56 346 ASN B C 1
ATOM 6515 O O . ASN B 1 346 ? 14.117 3.154 -8.055 1 97.56 346 ASN B O 1
ATOM 6519 N N . SER B 1 347 ? 12.227 2.014 -7.527 1 97.94 347 SER B N 1
ATOM 6520 C CA . SER B 1 347 ? 12.859 1.423 -6.352 1 97.94 347 SER B CA 1
ATOM 6521 C C . SER B 1 347 ? 12.18 0.114 -5.961 1 97.94 347 SER B C 1
ATOM 6523 O O . SER B 1 347 ? 11.078 -0.184 -6.426 1 97.94 347 SER B O 1
ATOM 6525 N N . ALA B 1 348 ? 12.844 -0.641 -5.125 1 98 348 ALA B N 1
ATOM 6526 C CA . ALA B 1 348 ? 12.25 -1.858 -4.574 1 98 348 ALA B CA 1
ATOM 6527 C C . ALA B 1 348 ? 10.992 -1.544 -3.775 1 98 348 ALA B C 1
ATOM 6529 O O . ALA B 1 348 ? 10.008 -2.285 -3.844 1 98 348 ALA B O 1
ATOM 6530 N N . ASP B 1 349 ? 10.984 -0.454 -3.027 1 98 349 ASP B N 1
ATOM 6531 C CA . ASP B 1 349 ? 9.836 -0.092 -2.209 1 98 349 ASP B CA 1
ATOM 6532 C C . ASP B 1 349 ? 8.609 0.182 -3.078 1 98 349 ASP B C 1
ATOM 6534 O O . ASP B 1 349 ? 7.508 -0.281 -2.771 1 98 349 ASP B O 1
ATOM 6538 N N . GLU B 1 350 ? 8.789 0.938 -4.129 1 97.56 350 GLU B N 1
ATOM 6539 C CA . GLU B 1 350 ? 7.699 1.207 -5.062 1 97.56 350 GLU B CA 1
ATOM 6540 C C . GLU B 1 350 ? 7.191 -0.082 -5.703 1 97.56 350 GLU B C 1
ATOM 6542 O O . GLU B 1 350 ? 5.98 -0.299 -5.801 1 97.56 350 GLU B O 1
ATOM 6547 N N . TYR B 1 351 ? 8.156 -0.939 -6.082 1 98.25 351 TYR B N 1
ATOM 6548 C CA . TYR B 1 351 ? 7.82 -2.25 -6.629 1 98.25 351 TYR B CA 1
ATOM 6549 C C . TYR B 1 351 ? 6.996 -3.057 -5.633 1 98.25 351 TYR B C 1
ATOM 6551 O O . TYR B 1 351 ? 5.953 -3.615 -5.988 1 98.25 351 TYR B O 1
ATOM 6559 N N . TYR B 1 352 ? 7.438 -3.104 -4.41 1 98.38 352 TYR B N 1
ATOM 6560 C CA . TYR B 1 352 ? 6.773 -3.896 -3.383 1 98.38 352 TYR B CA 1
ATOM 6561 C C . TYR B 1 352 ? 5.355 -3.395 -3.141 1 98.38 352 TYR B C 1
ATOM 6563 O O . TYR B 1 352 ? 4.422 -4.191 -3.016 1 98.38 352 TYR B O 1
ATOM 6571 N N . ARG B 1 353 ? 5.145 -2.117 -3.09 1 97.31 353 ARG B N 1
ATOM 6572 C CA . ARG B 1 353 ? 3.812 -1.569 -2.859 1 97.31 353 ARG B CA 1
ATOM 6573 C C . ARG B 1 353 ? 2.863 -1.94 -3.994 1 97.31 353 ARG B C 1
ATOM 6575 O O . ARG B 1 353 ? 1.718 -2.326 -3.754 1 97.31 353 ARG B O 1
ATOM 6582 N N . LYS B 1 354 ? 3.359 -1.906 -5.227 1 97.44 354 LYS B N 1
ATOM 6583 C CA . LYS B 1 354 ? 2.51 -2.197 -6.375 1 97.44 354 LYS B CA 1
ATOM 6584 C C . LYS B 1 354 ? 2.271 -3.699 -6.516 1 97.44 354 LYS B C 1
ATOM 6586 O O . LYS B 1 354 ? 1.21 -4.125 -6.977 1 97.44 354 LYS B O 1
ATOM 6591 N N . ALA B 1 355 ? 3.238 -4.469 -6.125 1 98.12 355 ALA B N 1
ATOM 6592 C CA . ALA B 1 355 ? 3.207 -5.906 -6.375 1 98.12 355 ALA B CA 1
ATOM 6593 C C . ALA B 1 355 ? 2.398 -6.637 -5.305 1 98.12 355 ALA B C 1
ATOM 6595 O O . ALA B 1 355 ? 2.1 -7.824 -5.445 1 98.12 355 ALA B O 1
ATOM 6596 N N . SER B 1 356 ? 2.016 -5.996 -4.223 1 98.44 356 SER B N 1
ATOM 6597 C CA . SER B 1 356 ? 1.29 -6.625 -3.121 1 98.44 356 SER B CA 1
ATOM 6598 C C . SER B 1 356 ? -0.121 -7.02 -3.545 1 98.44 356 SER B C 1
ATOM 6600 O O . SER B 1 356 ? -0.946 -6.16 -3.855 1 98.44 356 SER B O 1
ATOM 6602 N N . PRO B 1 357 ? -0.485 -8.297 -3.43 1 98.44 357 PRO B N 1
ATOM 6603 C CA . PRO B 1 357 ? -1.78 -8.75 -3.939 1 98.44 357 PRO B CA 1
ATOM 6604 C C . PRO B 1 357 ? -2.953 -8.258 -3.098 1 98.44 357 PRO B C 1
ATOM 6606 O O . PRO B 1 357 ? -4.086 -8.188 -3.588 1 98.44 357 PRO B O 1
ATOM 6609 N N . VAL B 1 358 ? -2.711 -7.926 -1.878 1 97.62 358 VAL B N 1
ATOM 6610 C CA . VAL B 1 358 ? -3.777 -7.488 -0.984 1 97.62 358 VAL B CA 1
ATOM 6611 C C . VAL B 1 358 ? -4.469 -6.258 -1.566 1 97.62 358 VAL B C 1
ATOM 6613 O O . VAL B 1 358 ? -5.633 -5.988 -1.263 1 97.62 358 VAL B O 1
ATOM 6616 N N . GLN B 1 359 ? -3.8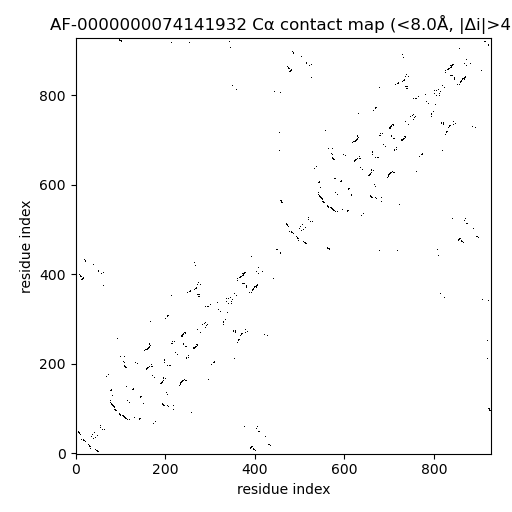55 -5.566 -2.457 1 95.5 359 GLN B N 1
ATOM 6617 C CA . GLN B 1 359 ? -4.406 -4.367 -3.078 1 95.5 359 GLN B CA 1
ATOM 6618 C C . GLN B 1 359 ? -5.547 -4.711 -4.031 1 95.5 359 GLN B C 1
ATOM 6620 O O . GLN B 1 359 ? -6.379 -3.859 -4.344 1 95.5 359 GLN B O 1
ATOM 6625 N N . ARG B 1 360 ? -5.617 -5.969 -4.441 1 97.06 360 ARG B N 1
ATOM 6626 C CA . ARG B 1 360 ? -6.508 -6.293 -5.551 1 97.06 360 ARG B CA 1
ATOM 6627 C C . ARG B 1 360 ? -7.465 -7.418 -5.176 1 97.06 360 ARG B C 1
ATOM 6629 O O . ARG B 1 360 ? -8.297 -7.836 -5.988 1 97.06 360 ARG B O 1
ATOM 6636 N N . LEU B 1 361 ? -7.395 -7.906 -3.99 1 98.19 361 LEU B N 1
ATOM 6637 C CA . LEU B 1 361 ? -8.133 -9.102 -3.602 1 98.19 361 LEU B CA 1
ATOM 6638 C C . LEU B 1 361 ? -9.641 -8.852 -3.643 1 98.19 361 LEU B C 1
ATOM 6640 O O . LEU B 1 361 ? -10.422 -9.766 -3.898 1 98.19 361 LEU B O 1
ATOM 6644 N N . LEU B 1 362 ? -10.062 -7.598 -3.395 1 98.38 362 LEU B N 1
ATOM 6645 C CA . LEU B 1 362 ? -11.484 -7.277 -3.402 1 98.38 362 LEU B CA 1
ATOM 6646 C C . LEU B 1 362 ? -12.055 -7.359 -4.816 1 98.38 362 LEU B C 1
ATOM 6648 O O . LEU B 1 362 ? -13.273 -7.418 -4.996 1 98.38 362 LEU B O 1
ATOM 6652 N N . ASN B 1 363 ? -11.172 -7.445 -5.852 1 97.81 363 ASN B N 1
ATOM 6653 C CA . ASN B 1 363 ? -11.609 -7.48 -7.242 1 97.81 363 ASN B CA 1
ATOM 6654 C C . ASN B 1 363 ? -11.773 -8.914 -7.742 1 97.81 363 ASN B C 1
ATOM 6656 O O . ASN B 1 363 ? -12.359 -9.141 -8.805 1 97.81 363 ASN B O 1
ATOM 6660 N N . VAL B 1 364 ? -11.289 -9.891 -7.012 1 98.69 364 VAL B N 1
ATOM 6661 C CA . VAL B 1 364 ? -11.289 -11.281 -7.465 1 98.69 364 VAL B CA 1
ATOM 6662 C C . VAL B 1 364 ? -12.727 -11.773 -7.629 1 98.69 364 VAL B C 1
ATOM 6664 O O . VAL B 1 364 ? -13.578 -11.523 -6.773 1 98.69 364 VAL B O 1
ATOM 6667 N N . ARG B 1 365 ? -13.023 -12.508 -8.727 1 98.56 365 ARG B N 1
ATOM 6668 C CA . ARG B 1 365 ? -14.391 -12.914 -9.023 1 98.56 365 ARG B CA 1
ATOM 6669 C C . ARG B 1 365 ? -14.461 -14.406 -9.352 1 98.56 365 ARG B C 1
ATOM 6671 O O . ARG B 1 365 ? -15.383 -14.859 -10.023 1 98.56 365 ARG B O 1
ATOM 6678 N N . VAL B 1 366 ? -13.492 -15.195 -8.945 1 98.5 366 VAL B N 1
ATOM 6679 C CA . VAL B 1 366 ? -13.523 -16.656 -8.984 1 98.5 366 VAL B CA 1
ATOM 6680 C C . VAL B 1 366 ? -13.219 -17.203 -7.594 1 98.5 366 VAL B C 1
ATOM 6682 O O . VAL B 1 366 ? -12.523 -16.562 -6.801 1 98.5 366 VAL B O 1
ATOM 6685 N N . PRO B 1 367 ? -13.75 -18.391 -7.27 1 98.5 367 PRO B N 1
ATOM 6686 C CA . PRO B 1 367 ? -13.398 -18.969 -5.973 1 98.5 367 PRO B CA 1
ATOM 6687 C C . PRO B 1 367 ? -11.891 -19.094 -5.777 1 98.5 367 PRO B C 1
ATOM 6689 O O . PRO B 1 367 ? -11.203 -19.703 -6.605 1 98.5 367 PRO B O 1
ATOM 6692 N N . LEU B 1 368 ? -11.391 -18.469 -4.789 1 98.88 368 LEU B N 1
ATOM 6693 C CA . LEU B 1 368 ? -9.969 -18.484 -4.449 1 98.88 368 LEU B CA 1
ATOM 6694 C C . LEU B 1 368 ? -9.758 -18.953 -3.012 1 98.88 368 LEU B C 1
ATOM 6696 O O . LEU B 1 368 ? -10.266 -18.328 -2.072 1 98.88 368 LEU B O 1
ATOM 6700 N N . VAL B 1 369 ? -9.062 -20.016 -2.82 1 98.88 369 VAL B N 1
ATOM 6701 C CA . VAL B 1 369 ? -8.758 -20.547 -1.493 1 98.88 369 VAL B CA 1
ATOM 6702 C C . VAL B 1 369 ? -7.301 -20.234 -1.142 1 98.88 369 VAL B C 1
ATOM 6704 O O . VAL B 1 369 ? -6.387 -20.625 -1.88 1 98.88 369 VAL B O 1
ATOM 6707 N N . ILE B 1 370 ? -7.145 -19.594 -0.019 1 98.88 370 ILE B N 1
ATOM 6708 C CA . ILE B 1 370 ? -5.848 -19.125 0.471 1 98.88 370 ILE B CA 1
ATOM 6709 C C . ILE B 1 370 ? -5.352 -20.078 1.567 1 98.88 370 ILE B C 1
ATOM 6711 O O . ILE B 1 370 ? -6.102 -20.422 2.482 1 98.88 370 ILE B O 1
ATOM 6715 N N . LEU B 1 371 ? -4.137 -20.5 1.46 1 98.81 371 LEU B N 1
ATOM 6716 C CA . LEU B 1 371 ? -3.5 -21.312 2.496 1 98.81 371 LEU B CA 1
ATOM 6717 C C . LEU B 1 371 ? -2.199 -20.672 2.965 1 98.81 371 LEU B C 1
ATOM 6719 O O . LEU B 1 371 ? -1.253 -20.531 2.186 1 98.81 371 LEU B O 1
ATOM 6723 N N . ASN B 1 372 ? -2.135 -20.25 4.203 1 98.56 372 ASN B N 1
ATOM 6724 C CA . ASN B 1 372 ? -0.941 -19.672 4.809 1 98.56 372 ASN B CA 1
ATOM 6725 C C . ASN B 1 372 ? -0.683 -20.234 6.203 1 98.56 372 ASN B C 1
ATOM 6727 O O . ASN B 1 372 ? -1.618 -20.641 6.898 1 98.56 372 ASN B O 1
ATOM 6731 N N . SER B 1 373 ? 0.562 -20.297 6.574 1 97.5 373 SER B N 1
ATOM 6732 C CA . SER B 1 373 ? 0.953 -20.672 7.93 1 97.5 373 SER B CA 1
ATOM 6733 C C . SER B 1 373 ? 1.294 -19.453 8.766 1 97.5 373 SER B C 1
ATOM 6735 O O . SER B 1 373 ? 1.944 -18.516 8.281 1 97.5 373 SER B O 1
ATOM 6737 N N . LEU B 1 374 ? 0.926 -19.484 10.031 1 97.06 374 LEU B N 1
ATOM 6738 C CA . LEU B 1 374 ? 1.123 -18.328 10.906 1 97.06 374 LEU B CA 1
ATOM 6739 C C . LEU B 1 374 ? 2.59 -18.188 11.297 1 97.06 374 LEU B C 1
ATOM 6741 O O . LEU B 1 374 ? 3.039 -17.094 11.648 1 97.06 374 LEU B O 1
ATOM 6745 N N . ASP B 1 375 ? 3.377 -19.266 11.195 1 95 375 ASP B N 1
ATOM 6746 C CA . ASP B 1 375 ? 4.773 -19.219 11.617 1 95 375 ASP B CA 1
ATOM 6747 C C . ASP B 1 375 ? 5.707 -19.141 10.406 1 95 375 ASP B C 1
ATOM 6749 O O . ASP B 1 375 ? 6.875 -19.531 10.5 1 95 375 ASP B O 1
ATOM 6753 N N . ASP B 1 376 ? 5.191 -18.797 9.227 1 96.12 376 ASP B N 1
ATOM 6754 C CA . ASP B 1 376 ? 5.996 -18.641 8.016 1 96.12 376 ASP B CA 1
ATOM 6755 C C . ASP B 1 376 ? 7.094 -17.594 8.219 1 96.12 376 ASP B C 1
ATOM 6757 O O . ASP B 1 376 ? 6.805 -16.406 8.414 1 96.12 376 ASP B O 1
ATOM 6761 N N . PRO B 1 377 ? 8.336 -17.953 8.141 1 94.81 377 PRO B N 1
ATOM 6762 C CA . PRO B 1 377 ? 9.422 -17.016 8.445 1 94.81 377 PRO B CA 1
ATOM 6763 C C . PRO B 1 377 ? 9.734 -16.078 7.277 1 94.81 377 PRO B C 1
ATOM 6765 O O . PRO B 1 377 ? 10.492 -15.125 7.434 1 94.81 377 PRO B O 1
ATOM 6768 N N . ILE B 1 378 ? 9.141 -16.312 6.117 1 94 378 ILE B N 1
ATOM 6769 C CA . ILE B 1 378 ? 9.461 -15.539 4.926 1 94 378 ILE B CA 1
ATOM 6770 C C . ILE B 1 378 ? 8.391 -14.477 4.699 1 94 378 ILE B C 1
ATOM 6772 O O . ILE B 1 378 ? 8.695 -13.297 4.527 1 94 378 ILE B O 1
ATOM 6776 N N . VAL B 1 379 ? 7.129 -14.867 4.773 1 94.88 379 VAL B N 1
ATOM 6777 C CA . VAL B 1 379 ? 6.074 -13.945 4.375 1 94.88 379 VAL B CA 1
ATOM 6778 C C . VAL B 1 379 ? 5.387 -13.375 5.617 1 94.88 379 VAL B C 1
ATOM 6780 O O . VAL B 1 379 ? 4.75 -12.328 5.555 1 94.88 379 VAL B O 1
ATOM 6783 N N . GLY B 1 380 ? 5.488 -14.062 6.73 1 93.56 380 GLY B N 1
ATOM 6784 C CA . GLY B 1 380 ? 4.848 -13.609 7.953 1 93.56 380 GLY B CA 1
ATOM 6785 C C . GLY B 1 380 ? 3.34 -13.773 7.934 1 93.56 380 GLY B C 1
ATOM 6786 O O . GLY B 1 380 ? 2.775 -14.25 6.945 1 93.56 380 GLY B O 1
ATOM 6787 N N . SER B 1 381 ? 2.68 -13.383 9.047 1 95.44 381 SER B N 1
ATOM 6788 C CA . SER B 1 381 ? 1.236 -13.57 9.141 1 95.44 381 SER B CA 1
ATOM 6789 C C . SER B 1 381 ? 0.528 -12.258 9.461 1 95.44 381 SER B C 1
ATOM 6791 O O . SER B 1 381 ? -0.703 -12.195 9.461 1 95.44 381 SER B O 1
ATOM 6793 N N . ARG B 1 382 ? 1.236 -11.148 9.602 1 93.06 382 ARG B N 1
ATOM 6794 C CA . ARG B 1 382 ? 0.663 -9.859 9.992 1 93.06 382 ARG B CA 1
ATOM 6795 C C . ARG B 1 382 ? -0.217 -9.289 8.891 1 93.06 382 ARG B C 1
ATOM 6797 O O . ARG B 1 382 ? -1.168 -8.555 9.164 1 93.06 382 ARG B O 1
ATOM 6804 N N . SER B 1 383 ? 0.102 -9.641 7.703 1 95.69 383 SER B N 1
ATOM 6805 C CA . SER B 1 383 ? -0.568 -9.023 6.562 1 95.69 383 SER B CA 1
ATOM 6806 C C . SER B 1 383 ? -1.58 -9.977 5.934 1 95.69 383 SER B C 1
ATOM 6808 O O . SER B 1 383 ? -1.99 -9.781 4.785 1 95.69 383 SER B O 1
ATOM 6810 N N . LEU B 1 384 ? -1.917 -11.07 6.613 1 98.38 384 LEU B N 1
ATOM 6811 C CA . LEU B 1 384 ? -2.949 -11.945 6.07 1 98.38 384 LEU B CA 1
ATOM 6812 C C . LEU B 1 384 ? -4.234 -11.172 5.805 1 98.38 384 LEU B C 1
ATOM 6814 O O . LEU B 1 384 ? -4.617 -10.305 6.594 1 98.38 384 LEU B O 1
ATOM 6818 N N . PRO B 1 385 ? -4.895 -11.414 4.758 1 98.44 385 PRO B N 1
ATOM 6819 C CA . PRO B 1 385 ? -5.984 -10.555 4.281 1 98.44 385 PRO B CA 1
ATOM 6820 C C . PRO B 1 385 ? -7.328 -10.898 4.918 1 98.44 385 PRO B C 1
ATOM 6822 O O . PRO B 1 385 ? -8.297 -11.195 4.211 1 98.44 385 PRO B O 1
ATOM 6825 N N . TYR B 1 386 ? -7.48 -10.789 6.16 1 98.06 386 TYR B N 1
ATOM 6826 C CA . TYR B 1 386 ? -8.695 -11.125 6.891 1 98.06 386 TYR B CA 1
ATOM 6827 C C . TYR B 1 386 ? -9.867 -10.273 6.41 1 98.06 386 TYR B C 1
ATOM 6829 O O . TYR B 1 386 ? -10.961 -10.797 6.172 1 98.06 386 TYR B O 1
ATOM 6837 N N . SER B 1 387 ? -9.695 -8.977 6.266 1 97.69 387 SER B N 1
ATOM 6838 C CA . SER B 1 387 ? -10.758 -8.062 5.855 1 97.69 387 SER B CA 1
ATOM 6839 C C . SER B 1 387 ? -11.25 -8.391 4.453 1 97.69 387 SER B C 1
ATOM 6841 O O . SER B 1 387 ? -12.461 -8.414 4.203 1 97.69 387 SER B O 1
ATOM 6843 N N . GLU B 1 388 ? -10.375 -8.625 3.584 1 98.56 388 GLU B N 1
ATOM 6844 C CA . GLU B 1 388 ? -10.734 -8.945 2.205 1 98.56 388 GLU B CA 1
ATOM 6845 C C . GLU B 1 388 ? -11.516 -10.25 2.125 1 98.56 388 GLU B C 1
ATOM 6847 O O . GLU B 1 388 ? -12.492 -10.359 1.377 1 98.56 388 GLU B O 1
ATOM 6852 N N . VAL B 1 389 ? -11.047 -11.234 2.896 1 98.75 389 VAL B N 1
ATOM 6853 C CA . VAL B 1 389 ? -11.719 -12.531 2.902 1 98.75 389 VAL B CA 1
ATOM 6854 C C . VAL B 1 389 ? -13.141 -12.367 3.443 1 98.75 389 VAL B C 1
ATOM 6856 O O . VAL B 1 389 ? -14.086 -12.969 2.914 1 98.75 389 VAL B O 1
ATOM 6859 N N . ASN B 1 390 ? -13.312 -11.586 4.453 1 98.38 390 ASN B N 1
ATOM 6860 C CA . ASN B 1 390 ? -14.633 -11.344 5.031 1 98.38 390 ASN B CA 1
ATOM 6861 C C . ASN B 1 390 ? -15.57 -10.664 4.035 1 98.38 390 ASN B C 1
ATOM 6863 O O . ASN B 1 390 ? -16.781 -10.898 4.051 1 98.38 390 ASN B O 1
ATOM 6867 N N . LEU B 1 391 ? -15.078 -9.82 3.189 1 98.38 391 LEU B N 1
ATOM 6868 C CA . LEU B 1 391 ? -15.891 -8.914 2.385 1 98.38 391 LEU B CA 1
ATOM 6869 C C . LEU B 1 391 ? -16.172 -9.508 1.012 1 98.38 391 LEU B C 1
ATOM 6871 O O . LEU B 1 391 ? -17.172 -9.172 0.377 1 98.38 391 LEU B O 1
ATOM 6875 N N . ASN B 1 392 ? -15.312 -10.297 0.45 1 98.69 392 ASN B N 1
ATOM 6876 C CA . ASN B 1 392 ? -15.43 -10.82 -0.908 1 98.69 392 ASN B CA 1
ATOM 6877 C C . ASN B 1 392 ? -16 -12.234 -0.919 1 98.69 392 ASN B C 1
ATOM 6879 O O . ASN B 1 392 ? -15.352 -13.18 -0.481 1 98.69 392 ASN B O 1
ATOM 6883 N N . PRO B 1 393 ? -17.109 -12.453 -1.482 1 98.62 393 PRO B N 1
ATOM 6884 C CA . PRO B 1 393 ? -17.812 -13.742 -1.437 1 98.62 393 PRO B CA 1
ATOM 6885 C C . PRO B 1 393 ? -17 -14.875 -2.068 1 98.62 393 PRO B C 1
ATOM 6887 O O . PRO B 1 393 ? -17.297 -16.047 -1.852 1 98.62 393 PRO B O 1
ATOM 6890 N N . TYR B 1 394 ? -15.977 -14.57 -2.789 1 98.69 394 TYR B N 1
ATOM 6891 C CA . TYR B 1 394 ? -15.266 -15.57 -3.572 1 98.69 394 TYR B CA 1
ATOM 6892 C C . TYR B 1 394 ? -14.039 -16.078 -2.824 1 98.69 394 TYR B C 1
ATOM 6894 O O . TYR B 1 394 ? -13.375 -17.016 -3.268 1 98.69 394 TYR B O 1
ATOM 6902 N N . LEU B 1 395 ? -13.742 -15.508 -1.654 1 98.81 395 LEU B N 1
ATOM 6903 C CA . LEU B 1 395 ? -12.484 -15.82 -0.991 1 98.81 395 LEU B CA 1
ATOM 6904 C C . LEU B 1 395 ? -12.719 -16.719 0.22 1 98.81 395 LEU B C 1
ATOM 6906 O O . LEU B 1 395 ? -13.719 -16.578 0.919 1 98.81 395 LEU B O 1
ATOM 6910 N N . SER B 1 396 ? -11.828 -17.609 0.474 1 98.81 396 SER B N 1
ATOM 6911 C CA . SER B 1 396 ? -11.672 -18.391 1.699 1 98.81 396 SER B CA 1
ATOM 6912 C C . SER B 1 396 ? -10.211 -18.531 2.092 1 98.81 396 SER B C 1
ATOM 6914 O O . SER B 1 396 ? -9.328 -18.594 1.227 1 98.81 396 SER B O 1
ATOM 6916 N N . MET B 1 397 ? -9.969 -18.547 3.379 1 98.88 397 MET B N 1
ATOM 6917 C CA . MET B 1 397 ? -8.586 -18.625 3.826 1 98.88 397 MET B CA 1
ATOM 6918 C C . MET B 1 397 ? -8.43 -19.688 4.914 1 98.88 397 MET B C 1
ATOM 6920 O O . MET B 1 397 ? -9.211 -19.734 5.863 1 98.88 397 MET B O 1
ATOM 6924 N N . ILE B 1 398 ? -7.496 -20.547 4.742 1 98.81 398 ILE B N 1
ATOM 6925 C CA . ILE B 1 398 ? -7.082 -21.547 5.711 1 98.81 398 ILE B CA 1
ATOM 6926 C C . ILE B 1 398 ? -5.723 -21.172 6.297 1 98.81 398 ILE B C 1
ATOM 6928 O O . ILE B 1 398 ? -4.77 -20.922 5.555 1 98.81 398 ILE B O 1
ATOM 6932 N N . THR B 1 399 ? -5.641 -21.109 7.594 1 98.44 399 THR B N 1
ATOM 6933 C CA . THR B 1 399 ? -4.363 -20.875 8.258 1 98.44 399 THR B CA 1
ATOM 6934 C C . THR B 1 399 ? -4.008 -22.047 9.172 1 98.44 399 THR B C 1
ATOM 6936 O O . THR B 1 399 ? -4.887 -22.781 9.625 1 98.44 399 THR B O 1
ATOM 6939 N N . THR B 1 400 ? -2.777 -22.266 9.375 1 97.44 400 THR B N 1
ATOM 6940 C CA . THR B 1 400 ? -2.258 -23.234 10.336 1 97.44 400 THR B CA 1
ATOM 6941 C C . THR B 1 400 ? -1.299 -22.578 11.32 1 97.44 400 THR B C 1
ATOM 6943 O O . THR B 1 400 ? -0.649 -21.578 10.984 1 97.44 400 THR B O 1
ATOM 6946 N N . THR B 1 401 ? -1.192 -23.109 12.516 1 96.19 401 THR B N 1
ATOM 6947 C CA . THR B 1 401 ? -0.261 -22.562 13.492 1 96.19 401 THR B CA 1
ATOM 6948 C C . THR B 1 401 ? 1.182 -22.859 13.094 1 96.19 401 THR B C 1
ATOM 6950 O O . THR B 1 401 ? 2.084 -22.062 13.375 1 96.19 401 THR B O 1
ATOM 6953 N N . ASN B 1 402 ? 1.367 -24.047 12.438 1 94.31 402 ASN B N 1
ATOM 6954 C CA . ASN B 1 402 ? 2.699 -24.453 12.008 1 94.31 402 ASN B CA 1
ATOM 6955 C C . ASN B 1 402 ? 2.684 -25 10.578 1 94.31 402 ASN B C 1
ATOM 6957 O O . ASN B 1 402 ? 1.787 -25.75 10.203 1 94.31 402 ASN B O 1
ATOM 6961 N N . GLY B 1 403 ? 3.561 -24.594 9.812 1 94.88 403 GLY B N 1
ATOM 6962 C CA . GLY B 1 403 ? 3.705 -25.062 8.445 1 94.88 403 GLY B CA 1
ATOM 6963 C C . GLY B 1 403 ? 4.902 -24.469 7.727 1 94.88 403 GLY B C 1
ATOM 6964 O O . GLY B 1 403 ? 5.332 -24.969 6.688 1 94.88 403 GLY B O 1
ATOM 6965 N N . GLY B 1 404 ? 5.441 -23.344 8.328 1 94.62 404 GLY B N 1
ATOM 6966 C CA . GLY B 1 404 ? 6.57 -22.688 7.691 1 94.62 404 GLY B CA 1
ATOM 6967 C C . GLY B 1 404 ? 6.234 -22.125 6.328 1 94.62 404 GLY B C 1
ATOM 6968 O O . GLY B 1 404 ? 5.078 -21.781 6.059 1 94.62 404 GLY B O 1
ATOM 6969 N N . HIS B 1 405 ? 7.305 -21.828 5.539 1 94.94 405 HIS B N 1
ATOM 6970 C CA . HIS B 1 405 ? 7.109 -21.391 4.164 1 94.94 405 HIS B CA 1
ATOM 6971 C C . HIS B 1 405 ? 7.059 -22.578 3.211 1 94.94 405 HIS B C 1
ATOM 6973 O O . HIS B 1 405 ? 8.102 -23.047 2.738 1 94.94 405 HIS B O 1
ATOM 6979 N N . ILE B 1 406 ? 5.883 -23.047 2.848 1 93.5 406 ILE B N 1
ATOM 6980 C CA . ILE B 1 406 ? 5.578 -24.172 1.959 1 93.5 406 ILE B CA 1
ATOM 6981 C C . ILE B 1 406 ? 6.113 -25.469 2.557 1 93.5 406 ILE B C 1
ATOM 6983 O O . ILE B 1 406 ? 6.68 -26.297 1.844 1 93.5 406 ILE B O 1
ATOM 6987 N N . GLY B 1 407 ? 6.055 -25.672 3.816 1 93.06 407 GLY B N 1
ATOM 6988 C CA . GLY B 1 407 ? 6.5 -26.859 4.516 1 93.06 407 GLY B CA 1
ATOM 6989 C C . GLY B 1 407 ? 5.371 -27.828 4.832 1 93.06 407 GLY B C 1
ATOM 6990 O O . GLY B 1 407 ? 5.055 -28.703 4.027 1 93.06 407 GLY B O 1
ATOM 6991 N N . TRP B 1 408 ? 4.73 -27.781 5.988 1 95.12 408 TRP B N 1
ATOM 6992 C CA . TRP B 1 408 ? 3.645 -28.594 6.527 1 95.12 408 TRP B CA 1
ATOM 6993 C C . TRP B 1 408 ? 4.016 -30.062 6.52 1 95.12 408 TRP B C 1
ATOM 6995 O O . TRP B 1 408 ? 3.203 -30.922 6.145 1 95.12 408 TRP B O 1
ATOM 7005 N N . PHE B 1 409 ? 5.25 -30.359 6.797 1 93.56 409 PHE B N 1
ATOM 7006 C CA . PHE B 1 409 ? 5.707 -31.75 6.789 1 93.56 409 PHE B CA 1
ATOM 7007 C C . PHE B 1 409 ? 5.105 -32.531 7.957 1 93.56 409 PHE B C 1
ATOM 7009 O O . PHE B 1 409 ? 5.18 -32.094 9.102 1 93.56 409 PHE B O 1
ATOM 7016 N N . THR B 1 410 ? 4.578 -33.625 7.598 1 92.56 410 THR B N 1
ATOM 7017 C CA . THR B 1 410 ? 4.012 -34.531 8.602 1 92.56 410 THR B CA 1
ATOM 7018 C C . THR B 1 410 ? 5.02 -35.594 9.016 1 92.56 410 THR B C 1
ATOM 7020 O O . THR B 1 410 ? 6.172 -35.562 8.57 1 92.56 410 THR B O 1
ATOM 7023 N N . LEU B 1 411 ? 4.598 -36.531 9.812 1 87.75 411 LEU B N 1
ATOM 7024 C CA . LEU B 1 411 ? 5.473 -37.562 10.398 1 87.75 411 LEU B CA 1
ATOM 7025 C C . LEU B 1 411 ? 6.082 -38.438 9.305 1 87.75 411 LEU B C 1
ATOM 7027 O O . LEU B 1 411 ? 7.227 -38.875 9.43 1 87.75 411 LEU B O 1
ATOM 7031 N N . ASN B 1 412 ? 5.355 -38.625 8.273 1 86.12 412 ASN B N 1
ATOM 7032 C CA . ASN B 1 412 ? 5.832 -39.531 7.223 1 86.12 412 ASN B CA 1
ATOM 7033 C C . ASN B 1 412 ? 6.648 -38.781 6.172 1 86.12 412 ASN B C 1
ATOM 7035 O O . ASN B 1 412 ? 7.047 -39.375 5.16 1 86.12 412 ASN B O 1
ATOM 7039 N N . GLY B 1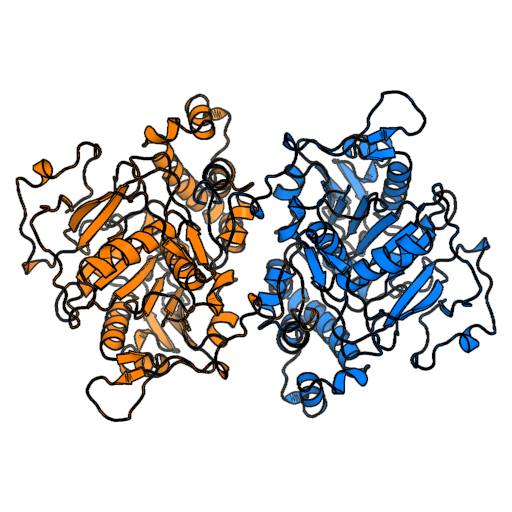 413 ? 6.766 -37.5 6.395 1 85.75 413 GLY B N 1
ATOM 7040 C CA . GLY B 1 413 ? 7.598 -36.719 5.48 1 85.75 413 GLY B CA 1
ATOM 7041 C C . GLY B 1 413 ? 6.809 -36.094 4.352 1 85.75 413 GLY B C 1
ATOM 7042 O O . GLY B 1 413 ? 7.352 -35.281 3.59 1 85.75 413 GLY B O 1
ATOM 7043 N N . SER B 1 414 ? 5.582 -36.469 4.316 1 90.31 414 SER B N 1
ATOM 7044 C CA . SER B 1 414 ? 4.73 -35.875 3.293 1 90.31 414 SER B CA 1
ATOM 7045 C C . SER B 1 414 ? 4.215 -34.5 3.734 1 90.31 414 SER B C 1
ATOM 7047 O O . SER B 1 414 ? 4.297 -34.156 4.914 1 90.31 414 SER B O 1
ATOM 7049 N N . ARG B 1 415 ? 3.742 -33.75 2.811 1 94.75 415 ARG B N 1
ATOM 7050 C CA . ARG B 1 415 ? 3.17 -32.438 3.123 1 94.75 415 ARG B CA 1
ATOM 7051 C C . ARG B 1 415 ? 1.67 -32.562 3.379 1 94.75 415 ARG B C 1
ATOM 7053 O O . ARG B 1 415 ? 0.94 -33.125 2.578 1 94.75 415 ARG B O 1
ATOM 7060 N N . TRP B 1 416 ? 1.208 -31.922 4.445 1 96.56 416 TRP B N 1
ATOM 7061 C CA . TRP B 1 416 ? -0.164 -32.031 4.93 1 96.56 416 TRP B CA 1
ATOM 7062 C C . TRP B 1 416 ? -1.151 -31.5 3.893 1 96.56 416 TRP B C 1
ATOM 7064 O O . TRP B 1 416 ? -2.225 -32.094 3.703 1 96.56 416 TRP B O 1
ATOM 7074 N N . TYR B 1 417 ? -0.872 -30.469 3.17 1 97.12 417 TYR B N 1
ATOM 7075 C CA . TYR B 1 417 ? -1.842 -29.734 2.355 1 97.12 417 TYR B CA 1
ATOM 7076 C C . TYR B 1 417 ? -2.127 -30.484 1.057 1 97.12 417 TYR B C 1
ATOM 7078 O O . TYR B 1 417 ? -3.104 -30.188 0.365 1 97.12 417 TYR B O 1
ATOM 7086 N N . VAL B 1 418 ? -1.355 -31.469 0.642 1 97.69 418 VAL B N 1
ATOM 7087 C CA . VAL B 1 418 ? -1.421 -32.094 -0.671 1 97.69 418 VAL B CA 1
ATOM 7088 C C . VAL B 1 418 ? -2.777 -32.781 -0.852 1 97.69 418 VAL B C 1
ATOM 7090 O O . VAL B 1 418 ? -3.516 -32.469 -1.789 1 97.69 418 VAL B O 1
ATOM 7093 N N . ASP B 1 419 ? -3.133 -33.594 0.083 1 97.06 419 ASP B N 1
ATOM 7094 C CA . ASP B 1 419 ? -4.379 -34.375 -0.025 1 97.06 419 ASP B CA 1
ATOM 7095 C C . ASP B 1 419 ? -5.59 -33.438 0.018 1 97.06 419 ASP B C 1
ATOM 7097 O O . ASP B 1 419 ? -6.449 -33.5 -0.863 1 97.06 419 ASP B O 1
ATOM 7101 N N . PRO B 1 420 ? -5.645 -32.562 1.011 1 98.06 420 PRO B N 1
ATOM 7102 C CA . PRO B 1 420 ? -6.844 -31.734 1.083 1 98.06 420 PRO B CA 1
ATOM 7103 C C . PRO B 1 420 ? -6.973 -30.781 -0.11 1 98.06 420 PRO B C 1
ATOM 7105 O O . PRO B 1 420 ? -8.086 -30.484 -0.54 1 98.06 420 PRO B O 1
ATOM 7108 N N . VAL B 1 421 ? -5.93 -30.297 -0.684 1 98.44 421 VAL B N 1
ATOM 7109 C CA . VAL B 1 421 ? -5.992 -29.438 -1.859 1 98.44 421 VAL B CA 1
ATOM 7110 C C . VAL B 1 421 ? -6.547 -30.219 -3.047 1 98.44 421 VAL B C 1
ATOM 7112 O O . VAL B 1 421 ? -7.391 -29.719 -3.791 1 98.44 421 VAL B O 1
ATOM 7115 N N . CYS B 1 422 ? -6.074 -31.453 -3.289 1 98.5 422 CYS B N 1
ATOM 7116 C CA . CYS B 1 422 ? -6.566 -32.281 -4.375 1 98.5 422 CYS B CA 1
ATOM 7117 C C . CYS B 1 422 ? -8.062 -32.562 -4.227 1 98.5 422 CYS B C 1
ATOM 7119 O O . CYS B 1 422 ? -8.812 -32.469 -5.199 1 98.5 422 CYS B O 1
ATOM 7121 N N . LYS B 1 423 ? -8.461 -32.844 -2.992 1 98.19 423 LYS B N 1
ATOM 7122 C CA . LYS B 1 423 ? -9.875 -33.094 -2.715 1 98.19 423 LYS B CA 1
ATOM 7123 C C . LYS B 1 423 ? -10.703 -31.844 -3.021 1 98.19 423 LYS B C 1
ATOM 7125 O O . LYS B 1 423 ? -11.766 -31.938 -3.648 1 98.19 423 LYS B O 1
ATOM 7130 N N . LEU B 1 424 ? -10.242 -30.719 -2.561 1 98.25 424 LEU B N 1
ATOM 7131 C CA . LEU B 1 424 ? -10.961 -29.469 -2.748 1 98.25 424 LEU B CA 1
ATOM 7132 C C . LEU B 1 424 ? -11.172 -29.172 -4.23 1 98.25 424 LEU B C 1
ATOM 7134 O O . LEU B 1 424 ? -12.289 -28.859 -4.652 1 98.25 424 LEU B O 1
ATOM 7138 N N . LEU B 1 425 ? -10.109 -29.25 -5.02 1 97.94 425 LEU B N 1
ATOM 7139 C CA . LEU B 1 425 ? -10.188 -28.969 -6.449 1 97.94 425 LEU B CA 1
ATOM 7140 C C . LEU B 1 425 ? -11.148 -29.922 -7.145 1 97.94 425 LEU B C 1
ATOM 7142 O O . LEU B 1 425 ? -11.891 -29.531 -8.047 1 97.94 425 LEU B O 1
ATOM 7146 N N . THR B 1 426 ? -11.086 -31.156 -6.75 1 96.81 426 THR B N 1
ATOM 7147 C CA . THR B 1 426 ? -11.969 -32.156 -7.324 1 96.81 426 THR B CA 1
ATOM 7148 C C . THR B 1 426 ? -13.43 -31.844 -7.012 1 96.81 426 THR B C 1
ATOM 7150 O O . THR B 1 426 ? -14.297 -31.969 -7.883 1 96.81 426 THR B O 1
ATOM 7153 N N . GLU B 1 427 ? -13.711 -31.453 -5.773 1 96.06 427 GLU B N 1
ATOM 7154 C CA . GLU B 1 427 ? -15.07 -31.094 -5.379 1 96.06 427 GLU B CA 1
ATOM 7155 C C . GLU B 1 427 ? -15.547 -29.844 -6.113 1 96.06 427 GLU B C 1
ATOM 7157 O O . GLU B 1 427 ? -16.703 -29.766 -6.52 1 96.06 427 GLU B O 1
ATOM 7162 N N . LEU B 1 428 ? -14.68 -28.906 -6.27 1 95.25 428 LEU B N 1
ATOM 7163 C CA . LEU B 1 428 ? -15.031 -27.688 -6.992 1 95.25 428 LEU B CA 1
ATOM 7164 C C . LEU B 1 428 ? -15.344 -28 -8.453 1 95.25 428 LEU B C 1
ATOM 7166 O O . LEU B 1 428 ? -16.172 -27.328 -9.062 1 95.25 428 LEU B O 1
ATOM 7170 N N . ASN B 1 429 ? -14.672 -29 -8.992 1 94.69 429 ASN B N 1
ATOM 7171 C CA . ASN B 1 429 ? -14.883 -29.344 -10.391 1 94.69 429 ASN B CA 1
ATOM 7172 C C . ASN B 1 429 ? -16.25 -29.969 -10.617 1 94.69 429 ASN B C 1
ATOM 7174 O O . ASN B 1 429 ? -16.719 -30.062 -11.75 1 94.69 429 ASN B O 1
ATOM 7178 N N . LYS B 1 430 ? -16.969 -30.375 -9.57 1 93.31 430 LYS B N 1
ATOM 7179 C CA . LYS B 1 430 ? -18.266 -31.016 -9.664 1 93.31 430 LYS B CA 1
ATOM 7180 C C . LYS B 1 430 ? -19.391 -29.984 -9.617 1 93.31 430 LYS B C 1
ATOM 7182 O O . LYS B 1 430 ? -20.562 -30.328 -9.781 1 93.31 430 LYS B O 1
ATOM 7187 N N . VAL B 1 431 ? -19.047 -28.766 -9.344 1 93.12 431 VAL B N 1
ATOM 7188 C CA . VAL B 1 431 ? -20.062 -27.75 -9.148 1 93.12 431 VAL B CA 1
ATOM 7189 C C . VAL B 1 431 ? -19.766 -26.531 -10.023 1 93.12 431 VAL B C 1
ATOM 7191 O O . VAL B 1 431 ? -18.656 -26.391 -10.547 1 93.12 431 VAL B O 1
ATOM 7194 N N . ASP B 1 432 ? -20.75 -25.688 -10.227 1 92.75 432 ASP B N 1
ATOM 7195 C CA . ASP B 1 432 ? -20.609 -24.453 -10.977 1 92.75 432 ASP B CA 1
ATOM 7196 C C . ASP B 1 432 ? -20.969 -23.25 -10.117 1 92.75 432 ASP B C 1
ATOM 7198 O O . ASP B 1 432 ? -22.016 -23.234 -9.461 1 92.75 432 ASP B O 1
ATOM 7202 N N . VAL B 1 433 ? -20.125 -22.297 -10.117 1 94.44 433 VAL B N 1
ATOM 7203 C CA . VAL B 1 433 ? -20.312 -21.141 -9.258 1 94.44 433 VAL B CA 1
ATOM 7204 C C . VAL B 1 433 ? -21.5 -20.328 -9.734 1 94.44 433 VAL B C 1
ATOM 7206 O O . VAL B 1 433 ? -21.703 -20.156 -10.938 1 94.44 433 VAL B O 1
ATOM 7209 N N . ILE B 1 434 ? -22.344 -19.906 -8.828 1 94.19 434 ILE B N 1
ATOM 7210 C CA . ILE B 1 434 ? -23.359 -18.891 -9.062 1 94.19 434 ILE B CA 1
ATOM 7211 C C . ILE B 1 434 ? -22.781 -17.5 -8.766 1 94.19 434 ILE B C 1
ATOM 7213 O O . ILE B 1 434 ? -22.391 -17.219 -7.637 1 94.19 434 ILE B O 1
ATOM 7217 N N . ASN B 1 435 ? -22.75 -16.688 -9.758 1 94.31 435 ASN B N 1
ATOM 7218 C CA . ASN B 1 435 ? -22.156 -15.375 -9.586 1 94.31 435 ASN B CA 1
ATOM 7219 C C . ASN B 1 435 ? -22.828 -14.609 -8.445 1 94.31 435 ASN B C 1
ATOM 7221 O O . ASN B 1 435 ? -24.047 -14.617 -8.32 1 94.31 435 ASN B O 1
ATOM 7225 N N . ALA B 1 436 ? -21.984 -14.023 -7.656 1 95.31 436 ALA B N 1
ATOM 7226 C CA . ALA B 1 436 ? -22.5 -13.219 -6.551 1 95.31 436 ALA B CA 1
ATOM 7227 C C . ALA B 1 436 ? -23.328 -12.047 -7.07 1 95.31 436 ALA B C 1
ATOM 7229 O O . ALA B 1 436 ? -23.016 -11.477 -8.125 1 95.31 436 ALA B O 1
ATOM 7230 N N . SER B 1 437 ? -24.328 -11.703 -6.297 1 94.94 437 SER B N 1
ATOM 7231 C CA . SER B 1 437 ? -25.094 -10.5 -6.617 1 94.94 437 SER B CA 1
ATOM 7232 C C . SER B 1 437 ? -24.266 -9.242 -6.363 1 94.94 437 SER B C 1
ATOM 7234 O O . SER B 1 437 ? -23.344 -9.25 -5.547 1 94.94 437 SER B O 1
ATOM 7236 N N . GLU B 1 438 ? -24.594 -8.203 -7.047 1 94.06 438 GLU B N 1
ATOM 7237 C CA . GLU B 1 438 ? -23.891 -6.938 -6.902 1 94.06 438 GLU B CA 1
ATOM 7238 C C . GLU B 1 438 ? -23.906 -6.453 -5.457 1 94.06 438 GLU B C 1
ATOM 7240 O O . GLU B 1 438 ? -22.938 -5.871 -4.977 1 94.06 438 GLU B O 1
ATOM 7245 N N . GLU B 1 439 ? -24.969 -6.68 -4.758 1 94.5 439 GLU B N 1
ATOM 7246 C CA . GLU B 1 439 ? -25.141 -6.207 -3.389 1 94.5 439 GLU B CA 1
ATOM 7247 C C . GLU B 1 439 ? -24.203 -6.953 -2.432 1 94.5 439 GLU B C 1
ATOM 7249 O O . GLU B 1 439 ? -23.891 -6.449 -1.353 1 94.5 439 GLU B O 1
ATOM 7254 N N . ASP B 1 440 ? -23.766 -8.164 -2.83 1 96.44 440 ASP B N 1
ATOM 7255 C CA . ASP B 1 440 ? -22.922 -8.984 -1.969 1 96.44 440 ASP B CA 1
ATOM 7256 C C . ASP B 1 440 ? -21.453 -8.719 -2.232 1 96.44 440 ASP B C 1
ATOM 7258 O O . ASP B 1 440 ? -20.594 -9.117 -1.446 1 96.44 440 ASP B O 1
ATOM 7262 N N . LEU B 1 441 ? -21.203 -8 -3.309 1 97.56 441 LEU B N 1
ATOM 7263 C CA . LEU B 1 441 ? -19.828 -7.727 -3.695 1 97.56 441 LEU B CA 1
ATOM 7264 C C . LEU B 1 441 ? -19.297 -6.48 -2.988 1 97.56 441 LEU B C 1
ATOM 7266 O O . LEU B 1 441 ? -20.078 -5.582 -2.652 1 97.56 441 LEU B O 1
ATOM 7270 N N . PRO B 1 442 ? -17.969 -6.441 -2.664 1 97.38 442 PRO B N 1
ATOM 7271 C CA . PRO B 1 442 ? -17.406 -5.164 -2.219 1 97.38 442 PRO B CA 1
ATOM 7272 C C . PRO B 1 442 ? -17.609 -4.047 -3.242 1 97.38 442 PRO B C 1
ATOM 7274 O O . PRO B 1 442 ? -17.703 -4.316 -4.441 1 97.38 442 PRO B O 1
ATOM 7277 N N . ILE B 1 443 ? -17.609 -2.832 -2.73 1 95.62 443 ILE B N 1
ATOM 7278 C CA . ILE B 1 443 ? -17.734 -1.667 -3.598 1 95.62 443 ILE B CA 1
ATOM 7279 C C . ILE B 1 443 ? -16.5 -1.539 -4.48 1 95.62 443 ILE B C 1
ATOM 7281 O O . ILE B 1 443 ? -15.367 -1.659 -4 1 95.62 443 ILE B O 1
ATOM 7285 N N . ASP B 1 444 ? -16.719 -1.47 -5.738 1 94.56 444 ASP B N 1
ATOM 7286 C CA . ASP B 1 444 ? -15.625 -1.06 -6.605 1 94.56 444 ASP B CA 1
ATOM 7287 C C . ASP B 1 444 ? -15.367 0.442 -6.496 1 94.56 444 ASP B C 1
ATOM 7289 O O . ASP B 1 444 ? -15.969 1.234 -7.223 1 94.56 444 ASP B O 1
ATOM 7293 N N . ILE B 1 445 ? -14.422 0.82 -5.711 1 95.75 445 ILE B N 1
ATOM 7294 C CA . ILE B 1 445 ? -14.234 2.223 -5.359 1 95.75 445 ILE B CA 1
ATOM 7295 C C . ILE B 1 445 ? -13.711 2.988 -6.57 1 95.75 445 ILE B C 1
ATOM 7297 O O . ILE B 1 445 ? -13.812 4.215 -6.633 1 95.75 445 ILE B O 1
ATOM 7301 N N . THR B 1 446 ? -13.102 2.312 -7.539 1 92.94 446 THR B N 1
ATOM 7302 C CA . THR B 1 446 ? -12.539 2.973 -8.711 1 92.94 446 THR B CA 1
ATOM 7303 C C . THR B 1 446 ? -13.648 3.521 -9.609 1 92.94 446 THR B C 1
ATOM 7305 O O . THR B 1 446 ? -13.391 4.336 -10.492 1 92.94 446 THR B O 1
ATOM 7308 N N . LYS B 1 447 ? -14.82 3.109 -9.344 1 90.44 447 LYS B N 1
ATOM 7309 C CA . LYS B 1 447 ? -15.961 3.578 -10.125 1 90.44 447 LYS B CA 1
ATOM 7310 C C . LYS B 1 447 ? -16.766 4.617 -9.352 1 90.44 447 LYS B C 1
ATOM 7312 O O . LYS B 1 447 ? -17.75 5.156 -9.867 1 90.44 447 LYS B O 1
ATOM 7317 N N . ASP B 1 448 ? -16.266 4.859 -8.109 1 91.75 448 ASP B N 1
ATOM 7318 C CA . ASP B 1 448 ? -17.109 5.734 -7.305 1 91.75 448 ASP B CA 1
ATOM 7319 C C . ASP B 1 448 ? -16.266 6.648 -6.414 1 91.75 448 ASP B C 1
ATOM 7321 O O . ASP B 1 448 ? -15.992 7.793 -6.777 1 91.75 448 ASP B O 1
ATOM 7325 N N . SER B 1 449 ? -15.734 6.098 -5.414 1 95.81 449 SER B N 1
ATOM 7326 C CA . SER B 1 449 ? -15.234 6.93 -4.32 1 95.81 449 SER B CA 1
ATOM 7327 C C . SER B 1 449 ? -13.766 7.281 -4.516 1 95.81 449 SER B C 1
ATOM 7329 O O . SER B 1 449 ? -13.242 8.172 -3.848 1 95.81 449 SER B O 1
ATOM 7331 N N . TRP B 1 450 ? -13.102 6.617 -5.426 1 96.44 450 TRP B N 1
ATOM 7332 C CA . TRP B 1 450 ? -11.664 6.812 -5.562 1 96.44 450 TRP B CA 1
ATOM 7333 C C . TRP B 1 450 ? -11.258 6.863 -7.031 1 96.44 450 TRP B C 1
ATOM 7335 O O . TRP B 1 450 ? -11.164 5.828 -7.691 1 96.44 450 TRP B O 1
ATOM 7345 N N . GLN B 1 451 ? -11.016 7.98 -7.523 1 94.06 451 GLN B N 1
ATOM 7346 C CA . GLN B 1 451 ? -10.523 8.242 -8.875 1 94.06 451 GLN B CA 1
ATOM 7347 C C . GLN B 1 451 ? -9.492 9.359 -8.867 1 94.06 451 GLN B C 1
ATOM 7349 O O . GLN B 1 451 ? -9.5 10.219 -7.988 1 94.06 451 GLN B O 1
ATOM 7354 N N . PHE B 1 452 ? -8.484 9.328 -9.758 1 93.5 452 PHE B N 1
ATOM 7355 C CA . PHE B 1 452 ? -7.484 10.367 -9.953 1 93.5 452 PHE B CA 1
ATOM 7356 C C . PHE B 1 452 ? -6.598 10.508 -8.719 1 93.5 452 PHE B C 1
ATOM 7358 O O . PHE B 1 452 ? -6.137 11.602 -8.398 1 93.5 452 PHE B O 1
ATOM 7365 N N . ASP B 1 453 ? -6.5 9.367 -7.922 1 94.31 453 ASP B N 1
ATOM 7366 C CA . ASP B 1 453 ? -5.73 9.336 -6.68 1 94.31 453 ASP B CA 1
ATOM 7367 C C . ASP B 1 453 ? -6.32 10.297 -5.648 1 94.31 453 ASP B C 1
ATOM 7369 O O . ASP B 1 453 ? -5.578 10.953 -4.91 1 94.31 453 ASP B O 1
ATOM 7373 N N . ARG B 1 454 ? -7.648 10.414 -5.625 1 95.75 454 ARG B N 1
ATOM 7374 C CA . ARG B 1 454 ? -8.375 11.281 -4.695 1 95.75 454 ARG B CA 1
ATOM 7375 C C . ARG B 1 454 ? -9.719 10.672 -4.324 1 95.75 454 ARG B C 1
ATOM 7377 O O . ARG B 1 454 ? -10.266 9.852 -5.066 1 95.75 454 ARG B O 1
ATOM 7384 N N . LEU B 1 455 ? -10.219 11.055 -3.133 1 96.62 455 LEU B N 1
ATOM 7385 C CA . LEU B 1 455 ? -11.617 10.789 -2.809 1 96.62 455 LEU B CA 1
ATOM 7386 C C . LEU B 1 455 ? -12.547 11.633 -3.672 1 96.62 455 LEU B C 1
ATOM 7388 O O . LEU B 1 455 ? -12.406 12.859 -3.719 1 96.62 455 LEU B O 1
ATOM 7392 N N . VAL B 1 456 ? -13.547 11 -4.363 1 95.19 456 VAL B N 1
ATOM 7393 C CA . VAL B 1 456 ? -14.352 11.766 -5.309 1 95.19 456 VAL B CA 1
ATOM 7394 C C . VAL B 1 456 ? -15.828 11.438 -5.109 1 95.19 456 VAL B C 1
ATOM 7396 O O . VAL B 1 456 ? -16.672 11.805 -5.934 1 95.19 456 VAL B O 1
ATOM 7399 N N . HIS B 1 457 ? -16.156 10.656 -4.082 1 91.12 457 HIS B N 1
ATOM 7400 C CA . HIS B 1 457 ? -17.531 10.211 -3.885 1 91.12 457 HIS B CA 1
ATOM 7401 C C . HIS B 1 457 ? -18.5 11.391 -3.908 1 91.12 457 HIS B C 1
ATOM 7403 O O . HIS B 1 457 ? -18.422 12.281 -3.061 1 91.12 457 HIS B O 1
ATOM 7409 N N . GLY B 1 458 ? -19.344 11.398 -4.871 1 90.88 458 GLY B N 1
ATOM 7410 C CA . GLY B 1 458 ? -20.344 12.445 -4.988 1 90.88 458 GLY B CA 1
ATOM 7411 C C . GLY B 1 458 ? -19.781 13.773 -5.445 1 90.88 458 GLY B C 1
ATOM 7412 O O . GLY B 1 458 ? -20.453 14.805 -5.375 1 90.88 458 GLY B O 1
ATOM 7413 N N . MET B 1 459 ? -18.547 13.766 -5.914 1 95.19 459 MET B N 1
ATOM 7414 C CA . MET B 1 459 ? -17.875 15.031 -6.188 1 95.19 459 MET B CA 1
ATOM 7415 C C . MET B 1 459 ? -17.625 15.203 -7.68 1 95.19 459 MET B C 1
ATOM 7417 O O . MET B 1 459 ? -17.047 16.203 -8.102 1 95.19 459 MET B O 1
ATOM 7421 N N . LEU B 1 460 ? -18.016 14.172 -8.438 1 91.75 460 LEU B N 1
ATOM 7422 C CA . LEU B 1 460 ? -17.875 14.266 -9.891 1 91.75 460 LEU B CA 1
ATOM 7423 C C . LEU B 1 460 ? -19.078 14.953 -10.516 1 91.75 460 LEU B C 1
ATOM 7425 O O . LEU B 1 460 ? -20.219 14.633 -10.18 1 91.75 460 LEU B O 1
ATOM 7429 N N . PRO B 1 461 ? -18.797 15.93 -11.258 1 87.94 461 PRO B N 1
ATOM 7430 C CA . PRO B 1 461 ? -19.938 16.531 -11.945 1 87.94 461 PRO B CA 1
ATOM 7431 C C . PRO B 1 461 ? -20.656 15.555 -12.859 1 87.94 461 PRO B C 1
ATOM 7433 O O . PRO B 1 461 ? -20.062 14.562 -13.305 1 87.94 461 PRO B O 1
ATOM 7436 N N . ALA B 1 462 ? -21.906 15.836 -13.047 1 78.88 462 ALA B N 1
ATOM 7437 C CA . ALA B 1 462 ? -22.656 15.016 -13.992 1 78.88 462 ALA B CA 1
ATOM 7438 C C . ALA B 1 462 ? -22.047 15.078 -15.383 1 78.88 462 ALA B C 1
ATOM 7440 O O . ALA B 1 462 ? -21.625 16.141 -15.836 1 78.88 462 ALA B O 1
ATOM 7441 N N . LYS B 1 463 ? -21.516 13.992 -15.727 1 64.44 463 LYS B N 1
ATOM 7442 C CA . LYS B 1 463 ? -20.969 13.953 -17.078 1 64.44 463 LYS B CA 1
ATOM 7443 C C . LYS B 1 463 ? -21.938 14.57 -18.094 1 64.44 463 LYS B C 1
ATOM 7445 O O . LYS B 1 463 ? -23.141 14.297 -18.047 1 64.44 463 LYS B O 1
ATOM 7450 N N . LYS B 1 464 ? -21.422 15.734 -18.797 1 42.78 464 LYS B N 1
ATOM 7451 C CA . LYS B 1 464 ? -22.219 16.281 -19.891 1 42.78 464 LYS B CA 1
ATOM 7452 C C . LYS B 1 464 ? -22.5 15.227 -20.953 1 42.78 464 LYS B C 1
ATOM 7454 O O . LYS B 1 464 ? -21.609 14.453 -21.312 1 42.78 464 LYS B O 1
#

InterPro domains:
  IPR000073 Alpha/beta hydrolase fold-1 [PF00561] (159-387)
  IPR000952 AB hydrolase 4, conserved site [PS01133] (335-376)
  IPR012020 AB hydrolase 4 family [PIRSF005211] (50-430)
  IPR029058 Alpha/Beta hydrolase fold [G3DSA:3.40.50.1820] (144-412)
  IPR029058 Alpha/Beta hydrolase fold [SSF53474] (153-409)
  IPR050960 AB hydrolase superfamily, subfamily 4 [PTHR10794] (32-427)

Nearest PDB structures (foldseek):
  5mii-assembly2_D  TM=6.071E-01  e=5.381E-06  Tuber melanosporum Mel28
  5mii-assembly1_C  TM=5.962E-01  e=8.661E-06  Tuber melanosporum Mel28
  5mif-assembly1_C  TM=5.911E-01  e=9.755E-06  Tuber melanosporum Mel28
  7wol-assembly1_B  TM=5.792E-01  e=1.035E-05  Thermomicrobium roseum DSM 5159
  8jct-assembly1_A  TM=5.319E-01  e=1.626E-03  Aspergillus fumigatiaffinis

Organism: Candida tropicalis (strain ATCC MYA-3404 / T1) (NCBI:txid294747)

Solvent-accessible surface area (backbone atoms only — not comparable to full-atom values): 47739 Å² total; per-residue (Å²): 130,77,72,68,38,50,24,43,28,42,52,46,63,19,79,58,56,35,38,23,40,41,76,87,51,73,97,54,66,47,33,66,71,55,45,28,62,75,69,21,48,76,57,23,62,80,27,68,48,58,36,20,73,91,36,57,40,16,61,46,21,27,49,53,52,73,76,47,66,52,78,89,47,52,78,54,40,29,34,33,44,80,42,69,44,65,70,49,66,48,74,46,93,89,65,48,57,34,35,63,56,60,54,76,42,46,33,45,40,40,36,35,35,55,44,38,78,92,71,58,70,89,58,94,64,23,71,78,54,53,56,85,72,52,78,53,67,69,52,82,58,47,40,40,37,58,88,85,60,78,91,71,74,65,34,58,87,42,34,34,37,39,34,28,41,37,80,84,36,25,74,74,37,50,72,60,20,49,39,51,45,52,32,33,28,83,89,66,40,30,44,39,38,28,54,28,56,41,50,21,58,50,38,50,53,60,41,70,59,66,73,57,48,58,56,36,40,65,64,49,43,44,49,65,65,43,41,49,66,74,29,68,54,28,35,29,34,40,34,15,29,29,44,14,12,20,21,49,45,37,40,42,17,66,37,16,89,67,46,62,82,43,49,66,29,34,40,30,35,41,46,38,37,34,38,57,59,14,53,50,45,18,55,74,34,70,61,24,42,69,43,52,27,28,49,54,23,49,51,50,48,49,50,60,70,70,36,71,55,37,50,77,36,65,70,52,37,50,38,73,74,40,48,83,81,50,82,66,58,35,36,62,43,39,28,35,72,40,57,15,47,77,56,54,40,82,26,32,66,61,44,23,63,69,33,17,23,64,82,29,53,63,38,39,69,43,43,32,40,36,38,41,22,54,35,13,53,56,43,45,48,89,58,61,61,60,68,47,25,38,45,20,27,34,30,34,38,34,36,24,56,48,22,8,52,71,28,33,39,22,76,86,66,46,48,61,62,38,62,46,51,48,46,46,54,55,56,52,69,57,39,43,78,42,81,71,53,76,86,58,43,55,74,63,33,71,81,48,16,36,49,94,87,37,76,32,52,73,13,58,64,78,80,130,128,76,73,70,39,50,23,42,28,43,51,46,62,20,80,59,56,36,39,23,42,42,74,86,50,73,97,55,64,48,33,66,71,53,44,27,62,75,70,23,48,76,58,24,62,80,27,68,48,60,38,21,73,92,36,58,41,16,60,46,22,26,48,52,51,74,76,48,67,51,79,88,47,53,77,55,40,29,34,34,44,80,42,69,44,64,72,50,66,48,74,46,93,88,66,49,58,35,35,65,57,62,54,77,41,46,32,47,40,40,38,34,36,54,43,39,78,91,71,57,70,89,56,95,63,23,71,79,53,53,56,86,72,53,78,52,67,69,50,80,58,48,41,40,38,58,87,86,61,78,90,72,75,64,35,58,88,43,34,35,38,39,38,29,43,35,80,84,36,25,74,74,37,51,72,60,20,49,39,51,46,50,34,35,28,83,90,66,42,30,43,39,37,27,54,27,55,42,50,21,58,48,37,49,53,59,42,70,57,66,74,56,47,58,58,35,40,65,63,48,42,43,49,63,66,42,42,48,67,74,29,66,55,28,35,29,34,40,34,15,30,29,45,16,12,19,22,49,44,37,39,42,17,66,37,16,90,67,48,62,82,42,49,65,30,35,40,30,35,39,46,38,36,33,38,58,59,14,53,50,45,19,56,74,34,70,61,23,44,70,42,53,28,27,51,55,21,48,50,50,48,50,51,59,71,71,36,71,56,35,50,77,37,67,68,51,36,50,40,73,75,43,48,84,80,49,81,63,58,34,35,64,42,37,29,35,71,39,58,15,46,78,58,53,40,82,26,32,67,60,42,25,64,71,32,15,22,65,80,29,51,64,38,39,67,45,42,34,41,36,38,41,21,54,36,12,53,55,44,45,47,88,59,60,59,61,68,46,25,37,46,21,28,35,30,32,38,35,37,25,58,48,22,8,52,70,28,33,38,22,76,86,66,47,50,62,62,38,61,46,50,48,47,47,54,53,55,52,69,57,38,44,78,44,82,71,54,77,88,59,43,55,75,63,33,72,80,49,16,38,48,93,88,36,76,32,50,73,12,58,64,78,81,128